Protein 8BRD (pdb70)

InterPro domains:
  IPR000540 Flagellar motor protein MotA, conserved site [PS01307] (182-199)
  IPR002898 MotA/TolQ/ExbB proton channel [PF01618] (99-214)
  IPR047055 Motility protein A-like [PTHR30433] (1-248)

Structure (mmCIF, N/CA/C/O backbone):
data_8BRD
#
_entry.id   8BRD
#
_cell.length_a   1.00
_cell.length_b   1.00
_cell.length_c   1.00
_cell.angle_alpha   90.00
_cell.angle_beta   90.00
_cell.angle_gamma   90.00
#
_symmetry.space_group_name_H-M   'P 1'
#
loop_
_entity.id
_entity.type
_entity.pdbx_description
1 polymer 'Chemotaxis protein PomA'
2 polymer 'Chemotaxis protein PomA'
3 polymer 'Flagellar motor protein,VaPomB'
4 non-polymer 'SODIUM ION'
5 water water
#
loop_
_atom_site.group_PDB
_atom_site.id
_atom_site.type_symbol
_atom_site.label_atom_id
_atom_site.label_alt_id
_atom_site.label_comp_id
_atom_site.label_asym_id
_atom_site.label_entity_id
_atom_site.label_seq_id
_atom_site.pdbx_PDB_ins_code
_atom_site.Cartn_x
_atom_site.Cartn_y
_atom_site.Cartn_z
_atom_site.occupancy
_atom_site.B_iso_or_equiv
_atom_site.auth_seq_id
_atom_site.auth_comp_id
_atom_site.auth_asym_id
_atom_site.auth_atom_id
_atom_site.pdbx_PDB_model_num
ATOM 1 N N . LEU A 1 1 ? 175.097 173.351 131.169 1.00 122.43 3 LEU A N 1
ATOM 2 C CA . LEU A 1 1 ? 173.726 172.943 131.457 1.00 123.29 3 LEU A CA 1
ATOM 3 C C . LEU A 1 1 ? 172.806 174.153 131.598 1.00 124.46 3 LEU A C 1
ATOM 4 O O . LEU A 1 1 ? 173.231 175.223 132.040 1.00 123.63 3 LEU A O 1
ATOM 9 N N . ALA A 1 2 ? 171.540 173.974 131.211 1.00 127.00 4 ALA A N 1
ATOM 10 C CA . ALA A 1 2 ? 170.556 175.037 131.382 1.00 126.58 4 ALA A CA 1
ATOM 11 C C . ALA A 1 2 ? 170.382 175.398 132.851 1.00 127.03 4 ALA A C 1
ATOM 12 O O . ALA A 1 2 ? 170.268 176.582 133.192 1.00 125.96 4 ALA A O 1
ATOM 14 N N . THR A 1 3 ? 170.366 174.394 133.729 1.00 124.56 5 THR A N 1
ATOM 15 C CA . THR A 1 3 ? 170.318 174.670 135.159 1.00 123.73 5 THR A CA 1
ATOM 16 C C . THR A 1 3 ? 171.574 175.400 135.617 1.00 124.32 5 THR A C 1
ATOM 17 O O . THR A 1 3 ? 171.531 176.168 136.579 1.00 123.31 5 THR A O 1
ATOM 21 N N . LEU A 1 4 ? 172.696 175.207 134.920 1.00 126.27 6 LEU A N 1
ATOM 22 C CA . LEU A 1 4 ? 173.915 175.931 135.276 1.00 126.05 6 LEU A CA 1
ATOM 23 C C . LEU A 1 4 ? 173.880 177.388 134.822 1.00 125.78 6 LEU A C 1
ATOM 24 O O . LEU A 1 4 ? 174.358 178.273 135.545 1.00 125.90 6 LEU A O 1
ATOM 29 N N . LEU A 1 5 ? 173.328 177.665 133.638 1.00 125.29 7 LEU A N 1
ATOM 30 C CA . LEU A 1 5 ? 173.110 179.060 133.259 1.00 126.24 7 LEU A CA 1
ATOM 31 C C . LEU A 1 5 ? 172.135 179.733 134.218 1.00 126.45 7 LEU A C 1
ATOM 32 O O . LEU A 1 5 ? 172.334 180.893 134.610 1.00 125.40 7 LEU A O 1
ATOM 37 N N . GLY A 1 6 ? 171.080 179.016 134.613 1.00 126.84 8 GLY A N 1
ATOM 38 C CA . GLY A 1 6 ? 170.197 179.527 135.648 1.00 126.96 8 GLY A CA 1
ATOM 39 C C . GLY A 1 6 ? 170.914 179.735 136.968 1.00 126.75 8 GLY A C 1
ATOM 40 O O . GLY A 1 6 ? 170.610 180.671 137.707 1.00 126.18 8 GLY A O 1
ATOM 41 N N . LEU A 1 7 ? 171.876 178.864 137.279 1.00 122.42 9 LEU A N 1
ATOM 42 C CA . LEU A 1 7 ? 172.703 179.007 138.471 1.00 122.28 9 LEU A CA 1
ATOM 43 C C . LEU A 1 7 ? 173.473 180.320 138.449 1.00 121.39 9 LEU A C 1
ATOM 44 O O . LEU A 1 7 ? 173.504 181.060 139.436 1.00 120.77 9 LEU A O 1
ATOM 49 N N . ILE A 1 8 ? 174.109 180.615 137.315 1.00 127.75 10 ILE A N 1
ATOM 50 C CA . ILE A 1 8 ? 174.889 181.848 137.196 1.00 128.96 10 ILE A CA 1
ATOM 51 C C . ILE A 1 8 ? 173.976 183.064 137.311 1.00 129.27 10 ILE A C 1
ATOM 52 O O . ILE A 1 8 ? 174.274 184.027 138.036 1.00 128.16 10 ILE A O 1
ATOM 57 N N . GLY A 1 9 ? 172.846 183.033 136.599 1.00 130.39 11 GLY A N 1
ATOM 58 C CA . GLY A 1 9 ? 171.908 184.144 136.674 1.00 129.86 11 GLY A CA 1
ATOM 59 C C . GLY A 1 9 ? 171.372 184.359 138.076 1.00 129.95 11 GLY A C 1
ATOM 60 O O . GLY A 1 9 ? 171.264 185.493 138.549 1.00 129.50 11 GLY A O 1
ATOM 61 N N . GLY A 1 10 ? 171.037 183.265 138.763 1.00 124.69 12 GLY A N 1
ATOM 62 C CA . GLY A 1 10 ? 170.540 183.375 140.122 1.00 123.80 12 GLY A CA 1
ATOM 63 C C . GLY A 1 10 ? 171.588 183.900 141.080 1.00 123.91 12 GLY A C 1
ATOM 64 O O . GLY A 1 10 ? 171.293 184.728 141.942 1.00 123.55 12 GLY A O 1
ATOM 65 N N . PHE A 1 11 ? 172.827 183.423 140.947 1.00 121.57 13 PHE A N 1
ATOM 66 C CA . PHE A 1 11 ? 173.918 183.952 141.758 1.00 121.55 13 PHE A CA 1
ATOM 67 C C . PHE A 1 11 ? 174.026 185.461 141.596 1.00 122.18 13 PHE A C 1
ATOM 68 O O . PHE A 1 11 ? 174.028 186.211 142.582 1.00 121.57 13 PHE A O 1
ATOM 76 N N . ALA A 1 12 ? 174.094 185.923 140.344 1.00 125.75 14 ALA A N 1
ATOM 77 C CA . ALA A 1 12 ? 174.227 187.356 140.094 1.00 125.23 14 ALA A CA 1
ATOM 78 C C . ALA A 1 12 ? 173.051 188.129 140.679 1.00 125.26 14 ALA A C 1
ATOM 79 O O . ALA A 1 12 ? 173.237 189.133 141.381 1.00 124.18 14 ALA A O 1
ATOM 81 N N . PHE A 1 13 ? 171.828 187.663 140.413 1.00 119.14 15 PHE A N 1
ATOM 82 C CA . PHE A 1 13 ? 170.640 188.387 140.848 1.00 118.17 15 PHE A CA 1
ATOM 83 C C . PHE A 1 13 ? 170.557 188.451 142.368 1.00 117.63 15 PHE A C 1
ATOM 84 O O . PHE A 1 13 ? 170.235 189.497 142.941 1.00 118.06 15 PHE A O 1
ATOM 92 N N . VAL A 1 14 ? 170.853 187.337 143.044 1.00 118.85 16 VAL A N 1
ATOM 93 C CA . VAL A 1 14 ? 170.733 187.307 144.499 1.00 119.72 16 VAL A CA 1
ATOM 94 C C . VAL A 1 14 ? 171.813 188.162 145.150 1.00 119.45 16 VAL A C 1
ATOM 95 O O . VAL A 1 14 ? 171.552 188.848 146.143 1.00 118.83 16 VAL A O 1
ATOM 99 N N . ILE A 1 15 ? 173.035 188.155 144.607 1.00 121.82 17 ILE A N 1
ATOM 100 C CA . ILE A 1 15 ? 174.073 189.031 145.158 1.00 122.93 17 ILE A CA 1
ATOM 101 C C . ILE A 1 15 ? 173.680 190.498 144.985 1.00 123.02 17 ILE A C 1
ATOM 102 O O . ILE A 1 15 ? 173.808 191.311 145.913 1.00 122.58 17 ILE A O 1
ATOM 107 N N . MET A 1 16 ? 173.196 190.857 143.791 1.00 120.85 18 MET A N 1
ATOM 108 C CA . MET A 1 16 ? 172.807 192.243 143.542 1.00 119.96 18 MET A CA 1
ATOM 109 C C . MET A 1 16 ? 171.650 192.664 144.440 1.00 119.75 18 MET A C 1
ATOM 110 O O . MET A 1 16 ? 171.603 193.801 144.923 1.00 118.73 18 MET A O 1
ATOM 115 N N . ALA A 1 17 ? 170.697 191.758 144.667 1.00 112.22 19 ALA A N 1
ATOM 116 C CA . ALA A 1 17 ? 169.569 192.062 145.541 1.00 110.78 19 ALA A CA 1
ATOM 117 C C . ALA A 1 17 ? 170.015 192.180 146.994 1.00 111.75 19 ALA A C 1
ATOM 118 O O . ALA A 1 17 ? 169.499 193.009 147.749 1.00 110.66 19 ALA A O 1
ATOM 120 N N . MET A 1 18 ? 170.967 191.342 147.409 1.00 113.37 20 MET A N 1
ATOM 121 C CA . MET A 1 18 ? 171.435 191.352 148.789 1.00 112.76 20 MET A CA 1
ATOM 122 C C . MET A 1 18 ? 172.217 192.615 149.125 1.00 113.31 20 MET A C 1
ATOM 123 O O . MET A 1 18 ? 172.077 193.172 150.219 1.00 111.97 20 MET A O 1
ATOM 128 N N . VAL A 1 19 ? 173.053 193.086 148.192 1.00 115.89 21 VAL A N 1
ATOM 129 C CA . VAL A 1 19 ? 173.986 194.165 148.513 1.00 115.35 21 VAL A CA 1
ATOM 130 C C . VAL A 1 19 ? 173.435 195.558 148.221 1.00 114.78 21 VAL A C 1
ATOM 131 O O . VAL A 1 19 ? 174.210 196.524 148.210 1.00 114.22 21 VAL A O 1
ATOM 135 N N . LEU A 1 20 ? 172.125 195.703 148.002 1.00 111.78 22 LEU A N 1
ATOM 136 C CA . LEU A 1 20 ? 171.593 197.016 147.639 1.00 111.46 22 LEU A CA 1
ATOM 137 C C . LEU A 1 20 ? 171.524 197.952 148.841 1.00 112.57 22 LEU A C 1
ATOM 138 O O . LEU A 1 20 ? 171.648 199.174 148.693 1.00 110.29 22 LEU A O 1
ATOM 143 N N . GLY A 1 21 ? 171.318 197.399 150.039 1.00 118.93 23 GLY A N 1
ATOM 144 C CA . GLY A 1 21 ? 171.078 198.241 151.203 1.00 117.71 23 GLY A CA 1
ATOM 145 C C . GLY A 1 21 ? 172.285 199.073 151.591 1.00 117.83 23 GLY A C 1
ATOM 146 O O . GLY A 1 21 ? 172.167 200.263 151.892 1.00 116.66 23 GLY A O 1
ATOM 147 N N . GLY A 1 22 ? 173.456 198.455 151.602 1.00 106.99 24 GLY A N 1
ATOM 148 C CA . GLY A 1 22 ? 174.704 199.123 151.899 1.00 105.09 24 GLY A CA 1
ATOM 149 C C . GLY A 1 22 ? 175.724 198.942 150.797 1.00 105.90 24 GLY A C 1
ATOM 150 O O . GLY A 1 22 ? 175.427 199.107 149.608 1.00 105.57 24 GLY A O 1
ATOM 151 N N . SER A 1 23 ? 176.943 198.591 151.194 1.00 94.55 25 SER A N 1
ATOM 152 C CA . SER A 1 23 ? 178.034 198.323 150.265 1.00 95.52 25 SER A CA 1
ATOM 153 C C . SER A 1 23 ? 178.247 196.817 150.206 1.00 94.58 25 SER A C 1
ATOM 154 O O . SER A 1 23 ? 177.873 196.096 151.139 1.00 92.32 25 SER A O 1
ATOM 157 N N . ILE A 1 24 ? 178.839 196.344 149.111 1.00 88.21 26 ILE A N 1
ATOM 158 C CA . ILE A 1 24 ? 179.156 194.930 148.941 1.00 86.61 26 ILE A CA 1
ATOM 159 C C . ILE A 1 24 ? 180.177 194.504 149.989 1.00 86.93 26 ILE A C 1
ATOM 160 O O . ILE A 1 24 ? 180.313 193.314 150.290 1.00 85.96 26 ILE A O 1
ATOM 165 N N . GLY A 1 25 ? 180.899 195.471 150.550 1.00 80.75 27 GLY A N 1
ATOM 166 C CA . GLY A 1 25 ? 181.930 195.186 151.527 1.00 79.75 27 GLY A CA 1
ATOM 167 C C . GLY A 1 25 ? 181.408 194.639 152.839 1.00 79.31 27 GLY A C 1
ATOM 168 O O . GLY A 1 25 ? 182.156 194.009 153.592 1.00 77.30 27 GLY A O 1
ATOM 169 N N . MET A 1 26 ? 180.129 194.882 153.133 1.00 70.40 28 MET A N 1
ATOM 170 C CA . MET A 1 26 ? 179.556 194.388 154.382 1.00 68.60 28 MET A CA 1
ATOM 171 C C . MET A 1 26 ? 179.411 192.872 154.367 1.00 67.31 28 MET A C 1
ATOM 172 O O . MET A 1 26 ? 179.658 192.210 155.381 1.00 67.88 28 MET A O 1
ATOM 177 N N . PHE A 1 27 ? 179.009 192.302 153.230 1.00 56.77 29 PHE A N 1
ATOM 178 C CA . PHE A 1 27 ? 178.795 190.866 153.104 1.00 51.90 29 PHE A CA 1
ATOM 179 C C . PHE A 1 27 ? 179.987 190.158 152.473 1.00 52.08 29 PHE A C 1
ATOM 180 O O . PHE A 1 27 ? 179.931 188.954 152.217 1.00 54.26 29 PHE A O 1
ATOM 188 N N . VAL A 1 28 ? 181.069 190.884 152.212 1.00 58.09 30 VAL A N 1
ATOM 189 C CA . VAL A 1 28 ? 182.229 190.279 151.570 1.00 59.92 30 VAL A CA 1
ATOM 190 C C . VAL A 1 28 ? 183.428 190.378 152.500 1.00 60.63 30 VAL A C 1
ATOM 191 O O . VAL A 1 28 ? 183.816 191.472 152.924 1.00 62.96 30 VAL A O 1
ATOM 195 N N . ASP A 1 29 ? 184.003 189.231 152.843 1.00 51.65 31 ASP A N 1
ATOM 196 C CA . ASP A 1 29 ? 185.213 189.160 153.641 1.00 55.06 31 ASP A CA 1
ATOM 197 C C . ASP A 1 29 ? 185.942 187.866 153.313 1.00 55.91 31 ASP A C 1
ATOM 198 O O . ASP A 1 29 ? 185.380 186.773 153.417 1.00 51.46 31 ASP A O 1
ATOM 203 N N . VAL A 1 30 ? 187.200 188.000 152.907 1.00 55.22 32 VAL A N 1
ATOM 204 C CA . VAL A 1 30 ? 188.033 186.856 152.571 1.00 55.77 32 VAL A CA 1
ATOM 205 C C . VAL A 1 30 ? 188.452 186.087 153.815 1.00 53.41 32 VAL A C 1
ATOM 206 O O . VAL A 1 30 ? 188.613 184.868 153.768 1.00 55.11 32 VAL A O 1
ATOM 210 N N . THR A 1 31 ? 188.636 186.786 154.934 1.00 49.58 33 THR A N 1
ATOM 211 C CA . THR A 1 31 ? 189.016 186.110 156.168 1.00 52.54 33 THR A CA 1
ATOM 212 C C . THR A 1 31 ? 187.914 185.177 156.653 1.00 54.43 33 THR A C 1
ATOM 213 O O . THR A 1 31 ? 188.192 184.057 157.091 1.00 52.50 33 THR A O 1
ATOM 217 N N . SER A 1 32 ? 186.654 185.610 156.568 1.00 46.86 34 SER A N 1
ATOM 218 C CA . SER A 1 32 ? 185.551 184.782 157.051 1.00 42.52 34 SER A CA 1
ATOM 219 C C . SER A 1 32 ? 185.373 183.538 156.190 1.00 42.31 34 SER A C 1
ATOM 220 O O . SER A 1 32 ? 185.222 182.422 156.708 1.00 46.84 34 SER A O 1
ATOM 223 N N . ILE A 1 33 ? 185.373 183.711 154.869 1.00 41.88 35 ILE A N 1
ATOM 224 C CA . ILE A 1 33 ? 185.221 182.562 153.985 1.00 43.87 35 ILE A CA 1
ATOM 225 C C . ILE A 1 33 ? 186.420 181.639 154.114 1.00 43.73 35 ILE A C 1
ATOM 226 O O . ILE A 1 33 ? 186.276 180.412 154.067 1.00 41.91 35 ILE A O 1
ATOM 231 N N . LEU A 1 34 ? 187.614 182.204 154.312 1.00 44.70 36 LEU A N 1
ATOM 232 C CA . LEU A 1 34 ? 188.796 181.381 154.526 1.00 43.54 36 LEU A CA 1
ATOM 233 C C . LEU A 1 34 ? 188.683 180.584 155.816 1.00 42.28 36 LEU A C 1
ATOM 234 O O . LEU A 1 34 ? 189.033 179.405 155.850 1.00 43.10 36 LEU A O 1
ATOM 239 N N . ILE A 1 35 ? 188.173 181.205 156.881 1.00 37.52 37 ILE A N 1
ATOM 240 C CA . ILE A 1 35 ? 187.985 180.495 158.143 1.00 31.03 37 ILE A CA 1
ATOM 241 C C . ILE A 1 35 ? 187.030 179.325 157.953 1.00 35.34 37 ILE A C 1
ATOM 242 O O . ILE A 1 35 ? 187.326 178.190 158.343 1.00 36.13 37 ILE A O 1
ATOM 247 N N . VAL A 1 36 ? 185.875 179.586 157.335 1.00 30.65 38 VAL A N 1
ATOM 248 C CA . VAL A 1 36 ? 184.870 178.535 157.181 1.00 30.71 38 VAL A CA 1
ATOM 249 C C . VAL A 1 36 ? 185.421 177.394 156.334 1.00 34.17 38 VAL A C 1
ATOM 250 O O . VAL A 1 36 ? 185.364 176.222 156.727 1.00 39.15 38 VAL A O 1
ATOM 254 N N . VAL A 1 37 ? 185.990 177.723 155.172 1.00 31.57 39 VAL A N 1
ATOM 255 C CA . VAL A 1 37 ? 186.461 176.687 154.261 1.00 33.10 39 VAL A CA 1
ATOM 256 C C . VAL A 1 37 ? 187.644 175.929 154.857 1.00 36.25 39 VAL A C 1
ATOM 257 O O . VAL A 1 37 ? 187.717 174.703 154.747 1.00 41.06 39 VAL A O 1
ATOM 261 N N . GLY A 1 38 ? 188.579 176.629 155.503 1.00 25.17 40 GLY A N 1
ATOM 262 C CA . GLY A 1 38 ? 189.728 175.953 156.082 1.00 25.79 40 GLY A CA 1
ATOM 263 C C . GLY A 1 38 ? 189.361 175.036 157.232 1.00 34.68 40 GLY A C 1
ATOM 264 O O . GLY A 1 38 ? 189.860 173.912 157.328 1.00 41.75 40 GLY A O 1
ATOM 265 N N . GLY A 1 39 ? 188.490 175.504 158.130 1.00 33.87 41 GLY A N 1
ATOM 266 C CA . GLY A 1 39 ? 188.042 174.644 159.213 1.00 29.13 41 GLY A CA 1
ATOM 267 C C . GLY A 1 39 ? 187.276 173.437 158.712 1.00 30.13 41 GLY A C 1
ATOM 268 O O . GLY A 1 39 ? 187.465 172.319 159.203 1.00 37.95 41 GLY A O 1
ATOM 269 N N . SER A 1 40 ? 186.407 173.643 157.720 1.00 24.21 42 SER A N 1
ATOM 270 C CA . SER A 1 40 ? 185.680 172.526 157.135 1.00 29.51 42 SER A CA 1
ATOM 271 C C . SER A 1 40 ? 186.630 171.541 156.469 1.00 27.42 42 SER A C 1
ATOM 272 O O . SER A 1 40 ? 186.448 170.325 156.577 1.00 32.03 42 SER A O 1
ATOM 275 N N . ILE A 1 41 ? 187.655 172.049 155.782 1.00 27.96 43 ILE A N 1
ATOM 276 C CA . ILE A 1 41 ? 188.636 171.183 155.142 1.00 35.13 43 ILE A CA 1
ATOM 277 C C . ILE A 1 41 ? 189.385 170.365 156.180 1.00 36.07 43 ILE A C 1
ATOM 278 O O . ILE A 1 41 ? 189.604 169.169 155.998 1.00 44.30 43 ILE A O 1
ATOM 283 N N . PHE A 1 42 ? 189.791 170.994 157.279 1.00 30.99 44 PHE A N 1
ATOM 284 C CA . PHE A 1 42 ? 190.518 170.283 158.328 1.00 34.36 44 PHE A CA 1
ATOM 285 C C . PHE A 1 42 ? 189.661 169.180 158.953 1.00 36.17 44 PHE A C 1
ATOM 286 O O . PHE A 1 42 ? 190.103 168.024 159.090 1.00 41.82 44 PHE A O 1
ATOM 294 N N . VAL A 1 43 ? 188.405 169.498 159.273 1.00 30.25 45 VAL A N 1
ATOM 295 C CA . VAL A 1 43 ? 187.521 168.489 159.852 1.00 30.59 45 VAL A CA 1
ATOM 296 C C . VAL A 1 43 ? 187.274 167.350 158.869 1.00 31.52 45 VAL A C 1
ATOM 297 O O . VAL A 1 43 ? 187.307 166.173 159.245 1.00 42.63 45 VAL A O 1
ATOM 301 N N . VAL A 1 44 ? 187.017 167.673 157.601 1.00 33.14 46 VAL A N 1
ATOM 302 C CA . VAL A 1 44 ? 186.737 166.638 156.612 1.00 36.21 46 VAL A CA 1
ATOM 303 C C . VAL A 1 44 ? 187.986 165.811 156.325 1.00 36.42 46 VAL A C 1
ATOM 304 O O . VAL A 1 44 ? 187.901 164.602 156.087 1.00 39.18 46 VAL A O 1
ATOM 308 N N . LEU A 1 45 ? 189.162 166.441 156.359 1.00 38.42 47 LEU A N 1
ATOM 309 C CA . LEU A 1 45 ? 190.410 165.727 156.128 1.00 40.05 47 LEU A CA 1
ATOM 310 C C . LEU A 1 45 ? 190.730 164.764 157.256 1.00 45.23 47 LEU A C 1
ATOM 311 O O . LEU A 1 45 ? 191.469 163.798 157.046 1.00 48.85 47 LEU A O 1
ATOM 316 N N . MET A 1 46 ? 190.212 165.006 158.462 1.00 48.18 48 MET A N 1
ATOM 317 C CA . MET A 1 46 ? 190.410 163.895 159.396 1.00 48.41 48 MET A CA 1
ATOM 318 C C . MET A 1 46 ? 189.592 162.656 159.041 1.00 51.20 48 MET A C 1
ATOM 319 O O . MET A 1 46 ? 189.867 161.586 159.591 1.00 56.15 48 MET A O 1
ATOM 324 N N . LYS A 1 47 ? 188.608 162.752 158.150 1.00 45.90 49 LYS A N 1
ATOM 325 C CA . LYS A 1 47 ? 187.819 161.579 157.798 1.00 47.29 49 LYS A CA 1
ATOM 326 C C . LYS A 1 47 ? 187.883 161.259 156.309 1.00 46.98 49 LYS A C 1
ATOM 327 O O . LYS A 1 47 ? 187.212 160.321 155.864 1.00 53.16 49 LYS A O 1
ATOM 333 N N . PHE A 1 48 ? 188.667 162.002 155.534 1.00 45.17 50 PHE A N 1
ATOM 334 C CA . PHE A 1 48 ? 188.937 161.691 154.139 1.00 47.93 50 PHE A CA 1
ATOM 335 C C . PHE A 1 48 ? 190.369 162.113 153.856 1.00 51.48 50 PHE A C 1
ATOM 336 O O . PHE A 1 48 ? 190.811 163.157 154.338 1.00 53.09 50 PHE A O 1
ATOM 344 N N . THR A 1 49 ? 191.093 161.312 153.084 1.00 64.53 51 THR A N 1
ATOM 345 C CA . THR A 1 49 ? 192.467 161.683 152.792 1.00 64.29 51 THR A CA 1
ATOM 346 C C . THR A 1 49 ? 192.516 162.694 151.650 1.00 61.68 51 THR A C 1
ATOM 347 O O . THR A 1 49 ? 191.498 163.027 151.038 1.00 68.66 51 THR A O 1
ATOM 351 N N . MET A 1 50 ? 193.723 163.197 151.377 1.00 63.65 52 MET A N 1
ATOM 352 C CA . MET A 1 50 ? 193.896 164.157 150.292 1.00 67.45 52 MET A CA 1
ATOM 353 C C . MET A 1 50 ? 193.485 163.573 148.949 1.00 69.10 52 MET A C 1
ATOM 354 O O . MET A 1 50 ? 192.786 164.235 148.173 1.00 67.77 52 MET A O 1
ATOM 359 N N . GLY A 1 51 ? 193.905 162.341 148.658 1.00 70.22 53 GLY A N 1
ATOM 360 C CA . GLY A 1 51 ? 193.485 161.704 147.421 1.00 68.14 53 GLY A CA 1
ATOM 361 C C . GLY A 1 51 ? 191.986 161.492 147.361 1.00 69.12 53 GLY A C 1
ATOM 362 O O . GLY A 1 51 ? 191.361 161.713 146.325 1.00 68.65 53 GLY A O 1
ATOM 363 N N . GLN A 1 52 ? 191.342 161.011 148.396 1.00 68.79 54 GLN A N 1
ATOM 364 C CA . GLN A 1 52 ? 189.870 160.880 148.384 1.00 67.04 54 GLN A CA 1
ATOM 365 C C . GLN A 1 52 ? 189.104 162.201 148.374 1.00 66.88 54 GLN A C 1
ATOM 366 O O . GLN A 1 52 ? 187.990 162.153 147.945 1.00 72.99 54 GLN A O 1
ATOM 372 N N . PHE A 1 53 ? 189.574 163.299 148.956 1.00 57.54 55 PHE A N 1
ATOM 373 C CA . PHE A 1 53 ? 188.917 164.588 148.787 1.00 57.98 55 PHE A CA 1
ATOM 374 C C . PHE A 1 53 ? 189.112 165.135 147.378 1.00 63.04 55 PHE A C 1
ATOM 375 O O . PHE A 1 53 ? 188.174 165.671 146.779 1.00 65.06 55 PHE A O 1
ATOM 383 N N . PHE A 1 54 ? 190.321 164.996 146.829 1.00 66.64 56 PHE A N 1
ATOM 384 C CA . PHE A 1 54 ? 190.555 165.429 145.457 1.00 67.73 56 PHE A CA 1
ATOM 385 C C . PHE A 1 54 ? 189.772 164.582 144.462 1.00 66.98 56 PHE A C 1
ATOM 386 O O . PHE A 1 54 ? 189.324 165.097 143.433 1.00 69.11 56 PHE A O 1
ATOM 394 N N . GLY A 1 55 ? 189.580 163.296 144.757 1.00 59.50 57 GLY A N 1
ATOM 395 C CA . GLY A 1 55 ? 188.719 162.480 143.923 1.00 58.90 57 GLY A CA 1
ATOM 396 C C . GLY A 1 55 ? 187.282 162.958 143.931 1.00 60.15 57 GLY A C 1
ATOM 397 O O . GLY A 1 55 ? 186.647 163.056 142.880 1.00 63.01 57 GLY A O 1
ATOM 398 N N . ALA A 1 56 ? 186.749 163.267 145.115 1.00 57.70 58 ALA A N 1
ATOM 399 C CA . ALA A 1 56 ? 185.394 163.799 145.191 1.00 56.03 58 ALA A CA 1
ATOM 400 C C . ALA A 1 56 ? 185.280 165.116 144.436 1.00 60.22 58 ALA A C 1
ATOM 401 O O . ALA A 1 56 ? 184.285 165.357 143.745 1.00 61.37 58 ALA A O 1
ATOM 403 N N . THR A 1 57 ? 186.297 165.972 144.546 1.00 59.94 59 THR A N 1
ATOM 404 C CA . THR A 1 57 ? 186.275 167.239 143.824 1.00 59.93 59 THR A CA 1
ATOM 405 C C . THR A 1 57 ? 186.305 167.024 142.314 1.00 59.41 59 THR A C 1
ATOM 406 O O . THR A 1 57 ? 185.593 167.710 141.571 1.00 62.43 59 THR A O 1
ATOM 410 N N . LYS A 1 58 ? 187.108 166.071 141.836 1.00 64.15 60 LYS A N 1
ATOM 411 C CA . LYS A 1 58 ? 187.197 165.854 140.394 1.00 66.49 60 LYS A CA 1
ATOM 412 C C . LYS A 1 58 ? 185.931 165.199 139.847 1.00 64.41 60 LYS A C 1
ATOM 413 O O . LYS A 1 58 ? 185.510 165.500 138.725 1.00 65.19 60 LYS A O 1
ATOM 419 N N . ILE A 1 59 ? 185.294 164.321 140.625 1.00 61.34 61 ILE A N 1
ATOM 420 C CA . ILE A 1 59 ? 184.003 163.777 140.206 1.00 60.13 61 ILE A CA 1
ATOM 421 C C . ILE A 1 59 ? 182.921 164.852 140.231 1.00 62.03 61 ILE A C 1
ATOM 422 O O . ILE A 1 59 ? 182.035 164.870 139.371 1.00 64.82 61 ILE A O 1
ATOM 427 N N . ALA A 1 60 ? 182.979 165.777 141.192 1.00 63.27 62 ALA A N 1
ATOM 428 C CA . ALA A 1 60 ? 182.066 166.916 141.157 1.00 60.47 62 ALA A CA 1
ATOM 429 C C . ALA A 1 60 ? 182.289 167.761 139.908 1.00 63.16 62 ALA A C 1
ATOM 430 O O . ALA A 1 60 ? 181.329 168.221 139.277 1.00 65.63 62 ALA A O 1
ATOM 432 N N . GLY A 1 61 ? 183.547 167.971 139.536 1.00 68.08 63 GLY A N 1
ATOM 433 C CA . GLY A 1 61 ? 183.874 168.676 138.314 1.00 68.15 63 GLY A CA 1
ATOM 434 C C . GLY A 1 61 ? 183.341 167.987 137.073 1.00 68.54 63 GLY A C 1
ATOM 435 O O . GLY A 1 61 ? 182.829 168.646 136.168 1.00 71.63 63 GLY A O 1
ATOM 436 N N . LYS A 1 62 ? 183.467 166.660 137.014 1.00 67.77 64 LYS A N 1
ATOM 437 C CA . LYS A 1 62 ? 182.897 165.918 135.892 1.00 69.40 64 LYS A CA 1
ATOM 438 C C . LYS A 1 62 ? 181.378 166.024 135.875 1.00 68.21 64 LYS A C 1
ATOM 439 O O . LYS A 1 62 ? 180.765 166.139 134.807 1.00 72.40 64 LYS A O 1
ATOM 445 N N . ALA A 1 63 ? 180.751 165.976 137.051 1.00 66.13 65 ALA A N 1
ATOM 446 C CA . ALA A 1 63 ? 179.299 166.041 137.135 1.00 66.45 65 ALA A CA 1
ATOM 447 C C . ALA A 1 63 ? 178.757 167.415 136.779 1.00 70.88 65 ALA A C 1
ATOM 448 O O . ALA A 1 63 ? 177.598 167.522 136.366 1.00 73.32 65 ALA A O 1
ATOM 450 N N . PHE A 1 64 ? 179.558 168.466 136.940 1.00 68.87 66 PHE A N 1
ATOM 451 C CA . PHE A 1 64 ? 179.109 169.819 136.637 1.00 68.18 66 PHE A CA 1
ATOM 452 C C . PHE A 1 64 ? 179.505 170.281 135.240 1.00 70.08 66 PHE A C 1
ATOM 453 O O . PHE A 1 64 ? 178.641 170.659 134.446 1.00 70.98 66 PHE A O 1
ATOM 461 N N . MET A 1 65 ? 180.803 170.266 134.927 1.00 83.31 67 MET A N 1
ATOM 462 C CA . MET A 1 65 ? 181.263 170.754 133.631 1.00 83.36 67 MET A CA 1
ATOM 463 C C . MET A 1 65 ? 180.715 169.907 132.489 1.00 84.58 67 MET A C 1
ATOM 464 O O . MET A 1 65 ? 180.278 170.442 131.464 1.00 86.64 67 MET A O 1
ATOM 469 N N . PHE A 1 66 ? 180.729 168.589 132.645 1.00 86.72 68 PHE A N 1
ATOM 470 C CA . PHE A 1 66 ? 180.260 167.682 131.611 1.00 86.52 68 PHE A CA 1
ATOM 471 C C . PHE A 1 66 ? 178.787 167.355 131.836 1.00 87.21 68 PHE A C 1
ATOM 472 O O . PHE A 1 66 ? 178.187 167.714 132.851 1.00 85.74 68 PHE A O 1
ATOM 480 N N . LYS A 1 67 ? 178.197 166.663 130.865 1.00 97.31 69 LYS A N 1
ATOM 481 C CA . LYS A 1 67 ? 176.800 166.264 130.937 1.00 99.13 69 LYS A CA 1
ATOM 482 C C . LYS A 1 67 ? 176.693 164.794 130.571 1.00 99.90 69 LYS A C 1
ATOM 483 O O . LYS A 1 67 ? 177.311 164.349 129.598 1.00 100.87 69 LYS A O 1
ATOM 489 N N . ALA A 1 68 ? 175.915 164.045 131.349 1.00 98.48 70 ALA A N 1
ATOM 490 C CA . ALA A 1 68 ? 175.749 162.623 131.091 1.00 98.13 70 ALA A CA 1
ATOM 491 C C . ALA A 1 68 ? 175.071 162.401 129.745 1.00 100.56 70 ALA A C 1
ATOM 492 O O . ALA A 1 68 ? 174.193 163.163 129.331 1.00 100.62 70 ALA A O 1
ATOM 494 N N . ASP A 1 69 ? 175.498 161.347 129.053 1.00 109.01 71 ASP A N 1
ATOM 495 C CA . ASP A 1 69 ? 174.892 160.994 127.780 1.00 109.46 71 ASP A CA 1
ATOM 496 C C . ASP A 1 69 ? 173.422 160.642 127.972 1.00 110.44 71 ASP A C 1
ATOM 497 O O . ASP A 1 69 ? 173.042 159.961 128.928 1.00 110.63 71 ASP A O 1
ATOM 502 N N . GLU A 1 70 ? 172.593 161.122 127.051 1.00 114.19 72 GLU A N 1
ATOM 503 C CA . GLU A 1 70 ? 171.161 160.911 127.157 1.00 113.85 72 GLU A CA 1
ATOM 504 C C . GLU A 1 70 ? 170.819 159.439 126.935 1.00 114.38 72 GLU A C 1
ATOM 505 O O . GLU A 1 70 ? 171.418 158.772 126.088 1.00 115.48 72 GLU A O 1
ATOM 511 N N . PRO A 1 71 ? 169.851 158.910 127.683 1.00 111.86 73 PRO A N 1
ATOM 512 C CA . PRO A 1 71 ? 169.453 157.507 127.520 1.00 112.75 73 PRO A CA 1
ATOM 513 C C . PRO A 1 71 ? 168.559 157.235 126.320 1.00 113.60 73 PRO A C 1
ATOM 514 O O . PRO A 1 71 ? 167.936 156.173 126.273 1.00 113.02 73 PRO A O 1
ATOM 518 N N . GLU A 1 72 ? 168.453 158.165 125.371 1.00 118.46 74 GLU A N 1
ATOM 519 C CA . GLU A 1 72 ? 167.814 157.918 124.083 1.00 117.98 74 GLU A CA 1
ATOM 520 C C . GLU A 1 72 ? 168.839 157.752 122.971 1.00 117.66 74 GLU A C 1
ATOM 521 O O . GLU A 1 72 ? 168.705 156.867 122.117 1.00 117.87 74 GLU A O 1
ATOM 527 N N . ASP A 1 73 ? 169.871 158.600 122.970 1.00 119.28 75 ASP A N 1
ATOM 528 C CA . ASP A 1 73 ? 171.008 158.386 122.086 1.00 119.79 75 ASP A CA 1
ATOM 529 C C . ASP A 1 73 ? 171.637 157.030 122.373 1.00 120.42 75 ASP A C 1
ATOM 530 O O . ASP A 1 73 ? 172.116 156.351 121.458 1.00 121.33 75 ASP A O 1
ATOM 535 N N . LEU A 1 74 ? 171.621 156.608 123.640 1.00 116.29 76 LEU A N 1
ATOM 536 C CA . LEU A 1 74 ? 172.133 155.288 123.986 1.00 116.53 76 LEU A CA 1
ATOM 537 C C . LEU A 1 74 ? 171.321 154.186 123.317 1.00 116.74 76 LEU A C 1
ATOM 538 O O . LEU A 1 74 ? 171.892 153.231 122.782 1.00 116.68 76 LEU A O 1
ATOM 543 N N . ILE A 1 75 ? 169.989 154.298 123.336 1.00 119.48 77 ILE A N 1
ATOM 544 C CA . ILE A 1 75 ? 169.158 153.298 122.668 1.00 120.21 77 ILE A CA 1
ATOM 545 C C . ILE A 1 75 ? 169.427 153.299 121.172 1.00 120.30 77 ILE A C 1
ATOM 546 O O . ILE A 1 75 ? 169.531 152.239 120.542 1.00 120.10 77 ILE A O 1
ATOM 551 N N . ALA A 1 76 ? 169.522 154.489 120.578 1.00 122.66 78 ALA A N 1
ATOM 552 C CA . ALA A 1 76 ? 169.784 154.580 119.147 1.00 122.66 78 ALA A CA 1
ATOM 553 C C . ALA A 1 76 ? 171.097 153.893 118.791 1.00 123.37 78 ALA A C 1
ATOM 554 O O . ALA A 1 76 ? 171.152 153.054 117.883 1.00 124.47 78 ALA A O 1
ATOM 556 N N . LYS A 1 77 ? 172.159 154.204 119.531 1.00 123.29 79 LYS A N 1
ATOM 557 C CA . LYS A 1 77 ? 173.448 153.583 119.254 1.00 123.31 79 LYS A CA 1
ATOM 558 C C . LYS A 1 77 ? 173.389 152.077 119.463 1.00 123.74 79 LYS A C 1
ATOM 559 O O . LYS A 1 77 ? 173.874 151.316 118.617 1.00 125.49 79 LYS A O 1
ATOM 565 N N . ILE A 1 78 ? 172.773 151.632 120.563 1.00 121.73 80 ILE A N 1
ATOM 566 C CA . ILE A 1 78 ? 172.733 150.209 120.885 1.00 122.97 80 ILE A CA 1
ATOM 567 C C . ILE A 1 78 ? 172.018 149.434 119.789 1.00 123.53 80 ILE A C 1
ATOM 568 O O . ILE A 1 78 ? 172.490 148.383 119.344 1.00 123.57 80 ILE A O 1
ATOM 573 N N . VAL A 1 79 ? 170.873 149.943 119.329 1.00 126.59 81 VAL A N 1
ATOM 574 C CA . VAL A 1 79 ? 170.179 149.247 118.252 1.00 127.00 81 VAL A CA 1
ATOM 575 C C . VAL A 1 79 ? 170.980 149.338 116.962 1.00 126.89 81 VAL A C 1
ATOM 576 O O . VAL A 1 79 ? 170.878 148.458 116.100 1.00 126.82 81 VAL A O 1
ATOM 580 N N . GLU A 1 80 ? 171.814 150.372 116.812 1.00 126.02 82 GLU A N 1
ATOM 581 C CA . GLU A 1 80 ? 172.668 150.440 115.633 1.00 125.17 82 GLU A CA 1
ATOM 582 C C . GLU A 1 80 ? 173.696 149.311 115.623 1.00 125.61 82 GLU A C 1
ATOM 583 O O . GLU A 1 80 ? 173.839 148.601 114.619 1.00 125.81 82 GLU A O 1
ATOM 589 N N . MET A 1 81 ? 174.422 149.108 116.732 1.00 129.63 83 MET A N 1
ATOM 590 C CA . MET A 1 81 ? 175.339 147.965 116.683 1.00 130.29 83 MET A CA 1
ATOM 591 C C . MET A 1 81 ? 174.587 146.642 116.754 1.00 130.32 83 MET A C 1
ATOM 592 O O . MET A 1 81 ? 175.134 145.610 116.357 1.00 131.30 83 MET A O 1
ATOM 597 N N . ALA A 1 82 ? 173.340 146.641 117.230 1.00 127.85 84 ALA A N 1
ATOM 598 C CA . ALA A 1 82 ? 172.538 145.424 117.149 1.00 128.55 84 ALA A CA 1
ATOM 599 C C . ALA A 1 82 ? 172.259 145.050 115.698 1.00 129.08 84 ALA A C 1
ATOM 600 O O . ALA A 1 82 ? 172.384 143.881 115.313 1.00 127.75 84 ALA A O 1
ATOM 602 N N . ASP A 1 83 ? 171.893 146.038 114.877 1.00 132.82 85 ASP A N 1
ATOM 603 C CA . ASP A 1 83 ? 171.749 145.805 113.444 1.00 132.08 85 ASP A CA 1
ATOM 604 C C . ASP A 1 83 ? 173.074 145.383 112.825 1.00 131.68 85 ASP A C 1
ATOM 605 O O . ASP A 1 83 ? 173.111 144.494 111.964 1.00 132.09 85 ASP A O 1
ATOM 610 N N . ALA A 1 84 ? 174.171 146.016 113.247 1.00 132.09 86 ALA A N 1
ATOM 611 C CA . ALA A 1 84 ? 175.483 145.655 112.714 1.00 131.99 86 ALA A CA 1
ATOM 612 C C . ALA A 1 84 ? 175.824 144.201 113.021 1.00 132.49 86 ALA A C 1
ATOM 613 O O . ALA A 1 84 ? 176.350 143.485 112.162 1.00 132.74 86 ALA A O 1
ATOM 615 N N . ALA A 1 85 ? 175.536 143.751 114.243 1.00 132.13 87 ALA A N 1
ATOM 616 C CA . ALA A 1 85 ? 175.806 142.367 114.616 1.00 132.59 87 ALA A CA 1
ATOM 617 C C . ALA A 1 85 ? 174.878 141.407 113.883 1.00 132.67 87 ALA A C 1
ATOM 618 O O . ALA A 1 85 ? 175.290 140.313 113.483 1.00 132.12 87 ALA A O 1
ATOM 620 N N . ARG A 1 86 ? 173.614 141.795 113.705 1.00 133.17 88 ARG A N 1
ATOM 621 C CA . ARG A 1 86 ? 172.677 140.928 112.999 1.00 133.26 88 ARG A CA 1
ATOM 622 C C . ARG A 1 86 ? 173.061 140.777 111.532 1.00 132.73 88 ARG A C 1
ATOM 623 O O . ARG A 1 86 ? 172.821 139.729 110.923 1.00 131.99 88 ARG A O 1
ATOM 631 N N . LYS A 1 87 ? 173.660 141.815 110.948 1.00 132.17 89 LYS A N 1
ATOM 632 C CA . LYS A 1 87 ? 174.061 141.758 109.548 1.00 132.26 89 LYS A CA 1
ATOM 633 C C . LYS A 1 87 ? 175.424 141.110 109.334 1.00 132.17 89 LYS A C 1
ATOM 634 O O . LYS A 1 87 ? 175.606 140.391 108.344 1.00 131.61 89 LYS A O 1
ATOM 640 N N . GLY A 1 88 ? 176.386 141.341 110.225 1.00 134.47 90 GLY A N 1
ATOM 641 C CA . GLY A 1 88 ? 177.723 140.822 110.013 1.00 134.48 90 GLY A CA 1
ATOM 642 C C . GLY A 1 88 ? 178.425 140.304 111.253 1.00 135.42 90 GLY A C 1
ATOM 643 O O . GLY A 1 88 ? 179.658 140.240 111.285 1.00 135.52 90 GLY A O 1
ATOM 644 N N . GLY A 1 89 ? 177.664 139.933 112.277 1.00 137.28 91 GLY A N 1
ATOM 645 C CA . GLY A 1 89 ? 178.247 139.389 113.489 1.00 136.79 91 GLY A CA 1
ATOM 646 C C . GLY A 1 89 ? 178.970 140.447 114.305 1.00 137.33 91 GLY A C 1
ATOM 647 O O . GLY A 1 89 ? 178.918 141.645 114.030 1.00 137.38 91 GLY A O 1
ATOM 648 N N . PHE A 1 90 ? 179.672 139.973 115.337 1.00 138.74 92 PHE A N 1
ATOM 649 C CA . PHE A 1 90 ? 180.448 140.862 116.193 1.00 139.10 92 PHE A CA 1
ATOM 650 C C . PHE A 1 90 ? 181.626 141.498 115.468 1.00 138.96 92 PHE A C 1
ATOM 651 O O . PHE A 1 90 ? 182.197 142.465 115.983 1.00 138.87 92 PHE A O 1
ATOM 659 N N . LEU A 1 91 ? 181.997 140.988 114.291 1.00 138.77 93 LEU A N 1
ATOM 660 C CA . LEU A 1 91 ? 183.105 141.561 113.536 1.00 138.89 93 LEU A CA 1
ATOM 661 C C . LEU A 1 91 ? 182.781 142.951 113.000 1.00 139.00 93 LEU A C 1
ATOM 662 O O . LEU A 1 91 ? 183.694 143.668 112.580 1.00 139.16 93 LEU A O 1
ATOM 667 N N . ALA A 1 92 ? 181.508 143.347 113.003 1.00 138.49 94 ALA A N 1
ATOM 668 C CA . ALA A 1 92 ? 181.139 144.689 112.569 1.00 138.75 94 ALA A CA 1
ATOM 669 C C . ALA A 1 92 ? 181.098 145.692 113.716 1.00 139.05 94 ALA A C 1
ATOM 670 O O . ALA A 1 92 ? 180.900 146.885 113.463 1.00 138.52 94 ALA A O 1
ATOM 672 N N . LEU A 1 93 ? 181.280 145.243 114.960 1.00 138.40 95 LEU A N 1
ATOM 673 C CA . LEU A 1 93 ? 181.140 146.143 116.101 1.00 138.06 95 LEU A CA 1
ATOM 674 C C . LEU A 1 93 ? 182.357 147.047 116.259 1.00 138.17 95 LEU A C 1
ATOM 675 O O . LEU A 1 93 ? 182.222 148.211 116.656 1.00 138.00 95 LEU A O 1
ATOM 680 N N . GLU A 1 94 ? 183.552 146.533 115.958 1.00 140.82 96 GLU A N 1
ATOM 681 C CA . GLU A 1 94 ? 184.771 147.296 116.216 1.00 141.22 96 GLU A CA 1
ATOM 682 C C . GLU A 1 94 ? 184.884 148.520 115.317 1.00 141.37 96 GLU A C 1
ATOM 683 O O . GLU A 1 94 ? 185.354 149.573 115.763 1.00 141.20 96 GLU A O 1
ATOM 689 N N . GLU A 1 95 ? 184.463 148.408 114.057 1.00 140.99 97 GLU A N 1
ATOM 690 C CA . GLU A 1 95 ? 184.556 149.520 113.120 1.00 141.23 97 GLU A CA 1
ATOM 691 C C . GLU A 1 95 ? 183.577 150.643 113.431 1.00 140.94 97 GLU A C 1
ATOM 692 O O . GLU A 1 95 ? 183.667 151.711 112.816 1.00 140.29 97 GLU A O 1
ATOM 698 N N . MET A 1 96 ? 182.648 150.431 114.362 1.00 137.25 98 MET A N 1
ATOM 699 C CA . MET A 1 96 ? 181.672 151.453 114.699 1.00 136.87 98 MET A CA 1
ATOM 700 C C . MET A 1 96 ? 182.341 152.628 115.406 1.00 136.83 98 MET A C 1
ATOM 701 O O . MET A 1 96 ? 183.466 152.535 115.906 1.00 136.27 98 MET A O 1
ATOM 706 N N . GLU A 1 97 ? 181.629 153.750 115.440 1.00 134.00 99 GLU A N 1
ATOM 707 C CA . GLU A 1 97 ? 182.082 154.950 116.131 1.00 133.93 99 GLU A CA 1
ATOM 708 C C . GLU A 1 97 ? 181.364 155.052 117.470 1.00 132.90 99 GLU A C 1
ATOM 709 O O . GLU A 1 97 ? 180.129 155.045 117.519 1.00 132.42 99 GLU A O 1
ATOM 715 N N . ILE A 1 98 ? 182.137 155.146 118.549 1.00 127.86 100 ILE A N 1
ATOM 716 C CA . ILE A 1 98 ? 181.606 155.125 119.906 1.00 128.07 100 ILE A CA 1
ATOM 717 C C . ILE A 1 98 ? 182.193 156.295 120.683 1.00 127.91 100 ILE A C 1
ATOM 718 O O . ILE A 1 98 ? 183.414 156.484 120.701 1.00 128.04 100 ILE A O 1
ATOM 723 N N . ASN A 1 99 ? 181.324 157.075 121.323 1.00 126.45 101 ASN A N 1
ATOM 724 C CA . ASN A 1 99 ? 181.739 158.177 122.179 1.00 127.00 101 ASN A CA 1
ATOM 725 C C . ASN A 1 99 ? 181.505 157.901 123.657 1.00 126.55 101 ASN A C 1
ATOM 726 O O . ASN A 1 99 ? 181.643 158.819 124.473 1.00 125.99 101 ASN A O 1
ATOM 731 N N . ASN A 1 100 ? 181.151 156.673 124.022 1.00 119.09 102 ASN A N 1
ATOM 732 C CA . ASN A 1 100 ? 180.895 156.299 125.406 1.00 118.83 102 ASN A CA 1
ATOM 733 C C . ASN A 1 100 ? 181.972 155.320 125.855 1.00 118.12 102 ASN A C 1
ATOM 734 O O . ASN A 1 100 ? 182.173 154.281 125.217 1.00 118.27 102 ASN A O 1
ATOM 739 N N . THR A 1 101 ? 182.657 155.654 126.951 1.00 115.48 103 THR A N 1
ATOM 740 C CA . THR A 1 101 ? 183.745 154.806 127.432 1.00 115.79 103 THR A CA 1
ATOM 741 C C . THR A 1 101 ? 183.235 153.450 127.903 1.00 116.00 103 THR A C 1
ATOM 742 O O . THR A 1 101 ? 183.860 152.418 127.637 1.00 115.90 103 THR A O 1
ATOM 746 N N . PHE A 1 102 ? 182.104 153.432 128.613 1.00 110.08 104 PHE A N 1
ATOM 747 C CA . PHE A 1 102 ? 181.582 152.180 129.156 1.00 108.62 104 PHE A CA 1
ATOM 748 C C . PHE A 1 102 ? 181.122 151.247 128.044 1.00 110.09 104 PHE A C 1
ATOM 749 O O . PHE A 1 102 ? 181.425 150.047 128.058 1.00 109.97 104 PHE A O 1
ATOM 757 N N . MET A 1 103 ? 180.389 151.782 127.064 1.00 119.52 105 MET A N 1
ATOM 758 C CA . MET A 1 103 ? 179.966 150.975 125.924 1.00 118.98 105 MET A CA 1
ATOM 759 C C . MET A 1 103 ? 181.164 150.499 125.115 1.00 119.65 105 MET A C 1
ATOM 760 O O . MET A 1 103 ? 181.185 149.358 124.636 1.00 120.10 105 MET A O 1
ATOM 765 N N . GLN A 1 104 ? 182.167 151.365 124.947 1.00 121.84 106 GLN A N 1
ATOM 766 C CA . GLN A 1 104 ? 183.377 150.973 124.233 1.00 121.74 106 GLN A CA 1
ATOM 767 C C . GLN A 1 104 ? 184.072 149.817 124.938 1.00 121.91 106 GLN A C 1
ATOM 768 O O . GLN A 1 104 ? 184.492 148.848 124.297 1.00 122.26 106 GLN A O 1
ATOM 774 N N . LYS A 1 105 ? 184.190 149.896 126.265 1.00 120.03 107 LYS A N 1
ATOM 775 C CA . LYS A 1 105 ? 184.801 148.807 127.018 1.00 120.37 107 LYS A CA 1
ATOM 776 C C . LYS A 1 105 ? 183.983 147.528 126.895 1.00 120.50 107 LYS A C 1
ATOM 777 O O . LYS A 1 105 ? 184.541 146.437 126.737 1.00 120.61 107 LYS A O 1
ATOM 783 N N . GLY A 1 106 ? 182.655 147.646 126.957 1.00 122.56 108 GLY A N 1
ATOM 784 C CA . GLY A 1 106 ? 181.815 146.466 126.840 1.00 122.56 108 GLY A CA 1
ATOM 785 C C . GLY A 1 106 ? 181.976 145.766 125.503 1.00 124.01 108 GLY A C 1
ATOM 786 O O . GLY A 1 106 ? 182.148 144.546 125.442 1.00 123.86 108 GLY A O 1
ATOM 787 N N . ILE A 1 107 ? 181.947 146.533 124.413 1.00 127.21 109 ILE A N 1
ATOM 788 C CA . ILE A 1 107 ? 182.058 145.916 123.094 1.00 126.79 109 ILE A CA 1
ATOM 789 C C . ILE A 1 107 ? 183.478 145.418 122.845 1.00 126.40 109 ILE A C 1
ATOM 790 O O . ILE A 1 107 ? 183.681 144.407 122.161 1.00 127.05 109 ILE A O 1
ATOM 795 N N . ASP A 1 108 ? 184.486 146.111 123.390 1.00 126.21 110 ASP A N 1
ATOM 796 C CA . ASP A 1 108 ? 185.862 145.647 123.259 1.00 126.91 110 ASP A CA 1
ATOM 797 C C . ASP A 1 108 ? 186.113 144.371 124.047 1.00 126.99 110 ASP A C 1
ATOM 798 O O . ASP A 1 108 ? 186.983 143.581 123.664 1.00 126.82 110 ASP A O 1
ATOM 803 N N . LEU A 1 109 ? 185.389 144.160 125.144 1.00 128.24 111 LEU A N 1
ATOM 804 C CA . LEU A 1 109 ? 185.428 142.867 125.811 1.00 128.53 111 LEU A CA 1
ATOM 805 C C . LEU A 1 109 ? 184.629 141.821 125.042 1.00 128.93 111 LEU A C 1
ATOM 806 O O . LEU A 1 109 ? 184.986 140.637 125.057 1.00 129.53 111 LEU A O 1
ATOM 811 N N . LEU A 1 110 ? 183.562 142.241 124.360 1.00 128.89 112 LEU A N 1
ATOM 812 C CA . LEU A 1 110 ? 182.722 141.297 123.628 1.00 129.43 112 LEU A CA 1
ATOM 813 C C . LEU A 1 110 ? 183.440 140.728 122.407 1.00 129.70 112 LEU A C 1
ATOM 814 O O . LEU A 1 110 ? 183.302 139.538 122.099 1.00 129.31 112 LEU A O 1
ATOM 819 N N . VAL A 1 111 ? 184.195 141.564 121.688 1.00 129.92 113 VAL A N 1
ATOM 820 C CA . VAL A 1 111 ? 184.820 141.108 120.443 1.00 129.84 113 VAL A CA 1
ATOM 821 C C . VAL A 1 111 ? 185.815 139.989 120.728 1.00 130.02 113 VAL A C 1
ATOM 822 O O . VAL A 1 111 ? 185.879 138.988 120.004 1.00 129.70 113 VAL A O 1
ATOM 826 N N . ASP A 1 112 ? 186.604 140.147 121.793 1.00 133.00 114 ASP A N 1
ATOM 827 C CA . ASP A 1 112 ? 187.640 139.191 122.173 1.00 133.45 114 ASP A CA 1
ATOM 828 C C . ASP A 1 112 ? 187.069 137.780 122.264 1.00 133.74 114 ASP A C 1
ATOM 829 O O . ASP A 1 112 ? 187.709 136.814 121.836 1.00 133.53 114 ASP A O 1
ATOM 834 N N . GLY A 1 113 ? 185.861 137.656 122.805 1.00 132.33 115 GLY A N 1
ATOM 835 C CA . GLY A 1 113 ? 185.219 136.364 122.929 1.00 132.28 115 GLY A CA 1
ATOM 836 C C . GLY A 1 113 ? 185.079 135.925 124.369 1.00 132.94 115 GLY A C 1
ATOM 837 O O . GLY A 1 113 ? 186.032 135.423 124.972 1.00 132.43 115 GLY A O 1
ATOM 838 N N . HIS A 1 114 ? 183.886 136.108 124.929 1.00 135.25 116 HIS A N 1
ATOM 839 C CA . HIS A 1 114 ? 183.620 135.779 126.320 1.00 135.44 116 HIS A CA 1
ATOM 840 C C . HIS A 1 114 ? 182.139 135.472 126.466 1.00 135.43 116 HIS A C 1
ATOM 841 O O . HIS A 1 114 ? 181.318 136.013 125.722 1.00 135.33 116 HIS A O 1
ATOM 848 N N . ASP A 1 115 ? 181.803 134.608 127.421 1.00 136.90 117 ASP A N 1
ATOM 849 C CA . ASP A 1 115 ? 180.409 134.239 127.604 1.00 137.02 117 ASP A CA 1
ATOM 850 C C . ASP A 1 115 ? 179.667 135.327 128.383 1.00 136.74 117 ASP A C 1
ATOM 851 O O . ASP A 1 115 ? 180.238 136.342 128.791 1.00 136.41 117 ASP A O 1
ATOM 856 N N . ALA A 1 116 ? 178.368 135.097 128.585 1.00 134.15 118 ALA A N 1
ATOM 857 C CA . ALA A 1 116 ? 177.525 136.103 129.224 1.00 133.99 118 ALA A CA 1
ATOM 858 C C . ALA A 1 116 ? 177.959 136.371 130.660 1.00 134.31 118 ALA A C 1
ATOM 859 O O . ALA A 1 116 ? 177.947 137.523 131.113 1.00 134.04 118 ALA A O 1
ATOM 861 N N . ASP A 1 117 ? 178.342 135.324 131.392 1.00 134.23 119 ASP A N 1
ATOM 862 C CA . ASP A 1 117 ? 178.594 135.476 132.822 1.00 134.02 119 ASP A CA 1
ATOM 863 C C . ASP A 1 117 ? 179.778 136.397 133.099 1.00 133.70 119 ASP A C 1
ATOM 864 O O . ASP A 1 117 ? 179.681 137.296 133.940 1.00 133.16 119 ASP A O 1
ATOM 869 N N . VAL A 1 118 ? 180.899 136.203 132.398 1.00 131.80 120 VAL A N 1
ATOM 870 C CA . VAL A 1 118 ? 182.095 136.980 132.713 1.00 132.12 120 VAL A CA 1
ATOM 871 C C . VAL A 1 118 ? 181.926 138.439 132.293 1.00 132.03 120 VAL A C 1
ATOM 872 O O . VAL A 1 118 ? 182.323 139.355 133.025 1.00 131.28 120 VAL A O 1
ATOM 876 N N . VAL A 1 119 ? 181.328 138.686 131.124 1.00 129.01 121 VAL A N 1
ATOM 877 C CA . VAL A 1 119 ? 181.124 140.066 130.691 1.00 128.23 121 VAL A CA 1
ATOM 878 C C . VAL A 1 119 ? 180.116 140.761 131.595 1.00 127.22 121 VAL A C 1
ATOM 879 O O . VAL A 1 119 ? 180.279 141.941 131.934 1.00 127.72 121 VAL A O 1
ATOM 883 N N . ARG A 1 120 ? 179.071 140.043 132.017 1.00 120.72 122 ARG A N 1
ATOM 884 C CA . ARG A 1 120 ? 178.108 140.619 132.946 1.00 121.38 122 ARG A CA 1
ATOM 885 C C . ARG A 1 120 ? 178.767 140.954 134.277 1.00 121.62 122 ARG A C 1
ATOM 886 O O . ARG A 1 120 ? 178.511 142.016 134.852 1.00 121.15 122 ARG A O 1
ATOM 894 N N . ALA A 1 121 ? 179.626 140.062 134.775 1.00 119.43 123 ALA A N 1
ATOM 895 C CA . ALA A 1 121 ? 180.325 140.327 136.028 1.00 119.04 123 ALA A CA 1
ATOM 896 C C . ALA A 1 121 ? 181.241 141.537 135.907 1.00 119.45 123 ALA A C 1
ATOM 897 O O . ALA A 1 121 ? 181.290 142.376 136.811 1.00 119.54 123 ALA A O 1
ATOM 899 N N . ALA A 1 122 ? 181.974 141.647 134.797 1.00 115.77 124 ALA A N 1
ATOM 900 C CA . ALA A 1 122 ? 182.869 142.787 134.612 1.00 115.62 124 ALA A CA 1
ATOM 901 C C . ALA A 1 122 ? 182.088 144.094 134.528 1.00 115.38 124 ALA A C 1
ATOM 902 O O . ALA A 1 122 ? 182.463 145.102 135.145 1.00 114.65 124 ALA A O 1
ATOM 904 N N . LEU A 1 123 ? 180.991 144.097 133.765 1.00 112.22 125 LEU A N 1
ATOM 905 C CA . LEU A 1 123 ? 180.185 145.306 133.644 1.00 111.71 125 LEU A CA 1
ATOM 906 C C . LEU A 1 123 ? 179.557 145.686 134.978 1.00 112.16 125 LEU A C 1
ATOM 907 O O . LEU A 1 123 ? 179.511 146.869 135.330 1.00 113.19 125 LEU A O 1
ATOM 912 N N . LYS A 1 124 ? 179.070 144.699 135.735 1.00 106.86 126 LYS A N 1
ATOM 913 C CA . LYS A 1 124 ? 178.503 144.988 137.047 1.00 106.72 126 LYS A CA 1
ATOM 914 C C . LYS A 1 124 ? 179.563 145.496 138.012 1.00 106.57 126 LYS A C 1
ATOM 915 O O . LYS A 1 124 ? 179.275 146.362 138.843 1.00 105.66 126 LYS A O 1
ATOM 921 N N . LYS A 1 125 ? 180.789 144.979 137.917 1.00 102.16 127 LYS A N 1
ATOM 922 C CA . LYS A 1 125 ? 181.874 145.487 138.746 1.00 101.12 127 LYS A CA 1
ATOM 923 C C . LYS A 1 125 ? 182.172 146.944 138.416 1.00 101.75 127 LYS A C 1
ATOM 924 O O . LYS A 1 125 ? 182.373 147.766 139.316 1.00 101.65 127 LYS A O 1
ATOM 930 N N . ASP A 1 126 ? 182.198 147.287 137.125 1.00 99.58 128 ASP A N 1
ATOM 931 C CA . ASP A 1 126 ? 182.427 148.681 136.744 1.00 99.03 128 ASP A CA 1
ATOM 932 C C . ASP A 1 126 ? 181.284 149.580 137.208 1.00 98.20 128 ASP A C 1
ATOM 933 O O . ASP A 1 126 ? 181.513 150.709 137.670 1.00 98.36 128 ASP A O 1
ATOM 938 N N . ILE A 1 127 ? 180.044 149.099 137.086 1.00 91.79 129 ILE A N 1
ATOM 939 C CA . ILE A 1 127 ? 178.890 149.873 137.536 1.00 92.76 129 ILE A CA 1
ATOM 940 C C . ILE A 1 127 ? 178.973 150.122 139.036 1.00 93.91 129 ILE A C 1
ATOM 941 O O . ILE A 1 127 ? 178.756 151.242 139.511 1.00 93.98 129 ILE A O 1
ATOM 946 N N . ALA A 1 128 ? 179.290 149.076 139.804 1.00 88.03 130 ALA A N 1
ATOM 947 C CA . ALA A 1 128 ? 179.439 149.227 141.246 1.00 85.47 130 ALA A CA 1
ATOM 948 C C . ALA A 1 128 ? 180.588 150.158 141.592 1.00 84.06 130 ALA A C 1
ATOM 949 O O . ALA A 1 128 ? 180.491 150.925 142.552 1.00 84.75 130 ALA A O 1
ATOM 951 N N . LEU A 1 129 ? 181.677 150.113 140.824 1.00 77.56 131 LEU A N 1
ATOM 952 C CA . LEU A 1 129 ? 182.797 151.015 141.069 1.00 78.28 131 LEU A CA 1
ATOM 953 C C . LEU A 1 129 ? 182.372 152.468 140.907 1.00 80.34 131 LEU A C 1
ATOM 954 O O . LEU A 1 129 ? 182.631 153.304 141.781 1.00 80.92 131 LEU A O 1
ATOM 959 N N . THR A 1 130 ? 181.701 152.788 139.798 1.00 78.42 132 THR A N 1
ATOM 960 C CA . THR A 1 130 ? 181.299 154.175 139.576 1.00 76.76 132 THR A CA 1
ATOM 961 C C . THR A 1 130 ? 180.225 154.603 140.574 1.00 75.72 132 THR A C 1
ATOM 962 O O . THR A 1 130 ? 180.216 155.755 141.034 1.00 74.68 132 THR A O 1
ATOM 966 N N . ASP A 1 131 ? 179.347 153.675 140.965 1.00 71.76 133 ASP A N 1
ATOM 967 C CA . ASP A 1 131 ? 178.308 153.989 141.939 1.00 72.35 133 ASP A CA 1
ATOM 968 C C . ASP A 1 131 ? 178.921 154.297 143.299 1.00 73.43 133 ASP A C 1
ATOM 969 O O . ASP A 1 131 ? 178.564 155.289 143.942 1.00 74.10 133 ASP A O 1
ATOM 974 N N . GLU A 1 132 ? 179.853 153.455 143.749 1.00 72.04 134 GLU A N 1
ATOM 975 C CA . GLU A 1 132 ? 180.526 153.698 145.018 1.00 70.18 134 GLU A CA 1
ATOM 976 C C . GLU A 1 132 ? 181.337 154.982 144.974 1.00 71.00 134 GLU A C 1
ATOM 977 O O . GLU A 1 132 ? 181.390 155.720 145.962 1.00 72.80 134 GLU A O 1
ATOM 983 N N . ARG A 1 133 ? 181.984 155.264 143.843 1.00 67.80 135 ARG A N 1
ATOM 984 C CA . ARG A 1 133 ? 182.784 156.479 143.742 1.00 67.06 135 ARG A CA 1
ATOM 985 C C . ARG A 1 133 ? 181.911 157.722 143.874 1.00 67.73 135 ARG A C 1
ATOM 986 O O . ARG A 1 133 ? 182.239 158.648 144.632 1.00 67.73 135 ARG A O 1
ATOM 994 N N . HIS A 1 134 ? 180.775 157.748 143.171 1.00 63.92 136 HIS A N 1
ATOM 995 C CA . HIS A 1 134 ? 179.862 158.879 143.299 1.00 58.91 136 HIS A CA 1
ATOM 996 C C . HIS A 1 134 ? 179.256 158.955 144.695 1.00 57.99 136 HIS A C 1
ATOM 997 O O . HIS A 1 134 ? 179.049 160.052 145.226 1.00 61.75 136 HIS A O 1
ATOM 1004 N N . THR A 1 135 ? 178.960 157.806 145.306 1.00 58.42 137 THR A N 1
ATOM 1005 C CA . THR A 1 135 ? 178.409 157.804 146.658 1.00 61.31 137 THR A CA 1
ATOM 1006 C C . THR A 1 135 ? 179.404 158.368 147.665 1.00 58.70 137 THR A C 1
ATOM 1007 O O . THR A 1 135 ? 179.023 159.116 148.572 1.00 56.17 137 THR A O 1
ATOM 1011 N N . GLN A 1 136 ? 180.685 158.035 147.516 1.00 56.38 138 GLN A N 1
ATOM 1012 C CA . GLN A 1 136 ? 181.689 158.568 148.427 1.00 54.05 138 GLN A CA 1
ATOM 1013 C C . GLN A 1 136 ? 181.944 160.050 148.184 1.00 59.58 138 GLN A C 1
ATOM 1014 O O . GLN A 1 136 ? 182.209 160.790 149.137 1.00 63.62 138 GLN A O 1
ATOM 1020 N N . GLY A 1 137 ? 181.874 160.508 146.932 1.00 49.83 139 GLY A N 1
ATOM 1021 C CA . GLY A 1 137 ? 181.930 161.944 146.687 1.00 35.75 139 GLY A CA 1
ATOM 1022 C C . GLY A 1 137 ? 180.761 162.683 147.314 1.00 38.92 139 GLY A C 1
ATOM 1023 O O . GLY A 1 137 ? 180.926 163.765 147.895 1.00 40.92 139 GLY A O 1
ATOM 1024 N N . THR A 1 138 ? 179.563 162.106 147.208 1.00 36.27 140 THR A N 1
ATOM 1025 C CA . THR A 1 138 ? 178.402 162.670 147.884 1.00 36.23 140 THR A CA 1
ATOM 1026 C C . THR A 1 138 ? 178.612 162.700 149.390 1.00 43.88 140 THR A C 1
ATOM 1027 O O . THR A 1 138 ? 178.221 163.661 150.058 1.00 47.29 140 THR A O 1
ATOM 1031 N N . GLY A 1 139 ? 179.232 161.656 149.942 1.00 38.94 141 GLY A N 1
ATOM 1032 C CA . GLY A 1 139 ? 179.555 161.662 151.359 1.00 32.69 141 GLY A CA 1
ATOM 1033 C C . GLY A 1 139 ? 180.529 162.762 151.737 1.00 29.69 141 GLY A C 1
ATOM 1034 O O . GLY A 1 139 ? 180.378 163.405 152.776 1.00 33.85 141 GLY A O 1
ATOM 1035 N N . VAL A 1 140 ? 181.539 162.993 150.897 1.00 20.34 142 VAL A N 1
ATOM 1036 C CA . VAL A 1 140 ? 182.502 164.062 151.159 1.00 27.73 142 VAL A CA 1
ATOM 1037 C C . VAL A 1 140 ? 181.797 165.411 151.215 1.00 30.58 142 VAL A C 1
ATOM 1038 O O . VAL A 1 140 ? 182.026 166.219 152.127 1.00 27.35 142 VAL A O 1
ATOM 1042 N N . PHE A 1 141 ? 180.925 165.677 150.246 1.00 36.82 143 PHE A N 1
ATOM 1043 C CA . PHE A 1 141 ? 180.279 166.984 150.221 1.00 27.81 143 PHE A CA 1
ATOM 1044 C C . PHE A 1 141 ? 179.184 167.109 151.272 1.00 30.71 143 PHE A C 1
ATOM 1045 O O . PHE A 1 141 ? 178.940 168.212 151.775 1.00 29.39 143 PHE A O 1
ATOM 1053 N N . ARG A 1 142 ? 178.549 166.001 151.654 1.00 26.95 144 ARG A N 1
ATOM 1054 C CA . ARG A 1 142 ? 177.651 166.027 152.801 1.00 31.81 144 ARG A CA 1
ATOM 1055 C C . ARG A 1 142 ? 178.409 166.338 154.083 1.00 33.48 144 ARG A C 1
ATOM 1056 O O . ARG A 1 142 ? 177.904 167.057 154.946 1.00 37.88 144 ARG A O 1
ATOM 1064 N N . ALA A 1 143 ? 179.616 165.790 154.235 1.00 25.86 145 ALA A N 1
ATOM 1065 C CA . ALA A 1 143 ? 180.434 166.110 155.400 1.00 25.48 145 ALA A CA 1
ATOM 1066 C C . ALA A 1 143 ? 180.807 167.586 155.419 1.00 24.75 145 ALA A C 1
ATOM 1067 O O . ALA A 1 143 ? 180.742 168.244 156.468 1.00 35.09 145 ALA A O 1
ATOM 1069 N N . PHE A 1 144 ? 181.196 168.124 154.261 1.00 23.41 146 PHE A N 1
ATOM 1070 C CA . PHE A 1 144 ? 181.493 169.551 154.167 1.00 15.75 146 PHE A CA 1
ATOM 1071 C C . PHE A 1 144 ? 180.284 170.393 154.560 1.00 25.95 146 PHE A C 1
ATOM 1072 O O . PHE A 1 144 ? 180.405 171.362 155.317 1.00 27.45 146 PHE A O 1
ATOM 1080 N N . GLY A 1 145 ? 179.105 170.036 154.046 1.00 31.65 147 GLY A N 1
ATOM 1081 C CA . GLY A 1 145 ? 177.899 170.773 154.377 1.00 15.64 147 GLY A CA 1
ATOM 1082 C C . GLY A 1 145 ? 177.487 170.643 155.827 1.00 22.74 147 GLY A C 1
ATOM 1083 O O . GLY A 1 145 ? 176.966 171.593 156.414 1.00 33.63 147 GLY A O 1
ATOM 1084 N N . ASP A 1 146 ? 177.700 169.470 156.421 1.00 25.10 148 ASP A N 1
ATOM 1085 C CA . ASP A 1 146 ? 177.393 169.274 157.832 1.00 22.64 148 ASP A CA 1
ATOM 1086 C C . ASP A 1 146 ? 178.306 170.095 158.727 1.00 24.73 148 ASP A C 1
ATOM 1087 O O . ASP A 1 146 ? 177.861 170.600 159.763 1.00 28.66 148 ASP A O 1
ATOM 1092 N N . VAL A 1 147 ? 179.578 170.237 158.359 1.00 22.03 149 VAL A N 1
ATOM 1093 C CA . VAL A 1 147 ? 180.510 170.917 159.250 1.00 13.26 149 VAL A CA 1
ATOM 1094 C C . VAL A 1 147 ? 180.648 172.414 158.977 1.00 25.76 149 VAL A C 1
ATOM 1095 O O . VAL A 1 147 ? 181.128 173.145 159.852 1.00 28.38 149 VAL A O 1
ATOM 1099 N N . ALA A 1 148 ? 180.225 172.897 157.805 1.00 27.44 150 ALA A N 1
ATOM 1100 C CA . ALA A 1 148 ? 180.403 174.313 157.485 1.00 13.11 150 ALA A CA 1
ATOM 1101 C C . ALA A 1 148 ? 179.685 175.260 158.443 1.00 17.00 150 ALA A C 1
ATOM 1102 O O . ALA A 1 148 ? 180.306 176.248 158.870 1.00 10.84 150 ALA A O 1
ATOM 1104 N N . PRO A 1 149 ? 178.407 175.061 158.797 1.00 21.93 151 PRO A N 1
ATOM 1105 C CA . PRO A 1 149 ? 177.788 175.987 159.762 1.00 16.40 151 PRO A CA 1
ATOM 1106 C C . PRO A 1 149 ? 178.449 175.966 161.128 1.00 21.70 151 PRO A C 1
ATOM 1107 O O . PRO A 1 149 ? 178.550 177.011 161.780 1.00 24.27 151 PRO A O 1
ATOM 1111 N N . ALA A 1 150 ? 178.913 174.799 161.575 1.00 22.32 152 ALA A N 1
ATOM 1112 C CA . ALA A 1 150 ? 179.615 174.715 162.849 1.00 17.46 152 ALA A CA 1
ATOM 1113 C C . ALA A 1 150 ? 180.924 175.495 162.815 1.00 11.17 152 ALA A C 1
ATOM 1114 O O . ALA A 1 150 ? 181.253 176.208 163.768 1.00 24.46 152 ALA A O 1
ATOM 1116 N N . MET A 1 151 ? 181.681 175.374 161.724 1.00 3.12 153 MET A N 1
ATOM 1117 C CA . MET A 1 151 ? 182.913 176.144 161.581 1.00 20.55 153 MET A CA 1
ATOM 1118 C C . MET A 1 151 ? 182.640 177.637 161.481 1.00 24.82 153 MET A C 1
ATOM 1119 O O . MET A 1 151 ? 183.397 178.443 162.033 1.00 22.88 153 MET A O 1
ATOM 1124 N N . GLY A 1 152 ? 181.574 178.023 160.780 1.00 18.11 154 GLY A N 1
ATOM 1125 C CA . GLY A 1 152 ? 181.208 179.425 160.728 1.00 4.16 154 GLY A CA 1
ATOM 1126 C C . GLY A 1 152 ? 180.844 179.980 162.088 1.00 13.70 154 GLY A C 1
ATOM 1127 O O . GLY A 1 152 ? 181.208 181.105 162.428 1.00 16.18 154 GLY A O 1
ATOM 1128 N N . MET A 1 153 ? 180.128 179.195 162.891 1.00 27.04 155 MET A N 1
ATOM 1129 C CA . MET A 1 153 ? 179.793 179.641 164.238 1.00 16.04 155 MET A CA 1
ATOM 1130 C C . MET A 1 153 ? 181.010 179.675 165.150 1.00 8.60 155 MET A C 1
ATOM 1131 O O . MET A 1 153 ? 181.102 180.547 166.013 1.00 13.39 155 MET A O 1
ATOM 1136 N N . ILE A 1 154 ? 181.958 178.752 164.976 1.00 10.51 156 ILE A N 1
ATOM 1137 C CA . ILE A 1 154 ? 183.209 178.833 165.727 1.00 7.70 156 ILE A CA 1
ATOM 1138 C C . ILE A 1 154 ? 183.958 180.109 165.370 1.00 10.15 156 ILE A C 1
ATOM 1139 O O . ILE A 1 154 ? 184.492 180.802 166.247 1.00 23.13 156 ILE A O 1
ATOM 1144 N N . GLY A 1 155 ? 184.008 180.440 164.079 1.00 3.61 157 GLY A N 1
ATOM 1145 C CA . GLY A 1 155 ? 184.619 181.692 163.668 1.00 1.62 157 GLY A CA 1
ATOM 1146 C C . GLY A 1 155 ? 183.900 182.904 164.225 1.00 6.49 157 GLY A C 1
ATOM 1147 O O . GLY A 1 155 ? 184.533 183.885 164.615 1.00 12.50 157 GLY A O 1
ATOM 1148 N N . THR A 1 156 ? 182.569 182.850 164.277 1.00 18.69 158 THR A N 1
ATOM 1149 C CA . THR A 1 156 ? 181.797 183.937 164.871 1.00 11.28 158 THR A CA 1
ATOM 1150 C C . THR A 1 156 ? 182.115 184.092 166.351 1.00 18.27 158 THR A C 1
ATOM 1151 O O . THR A 1 156 ? 182.262 185.209 166.848 1.00 27.81 158 THR A O 1
ATOM 1155 N N . LEU A 1 157 ? 182.207 182.975 167.074 1.00 24.78 159 LEU A N 1
ATOM 1156 C CA . LEU A 1 157 ? 182.525 183.024 168.497 1.00 9.04 159 LEU A CA 1
ATOM 1157 C C . LEU A 1 157 ? 183.911 183.604 168.736 1.00 8.17 159 LEU A C 1
ATOM 1158 O O . LEU A 1 157 ? 184.105 184.418 169.647 1.00 22.33 159 LEU A O 1
ATOM 1163 N N . VAL A 1 158 ? 184.888 183.197 167.924 1.00 4.58 160 VAL A N 1
ATOM 1164 C CA . VAL A 1 158 ? 186.232 183.756 168.034 1.00 7.72 160 VAL A CA 1
ATOM 1165 C C . VAL A 1 158 ? 186.217 185.250 167.727 1.00 28.83 160 VAL A C 1
ATOM 1166 O O . VAL A 1 158 ? 186.873 186.048 168.410 1.00 33.40 160 VAL A O 1
ATOM 1170 N N . GLY A 1 159 ? 185.466 185.656 166.703 1.00 20.59 161 GLY A N 1
ATOM 1171 C CA . GLY A 1 159 ? 185.348 187.073 166.405 1.00 11.28 161 GLY A CA 1
ATOM 1172 C C . GLY A 1 159 ? 184.678 187.852 167.519 1.00 14.27 161 GLY A C 1
ATOM 1173 O O . GLY A 1 159 ? 185.030 189.000 167.785 1.00 14.41 161 GLY A O 1
ATOM 1174 N N . LEU A 1 160 ? 183.707 187.236 168.191 1.00 26.46 162 LEU A N 1
ATOM 1175 C CA . LEU A 1 160 ? 183.008 187.913 169.276 1.00 15.94 162 LEU A CA 1
ATOM 1176 C C . LEU A 1 160 ? 183.906 188.094 170.488 1.00 24.01 162 LEU A C 1
ATOM 1177 O O . LEU A 1 160 ? 183.879 189.147 171.129 1.00 36.86 162 LEU A O 1
ATOM 1182 N N . VAL A 1 161 ? 184.696 187.077 170.836 1.00 30.30 163 VAL A N 1
ATOM 1183 C CA . VAL A 1 161 ? 185.636 187.269 171.935 1.00 24.45 163 VAL A CA 1
ATOM 1184 C C . VAL A 1 161 ? 186.740 188.249 171.551 1.00 23.15 163 VAL A C 1
ATOM 1185 O O . VAL A 1 161 ? 187.220 188.997 172.410 1.00 39.11 163 VAL A O 1
ATOM 1189 N N . ALA A 1 162 ? 187.131 188.303 170.276 1.00 24.73 164 ALA A N 1
ATOM 1190 C CA . ALA A 1 162 ? 188.062 189.341 169.844 1.00 28.09 164 ALA A CA 1
ATOM 1191 C C . ALA A 1 162 ? 187.447 190.734 169.916 1.00 35.84 164 ALA A C 1
ATOM 1192 O O . ALA A 1 162 ? 188.162 191.711 170.160 1.00 35.90 164 ALA A O 1
ATOM 1194 N N . MET A 1 163 ? 186.136 190.846 169.694 1.00 36.10 165 MET A N 1
ATOM 1195 C CA . MET A 1 163 ? 185.461 192.137 169.791 1.00 24.98 165 MET A CA 1
ATOM 1196 C C . MET A 1 163 ? 185.284 192.562 171.243 1.00 38.21 165 MET A C 1
ATOM 1197 O O . MET A 1 163 ? 185.417 193.742 171.576 1.00 44.16 165 MET A O 1
ATOM 1202 N N . LEU A 1 164 ? 184.966 191.613 172.122 1.00 42.52 166 LEU A N 1
ATOM 1203 C CA . LEU A 1 164 ? 184.794 191.935 173.532 1.00 32.19 166 LEU A CA 1
ATOM 1204 C C . LEU A 1 164 ? 186.123 192.189 174.225 1.00 38.31 166 LEU A C 1
ATOM 1205 O O . LEU A 1 164 ? 186.135 192.707 175.344 1.00 45.14 166 LEU A O 1
ATOM 1210 N N . SER A 1 165 ? 187.233 191.833 173.591 1.00 42.27 167 SER A N 1
ATOM 1211 C CA . SER A 1 165 ? 188.558 192.186 174.073 1.00 39.14 167 SER A CA 1
ATOM 1212 C C . SER A 1 165 ? 189.060 193.502 173.496 1.00 43.76 167 SER A C 1
ATOM 1213 O O . SER A 1 165 ? 190.086 194.012 173.956 1.00 53.35 167 SER A O 1
ATOM 1216 N N . ASN A 1 166 ? 188.367 194.061 172.506 1.00 51.77 168 ASN A N 1
ATOM 1217 C CA . ASN A 1 166 ? 188.773 195.310 171.866 1.00 55.44 168 ASN A CA 1
ATOM 1218 C C . ASN A 1 166 ? 187.526 196.163 171.680 1.00 60.12 168 ASN A C 1
ATOM 1219 O O . ASN A 1 166 ? 186.711 195.894 170.794 1.00 65.14 168 ASN A O 1
ATOM 1224 N N . MET A 1 167 ? 187.140 196.907 172.731 1.00 59.74 169 MET A N 1
ATOM 1225 C CA . MET A 1 167 ? 185.870 197.688 172.735 1.00 58.37 169 MET A CA 1
ATOM 1226 C C . MET A 1 167 ? 186.036 199.198 173.073 1.00 62.84 169 MET A C 1
ATOM 1227 O O . MET A 1 167 ? 185.911 199.800 174.229 1.00 63.06 169 MET A O 1
ATOM 1232 N N . ASP A 1 168 ? 186.221 199.998 172.063 1.00 71.07 170 ASP A N 1
ATOM 1233 C CA . ASP A 1 168 ? 186.385 201.412 172.459 1.00 72.23 170 ASP A CA 1
ATOM 1234 C C . ASP A 1 168 ? 185.139 202.224 172.133 1.00 71.41 170 ASP A C 1
ATOM 1235 O O . ASP A 1 168 ? 184.479 202.658 173.077 1.00 73.53 170 ASP A O 1
ATOM 1240 N N . ASP A 1 169 ? 184.846 202.430 170.863 1.00 66.97 171 ASP A N 1
ATOM 1241 C CA . ASP A 1 169 ? 183.729 203.303 170.466 1.00 63.97 171 ASP A CA 1
ATOM 1242 C C . ASP A 1 169 ? 182.413 202.568 170.572 1.00 64.38 171 ASP A C 1
ATOM 1243 O O . ASP A 1 169 ? 182.301 201.490 170.114 1.00 67.34 171 ASP A O 1
ATOM 1248 N N . PRO A 1 170 ? 181.439 203.111 171.282 1.00 59.80 172 PRO A N 1
ATOM 1249 C CA . PRO A 1 170 ? 180.156 202.503 171.242 1.00 59.28 172 PRO A CA 1
ATOM 1250 C C . PRO A 1 170 ? 179.603 202.255 169.813 1.00 60.90 172 PRO A C 1
ATOM 1251 O O . PRO A 1 170 ? 178.809 201.400 169.751 1.00 60.72 172 PRO A O 1
ATOM 1255 N N . LYS A 1 171 ? 180.038 202.934 168.715 1.00 62.46 173 LYS A N 1
ATOM 1256 C CA . LYS A 1 171 ? 179.512 202.846 167.360 1.00 60.99 173 LYS A CA 1
ATOM 1257 C C . LYS A 1 171 ? 180.212 201.798 166.506 1.00 57.49 173 LYS A C 1
ATOM 1258 O O . LYS A 1 171 ? 179.725 201.492 165.413 1.00 62.21 173 LYS A O 1
ATOM 1264 N N . ALA A 1 172 ? 181.330 201.241 166.968 1.00 45.69 174 ALA A N 1
ATOM 1265 C CA . ALA A 1 172 ? 182.027 200.194 166.234 1.00 51.51 174 ALA A CA 1
ATOM 1266 C C . ALA A 1 172 ? 181.592 198.791 166.640 1.00 48.31 174 ALA A C 1
ATOM 1267 O O . ALA A 1 172 ? 181.936 197.824 165.945 1.00 48.52 174 ALA A O 1
ATOM 1269 N N . ILE A 1 173 ? 180.839 198.661 167.732 1.00 36.35 175 ILE A N 1
ATOM 1270 C CA . ILE A 1 173 ? 180.442 197.340 168.207 1.00 37.92 175 ILE A CA 1
ATOM 1271 C C . ILE A 1 173 ? 179.499 196.673 167.213 1.00 43.02 175 ILE A C 1
ATOM 1272 O O . ILE A 1 173 ? 179.567 195.459 166.994 1.00 39.69 175 ILE A O 1
ATOM 1277 N N . GLY A 1 174 ? 178.633 197.454 166.568 1.00 37.83 176 GLY A N 1
ATOM 1278 C CA . GLY A 1 174 ? 177.718 196.938 165.578 1.00 28.65 176 GLY A CA 1
ATOM 1279 C C . GLY A 1 174 ? 178.405 196.375 164.348 1.00 33.83 176 GLY A C 1
ATOM 1280 O O . GLY A 1 174 ? 178.146 195.239 163.938 1.00 28.41 176 GLY A O 1
ATOM 1281 N N . PRO A 1 175 ? 179.274 197.171 163.713 1.00 34.72 177 PRO A N 1
ATOM 1282 C CA . PRO A 1 175 ? 180.064 196.626 162.598 1.00 32.29 177 PRO A CA 1
ATOM 1283 C C . PRO A 1 175 ? 180.943 195.454 162.993 1.00 34.64 177 PRO A C 1
ATOM 1284 O O . PRO A 1 175 ? 181.103 194.516 162.202 1.00 39.35 177 PRO A O 1
ATOM 1288 N N . ALA A 1 176 ? 181.519 195.475 164.200 1.00 25.88 178 ALA A N 1
ATOM 1289 C CA . ALA A 1 176 ? 182.326 194.341 164.640 1.00 27.27 178 ALA A CA 1
ATOM 1290 C C . ALA A 1 176 ? 181.483 193.078 164.761 1.00 25.22 178 ALA A C 1
ATOM 1291 O O . ALA A 1 176 ? 181.904 191.997 164.333 1.00 14.32 178 ALA A O 1
ATOM 1293 N N . MET A 1 177 ? 180.282 193.197 165.332 1.00 34.93 179 MET A N 1
ATOM 1294 C CA . MET A 1 177 ? 179.391 192.048 165.423 1.00 27.39 179 MET A CA 1
ATOM 1295 C C . MET A 1 177 ? 178.938 191.575 164.052 1.00 34.23 179 MET A C 1
ATOM 1296 O O . MET A 1 177 ? 178.794 190.370 163.832 1.00 33.95 179 MET A O 1
ATOM 1301 N N . ALA A 1 178 ? 178.701 192.504 163.121 1.00 31.44 180 ALA A N 1
ATOM 1302 C CA . ALA A 1 178 ? 178.329 192.110 161.765 1.00 16.54 180 ALA A CA 1
ATOM 1303 C C . ALA A 1 178 ? 179.447 191.324 161.091 1.00 27.42 180 ALA A C 1
ATOM 1304 O O . ALA A 1 178 ? 179.193 190.303 160.441 1.00 26.28 180 ALA A O 1
ATOM 1306 N N . VAL A 1 179 ? 180.693 191.777 161.249 1.00 23.78 181 VAL A N 1
ATOM 1307 C CA . VAL A 1 179 ? 181.820 191.058 160.663 1.00 19.00 181 VAL A CA 1
ATOM 1308 C C . VAL A 1 179 ? 181.994 189.694 161.318 1.00 22.08 181 VAL A C 1
ATOM 1309 O O . VAL A 1 179 ? 182.313 188.710 160.641 1.00 35.81 181 VAL A O 1
ATOM 1313 N N . ALA A 1 180 ? 181.787 189.606 162.633 1.00 21.36 182 ALA A N 1
ATOM 1314 C CA . ALA A 1 180 ? 181.860 188.312 163.305 1.00 10.25 182 ALA A CA 1
ATOM 1315 C C . ALA A 1 180 ? 180.774 187.363 162.808 1.00 14.06 182 ALA A C 1
ATOM 1316 O O . ALA A 1 180 ? 181.037 186.182 162.563 1.00 8.06 182 ALA A O 1
ATOM 1318 N N . LEU A 1 181 ? 179.544 187.866 162.650 1.00 11.74 183 LEU A N 1
ATOM 1319 C CA . LEU A 1 181 ? 178.431 187.048 162.176 1.00 15.31 183 LEU A CA 1
ATOM 1320 C C . LEU A 1 181 ? 178.553 186.674 160.708 1.00 22.05 183 LEU A C 1
ATOM 1321 O O . LEU A 1 181 ? 177.860 185.755 160.252 1.00 33.70 183 LEU A O 1
ATOM 1326 N N . LEU A 1 182 ? 179.377 187.401 159.955 1.00 13.36 184 LEU A N 1
ATOM 1327 C CA . LEU A 1 182 ? 179.581 187.074 158.552 1.00 9.42 184 LEU A CA 1
ATOM 1328 C C . LEU A 1 182 ? 180.063 185.641 158.373 1.00 13.21 184 LEU A C 1
ATOM 1329 O O . LEU A 1 182 ? 179.720 184.993 157.382 1.00 15.67 184 LEU A O 1
ATOM 1334 N N . THR A 1 183 ? 180.841 185.127 159.326 1.00 26.71 185 THR A N 1
ATOM 1335 C CA . THR A 1 183 ? 181.297 183.741 159.263 1.00 14.85 185 THR A CA 1
ATOM 1336 C C . THR A 1 183 ? 180.132 182.762 159.368 1.00 1.53 185 THR A C 1
ATOM 1337 O O . THR A 1 183 ? 180.093 181.757 158.653 1.00 11.60 185 THR A O 1
ATOM 1341 N N . THR A 1 184 ? 179.181 183.030 160.266 1.00 10.10 186 THR A N 1
ATOM 1342 C CA . THR A 1 184 ? 177.991 182.193 160.377 1.00 10.42 186 THR A CA 1
ATOM 1343 C C . THR A 1 184 ? 177.144 182.271 159.115 1.00 24.06 186 THR A C 1
ATOM 1344 O O . THR A 1 184 ? 176.604 181.258 158.649 1.00 28.28 186 THR A O 1
ATOM 1348 N N . LEU A 1 185 ? 177.025 183.471 158.547 1.00 18.05 187 LEU A N 1
ATOM 1349 C CA . LEU A 1 185 ? 176.312 183.621 157.284 1.00 1.52 187 LEU A CA 1
ATOM 1350 C C . LEU A 1 185 ? 176.968 182.800 156.180 1.00 15.74 187 LEU A C 1
ATOM 1351 O O . LEU A 1 185 ? 176.283 182.115 155.414 1.00 15.95 187 LEU A O 1
ATOM 1356 N N . TYR A 1 186 ? 178.299 182.847 156.094 1.00 18.89 188 TYR A N 1
ATOM 1357 C CA . TYR A 1 186 ? 179.017 182.081 155.081 1.00 3.20 188 TYR A CA 1
ATOM 1358 C C . TYR A 1 186 ? 178.876 180.586 155.310 1.00 14.87 188 TYR A C 1
ATOM 1359 O O . TYR A 1 186 ? 178.770 179.821 154.352 1.00 17.19 188 TYR A O 1
ATOM 1368 N N . GLY A 1 187 ? 178.912 180.148 156.567 1.00 23.05 189 GLY A N 1
ATOM 1369 C CA . GLY A 1 187 ? 178.713 178.740 156.849 1.00 0.93 189 GLY A CA 1
ATOM 1370 C C . GLY A 1 187 ? 177.348 178.257 156.406 1.00 11.13 189 GLY A C 1
ATOM 1371 O O . GLY A 1 187 ? 177.223 177.205 155.779 1.00 22.13 189 GLY A O 1
ATOM 1372 N N . ALA A 1 188 ? 176.308 179.041 156.701 1.00 13.83 190 ALA A N 1
ATOM 1373 C CA . ALA A 1 188 ? 174.960 178.680 156.265 1.00 15.04 190 ALA A CA 1
ATOM 1374 C C . ALA A 1 188 ? 174.844 178.676 154.744 1.00 23.62 190 ALA A C 1
ATOM 1375 O O . ALA A 1 188 ? 174.250 177.760 154.163 1.00 28.42 190 ALA A O 1
ATOM 1377 N N . ILE A 1 189 ? 175.410 179.687 154.082 1.00 21.95 191 ILE A N 1
ATOM 1378 C CA . ILE A 1 189 ? 175.322 179.777 152.626 1.00 14.74 191 ILE A CA 1
ATOM 1379 C C . ILE A 1 189 ? 176.077 178.628 151.968 1.00 22.55 191 ILE A C 1
ATOM 1380 O O . ILE A 1 189 ? 175.585 178.005 151.025 1.00 32.69 191 ILE A O 1
ATOM 1385 N N . LEU A 1 190 ? 177.286 178.332 152.448 1.00 11.21 192 LEU A N 1
ATOM 1386 C CA . LEU A 1 190 ? 178.069 177.244 151.876 1.00 8.48 192 LEU A CA 1
ATOM 1387 C C . LEU A 1 190 ? 177.401 175.902 152.116 1.00 14.41 192 LEU A C 1
ATOM 1388 O O . LEU A 1 190 ? 177.419 175.027 151.245 1.00 26.69 192 LEU A O 1
ATOM 1393 N N . SER A 1 191 ? 176.814 175.715 153.296 1.00 23.58 193 SER A N 1
ATOM 1394 C CA . SER A 1 191 ? 176.092 174.484 153.577 1.00 17.70 193 SER A CA 1
ATOM 1395 C C . SER A 1 191 ? 174.911 174.310 152.634 1.00 25.54 193 SER A C 1
ATOM 1396 O O . SER A 1 191 ? 174.778 173.277 151.973 1.00 28.24 193 SER A O 1
ATOM 1399 N N . ASN A 1 192 ? 174.054 175.325 152.538 1.00 27.08 194 ASN A N 1
ATOM 1400 C CA . ASN A 1 192 ? 172.756 175.135 151.906 1.00 28.76 194 ASN A CA 1
ATOM 1401 C C . ASN A 1 192 ? 172.762 175.380 150.404 1.00 24.26 194 ASN A C 1
ATOM 1402 O O . ASN A 1 192 ? 171.934 174.803 149.693 1.00 34.06 194 ASN A O 1
ATOM 1407 N N . MET A 1 193 ? 173.672 176.206 149.898 1.00 27.92 195 MET A N 1
ATOM 1408 C CA . MET A 1 193 ? 173.673 176.586 148.497 1.00 27.20 195 MET A CA 1
ATOM 1409 C C . MET A 1 193 ? 174.916 176.145 147.742 1.00 32.45 195 MET A C 1
ATOM 1410 O O . MET A 1 193 ? 174.992 176.372 146.531 1.00 34.83 195 MET A O 1
ATOM 1415 N N . VAL A 1 194 ? 175.897 175.538 148.408 1.00 27.36 196 VAL A N 1
ATOM 1416 C CA . VAL A 1 194 ? 177.064 175.031 147.694 1.00 23.86 196 VAL A CA 1
ATOM 1417 C C . VAL A 1 194 ? 177.262 173.544 147.962 1.00 21.77 196 VAL A C 1
ATOM 1418 O O . VAL A 1 194 ? 177.123 172.723 147.053 1.00 35.70 196 VAL A O 1
ATOM 1422 N N . PHE A 1 195 ? 177.558 173.178 149.209 1.00 18.37 197 PHE A N 1
ATOM 1423 C CA . PHE A 1 195 ? 178.013 171.818 149.494 1.00 19.29 197 PHE A CA 1
ATOM 1424 C C . PHE A 1 195 ? 176.888 170.797 149.374 1.00 18.54 197 PHE A C 1
ATOM 1425 O O . PHE A 1 195 ? 177.054 169.755 148.733 1.00 26.98 197 PHE A O 1
ATOM 1433 N N . PHE A 1 196 ? 175.751 171.065 149.999 1.00 22.76 198 PHE A N 1
ATOM 1434 C CA . PHE A 1 196 ? 174.600 170.178 149.900 1.00 26.55 198 PHE A CA 1
ATOM 1435 C C . PHE A 1 196 ? 174.068 170.119 148.468 1.00 37.33 198 PHE A C 1
ATOM 1436 O O . PHE A 1 196 ? 173.712 169.031 148.001 1.00 41.19 198 PHE A O 1
ATOM 1444 N N . PRO A 1 197 ? 173.956 171.247 147.750 1.00 35.73 199 PRO A N 1
ATOM 1445 C CA . PRO A 1 197 ? 173.623 171.145 146.319 1.00 31.30 199 PRO A CA 1
ATOM 1446 C C . PRO A 1 197 ? 174.625 170.344 145.506 1.00 31.06 199 PRO A C 1
ATOM 1447 O O . PRO A 1 197 ? 174.219 169.622 144.591 1.00 37.63 199 PRO A O 1
ATOM 1451 N N . ILE A 1 198 ? 175.921 170.450 145.803 1.00 26.78 200 ILE A N 1
ATOM 1452 C CA . ILE A 1 198 ? 176.909 169.648 145.085 1.00 21.33 200 ILE A CA 1
ATOM 1453 C C . ILE A 1 198 ? 176.706 168.169 145.384 1.00 31.40 200 ILE A C 1
ATOM 1454 O O . ILE A 1 198 ? 176.815 167.320 144.492 1.00 36.96 200 ILE A O 1
ATOM 1459 N N . ALA A 1 199 ? 176.406 167.835 146.639 1.00 37.84 201 ALA A N 1
ATOM 1460 C CA . ALA A 1 199 ? 176.121 166.447 146.983 1.00 31.98 201 ALA A CA 1
ATOM 1461 C C . ALA A 1 199 ? 174.875 165.945 146.265 1.00 34.14 201 ALA A C 1
ATOM 1462 O O . ALA A 1 199 ? 174.841 164.806 145.786 1.00 46.34 201 ALA A O 1
ATOM 1464 N N . ASP A 1 200 ? 173.838 166.782 146.183 1.00 41.73 202 ASP A N 1
ATOM 1465 C CA . ASP A 1 200 ? 172.621 166.393 145.474 1.00 43.68 202 ASP A CA 1
ATOM 1466 C C . ASP A 1 200 ? 172.879 166.193 143.985 1.00 43.68 202 ASP A C 1
ATOM 1467 O O . ASP A 1 200 ? 172.360 165.249 143.382 1.00 42.93 202 ASP A O 1
ATOM 1472 N N . LYS A 1 201 ? 173.595 167.047 143.287 1.00 45.83 203 LYS A N 1
ATOM 1473 C CA . LYS A 1 201 ? 173.968 166.852 141.876 1.00 41.93 203 LYS A CA 1
ATOM 1474 C C . LYS A 1 201 ? 174.895 165.673 141.695 1.00 47.20 203 LYS A C 1
ATOM 1475 O O . LYS A 1 201 ? 174.864 165.110 140.629 1.00 54.89 203 LYS A O 1
ATOM 1481 N N . LEU A 1 202 ? 175.759 165.357 142.670 1.00 44.95 204 LEU A N 1
ATOM 1482 C CA . LEU A 1 202 ? 176.536 164.127 142.570 1.00 45.77 204 LEU A CA 1
ATOM 1483 C C . LEU A 1 202 ? 175.647 162.896 142.670 1.00 45.02 204 LEU A C 1
ATOM 1484 O O . LEU A 1 202 ? 175.846 161.923 141.940 1.00 52.87 204 LEU A O 1
ATOM 1489 N N . SER A 1 203 ? 174.663 162.913 143.570 1.00 44.66 205 SER A N 1
ATOM 1490 C CA . SER A 1 203 ? 173.733 161.790 143.658 1.00 49.56 205 SER A CA 1
ATOM 1491 C C . SER A 1 203 ? 172.885 161.673 142.394 1.00 57.97 205 SER A C 1
ATOM 1492 O O . SER A 1 203 ? 172.606 160.565 141.917 1.00 62.97 205 SER A O 1
ATOM 1495 N N . LEU A 1 204 ? 172.465 162.810 141.840 1.00 62.61 206 LEU A N 1
ATOM 1496 C CA . LEU A 1 204 ? 171.710 162.811 140.592 1.00 60.31 206 LEU A CA 1
ATOM 1497 C C . LEU A 1 204 ? 172.534 162.221 139.454 1.00 62.59 206 LEU A C 1
ATOM 1498 O O . LEU A 1 204 ? 172.040 161.401 138.669 1.00 63.61 206 LEU A O 1
ATOM 1503 N N . ARG A 1 205 ? 173.803 162.623 139.355 1.00 63.06 207 ARG A N 1
ATOM 1504 C CA . ARG A 1 205 ? 174.681 162.063 138.336 1.00 61.01 207 ARG A CA 1
ATOM 1505 C C . ARG A 1 205 ? 174.965 160.593 138.592 1.00 65.32 207 ARG A C 1
ATOM 1506 O O . ARG A 1 205 ? 175.153 159.831 137.643 1.00 70.95 207 ARG A O 1
ATOM 1514 N N . ARG A 1 206 ? 174.998 160.172 139.858 1.00 66.42 208 ARG A N 1
ATOM 1515 C CA . ARG A 1 206 ? 175.129 158.752 140.161 1.00 65.52 208 ARG A CA 1
ATOM 1516 C C . ARG A 1 206 ? 173.949 157.969 139.609 1.00 68.50 208 ARG A C 1
ATOM 1517 O O . ARG A 1 206 ? 174.125 156.918 138.985 1.00 68.85 208 ARG A O 1
ATOM 1525 N N . ASP A 1 207 ? 172.734 158.467 139.839 1.00 74.63 209 ASP A N 1
ATOM 1526 C CA . ASP A 1 207 ? 171.554 157.788 139.311 1.00 74.60 209 ASP A CA 1
ATOM 1527 C C . ASP A 1 207 ? 171.563 157.764 137.787 1.00 74.66 209 ASP A C 1
ATOM 1528 O O . ASP A 1 207 ? 171.256 156.736 137.172 1.00 75.14 209 ASP A O 1
ATOM 1533 N N . GLN A 1 208 ? 171.928 158.884 137.159 1.00 76.63 210 GLN A N 1
ATOM 1534 C CA . GLN A 1 208 ? 171.980 158.932 135.701 1.00 75.93 210 GLN A CA 1
ATOM 1535 C C . GLN A 1 208 ? 173.024 157.970 135.146 1.00 78.51 210 GLN A C 1
ATOM 1536 O O . GLN A 1 208 ? 172.769 157.266 134.163 1.00 80.48 210 GLN A O 1
ATOM 1542 N N . GLU A 1 209 ? 174.206 157.919 135.766 1.00 80.79 211 GLU A N 1
ATOM 1543 C CA . GLU A 1 209 ? 175.261 157.030 135.294 1.00 79.82 211 GLU A CA 1
ATOM 1544 C C . GLU A 1 209 ? 174.900 155.570 135.518 1.00 81.22 211 GLU A C 1
ATOM 1545 O O . GLU A 1 209 ? 175.201 154.720 134.678 1.00 83.71 211 GLU A O 1
ATOM 1551 N N . THR A 1 210 ? 174.258 155.256 136.645 1.00 82.98 212 THR A N 1
ATOM 1552 C CA . THR A 1 210 ? 173.807 153.889 136.878 1.00 83.76 212 THR A CA 1
ATOM 1553 C C . THR A 1 210 ? 172.764 153.473 135.851 1.00 87.56 212 THR A C 1
ATOM 1554 O O . THR A 1 210 ? 172.812 152.355 135.326 1.00 90.10 212 THR A O 1
ATOM 1558 N N . LEU A 1 211 ? 171.820 154.364 135.536 1.00 90.98 213 LEU A N 1
ATOM 1559 C CA . LEU A 1 211 ? 170.822 154.047 134.519 1.00 89.40 213 LEU A CA 1
ATOM 1560 C C . LEU A 1 211 ? 171.469 153.848 133.154 1.00 88.92 213 LEU A C 1
ATOM 1561 O O . LEU A 1 211 ? 171.157 152.888 132.441 1.00 90.42 213 LEU A O 1
ATOM 1566 N N . ASN A 1 212 ? 172.388 154.742 132.777 1.00 89.36 214 ASN A N 1
ATOM 1567 C CA . ASN A 1 212 ? 173.063 154.615 131.489 1.00 90.78 214 ASN A CA 1
ATOM 1568 C C . ASN A 1 212 ? 173.879 153.332 131.414 1.00 92.75 214 ASN A C 1
ATOM 1569 O O . ASN A 1 212 ? 173.889 152.651 130.381 1.00 95.16 214 ASN A O 1
ATOM 1574 N N . ARG A 1 213 ? 174.566 152.982 132.499 1.00 92.20 215 ARG A N 1
ATOM 1575 C CA . ARG A 1 213 ? 175.397 151.790 132.505 1.00 93.84 215 ARG A CA 1
ATOM 1576 C C . ARG A 1 213 ? 174.571 150.511 132.507 1.00 94.75 215 ARG A C 1
ATOM 1577 O O . ARG A 1 213 ? 174.955 149.539 131.851 1.00 95.39 215 ARG A O 1
ATOM 1585 N N . ARG A 1 214 ? 173.443 150.485 133.220 1.00 99.21 216 ARG A N 1
ATOM 1586 C CA . ARG A 1 214 ? 172.543 149.341 133.127 1.00 100.66 216 ARG A CA 1
ATOM 1587 C C . ARG A 1 214 ? 171.963 149.216 131.725 1.00 102.30 216 ARG A C 1
ATOM 1588 O O . ARG A 1 214 ? 171.829 148.105 131.196 1.00 102.59 216 ARG A O 1
ATOM 1596 N N . LEU A 1 215 ? 171.618 150.349 131.110 1.00 105.79 217 LEU A N 1
ATOM 1597 C CA . LEU A 1 215 ? 171.158 150.354 129.727 1.00 105.25 217 LEU A CA 1
ATOM 1598 C C . LEU A 1 215 ? 172.198 149.735 128.805 1.00 105.87 217 LEU A C 1
ATOM 1599 O O . LEU A 1 215 ? 171.886 148.863 127.985 1.00 108.00 217 LEU A O 1
ATOM 1604 N N . ILE A 1 216 ? 173.452 150.169 128.940 1.00 107.64 218 ILE A N 1
ATOM 1605 C CA . ILE A 1 216 ? 174.522 149.666 128.086 1.00 108.56 218 ILE A CA 1
ATOM 1606 C C . ILE A 1 216 ? 174.766 148.184 128.341 1.00 110.05 218 ILE A C 1
ATOM 1607 O O . ILE A 1 216 ? 174.984 147.408 127.404 1.00 111.54 218 ILE A O 1
ATOM 1612 N N . MET A 1 217 ? 174.747 147.769 129.609 1.00 113.09 219 MET A N 1
ATOM 1613 C CA . MET A 1 217 ? 174.979 146.367 129.934 1.00 113.16 219 MET A CA 1
ATOM 1614 C C . MET A 1 217 ? 173.891 145.479 129.346 1.00 113.58 219 MET A C 1
ATOM 1615 O O . MET A 1 217 ? 174.182 144.424 128.771 1.00 115.37 219 MET A O 1
ATOM 1620 N N . ASP A 1 218 ? 172.628 145.894 129.471 1.00 117.01 220 ASP A N 1
ATOM 1621 C CA . ASP A 1 218 ? 171.546 145.126 128.866 1.00 117.90 220 ASP A CA 1
ATOM 1622 C C . ASP A 1 218 ? 171.658 145.103 127.350 1.00 117.98 220 ASP A C 1
ATOM 1623 O O . ASP A 1 218 ? 171.410 144.065 126.727 1.00 117.72 220 ASP A O 1
ATOM 1628 N N . GLY A 1 219 ? 172.037 146.228 126.738 1.00 120.51 221 GLY A N 1
ATOM 1629 C CA . GLY A 1 219 ? 172.218 146.243 125.296 1.00 120.36 221 GLY A CA 1
ATOM 1630 C C . GLY A 1 219 ? 173.299 145.283 124.837 1.00 120.99 221 GLY A C 1
ATOM 1631 O O . GLY A 1 219 ? 173.119 144.540 123.870 1.00 121.44 221 GLY A O 1
ATOM 1632 N N . VAL A 1 220 ? 174.436 145.279 125.534 1.00 121.22 222 VAL A N 1
ATOM 1633 C CA . VAL A 1 220 ? 175.531 144.391 125.154 1.00 121.60 222 VAL A CA 1
ATOM 1634 C C . VAL A 1 220 ? 175.163 142.935 125.404 1.00 121.85 222 VAL A C 1
ATOM 1635 O O . VAL A 1 220 ? 175.521 142.055 124.611 1.00 122.80 222 VAL A O 1
ATOM 1639 N N . LEU A 1 221 ? 174.447 142.646 126.493 1.00 120.35 223 LEU A N 1
ATOM 1640 C CA . LEU A 1 221 ? 174.008 141.276 126.731 1.00 120.79 223 LEU A CA 1
ATOM 1641 C C . LEU A 1 221 ? 173.039 140.811 125.651 1.00 121.76 223 LEU A C 1
ATOM 1642 O O . LEU A 1 221 ? 173.111 139.664 125.198 1.00 121.67 223 LEU A O 1
ATOM 1647 N N . ALA A 1 222 ? 172.127 141.688 125.224 1.00 127.04 224 ALA A N 1
ATOM 1648 C CA . ALA A 1 222 ? 171.215 141.335 124.140 1.00 127.16 224 ALA A CA 1
ATOM 1649 C C . ALA A 1 222 ? 171.964 141.123 122.830 1.00 127.06 224 ALA A C 1
ATOM 1650 O O . ALA A 1 222 ? 171.641 140.204 122.067 1.00 127.64 224 ALA A O 1
ATOM 1652 N N . ILE A 1 223 ? 172.961 141.965 122.549 1.00 127.43 225 ILE A N 1
ATOM 1653 C CA . ILE A 1 223 ? 173.745 141.813 121.325 1.00 127.68 225 ILE A CA 1
ATOM 1654 C C . ILE A 1 223 ? 174.495 140.486 121.337 1.00 128.59 225 ILE A C 1
ATOM 1655 O O . ILE A 1 223 ? 174.535 139.765 120.334 1.00 128.83 225 ILE A O 1
ATOM 1660 N N . GLN A 1 224 ? 175.099 140.145 122.478 1.00 131.13 226 GLN A N 1
ATOM 1661 C CA . GLN A 1 224 ? 175.770 138.855 122.600 1.00 131.82 226 GLN A CA 1
ATOM 1662 C C . GLN A 1 224 ? 174.783 137.707 122.427 1.00 132.01 226 GLN A C 1
ATOM 1663 O O . GLN A 1 224 ? 175.094 136.703 121.776 1.00 131.60 226 GLN A O 1
ATOM 1669 N N . ASP A 1 225 ? 173.589 137.841 123.004 1.00 131.64 227 ASP A N 1
ATOM 1670 C CA . ASP A 1 225 ? 172.527 136.868 122.777 1.00 131.69 227 ASP A CA 1
ATOM 1671 C C . ASP A 1 225 ? 172.073 136.851 121.323 1.00 131.60 227 ASP A C 1
ATOM 1672 O O . ASP A 1 225 ? 171.524 135.843 120.868 1.00 131.00 227 ASP A O 1
ATOM 1677 N N . GLY A 1 226 ? 172.308 137.932 120.581 1.00 130.60 228 GLY A N 1
ATOM 1678 C CA . GLY A 1 226 ? 171.904 137.996 119.193 1.00 130.30 228 GLY A CA 1
ATOM 1679 C C . GLY A 1 226 ? 170.458 138.362 118.967 1.00 130.91 228 GLY A C 1
ATOM 1680 O O . GLY A 1 226 ? 169.922 138.083 117.890 1.00 130.58 228 GLY A O 1
ATOM 1681 N N . GLN A 1 227 ? 169.807 138.978 119.949 1.00 134.35 229 GLN A N 1
ATOM 1682 C CA . GLN A 1 227 ? 168.403 139.330 119.813 1.00 134.41 229 GLN A CA 1
ATOM 1683 C C . GLN A 1 227 ? 168.218 140.441 118.783 1.00 134.50 229 GLN A C 1
ATOM 1684 O O . GLN A 1 227 ? 169.109 141.260 118.539 1.00 133.93 229 GLN A O 1
ATOM 1690 N N . ASN A 1 228 ? 167.039 140.452 118.171 1.00 138.44 230 ASN A N 1
ATOM 1691 C CA . ASN A 1 228 ? 166.692 141.462 117.187 1.00 137.98 230 ASN A CA 1
ATOM 1692 C C . ASN A 1 228 ? 166.439 142.807 117.864 1.00 137.98 230 ASN A C 1
ATOM 1693 O O . ASN A 1 228 ? 166.097 142.859 119.049 1.00 137.85 230 ASN A O 1
ATOM 1698 N N . PRO A 1 229 ? 166.603 143.912 117.132 1.00 139.31 231 PRO A N 1
ATOM 1699 C CA . PRO A 1 229 ? 166.337 145.231 117.728 1.00 139.56 231 PRO A CA 1
ATOM 1700 C C . PRO A 1 229 ? 164.891 145.435 118.143 1.00 139.39 231 PRO A C 1
ATOM 1701 O O . PRO A 1 229 ? 164.611 146.380 118.890 1.00 139.48 231 PRO A O 1
ATOM 1705 N N . ARG A 1 230 ? 164.005 144.561 117.720 1.00 140.68 232 ARG A N 1
ATOM 1706 C CA . ARG A 1 230 ? 162.608 144.885 118.084 1.00 140.97 232 ARG A CA 1
ATOM 1707 C C . ARG A 1 230 ? 162.487 144.765 119.596 1.00 140.73 232 ARG A C 1
ATOM 1708 O O . ARG A 1 230 ? 162.376 145.809 120.271 1.00 140.26 232 ARG A O 1
ATOM 1716 N N . VAL A 1 231 ? 162.574 143.547 120.116 1.00 139.01 233 VAL A N 1
ATOM 1717 C CA . VAL A 1 231 ? 162.359 143.405 121.553 1.00 139.09 233 VAL A CA 1
ATOM 1718 C C . VAL A 1 231 ? 163.346 144.262 122.336 1.00 138.86 233 VAL A C 1
ATOM 1719 O O . VAL A 1 231 ? 163.060 144.669 123.471 0.00 138.34 233 VAL A O 1
ATOM 1723 N N . ILE A 1 232 ? 164.519 144.533 121.759 1.00 137.44 234 ILE A N 1
ATOM 1724 C CA . ILE A 1 232 ? 165.496 145.399 122.413 1.00 136.75 234 ILE A CA 1
ATOM 1725 C C . ILE A 1 232 ? 164.920 146.796 122.602 1.00 136.79 234 ILE A C 1
ATOM 1726 O O . ILE A 1 232 ? 165.119 147.429 123.645 1.00 136.72 234 ILE A O 1
ATOM 1731 N N . ASP A 1 233 ? 164.191 147.293 121.600 1.00 137.56 235 ASP A N 1
ATOM 1732 C CA . ASP A 1 233 ? 163.570 148.608 121.708 1.00 137.62 235 ASP A CA 1
ATOM 1733 C C . ASP A 1 233 ? 162.686 148.697 122.944 1.00 137.69 235 ASP A C 1
ATOM 1734 O O . ASP A 1 233 ? 162.809 149.631 123.741 1.00 137.25 235 ASP A O 1
ATOM 1739 N N . SER A 1 234 ? 161.796 147.722 123.130 1.00 136.51 236 SER A N 1
ATOM 1740 C CA . SER A 1 234 ? 160.898 147.753 124.279 1.00 136.60 236 SER A CA 1
ATOM 1741 C C . SER A 1 234 ? 161.663 147.564 125.585 1.00 136.99 236 SER A C 1
ATOM 1742 O O . SER A 1 234 ? 161.464 148.316 126.550 1.00 136.39 236 SER A O 1
ATOM 1745 N N . TYR A 1 235 ? 162.550 146.565 125.632 1.00 134.00 237 TYR A N 1
ATOM 1746 C CA . TYR A 1 235 ? 163.269 146.247 126.860 1.00 133.31 237 TYR A CA 1
ATOM 1747 C C . TYR A 1 235 ? 164.279 147.316 127.244 1.00 133.45 237 TYR A C 1
ATOM 1748 O O . TYR A 1 235 ? 164.828 147.255 128.349 1.00 132.96 237 TYR A O 1
ATOM 1757 N N . LEU A 1 236 ? 164.558 148.269 126.359 1.00 130.77 238 LEU A N 1
ATOM 1758 C CA . LEU A 1 236 ? 165.411 149.401 126.687 1.00 130.53 238 LEU A CA 1
ATOM 1759 C C . LEU A 1 236 ? 164.627 150.682 126.930 1.00 130.33 238 LEU A C 1
ATOM 1760 O O . LEU A 1 236 ? 165.042 151.507 127.749 1.00 130.01 238 LEU A O 1
ATOM 1765 N N . LYS A 1 237 ? 163.498 150.873 126.240 1.00 129.92 239 LYS A N 1
ATOM 1766 C CA . LYS A 1 237 ? 162.674 152.050 126.488 1.00 129.73 239 LYS A CA 1
ATOM 1767 C C . LYS A 1 237 ? 161.912 151.935 127.798 1.00 129.40 239 LYS A C 1
ATOM 1768 O O . LYS A 1 237 ? 161.540 152.958 128.386 1.00 129.38 239 LYS A O 1
ATOM 1774 N N . ASN A 1 238 ? 161.664 150.711 128.272 1.00 127.77 240 ASN A N 1
ATOM 1775 C CA . ASN A 1 238 ? 160.961 150.560 129.542 1.00 127.96 240 ASN A CA 1
ATOM 1776 C C . ASN A 1 238 ? 161.754 151.129 130.712 1.00 127.83 240 ASN A C 1
ATOM 1777 O O . ASN A 1 238 ? 161.161 151.452 131.748 1.00 127.35 240 ASN A O 1
ATOM 1782 N N . TYR A 1 239 ? 163.075 151.256 130.576 1.00 122.46 241 TYR A N 1
ATOM 1783 C CA . TYR A 1 239 ? 163.908 151.861 131.610 1.00 122.66 241 TYR A CA 1
ATOM 1784 C C . TYR A 1 239 ? 163.807 153.380 131.648 1.00 121.63 241 TYR A C 1
ATOM 1785 O O . TYR A 1 239 ? 164.298 153.990 132.603 1.00 120.65 241 TYR A O 1
ATOM 1794 N N . LEU A 1 240 ? 163.194 154.003 130.645 1.00 118.04 242 LEU A N 1
ATOM 1795 C CA . LEU A 1 240 ? 163.097 155.454 130.580 1.00 117.84 242 LEU A CA 1
ATOM 1796 C C . LEU A 1 240 ? 161.932 156.007 131.390 1.00 118.76 242 LEU A C 1
ATOM 1797 O O . LEU A 1 240 ? 161.792 157.231 131.489 1.00 117.37 242 LEU A O 1
ATOM 1802 N N . ASN A 1 241 ? 161.101 155.142 131.970 1.00 117.89 243 ASN A N 1
ATOM 1803 C CA . ASN A 1 241 ? 159.963 155.561 132.777 1.00 116.46 243 ASN A CA 1
ATOM 1804 C C . ASN A 1 241 ? 160.180 155.293 134.262 1.00 116.17 243 ASN A C 1
ATOM 1805 O O . ASN A 1 241 ? 159.229 154.950 134.973 1.00 116.29 243 ASN A O 1
ATOM 1810 N N . GLU A 1 242 ? 161.411 155.434 134.742 1.00 113.56 244 GLU A N 1
ATOM 1811 C CA . GLU A 1 242 ? 161.740 155.268 136.149 1.00 113.51 244 GLU A CA 1
ATOM 1812 C C . GLU A 1 242 ? 162.463 156.507 136.661 1.00 112.70 244 GLU A C 1
ATOM 1813 O O . GLU A 1 242 ? 162.945 157.342 135.892 1.00 110.70 244 GLU A O 1
ATOM 1819 N N . GLY A 1 243 ? 162.527 156.619 137.985 1.00 100.27 245 GLY A N 1
ATOM 1820 C CA . GLY A 1 243 ? 163.197 157.755 138.592 1.00 99.51 245 GLY A CA 1
ATOM 1821 C C . GLY A 1 243 ? 162.408 159.034 138.410 1.00 98.61 245 GLY A C 1
ATOM 1822 O O . GLY A 1 243 ? 161.185 159.074 138.582 1.00 99.37 245 GLY A O 1
ATOM 1823 N N . LYS A 1 244 ? 163.119 160.101 138.051 1.00 86.08 246 LYS A N 1
ATOM 1824 C CA . LYS A 1 244 ? 162.520 161.418 137.891 1.00 85.70 246 LYS A CA 1
ATOM 1825 C C . LYS A 1 244 ? 162.069 161.708 136.465 1.00 87.81 246 LYS A C 1
ATOM 1826 O O . LYS A 1 244 ? 161.096 162.453 136.272 1.00 88.95 246 LYS A O 1
ATOM 1832 N N . ARG A 1 245 ? 162.735 161.140 135.463 1.00 97.81 247 ARG A N 1
ATOM 1833 C CA . ARG A 1 245 ? 162.185 161.218 134.120 1.00 98.27 247 ARG A CA 1
ATOM 1834 C C . ARG A 1 245 ? 160.813 160.570 134.031 1.00 98.26 247 ARG A C 1
ATOM 1835 O O . ARG A 1 245 ? 160.010 160.976 133.186 1.00 97.01 247 ARG A O 1
ATOM 1843 N N . ALA A 1 246 ? 160.529 159.589 134.893 1.00 95.08 248 ALA A N 1
ATOM 1844 C CA . ALA A 1 246 ? 159.172 159.070 135.020 1.00 95.08 248 ALA A CA 1
ATOM 1845 C C . ALA A 1 246 ? 158.204 160.176 135.405 1.00 93.14 248 ALA A C 1
ATOM 1846 O O . ALA A 1 246 ? 157.084 160.241 134.885 1.00 95.79 248 ALA A O 1
ATOM 1848 N N . LEU A 1 247 ? 158.615 161.052 136.315 1.00 79.47 249 LEU A N 1
ATOM 1849 C CA . LEU A 1 247 ? 157.810 162.211 136.662 1.00 79.94 249 LEU A CA 1
ATOM 1850 C C . LEU A 1 247 ? 157.784 163.246 135.550 1.00 79.48 249 LEU A C 1
ATOM 1851 O O . LEU A 1 247 ? 156.894 164.101 135.539 1.00 81.77 249 LEU A O 1
ATOM 1856 N N . GLU A 1 248 ? 158.717 163.185 134.602 1.00 86.18 250 GLU A N 1
ATOM 1857 C CA . GLU A 1 248 ? 158.694 164.105 133.474 1.00 89.38 250 GLU A CA 1
ATOM 1858 C C . GLU A 1 248 ? 157.730 163.713 132.358 1.00 90.44 250 GLU A C 1
ATOM 1859 O O . GLU A 1 248 ? 157.229 164.606 131.665 1.00 88.67 250 GLU A O 1
ATOM 1865 N N . ILE A 1 249 ? 157.424 162.425 132.174 1.00 97.01 251 ILE A N 1
ATOM 1866 C CA . ILE A 1 249 ? 156.546 162.044 131.072 1.00 96.78 251 ILE A CA 1
ATOM 1867 C C . ILE A 1 249 ? 155.106 162.439 131.397 1.00 97.95 251 ILE A C 1
ATOM 1868 O O . ILE A 1 249 ? 154.648 162.339 132.543 1.00 97.31 251 ILE A O 1
ATOM 1873 N N . ASP A 1 250 ? 154.394 162.913 130.379 1.00 102.86 252 ASP A N 1
ATOM 1874 C CA . ASP A 1 250 ? 152.982 163.257 130.520 1.00 103.33 252 ASP A CA 1
ATOM 1875 C C . ASP A 1 250 ? 152.114 162.414 129.591 1.00 101.71 252 ASP A C 1
ATOM 1876 O O . ASP A 1 250 ? 152.573 161.939 128.552 0.00 102.28 252 ASP A O 1
ATOM 1882 N N . MET B 1 18 ? 146.913 189.121 159.205 1.00 109.21 20 MET E N 1
ATOM 1883 C CA . MET B 1 18 ? 147.220 189.652 157.883 1.00 107.55 20 MET E CA 1
ATOM 1884 C C . MET B 1 18 ? 146.277 190.797 157.530 1.00 108.63 20 MET E C 1
ATOM 1885 O O . MET B 1 18 ? 146.571 191.958 157.813 1.00 108.95 20 MET E O 1
ATOM 1890 N N . VAL B 1 19 ? 145.144 190.464 156.910 1.00 113.08 21 VAL E N 1
ATOM 1891 C CA . VAL B 1 19 ? 144.148 191.463 156.538 1.00 112.50 21 VAL E CA 1
ATOM 1892 C C . VAL B 1 19 ? 143.545 192.062 157.803 1.00 112.46 21 VAL E C 1
ATOM 1893 O O . VAL B 1 19 ? 143.203 193.249 157.839 1.00 110.94 21 VAL E O 1
ATOM 1897 N N . LEU B 1 20 ? 143.408 191.245 158.850 1.00 116.14 22 LEU E N 1
ATOM 1898 C CA . LEU B 1 20 ? 142.944 191.745 160.138 1.00 116.55 22 LEU E CA 1
ATOM 1899 C C . LEU B 1 20 ? 144.059 192.481 160.875 1.00 116.58 22 LEU E C 1
ATOM 1900 O O . LEU B 1 20 ? 143.816 193.483 161.554 1.00 115.88 22 LEU E O 1
ATOM 1905 N N . GLY B 1 21 ? 145.293 191.995 160.747 1.00 110.30 23 GLY E N 1
ATOM 1906 C CA . GLY B 1 21 ? 146.438 192.648 161.347 1.00 109.46 23 GLY E CA 1
ATOM 1907 C C . GLY B 1 21 ? 146.725 193.998 160.724 1.00 110.35 23 GLY E C 1
ATOM 1908 O O . GLY B 1 21 ? 147.098 194.948 161.418 1.00 109.11 23 GLY E O 1
ATOM 1909 N N . GLY B 1 22 ? 146.549 194.088 159.408 1.00 111.78 24 GLY E N 1
ATOM 1910 C CA . GLY B 1 22 ? 146.759 195.326 158.686 1.00 110.24 24 GLY E CA 1
ATOM 1911 C C . GLY B 1 22 ? 146.358 194.619 157.408 1.00 111.19 24 GLY E C 1
ATOM 1912 O O . GLY B 1 22 ? 145.245 194.097 157.306 1.00 112.43 24 GLY E O 1
ATOM 1913 N N . SER B 1 23 ? 147.266 194.589 156.431 1.00 96.29 25 SER E N 1
ATOM 1914 C CA . SER B 1 23 ? 146.987 194.262 155.036 1.00 96.32 25 SER E CA 1
ATOM 1915 C C . SER B 1 23 ? 147.947 193.214 154.488 1.00 96.72 25 SER E C 1
ATOM 1916 O O . SER B 1 23 ? 148.934 192.866 155.142 1.00 96.87 25 SER E O 1
ATOM 1919 N N . ILE B 1 24 ? 147.657 192.687 153.296 1.00 90.65 26 ILE E N 1
ATOM 1920 C CA . ILE B 1 24 ? 148.627 191.836 152.610 1.00 89.42 26 ILE E CA 1
ATOM 1921 C C . ILE B 1 24 ? 149.768 192.676 152.054 1.00 89.42 26 ILE E C 1
ATOM 1922 O O . ILE B 1 24 ? 150.868 192.167 151.804 1.00 88.11 26 ILE E O 1
ATOM 1927 N N . GLY B 1 25 ? 149.533 193.975 151.867 1.00 85.37 27 GLY E N 1
ATOM 1928 C CA . GLY B 1 25 ? 150.570 194.842 151.336 1.00 83.79 27 GLY E CA 1
ATOM 1929 C C . GLY B 1 25 ? 151.787 194.953 152.232 1.00 84.51 27 GLY E C 1
ATOM 1930 O O . GLY B 1 25 ? 152.882 195.268 151.761 1.00 80.51 27 GLY E O 1
ATOM 1931 N N . MET B 1 26 ? 151.620 194.693 153.534 1.00 78.78 28 MET E N 1
ATOM 1932 C CA . MET B 1 26 ? 152.781 194.805 154.414 1.00 79.61 28 MET E CA 1
ATOM 1933 C C . MET B 1 26 ? 153.677 193.584 154.371 1.00 76.63 28 MET E C 1
ATOM 1934 O O . MET B 1 26 ? 154.675 193.560 155.098 1.00 74.97 28 MET E O 1
ATOM 1939 N N . PHE B 1 27 ? 153.391 192.558 153.559 1.00 70.29 29 PHE E N 1
ATOM 1940 C CA . PHE B 1 27 ? 154.351 191.482 153.333 1.00 67.43 29 PHE E CA 1
ATOM 1941 C C . PHE B 1 27 ? 154.612 191.444 151.827 1.00 71.64 29 PHE E C 1
ATOM 1942 O O . PHE B 1 27 ? 154.087 190.594 151.104 1.00 73.74 29 PHE E O 1
ATOM 1950 N N . VAL B 1 28 ? 155.464 192.362 151.362 1.00 63.17 30 VAL E N 1
ATOM 1951 C CA . VAL B 1 28 ? 155.951 192.399 149.985 1.00 62.44 30 VAL E CA 1
ATOM 1952 C C . VAL B 1 28 ? 157.360 192.970 150.020 1.00 62.06 30 VAL E C 1
ATOM 1953 O O . VAL B 1 28 ? 157.577 194.074 150.530 1.00 66.08 30 VAL E O 1
ATOM 1957 N N . ASP B 1 29 ? 158.323 192.234 149.479 1.00 47.71 31 ASP E N 1
ATOM 1958 C CA . ASP B 1 29 ? 159.700 192.701 149.416 1.00 44.74 31 ASP E CA 1
ATOM 1959 C C . ASP B 1 29 ? 160.427 191.931 148.329 1.00 46.55 31 ASP E C 1
ATOM 1960 O O . ASP B 1 29 ? 160.432 190.697 148.340 1.00 46.42 31 ASP E O 1
ATOM 1965 N N . VAL B 1 30 ? 161.030 192.660 147.392 1.00 42.89 32 VAL E N 1
ATOM 1966 C CA . VAL B 1 30 ? 161.746 192.005 146.304 1.00 42.38 32 VAL E CA 1
ATOM 1967 C C . VAL B 1 30 ? 162.973 191.275 146.829 1.00 38.78 32 VAL E C 1
ATOM 1968 O O . VAL B 1 30 ? 163.291 190.178 146.363 1.00 45.79 32 VAL E O 1
ATOM 1972 N N . THR B 1 31 ? 163.678 191.852 147.804 1.00 32.24 33 THR E N 1
ATOM 1973 C CA . THR B 1 31 ? 164.857 191.186 148.348 1.00 34.42 33 THR E CA 1
ATOM 1974 C C . THR B 1 31 ? 164.490 189.901 149.079 1.00 32.75 33 THR E C 1
ATOM 1975 O O . THR B 1 31 ? 165.157 188.876 148.917 1.00 25.16 33 THR E O 1
ATOM 1979 N N . SER B 1 32 ? 163.435 189.935 149.898 1.00 34.10 34 SER E N 1
ATOM 1980 C CA . SER B 1 32 ? 163.034 188.743 150.639 1.00 33.13 34 SER E CA 1
ATOM 1981 C C . SER B 1 32 ? 162.526 187.652 149.707 1.00 31.90 34 SER E C 1
ATOM 1982 O O . SER B 1 32 ? 162.851 186.471 149.887 1.00 32.00 34 SER E O 1
ATOM 1985 N N . ILE B 1 33 ? 161.721 188.027 148.712 1.00 36.97 35 ILE E N 1
ATOM 1986 C CA . ILE B 1 33 ? 161.255 187.060 147.726 1.00 35.79 35 ILE E CA 1
ATOM 1987 C C . ILE B 1 33 ? 162.434 186.482 146.961 1.00 34.07 35 ILE E C 1
ATOM 1988 O O . ILE B 1 33 ? 162.524 185.269 146.754 1.00 35.35 35 ILE E O 1
ATOM 1993 N N . LEU B 1 34 ? 163.372 187.338 146.558 1.00 35.27 36 LEU E N 1
ATOM 1994 C CA . LEU B 1 34 ? 164.554 186.860 145.857 1.00 31.95 36 LEU E CA 1
ATOM 1995 C C . LEU B 1 34 ? 165.301 185.839 146.700 1.00 31.31 36 LEU E C 1
ATOM 1996 O O . LEU B 1 34 ? 165.479 184.696 146.283 1.00 36.24 36 LEU E O 1
ATOM 2001 N N . ILE B 1 35 ? 165.653 186.203 147.931 1.00 25.71 37 ILE E N 1
ATOM 2002 C CA . ILE B 1 35 ? 166.384 185.298 148.809 1.00 23.27 37 ILE E CA 1
ATOM 2003 C C . ILE B 1 35 ? 165.631 183.980 148.935 1.00 25.06 37 ILE E C 1
ATOM 2004 O O . ILE B 1 35 ? 166.097 182.952 148.439 1.00 25.20 37 ILE E O 1
ATOM 2009 N N . VAL B 1 36 ? 164.422 184.013 149.500 1.00 33.25 38 VAL E N 1
ATOM 2010 C CA . VAL B 1 36 ? 163.730 182.762 149.805 1.00 28.00 38 VAL E CA 1
ATOM 2011 C C . VAL B 1 36 ? 163.424 181.981 148.532 1.00 19.96 38 VAL E C 1
ATOM 2012 O O . VAL B 1 36 ? 163.917 180.863 148.344 1.00 25.78 38 VAL E O 1
ATOM 2016 N N . VAL B 1 37 ? 162.612 182.549 147.641 1.00 24.95 39 VAL E N 1
ATOM 2017 C CA . VAL B 1 37 ? 162.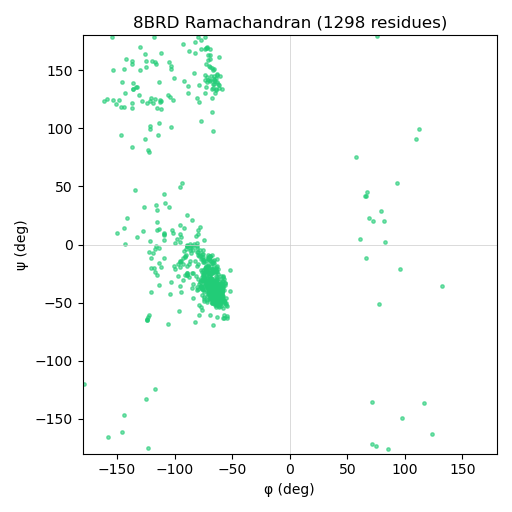166 181.836 146.454 1.00 28.69 39 VAL E CA 1
ATOM 2018 C C . VAL B 1 37 ? 163.299 181.497 145.489 1.00 25.84 39 VAL E C 1
ATOM 2019 O O . VAL B 1 37 ? 163.373 180.349 145.030 1.00 32.00 39 VAL E O 1
ATOM 2023 N N . GLY B 1 38 ? 164.174 182.451 145.156 1.00 22.82 40 GLY E N 1
ATOM 2024 C CA . GLY B 1 38 ? 165.284 182.158 144.275 1.00 22.88 40 GLY E CA 1
ATOM 2025 C C . GLY B 1 38 ? 166.282 181.168 144.830 1.00 27.68 40 GLY E C 1
ATOM 2026 O O . GLY B 1 38 ? 166.752 180.300 144.093 1.00 42.80 40 GLY E O 1
ATOM 2027 N N . GLY B 1 39 ? 166.633 181.268 146.116 1.00 10.72 41 GLY E N 1
ATOM 2028 C CA . GLY B 1 39 ? 167.523 180.291 146.698 1.00 10.67 41 GLY E CA 1
ATOM 2029 C C . GLY B 1 39 ? 166.906 178.914 146.739 1.00 20.41 41 GLY E C 1
ATOM 2030 O O . GLY B 1 39 ? 167.581 177.917 146.471 1.00 32.15 41 GLY E O 1
ATOM 2031 N N . SER B 1 40 ? 165.611 178.846 147.060 1.00 21.55 42 SER E N 1
ATOM 2032 C CA . SER B 1 40 ? 164.917 177.565 147.051 1.00 23.77 42 SER E CA 1
ATOM 2033 C C . SER B 1 40 ? 164.888 176.968 145.650 1.00 24.72 42 SER E C 1
ATOM 2034 O O . SER B 1 40 ? 165.122 175.769 145.467 1.00 27.13 42 SER E O 1
ATOM 2037 N N . ILE B 1 41 ? 164.608 177.800 144.644 1.00 22.43 43 ILE E N 1
ATOM 2038 C CA . ILE B 1 41 ? 164.560 177.328 143.265 1.00 29.30 43 ILE E CA 1
ATOM 2039 C C . ILE B 1 41 ? 165.933 176.853 142.816 1.00 31.41 43 ILE E C 1
ATOM 2040 O O . ILE B 1 41 ? 166.059 175.820 142.156 1.00 39.60 43 ILE E O 1
ATOM 2045 N N . PHE B 1 42 ? 166.980 177.597 143.166 1.00 28.65 44 PHE E N 1
ATOM 2046 C CA . PHE B 1 42 ? 168.336 177.192 142.821 1.00 25.41 44 PHE E CA 1
ATOM 2047 C C . PHE B 1 42 ? 168.685 175.847 143.448 1.00 29.83 44 PHE E C 1
ATOM 2048 O O . PHE B 1 42 ? 169.168 174.934 142.766 1.00 45.33 44 PHE E O 1
ATOM 2056 N N . VAL B 1 43 ? 168.413 175.697 144.745 1.00 20.56 45 VAL E N 1
ATOM 2057 C CA . VAL B 1 43 ? 168.735 174.453 145.437 1.00 26.86 45 VAL E CA 1
ATOM 2058 C C . VAL B 1 43 ? 167.953 173.287 144.845 1.00 30.61 45 VAL E C 1
ATOM 2059 O O . VAL B 1 43 ? 168.494 172.190 144.660 1.00 37.12 45 VAL E O 1
ATOM 2063 N N . VAL B 1 44 ? 166.675 173.498 144.539 1.00 34.27 46 VAL E N 1
ATOM 2064 C CA . VAL B 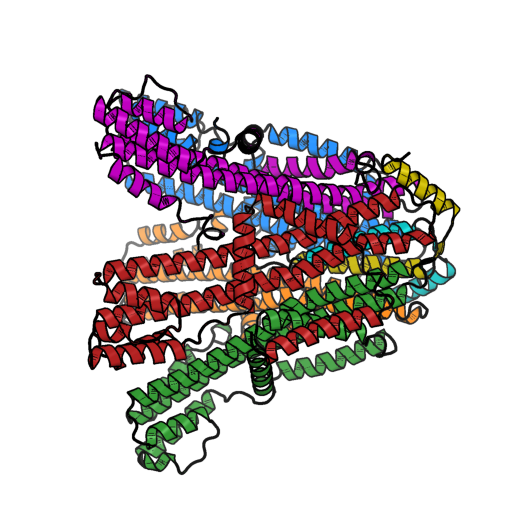1 44 ? 165.844 172.419 144.019 1.00 35.49 46 VAL E CA 1
ATOM 2065 C C . VAL B 1 44 ? 166.248 172.052 142.595 1.00 33.82 46 VAL E C 1
ATOM 2066 O O . VAL B 1 44 ? 166.327 170.869 142.250 1.00 40.52 46 VAL E O 1
ATOM 2070 N N . LEU B 1 45 ? 166.514 173.046 141.748 1.00 38.06 47 LEU E N 1
ATOM 2071 C CA . LEU B 1 45 ? 166.987 172.773 140.398 1.00 38.45 47 LEU E CA 1
ATOM 2072 C C . LEU B 1 45 ? 168.355 172.109 140.392 1.00 41.99 47 LEU E C 1
ATOM 2073 O O . LEU B 1 45 ? 168.705 171.450 139.410 1.00 52.24 47 LEU E O 1
ATOM 2078 N N . MET B 1 46 ? 169.135 172.269 141.457 1.00 42.01 48 MET E N 1
ATOM 2079 C CA . MET B 1 46 ? 170.375 171.506 141.550 1.00 44.60 48 MET E CA 1
ATOM 2080 C C . MET B 1 46 ? 170.140 170.012 141.755 1.00 52.43 48 MET E C 1
ATOM 2081 O O . MET B 1 46 ? 171.102 169.241 141.680 1.00 55.86 48 MET E O 1
ATOM 2086 N N . LYS B 1 47 ? 168.904 169.581 142.022 1.00 47.80 49 LYS E N 1
ATOM 2087 C CA . LYS B 1 47 ? 168.610 168.159 142.151 1.00 44.97 49 LYS E CA 1
ATOM 2088 C C . LYS B 1 47 ? 167.367 167.750 141.366 1.00 45.69 49 LYS E C 1
ATOM 2089 O O . LYS B 1 47 ? 166.931 166.599 141.473 1.00 52.90 49 LYS E O 1
ATOM 2095 N N . PHE B 1 48 ? 166.789 168.656 140.582 1.00 38.65 50 PHE E N 1
ATOM 2096 C CA . PHE B 1 48 ? 165.627 168.350 139.764 1.00 43.15 50 PHE E CA 1
ATOM 2097 C C . PHE B 1 48 ? 165.747 169.115 138.455 1.00 49.04 50 PHE E C 1
ATOM 2098 O O . PHE B 1 48 ? 166.343 170.193 138.405 1.00 52.15 50 PHE E O 1
ATOM 2106 N N . THR B 1 49 ? 165.175 168.552 137.397 1.00 67.79 51 THR E N 1
ATOM 2107 C CA . THR B 1 49 ? 165.212 169.193 136.091 1.00 66.40 51 THR E CA 1
ATOM 2108 C C . THR B 1 49 ? 164.099 170.226 135.978 1.00 64.73 51 THR E C 1
ATOM 2109 O O . THR B 1 49 ? 163.026 170.067 136.566 1.00 69.32 51 THR E O 1
ATOM 2113 N N . MET B 1 50 ? 164.365 171.295 135.222 1.00 62.30 52 MET E N 1
ATOM 2114 C CA . MET B 1 50 ? 163.362 172.342 135.043 1.00 65.05 52 MET E CA 1
ATOM 2115 C C . MET B 1 50 ? 162.104 171.796 134.381 1.00 67.64 52 MET E C 1
ATOM 2116 O O . MET B 1 50 ? 160.984 172.087 134.818 1.00 66.29 52 MET E O 1
ATOM 2121 N N . GLY B 1 51 ? 162.268 170.993 133.330 1.00 75.70 53 GLY E N 1
ATOM 2122 C CA . GLY B 1 51 ? 161.119 170.329 132.743 1.00 74.43 53 GLY E CA 1
ATOM 2123 C C . GLY B 1 51 ? 160.479 169.344 133.699 1.00 73.38 53 GLY E C 1
ATOM 2124 O O . GLY B 1 51 ? 159.253 169.235 133.769 1.00 74.16 53 GLY E O 1
ATOM 2125 N N . GLN B 1 52 ? 161.298 168.622 134.462 1.00 67.95 54 GLN E N 1
ATOM 2126 C CA . GLN B 1 52 ? 160.760 167.708 135.463 1.00 71.16 54 GLN E CA 1
ATOM 2127 C C . GLN B 1 52 ? 160.037 168.461 136.574 1.00 73.64 54 GLN E C 1
ATOM 2128 O O . GLN B 1 52 ? 158.994 168.010 137.061 1.00 75.16 54 GLN E O 1
ATOM 2134 N N . PHE B 1 53 ? 160.577 169.602 137.000 1.00 64.83 55 PHE E N 1
ATOM 2135 C CA . PHE B 1 53 ? 159.868 170.412 137.984 1.00 59.85 55 PHE E CA 1
ATOM 2136 C C . PHE B 1 53 ? 158.540 170.908 137.427 1.00 64.85 55 PHE E C 1
ATOM 2137 O O . PHE B 1 53 ? 157.539 170.967 138.149 1.00 67.44 55 PHE E O 1
ATOM 2145 N N . PHE B 1 54 ? 158.509 171.265 136.141 1.00 67.92 56 PHE E N 1
ATOM 2146 C CA . PHE B 1 54 ? 157.243 171.635 135.519 1.00 66.59 56 PHE E CA 1
ATOM 2147 C C . PHE B 1 54 ? 156.276 170.459 135.479 1.00 66.00 56 PHE E C 1
ATOM 2148 O O . PHE B 1 54 ? 155.067 170.647 135.635 1.00 66.50 56 PHE E O 1
ATOM 2156 N N . GLY B 1 55 ? 156.784 169.246 135.270 1.00 63.06 57 GLY E N 1
ATOM 2157 C CA . GLY B 1 55 ? 155.924 168.073 135.325 1.00 62.37 57 GLY E CA 1
ATOM 2158 C C . GLY B 1 55 ? 155.353 167.831 136.710 1.00 63.12 57 GLY E C 1
ATOM 2159 O O . GLY B 1 55 ? 154.189 167.445 136.857 1.00 67.44 57 GLY E O 1
ATOM 2160 N N . ALA B 1 56 ? 156.168 168.045 137.744 1.00 62.18 58 ALA E N 1
ATOM 2161 C CA . ALA B 1 56 ? 155.671 167.952 139.113 1.00 61.27 58 ALA E CA 1
ATOM 2162 C C . ALA B 1 56 ? 154.603 169.004 139.378 1.00 59.38 58 ALA E C 1
ATOM 2163 O O . ALA B 1 56 ? 153.588 168.725 140.028 1.00 60.92 58 ALA E O 1
ATOM 2165 N N . THR B 1 57 ? 154.815 170.222 138.878 1.00 56.30 59 THR E N 1
ATOM 2166 C CA . THR B 1 57 ? 153.793 171.257 138.984 1.00 56.01 59 THR E CA 1
ATOM 2167 C C . THR B 1 57 ? 152.514 170.839 138.269 1.00 60.23 59 THR E C 1
ATOM 2168 O O . THR B 1 57 ? 151.407 171.089 138.759 1.00 62.90 59 THR E O 1
ATOM 2172 N N . LYS B 1 58 ? 152.649 170.197 137.110 1.00 63.76 60 LYS E N 1
ATOM 2173 C CA . LYS B 1 58 ? 151.485 169.733 136.364 1.00 61.69 60 LYS E CA 1
ATOM 2174 C C . LYS B 1 58 ? 150.701 168.691 137.151 1.00 61.02 60 LYS E C 1
ATOM 2175 O O . LYS B 1 58 ? 149.468 168.743 137.214 1.00 64.12 60 LYS E O 1
ATOM 2181 N N . ILE B 1 59 ? 151.399 167.727 137.757 1.00 58.46 61 ILE E N 1
ATOM 2182 C CA . ILE B 1 59 ? 150.671 166.701 138.504 1.00 58.98 61 ILE E CA 1
ATOM 2183 C C . ILE B 1 59 ? 150.059 167.287 139.771 1.00 61.69 61 ILE E C 1
ATOM 2184 O O . ILE B 1 59 ? 148.970 166.874 140.183 1.00 63.01 61 ILE E O 1
ATOM 2189 N N . ALA B 1 60 ? 150.724 168.258 140.406 1.00 61.36 62 ALA E N 1
ATOM 2190 C CA . ALA B 1 60 ? 150.131 168.914 141.568 1.00 58.19 62 ALA E CA 1
ATOM 2191 C C . ALA B 1 60 ? 148.870 169.676 141.183 1.00 59.99 62 ALA E C 1
ATOM 2192 O O . ALA B 1 60 ? 147.855 169.621 141.889 1.00 63.17 62 ALA E O 1
ATOM 2194 N N . GLY B 1 61 ? 148.914 170.393 140.059 1.00 61.64 63 GLY E N 1
ATOM 2195 C CA . GLY B 1 61 ? 147.725 171.085 139.589 1.00 60.61 63 GLY E CA 1
ATOM 2196 C C . GLY B 1 61 ? 146.599 170.132 139.239 1.00 62.14 63 GLY E C 1
ATOM 2197 O O . GLY B 1 61 ? 145.431 170.408 139.517 1.00 64.73 63 GLY E O 1
ATOM 2198 N N . LYS B 1 62 ? 146.863 168.993 138.633 1.00 65.72 64 LYS E N 1
ATOM 2199 C CA . LYS B 1 62 ? 145.766 168.036 138.361 1.00 65.71 64 LYS E CA 1
ATOM 2200 C C . LYS B 1 62 ? 145.269 167.404 139.643 1.00 66.02 64 LYS E C 1
ATOM 2201 O O . LYS B 1 62 ? 144.112 167.089 139.719 1.00 70.79 64 LYS E O 1
ATOM 2207 N N . ALA B 1 63 ? 146.126 167.201 140.604 1.00 65.17 65 ALA E N 1
ATOM 2208 C CA . ALA B 1 63 ? 145.622 166.685 141.870 1.00 65.55 65 ALA E CA 1
ATOM 2209 C C . ALA B 1 63 ? 144.769 167.700 142.614 1.00 68.37 65 ALA E C 1
ATOM 2210 O O . ALA B 1 63 ? 143.862 167.305 143.352 1.00 70.14 65 ALA E O 1
ATOM 2212 N N . PHE B 1 64 ? 145.043 168.994 142.448 1.00 66.44 66 PHE E N 1
ATOM 2213 C CA . PHE B 1 64 ? 144.280 170.011 143.160 1.00 65.80 66 PHE E CA 1
ATOM 2214 C C . PHE B 1 64 ? 143.020 170.445 142.421 1.00 66.16 66 PHE E C 1
ATOM 2215 O O . PHE B 1 64 ? 142.052 170.863 143.065 1.00 65.35 66 PHE E O 1
ATOM 2223 N N . MET B 1 65 ? 143.005 170.359 141.093 1.00 75.63 67 MET E N 1
ATOM 2224 C CA . MET B 1 65 ? 141.872 170.814 140.299 1.00 75.33 67 MET E CA 1
ATOM 2225 C C . MET B 1 65 ? 140.947 169.684 139.864 1.00 74.90 67 MET E C 1
ATOM 2226 O O . MET B 1 65 ? 139.970 169.945 139.157 1.00 75.79 67 MET E O 1
ATOM 2231 N N . PHE B 1 66 ? 141.227 168.445 140.258 1.00 76.63 68 PHE E N 1
ATOM 2232 C CA . PHE B 1 66 ? 140.387 167.315 139.872 1.00 78.14 68 PHE E CA 1
ATOM 2233 C C . PHE B 1 66 ? 140.336 166.323 1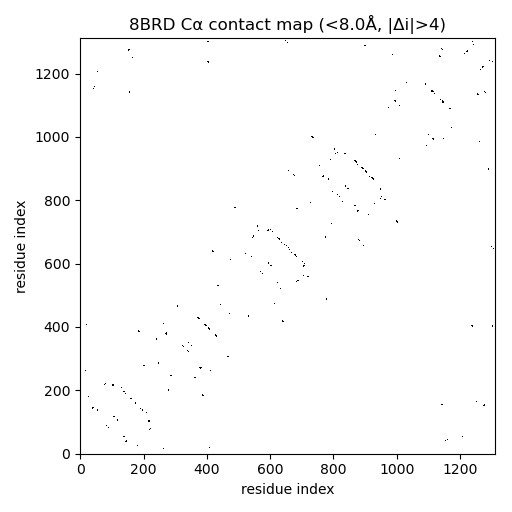41.021 1.00 79.02 68 PHE E C 1
ATOM 2234 O O . PHE B 1 66 ? 141.370 165.774 141.411 1.00 80.44 68 PHE E O 1
ATOM 2242 N N . LYS B 1 67 ? 139.142 166.096 141.558 1.00 88.08 69 LYS E N 1
ATOM 2243 C CA . LYS B 1 67 ? 138.973 165.120 142.623 1.00 89.44 69 LYS E CA 1
ATOM 2244 C C . LYS B 1 67 ? 139.116 163.702 142.083 1.00 89.36 69 LYS E C 1
ATOM 2245 O O . LYS B 1 67 ? 138.713 163.397 140.957 1.00 87.55 69 LYS E O 1
ATOM 2251 N N . ALA B 1 68 ? 139.701 162.832 142.899 1.00 98.66 70 ALA E N 1
ATOM 2252 C CA . ALA B 1 68 ? 139.821 161.432 142.526 1.00 98.87 70 ALA E CA 1
ATOM 2253 C C . ALA B 1 68 ? 138.448 160.769 142.500 1.00 101.89 70 ALA E C 1
ATOM 2254 O O . ALA B 1 68 ? 137.556 161.089 143.292 1.00 101.57 70 ALA E O 1
ATOM 2256 N N . ASP B 1 69 ? 138.284 159.834 141.569 1.00 118.21 71 ASP E N 1
ATOM 2257 C CA . ASP B 1 69 ? 137.011 159.144 141.418 1.00 118.52 71 ASP E CA 1
ATOM 2258 C C . ASP B 1 69 ? 136.683 158.348 142.675 1.00 119.61 71 ASP E C 1
ATOM 2259 O O . ASP B 1 69 ? 137.561 157.736 143.290 1.00 119.65 71 ASP E O 1
ATOM 2264 N N . GLU B 1 70 ? 135.413 158.367 143.056 1.00 125.15 72 GLU E N 1
ATOM 2265 C CA . GLU B 1 70 ? 134.985 157.662 144.258 1.00 125.23 72 GLU E CA 1
ATOM 2266 C C . GLU B 1 70 ? 135.179 156.161 144.071 1.00 125.36 72 GLU E C 1
ATOM 2267 O O . GLU B 1 70 ? 134.760 155.610 143.045 1.00 125.86 72 GLU E O 1
ATOM 2273 N N . PRO B 1 71 ? 135.816 155.472 145.020 1.00 127.00 73 PRO E N 1
ATOM 2274 C CA . PRO B 1 71 ? 135.978 154.016 144.874 1.00 127.73 73 PRO E CA 1
ATOM 2275 C C . PRO B 1 71 ? 134.659 153.274 144.765 1.00 129.41 73 PRO E C 1
ATOM 2276 O O . PRO B 1 71 ? 134.572 152.279 144.034 1.00 129.43 73 PRO E O 1
ATOM 2280 N N . GLU B 1 72 ? 133.624 153.730 145.475 1.00 133.44 74 GLU E N 1
ATOM 2281 C CA . GLU B 1 72 ? 132.315 153.092 145.374 1.00 132.65 74 GLU E CA 1
ATOM 2282 C C . GLU B 1 72 ? 131.732 153.247 143.975 1.00 132.28 74 GLU E C 1
ATOM 2283 O O . GLU B 1 72 ? 131.169 152.297 143.417 1.00 132.55 74 GLU E O 1
ATOM 2289 N N . ASP B 1 73 ? 131.853 154.445 143.397 1.00 132.33 75 ASP E N 1
ATOM 2290 C CA . ASP B 1 73 ? 131.369 154.664 142.038 1.00 133.36 75 ASP E CA 1
ATOM 2291 C C . ASP B 1 73 ? 132.130 153.798 141.043 1.00 133.23 75 ASP E C 1
ATOM 2292 O O . ASP B 1 73 ? 131.535 153.227 140.120 1.00 132.83 75 ASP E O 1
ATOM 2297 N N . LEU B 1 74 ? 133.450 153.686 141.220 1.00 133.84 76 LEU E N 1
ATOM 2298 C CA . LEU B 1 74 ? 134.242 152.819 140.355 1.00 134.10 76 LEU E CA 1
ATOM 2299 C C . LEU B 1 74 ? 133.797 151.369 140.474 1.00 134.57 76 LEU E C 1
ATOM 2300 O O . LEU B 1 74 ? 133.673 150.669 139.464 1.00 134.51 76 LEU E O 1
ATOM 2305 N N . ILE B 1 75 ? 133.546 150.900 141.699 1.00 136.90 77 ILE E N 1
ATOM 2306 C CA . ILE B 1 75 ? 133.099 149.524 141.893 1.00 137.15 77 ILE E CA 1
ATOM 2307 C C . ILE B 1 75 ? 131.761 149.297 141.199 1.00 137.53 77 ILE E C 1
ATOM 2308 O O . ILE B 1 75 ? 131.568 148.300 140.492 1.00 136.99 77 ILE E O 1
ATOM 2313 N N . ALA B 1 76 ? 130.822 150.227 141.384 1.00 139.92 78 ALA E N 1
ATOM 2314 C CA . ALA B 1 76 ? 129.505 150.077 140.774 1.00 139.99 78 ALA E CA 1
ATOM 2315 C C . ALA B 1 76 ? 129.596 150.061 139.253 1.00 140.20 78 ALA E C 1
ATOM 2316 O O . ALA B 1 76 ? 128.942 149.244 138.590 1.00 139.73 78 ALA E O 1
ATOM 2318 N N . LYS B 1 77 ? 130.413 150.945 138.678 1.00 143.83 79 LYS E N 1
ATOM 2319 C CA . LYS B 1 77 ? 130.490 151.003 137.223 1.00 143.81 79 LYS E CA 1
ATOM 2320 C C . LYS B 1 77 ? 131.240 149.800 136.665 1.00 144.04 79 LYS E C 1
ATOM 2321 O O . LYS B 1 77 ? 130.934 149.327 135.566 1.00 144.11 79 LYS E O 1
ATOM 2327 N N . ILE B 1 78 ? 132.210 149.273 137.416 1.00 145.62 80 ILE E N 1
ATOM 2328 C CA . ILE B 1 78 ? 132.864 148.032 137.012 1.00 146.39 80 ILE E CA 1
ATOM 2329 C C . ILE B 1 78 ? 131.868 146.879 137.022 1.00 146.39 80 ILE E C 1
ATOM 2330 O O . ILE B 1 78 ? 131.880 146.023 136.130 1.00 146.37 80 ILE E O 1
ATOM 2335 N N . VAL B 1 79 ? 130.992 146.835 138.029 1.00 144.57 81 VAL E N 1
ATOM 2336 C CA . VAL B 1 79 ? 129.959 145.801 138.061 1.00 144.49 81 VAL E CA 1
ATOM 2337 C C . VAL B 1 79 ? 129.024 145.942 136.865 1.00 144.35 81 VAL E C 1
ATOM 2338 O O . VAL B 1 79 ? 128.627 144.947 136.250 1.00 144.46 81 VAL E O 1
ATOM 2342 N N . GLU B 1 80 ? 128.658 147.179 136.520 1.00 146.23 82 GLU E N 1
ATOM 2343 C CA . GLU B 1 80 ? 127.807 147.400 135.350 1.00 146.70 82 GLU E CA 1
ATOM 2344 C C . GLU B 1 80 ? 128.500 146.935 134.071 1.00 146.84 82 GLU E C 1
ATOM 2345 O O . GLU B 1 80 ? 127.878 146.310 133.200 1.00 146.47 82 GLU E O 1
ATOM 2351 N N . MET B 1 81 ? 129.791 147.242 133.941 1.00 148.55 83 MET E N 1
ATOM 2352 C CA . MET B 1 81 ? 130.562 146.779 132.793 1.00 148.87 83 MET E CA 1
ATOM 2353 C C . MET B 1 81 ? 130.605 145.260 132.734 1.00 148.67 83 MET E C 1
ATOM 2354 O O . MET B 1 81 ? 130.513 144.676 131.649 1.00 148.51 83 MET E O 1
ATOM 2359 N N . ALA B 1 82 ? 130.757 144.609 133.889 1.00 146.39 84 ALA E N 1
ATOM 2360 C CA . ALA B 1 82 ? 130.743 143.152 133.936 1.00 146.39 84 ALA E CA 1
ATOM 2361 C C . ALA B 1 82 ? 129.391 142.597 133.507 1.00 146.36 84 ALA E C 1
ATOM 2362 O O . ALA B 1 82 ? 129.328 141.591 132.792 1.00 145.97 84 ALA E O 1
ATOM 2364 N N . ASP B 1 83 ? 128.299 143.230 133.944 1.00 147.63 85 ASP E N 1
ATOM 2365 C CA . ASP B 1 83 ? 126.973 142.816 133.490 1.00 147.51 85 ASP E CA 1
ATOM 2366 C C . ASP B 1 83 ? 126.867 142.911 131.975 1.00 147.37 85 ASP E C 1
ATOM 2367 O O . ASP B 1 83 ? 126.395 141.979 131.310 1.00 147.61 85 ASP E O 1
ATOM 2372 N N . ALA B 1 84 ? 127.312 144.036 131.410 1.00 147.02 86 ALA E N 1
ATOM 2373 C CA . ALA B 1 84 ? 127.239 144.215 129.963 1.00 147.20 86 ALA E CA 1
ATOM 2374 C C . ALA B 1 84 ? 128.081 143.174 129.236 1.00 147.60 86 ALA E C 1
ATOM 2375 O O . ALA B 1 84 ? 127.660 142.632 128.206 1.00 147.30 86 ALA E O 1
ATOM 2377 N N . ALA B 1 85 ? 129.274 142.881 129.756 1.00 147.83 87 ALA E N 1
ATOM 2378 C CA . ALA B 1 85 ? 130.139 141.885 129.133 1.00 147.66 87 ALA E CA 1
ATOM 2379 C C . ALA B 1 85 ? 129.515 140.495 129.187 1.00 147.50 87 ALA E C 1
ATOM 2380 O O . ALA B 1 85 ? 129.557 139.746 128.205 1.00 147.42 87 ALA E O 1
ATOM 2382 N N . ARG B 1 86 ? 128.933 140.130 130.332 1.00 147.34 88 ARG E N 1
ATOM 2383 C CA . ARG B 1 86 ? 128.332 138.807 130.457 1.00 147.16 88 ARG E CA 1
ATOM 2384 C C . ARG B 1 86 ? 127.098 138.668 129.578 1.00 147.54 88 ARG E C 1
ATOM 2385 O O . ARG B 1 86 ? 126.817 137.575 129.073 1.00 147.09 88 ARG E O 1
ATOM 2393 N N . LYS B 1 87 ? 126.349 139.754 129.380 1.00 147.11 89 LYS E N 1
ATOM 2394 C CA . LYS B 1 87 ? 125.186 139.688 128.503 1.00 146.67 89 LYS E CA 1
ATOM 2395 C C . LYS B 1 87 ? 125.555 139.696 127.023 1.00 146.74 89 LYS E C 1
ATOM 2396 O O . LYS B 1 87 ? 124.895 139.026 126.222 1.00 146.40 89 LYS E O 1
ATOM 2402 N N . GLY B 1 88 ? 126.592 140.437 126.634 1.00 147.88 90 GLY E N 1
ATOM 2403 C CA . GLY B 1 88 ? 126.903 140.579 125.224 1.00 147.72 90 GLY E CA 1
ATOM 2404 C C . GLY B 1 88 ? 128.324 140.233 124.822 1.00 148.26 90 GLY E C 1
ATOM 2405 O O . GLY B 1 88 ? 128.867 140.827 123.886 1.00 147.98 90 GLY E O 1
ATOM 2406 N N . GLY B 1 89 ? 128.937 139.276 125.512 1.00 150.14 91 GLY E N 1
ATOM 2407 C CA . GLY B 1 89 ? 130.275 138.850 125.157 1.00 149.77 91 GLY E CA 1
ATOM 2408 C C . GLY B 1 89 ? 131.347 139.852 125.561 1.00 149.88 91 GLY E C 1
ATOM 2409 O O . GLY B 1 89 ? 131.096 140.866 126.212 1.00 149.71 91 GLY E O 1
ATOM 2410 N N . PHE B 1 90 ? 132.571 139.551 125.131 1.00 149.51 92 PHE E N 1
ATOM 2411 C CA . PHE B 1 90 ? 133.740 140.346 125.489 1.00 149.55 92 PHE E CA 1
ATOM 2412 C C . PHE B 1 90 ? 133.826 141.665 124.731 1.00 149.80 92 PHE E C 1
ATOM 2413 O O . PHE B 1 90 ? 134.726 142.463 125.015 1.00 149.31 92 PHE E O 1
ATOM 2421 N N . LEU B 1 91 ? 132.924 141.919 123.781 1.00 150.22 93 LEU E N 1
ATOM 2422 C CA . LEU B 1 91 ? 132.880 143.192 123.059 1.00 150.18 93 LEU E CA 1
ATOM 2423 C C . LEU B 1 91 ? 131.481 143.772 123.257 1.00 150.08 93 LEU E C 1
ATOM 2424 O O . LEU B 1 91 ? 130.606 143.641 122.397 1.00 149.56 93 LEU E O 1
ATOM 2429 N N . ALA B 1 92 ? 131.275 144.415 124.411 1.00 152.48 94 ALA E N 1
ATOM 2430 C CA . ALA B 1 92 ? 130.024 145.109 124.695 1.00 152.58 94 ALA E CA 1
ATOM 2431 C C . ALA B 1 92 ? 130.245 146.386 125.503 1.00 152.39 94 ALA E C 1
ATOM 2432 O O . ALA B 1 92 ? 129.280 146.934 126.050 1.00 152.17 94 ALA E O 1
ATOM 2434 N N . LEU B 1 93 ? 131.483 146.871 125.598 1.00 151.42 95 LEU E N 1
ATOM 2435 C CA . LEU B 1 93 ? 131.818 147.983 126.480 1.00 151.68 95 LEU E CA 1
ATOM 2436 C C . LEU B 1 93 ? 132.287 149.219 125.722 1.00 151.52 95 LEU E C 1
ATOM 2437 O O . LEU B 1 93 ? 132.930 150.091 126.318 1.00 151.04 95 LEU E O 1
ATOM 2442 N N . GLU B 1 94 ? 131.987 149.318 124.428 1.00 153.01 96 GLU E N 1
ATOM 2443 C CA . GLU B 1 94 ? 132.501 150.387 123.583 1.00 152.91 96 GLU E CA 1
ATOM 2444 C C . GLU B 1 94 ? 131.409 151.331 123.096 1.00 152.94 96 GLU E C 1
ATOM 2445 O O . GLU B 1 94 ? 131.655 152.130 122.187 1.00 152.29 96 GLU E O 1
ATOM 2451 N N . GLU B 1 95 ? 130.212 151.262 123.679 1.00 153.81 97 GLU E N 1
ATOM 2452 C CA . GLU B 1 95 ? 129.078 152.059 123.227 1.00 153.53 97 GLU E CA 1
ATOM 2453 C C . GLU B 1 95 ? 128.597 153.048 124.282 1.00 153.38 97 GLU E C 1
ATOM 2454 O O . GLU B 1 95 ? 127.663 153.814 124.018 1.00 153.04 97 GLU E O 1
ATOM 2460 N N . MET B 1 96 ? 129.210 153.057 125.462 1.00 154.71 98 MET E N 1
ATOM 2461 C CA . MET B 1 96 ? 128.811 153.937 126.548 1.00 154.87 98 MET E CA 1
ATOM 2462 C C . MET B 1 96 ? 130.044 154.536 127.212 1.00 154.75 98 MET E C 1
ATOM 2463 O O . MET B 1 96 ? 131.151 153.999 127.122 1.00 154.38 98 MET E O 1
ATOM 2468 N N . GLU B 1 97 ? 129.828 155.667 127.880 1.00 151.87 99 GLU E N 1
ATOM 2469 C CA . GLU B 1 97 ? 130.922 156.543 128.282 1.00 151.77 99 GLU E CA 1
ATOM 2470 C C . GLU B 1 97 ? 131.835 155.886 129.310 1.00 152.00 99 GLU E C 1
ATOM 2471 O O . GLU B 1 97 ? 131.411 155.034 130.095 1.00 151.79 99 GLU E O 1
ATOM 2477 N N . ILE B 1 98 ? 133.102 156.297 129.291 1.00 148.48 100 ILE E N 1
ATOM 2478 C CA . ILE B 1 98 ? 134.116 155.856 130.244 1.00 148.27 100 ILE E CA 1
ATOM 2479 C C . ILE B 1 98 ? 134.527 157.054 131.086 1.00 148.09 100 ILE E C 1
ATOM 2480 O O . ILE B 1 98 ? 134.654 158.173 130.571 1.00 148.13 100 ILE E O 1
ATOM 2485 N N . ASN B 1 99 ? 134.731 156.830 132.386 1.00 146.12 101 ASN E N 1
ATOM 2486 C CA . ASN B 1 99 ? 135.025 157.941 133.286 1.00 146.22 101 ASN E CA 1
ATOM 2487 C C . ASN B 1 99 ? 136.480 158.383 133.170 1.00 146.32 101 ASN E C 1
ATOM 2488 O O . ASN B 1 99 ? 136.766 159.534 132.822 1.00 146.07 101 ASN E O 1
ATOM 2493 N N . ASN B 1 100 ? 137.415 157.484 133.460 1.00 142.37 102 ASN E N 1
ATOM 2494 C CA . ASN B 1 100 ? 138.824 157.831 133.579 1.00 141.59 102 ASN E CA 1
ATOM 2495 C C . ASN B 1 100 ? 139.627 157.205 132.446 1.00 141.17 102 ASN E C 1
ATOM 2496 O O . ASN B 1 100 ? 139.171 156.292 131.754 1.00 141.31 102 ASN E O 1
ATOM 2501 N N . THR B 1 101 ? 140.849 157.714 132.270 1.00 138.53 103 THR E N 1
ATOM 2502 C CA . THR B 1 101 ? 141.706 157.260 131.181 1.00 138.41 103 THR E CA 1
ATOM 2503 C C . THR B 1 101 ? 142.283 155.873 131.431 1.00 138.21 103 THR E C 1
ATOM 2504 O O . THR B 1 101 ? 142.467 155.109 130.479 1.00 138.41 103 THR E O 1
ATOM 2508 N N . PHE B 1 102 ? 142.592 155.535 132.684 1.00 132.59 104 PHE E N 1
ATOM 2509 C CA . PHE B 1 102 ? 143.110 154.203 132.987 1.00 132.66 104 PHE E CA 1
ATOM 2510 C C . PHE B 1 102 ? 142.081 153.130 132.659 1.00 133.00 104 PHE E C 1
ATOM 2511 O O . PHE B 1 102 ? 142.403 152.103 132.045 1.00 132.92 104 PHE E O 1
ATOM 2519 N N . MET B 1 103 ? 140.826 153.359 133.048 1.00 142.64 105 MET E N 1
ATOM 2520 C CA . MET B 1 103 ? 139.766 152.420 132.713 1.00 143.13 105 MET E CA 1
ATOM 2521 C C . MET B 1 103 ? 139.509 152.394 131.212 1.00 143.15 105 MET E C 1
ATOM 2522 O O . MET B 1 103 ? 139.185 151.344 130.648 1.00 143.04 105 MET E O 1
ATOM 2527 N N . GLN B 1 104 ? 139.654 153.542 130.546 1.00 142.88 106 GLN E N 1
ATOM 2528 C CA . GLN B 1 104 ? 139.508 153.578 129.095 1.00 143.01 106 GLN E CA 1
ATOM 2529 C C . GLN B 1 104 ? 140.567 152.715 128.420 1.00 142.75 106 GLN E C 1
ATOM 2530 O O . GLN B 1 104 ? 140.277 151.982 127.467 1.00 142.71 106 GLN E O 1
ATOM 2536 N N . LYS B 1 105 ? 141.809 152.797 128.903 1.00 140.89 107 LYS E N 1
ATOM 2537 C CA . LYS B 1 105 ? 142.875 151.956 128.367 1.00 140.92 107 LYS E CA 1
ATOM 2538 C C . LYS B 1 105 ? 142.606 150.485 128.650 1.00 141.35 107 LYS E C 1
ATOM 2539 O O . LYS B 1 105 ? 142.864 149.625 127.799 1.00 141.60 107 LYS E O 1
ATOM 2545 N N . GLY B 1 106 ? 142.090 150.175 129.840 1.00 141.36 108 GLY E N 1
ATOM 2546 C CA . GLY B 1 106 ? 141.692 148.803 130.117 1.00 141.09 108 GLY E CA 1
ATOM 2547 C C . GLY B 1 106 ? 140.643 148.301 129.141 1.00 141.72 108 GLY E C 1
ATOM 2548 O O . GLY B 1 106 ? 140.724 147.175 128.644 1.00 141.43 108 GLY E O 1
ATOM 2549 N N . ILE B 1 107 ? 139.652 149.144 128.842 1.00 144.83 109 ILE E N 1
ATOM 2550 C CA . ILE B 1 107 ? 138.583 148.755 127.923 1.00 144.95 109 ILE E CA 1
ATOM 2551 C C . ILE B 1 107 ? 139.130 148.546 126.514 1.00 144.73 109 ILE E C 1
ATOM 2552 O O . ILE B 1 107 ? 138.772 147.579 125.830 1.00 144.16 109 ILE E O 1
ATOM 2557 N N . ASP B 1 108 ? 139.994 149.453 126.052 1.00 145.85 110 ASP E N 1
ATOM 2558 C CA . ASP B 1 108 ? 140.499 149.323 124.689 1.00 145.78 110 ASP E CA 1
ATOM 2559 C C . ASP B 1 108 ? 141.580 148.258 124.565 1.00 145.64 110 ASP E C 1
ATOM 2560 O O . ASP B 1 108 ? 141.933 147.880 123.443 1.00 145.17 110 ASP E O 1
ATOM 2565 N N . LEU B 1 109 ? 142.122 147.772 125.685 1.00 144.22 111 LEU E N 1
ATOM 2566 C CA . LEU B 1 109 ? 142.937 146.565 125.629 1.00 144.44 111 LEU E CA 1
ATOM 2567 C C . LEU B 1 109 ? 142.083 145.305 125.673 1.00 144.46 111 LEU E C 1
ATOM 2568 O O . LEU B 1 109 ? 142.438 144.298 125.051 1.00 144.13 111 LEU E O 1
ATOM 2573 N N . LEU B 1 110 ? 140.960 145.339 126.397 1.00 144.99 112 LEU E N 1
ATOM 2574 C CA . LEU B 1 110 ? 140.064 144.186 126.415 1.00 145.04 112 LEU E CA 1
ATOM 2575 C C . LEU B 1 110 ? 139.379 143.995 125.067 1.00 145.15 112 LEU E C 1
ATOM 2576 O O . LEU B 1 110 ? 139.105 142.860 124.660 1.00 144.87 112 LEU E O 1
ATOM 2581 N N . VAL B 1 111 ? 139.090 145.094 124.366 1.00 145.86 113 VAL E N 1
ATOM 2582 C CA . VAL B 1 111 ? 138.464 145.005 123.050 1.00 146.21 113 VAL E CA 1
ATOM 2583 C C . VAL B 1 111 ? 139.385 144.387 122.010 1.00 146.13 113 VAL E C 1
ATOM 2584 O O . VAL B 1 111 ? 138.913 143.965 120.948 1.00 145.42 113 VAL E O 1
ATOM 2588 N N . ASP B 1 112 ? 140.687 144.312 122.289 1.00 145.79 114 ASP E N 1
ATOM 2589 C CA . ASP B 1 112 ? 141.658 143.729 121.375 1.00 145.51 114 ASP E CA 1
ATOM 2590 C C . ASP B 1 112 ? 141.827 142.228 121.597 1.00 145.32 114 ASP E C 1
ATOM 2591 O O . ASP B 1 112 ? 142.614 141.585 120.895 1.00 145.08 114 ASP E O 1
ATOM 2596 N N . GLY B 1 113 ? 141.103 141.661 122.558 1.00 141.51 115 GLY E N 1
ATOM 2597 C CA . GLY B 1 113 ? 141.158 140.235 122.809 1.00 141.23 115 GLY E CA 1
ATOM 2598 C C . GLY B 1 113 ? 142.480 139.764 123.379 1.00 141.49 115 GLY E C 1
ATOM 2599 O O . GLY B 1 113 ? 142.837 138.589 123.249 1.00 141.25 115 GLY E O 1
ATOM 2600 N N . HIS B 1 114 ? 143.218 140.675 124.007 1.00 143.80 116 HIS E N 1
ATOM 2601 C CA . HIS B 1 114 ? 144.494 140.316 124.607 1.00 143.77 116 HIS E CA 1
ATOM 2602 C C . HIS B 1 114 ? 144.287 139.373 125.786 1.00 143.95 116 HIS E C 1
ATOM 2603 O O . HIS B 1 114 ? 143.263 139.416 126.475 1.00 143.76 116 HIS E O 1
ATOM 2610 N N . ASP B 1 115 ? 145.275 138.512 126.016 1.00 142.54 117 ASP E N 1
ATOM 2611 C CA . ASP B 1 115 ? 145.208 137.568 127.117 1.00 142.45 117 ASP E CA 1
ATOM 2612 C C . ASP B 1 115 ? 145.321 138.300 128.454 1.00 142.31 117 ASP E C 1
ATOM 2613 O O . ASP B 1 115 ? 145.656 139.486 128.522 1.00 141.97 117 ASP E O 1
ATOM 2618 N N . ALA B 1 116 ? 145.029 137.570 129.532 1.00 141.04 118 ALA E N 1
ATOM 2619 C CA . ALA B 1 116 ? 145.019 138.177 130.859 1.00 140.99 118 ALA E CA 1
ATOM 2620 C C . ALA B 1 116 ? 146.406 138.653 131.272 1.00 141.21 118 ALA E C 1
ATOM 2621 O O . ALA B 1 116 ? 146.544 139.710 131.900 1.00 141.11 118 ALA E O 1
ATOM 2623 N N . ASP B 1 117 ? 147.445 137.884 130.937 1.00 140.33 119 ASP E N 1
ATOM 2624 C CA . ASP B 1 117 ? 148.786 138.207 131.415 1.00 140.29 119 ASP E CA 1
ATOM 2625 C C . ASP B 1 117 ? 149.286 139.533 130.853 1.00 140.00 119 ASP E C 1
ATOM 2626 O O . ASP B 1 117 ? 149.859 140.343 131.590 1.00 139.50 119 ASP E O 1
ATOM 2631 N N . VAL B 1 118 ? 149.072 139.781 129.559 1.00 139.48 120 VAL E N 1
ATOM 2632 C CA . VAL B 1 118 ? 149.627 140.986 128.947 1.00 139.56 120 VAL E CA 1
ATOM 2633 C C . VAL B 1 118 ? 148.910 142.234 129.455 1.00 139.18 120 VAL E C 1
ATOM 2634 O O . VAL B 1 118 ? 149.550 143.246 129.770 1.00 139.00 120 VAL E O 1
ATOM 2638 N N . VAL B 1 119 ? 147.579 142.187 129.552 1.00 137.60 121 VAL E N 1
ATOM 2639 C CA . VAL B 1 119 ? 146.846 143.342 130.064 1.00 137.73 121 VAL E CA 1
ATOM 2640 C C . VAL B 1 119 ? 147.163 143.561 131.537 1.00 137.47 121 VAL E C 1
ATOM 2641 O O . VAL B 1 119 ? 147.263 144.703 131.999 1.00 136.83 121 VAL E O 1
ATOM 2645 N N . ARG B 1 120 ? 147.338 142.476 132.298 1.00 136.28 122 ARG E N 1
ATOM 2646 C CA . ARG B 1 120 ? 147.732 142.615 133.696 1.00 135.99 122 ARG E CA 1
ATOM 2647 C C . ARG B 1 120 ? 149.097 143.278 133.817 1.00 135.82 122 ARG E C 1
ATOM 2648 O O . ARG B 1 120 ? 149.294 144.160 134.662 1.00 135.94 122 ARG E O 1
ATOM 2656 N N . ALA B 1 121 ? 150.052 142.871 132.978 1.00 132.72 123 ALA E N 1
ATOM 2657 C CA . ALA B 1 121 ? 151.379 143.475 133.010 1.00 132.55 123 ALA E CA 1
ATOM 2658 C C . ALA B 1 121 ? 151.317 144.949 132.634 1.00 132.54 123 ALA E C 1
ATOM 2659 O O . ALA B 1 121 ? 151.976 145.788 133.259 1.00 132.45 123 ALA E O 1
ATOM 2661 N N . ALA B 1 122 ? 150.526 145.284 131.612 1.00 130.13 124 ALA E N 1
ATOM 2662 C CA . ALA B 1 122 ? 150.395 146.681 131.207 1.00 130.03 124 ALA E CA 1
ATOM 2663 C C . ALA B 1 122 ? 149.778 147.525 132.317 1.00 130.42 124 ALA E C 1
ATOM 2664 O O . ALA B 1 122 ? 150.240 148.639 132.596 1.00 129.40 124 ALA E O 1
ATOM 2666 N N . LEU B 1 123 ? 148.735 147.005 132.968 1.00 129.28 125 LEU E N 1
ATOM 2667 C CA . LEU B 1 123 ? 148.091 147.752 134.042 1.00 128.55 125 LEU E CA 1
ATOM 2668 C C . LEU B 1 123 ? 149.017 147.903 135.243 1.00 128.09 125 LEU E C 1
ATOM 2669 O O . LEU B 1 123 ? 149.047 148.963 135.876 1.00 128.09 125 LEU E O 1
ATOM 2674 N N . LYS B 1 124 ? 149.785 146.845 135.542 1.00 124.20 126 LYS E N 1
ATOM 2675 C CA . LYS B 1 124 ? 150.748 146.905 136.682 1.00 123.82 126 LYS E CA 1
ATOM 2676 C C . LYS B 1 124 ? 151.888 147.874 136.348 1.00 123.86 126 LYS E C 1
ATOM 2677 O O . LYS B 1 124 ? 152.404 148.467 137.288 1.00 123.70 126 LYS E O 1
ATOM 2683 N N . LYS B 1 125 ? 152.276 148.013 135.074 1.00 119.68 127 LYS E N 1
ATOM 2684 C CA . LYS B 1 125 ? 153.252 149.010 134.649 1.00 119.71 127 LYS E CA 1
ATOM 2685 C C . LYS B 1 125 ? 152.695 150.419 134.808 1.00 119.26 127 LYS E C 1
ATOM 2686 O O . LYS B 1 125 ? 153.387 151.322 135.289 1.00 118.46 127 LYS E O 1
ATOM 2692 N N . ASP B 1 126 ? 151.436 150.621 134.411 1.00 118.72 128 ASP E N 1
ATOM 2693 C CA . ASP B 1 126 ? 150.821 151.935 134.581 1.00 119.30 128 ASP E CA 1
ATOM 2694 C C . ASP B 1 126 ? 150.689 152.299 136.056 1.00 118.51 128 ASP E C 1
ATOM 2695 O O . ASP B 1 126 ? 150.892 153.458 136.438 1.00 118.10 128 ASP E O 1
ATOM 2700 N N . ILE B 1 127 ? 150.339 151.324 136.898 1.00 113.06 129 ILE E N 1
ATOM 2701 C CA . ILE B 1 127 ? 150.222 151.580 138.331 1.00 112.89 129 ILE E CA 1
ATOM 2702 C C . ILE B 1 127 ? 151.561 152.029 138.897 1.00 112.58 129 ILE E C 1
ATOM 2703 O O . ILE B 1 127 ? 151.647 153.021 139.634 1.00 113.26 129 ILE E O 1
ATOM 2708 N N . ALA B 1 128 ? 152.627 151.301 138.559 1.00 103.48 130 ALA E N 1
ATOM 2709 C CA . ALA B 1 128 ? 153.954 151.661 139.046 1.00 103.07 130 ALA E CA 1
ATOM 2710 C C . ALA B 1 128 ? 154.373 153.030 138.529 1.00 102.46 130 ALA E C 1
ATOM 2711 O O . ALA B 1 128 ? 154.973 153.820 139.264 1.00 101.78 130 ALA E O 1
ATOM 2713 N N . LEU B 1 129 ? 154.055 153.331 137.268 1.00 99.80 131 LEU E N 1
ATOM 2714 C CA . LEU B 1 129 ? 154.420 154.625 136.703 1.00 99.46 131 LEU E CA 1
ATOM 2715 C C . LEU B 1 129 ? 153.718 155.765 137.431 1.00 99.22 131 LEU E C 1
ATOM 2716 O O . LEU B 1 129 ? 154.346 156.768 137.785 1.00 98.56 131 LEU E O 1
ATOM 2721 N N . THR B 1 130 ? 152.408 155.631 137.662 1.00 96.55 132 THR E N 1
ATOM 2722 C CA . THR B 1 130 ? 151.673 156.687 138.355 1.00 96.87 132 THR E CA 1
ATOM 2723 C C . THR B 1 130 ? 152.146 156.840 139.796 1.00 94.53 132 THR E C 1
ATOM 2724 O O . THR B 1 130 ? 152.268 157.965 140.301 1.00 94.86 132 THR E O 1
ATOM 2728 N N . ASP B 1 131 ? 152.415 155.720 140.472 1.00 84.89 133 ASP E N 1
ATOM 2729 C CA . ASP B 1 131 ? 152.949 155.792 141.827 1.00 84.25 133 ASP E CA 1
ATOM 2730 C C . ASP B 1 131 ? 154.286 156.520 141.846 1.00 86.36 133 ASP E C 1
ATOM 2731 O O . ASP B 1 131 ? 154.532 157.357 142.721 1.00 89.12 133 ASP E O 1
ATOM 2736 N N . GLU B 1 132 ? 155.156 156.220 140.878 1.00 85.33 134 GLU E N 1
ATOM 2737 C CA . GLU B 1 132 ? 156.446 156.893 140.806 1.00 84.54 134 GLU E CA 1
ATOM 2738 C C . GLU B 1 132 ? 156.282 158.382 140.533 1.00 85.53 134 GLU E C 1
ATOM 2739 O O . GLU B 1 132 ? 156.985 159.204 141.128 1.00 86.00 134 GLU E O 1
ATOM 2745 N N . ARG B 1 133 ? 155.371 158.749 139.630 1.00 81.86 135 ARG E N 1
ATOM 2746 C CA . ARG B 1 133 ? 155.167 160.163 139.335 1.00 81.28 135 ARG E CA 1
ATOM 2747 C C . ARG B 1 133 ? 154.694 160.918 140.569 1.00 81.41 135 ARG E C 1
ATOM 2748 O O . ARG B 1 133 ? 155.200 162.006 140.875 1.00 82.17 135 ARG E O 1
ATOM 2756 N N . HIS B 1 134 ? 153.726 160.355 141.296 1.00 71.71 136 HIS E N 1
ATOM 2757 C CA . HIS B 1 134 ? 153.245 161.026 142.498 1.00 67.96 136 HIS E CA 1
ATOM 2758 C C . HIS B 1 134 ? 154.328 161.099 143.569 1.00 67.30 136 HIS E C 1
ATOM 2759 O O . HIS B 1 134 ? 154.476 162.129 144.236 1.00 72.31 136 HIS E O 1
ATOM 2766 N N . THR B 1 135 ? 155.101 160.025 143.740 1.00 64.22 137 THR E N 1
ATOM 2767 C CA . THR B 1 135 ? 156.177 160.047 144.724 1.00 66.70 137 THR E CA 1
ATOM 2768 C C . THR B 1 135 ? 157.231 161.087 144.369 1.00 67.65 137 THR E C 1
ATOM 2769 O O . THR B 1 135 ? 157.756 161.776 145.250 1.00 70.22 137 THR E O 1
ATOM 2773 N N . GLN B 1 136 ? 157.544 161.232 143.082 1.00 66.15 138 GLN E N 1
ATOM 2774 C CA . GLN B 1 136 ? 158.561 162.197 142.682 1.00 65.84 138 GLN E CA 1
ATOM 2775 C C . GLN B 1 136 ? 158.056 163.629 142.813 1.00 64.98 138 GLN E C 1
ATOM 2776 O O . GLN B 1 136 ? 158.823 164.527 143.177 1.00 64.97 138 GLN E O 1
ATOM 2782 N N . GLY B 1 137 ? 156.777 163.871 142.515 1.00 56.57 139 GLY E N 1
ATOM 2783 C CA . GLY B 1 137 ? 156.215 165.189 142.778 1.00 53.44 139 GLY E CA 1
ATOM 2784 C C . GLY B 1 137 ? 156.219 165.530 144.257 1.00 51.21 139 GLY E C 1
ATOM 2785 O O . GLY B 1 137 ? 156.540 166.658 144.650 1.00 51.27 139 GLY E O 1
ATOM 2786 N N . THR B 1 138 ? 155.873 164.552 145.097 1.00 48.49 140 THR E N 1
ATOM 2787 C CA . THR B 1 138 ? 155.970 164.734 146.539 1.00 44.32 140 THR E CA 1
ATOM 2788 C C . THR B 1 138 ? 157.400 165.052 146.950 1.00 45.80 140 THR E C 1
ATOM 2789 O O . THR B 1 138 ? 157.632 165.915 147.800 1.00 54.32 140 THR E O 1
ATOM 2793 N N . GLY B 1 139 ? 158.374 164.369 146.347 1.00 41.51 141 GLY E N 1
ATOM 2794 C CA . GLY B 1 139 ? 159.767 164.660 146.645 1.00 40.00 141 GLY E CA 1
ATOM 2795 C C . GLY B 1 139 ? 160.180 166.062 146.238 1.00 36.28 141 GLY E C 1
ATOM 2796 O O . GLY B 1 139 ? 160.911 166.735 146.962 1.00 40.59 141 GLY E O 1
ATOM 2797 N N . VAL B 1 140 ? 159.716 166.519 145.074 1.00 27.92 142 VAL E N 1
ATOM 2798 C CA . VAL B 1 140 ? 160.044 167.869 144.615 1.00 33.13 142 VAL E CA 1
ATOM 2799 C C . VAL B 1 140 ? 159.503 168.910 145.590 1.00 35.36 142 VAL E C 1
ATOM 2800 O O . VAL B 1 140 ? 160.213 169.836 146.012 1.00 35.71 142 VAL E O 1
ATOM 2804 N N . PHE B 1 141 ? 158.236 168.760 145.981 1.00 38.39 143 PHE E N 1
ATOM 2805 C CA . PHE B 1 141 ? 157.636 169.767 146.851 1.00 31.47 143 PHE E CA 1
ATOM 2806 C C . PHE B 1 141 ? 158.151 169.658 148.282 1.00 26.75 143 PHE E C 1
ATOM 2807 O O . PHE B 1 141 ? 158.246 170.672 148.982 1.00 35.39 143 PHE E O 1
ATOM 2815 N N . ARG B 1 142 ? 158.526 168.524 148.731 1.00 27.02 144 ARG E N 1
ATOM 2816 C CA . ARG B 1 142 ? 159.167 168.362 150.031 1.00 30.03 144 ARG E CA 1
ATOM 2817 C C . ARG B 1 142 ? 160.594 168.889 149.981 1.00 32.22 144 ARG E C 1
ATOM 2818 O O . ARG B 1 142 ? 161.040 169.311 150.979 1.00 39.16 144 ARG E O 1
ATOM 2826 N N . ALA B 1 143 ? 161.297 168.847 148.877 1.00 29.85 145 ALA E N 1
ATOM 2827 C CA . ALA B 1 143 ? 162.573 169.545 148.760 1.00 30.93 145 ALA E CA 1
ATOM 2828 C C . ALA B 1 143 ? 162.387 171.052 148.857 1.00 34.70 145 ALA E C 1
ATOM 2829 O O . ALA B 1 143 ? 163.164 171.742 149.530 1.00 38.49 145 ALA E O 1
ATOM 2831 N N . PHE B 1 144 ? 161.359 171.577 148.188 1.00 31.17 146 PHE E N 1
ATOM 2832 C CA . PHE B 1 144 ? 161.060 173.004 148.295 1.00 26.41 146 PHE E CA 1
ATOM 2833 C C . PHE B 1 144 ? 160.749 173.395 149.737 1.00 38.45 146 PHE E C 1
ATOM 2834 O O . PHE B 1 144 ? 161.244 174.413 150.244 1.00 35.31 146 PHE E O 1
ATOM 2842 N N . GLY B 1 145 ? 159.920 172.596 150.410 1.00 37.41 147 GLY E N 1
ATOM 2843 C CA . GLY B 1 145 ? 159.563 172.894 151.784 1.00 24.45 147 GLY E CA 1
ATOM 2844 C C . GLY B 1 145 ? 160.714 172.727 152.750 1.00 26.35 147 GLY E C 1
ATOM 2845 O O . GLY B 1 145 ? 160.719 173.333 153.823 1.00 40.36 147 GLY E O 1
ATOM 2846 N N . ASP B 1 146 ? 161.691 171.893 152.401 1.00 28.00 148 ASP E N 1
ATOM 2847 C CA . ASP B 1 146 ? 162.88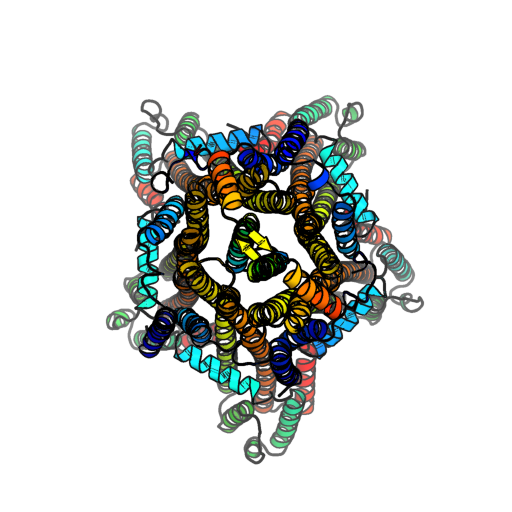6 171.752 153.221 1.00 28.97 148 ASP E CA 1
ATOM 2848 C C . ASP B 1 146 ? 163.839 172.921 153.042 1.00 26.62 148 ASP E C 1
ATOM 2849 O O . ASP B 1 146 ? 164.471 173.352 154.012 1.00 36.48 148 ASP E O 1
ATOM 2854 N N . VAL B 1 147 ? 163.955 173.448 151.827 1.00 24.18 149 VAL E N 1
ATOM 2855 C CA . VAL B 1 147 ? 164.917 174.518 151.586 1.00 28.85 149 VAL E CA 1
ATOM 2856 C C . VAL B 1 147 ? 164.376 175.905 151.932 1.00 26.97 149 VAL E C 1
ATOM 2857 O O . VAL B 1 147 ? 165.168 176.807 152.234 1.00 24.92 149 VAL E O 1
ATOM 2861 N N . ALA B 1 148 ? 163.055 176.101 151.920 1.00 30.07 150 ALA E N 1
ATOM 2862 C CA . ALA B 1 148 ? 162.518 177.430 152.213 1.00 22.16 150 ALA E CA 1
ATOM 2863 C C . ALA B 1 148 ? 162.885 177.950 153.603 1.00 28.10 150 ALA E C 1
ATOM 2864 O O . ALA B 1 148 ? 163.290 179.121 153.708 1.00 26.45 150 ALA E O 1
ATOM 2866 N N . PRO B 1 149 ? 162.760 177.183 154.694 1.00 23.75 151 PRO E N 1
ATOM 2867 C CA . PRO B 1 149 ? 163.177 177.726 155.998 1.00 17.68 151 PRO E CA 1
ATOM 2868 C C . PRO B 1 149 ? 164.679 177.922 156.133 1.00 23.36 151 PRO E C 1
ATOM 2869 O O . PRO B 1 149 ? 165.106 178.822 156.867 1.00 32.77 151 PRO E O 1
ATOM 2873 N N . ALA B 1 150 ? 165.497 177.119 155.453 1.00 22.55 152 ALA E N 1
ATOM 2874 C CA . ALA B 1 150 ? 166.933 177.382 155.436 1.00 14.12 152 ALA E CA 1
ATOM 2875 C C . ALA B 1 150 ? 167.231 178.723 154.780 1.00 18.20 152 ALA E C 1
ATOM 2876 O O . ALA B 1 150 ? 168.071 179.491 155.265 1.00 25.05 152 ALA E O 1
ATOM 2878 N N . MET B 1 151 ? 166.537 179.030 153.682 1.00 9.50 153 MET E N 1
ATOM 2879 C CA . MET B 1 151 ? 166.700 180.330 153.042 1.00 15.19 153 MET E CA 1
ATOM 2880 C C . MET B 1 151 ? 166.161 181.451 153.916 1.00 20.49 153 MET E C 1
ATOM 2881 O O . MET B 1 151 ? 166.704 182.557 153.902 1.00 21.41 153 MET E O 1
ATOM 2886 N N . GLY B 1 152 ? 165.107 181.185 154.692 1.00 22.49 154 GLY E N 1
ATOM 2887 C CA . GLY B 1 152 ? 164.627 182.179 155.638 1.00 8.35 154 GLY E CA 1
ATOM 2888 C C . GLY B 1 152 ? 165.634 182.486 156.730 1.00 23.34 154 GLY E C 1
ATOM 2889 O O . GLY B 1 152 ? 165.807 183.640 157.124 1.00 29.56 154 GLY E O 1
ATOM 2890 N N . MET B 1 153 ? 166.309 181.454 157.239 1.00 27.68 155 MET E N 1
ATOM 2891 C CA . MET B 1 153 ? 167.368 181.672 158.222 1.00 15.13 155 MET E CA 1
ATOM 2892 C C . MET B 1 153 ? 168.551 182.418 157.612 1.00 20.36 155 MET E C 1
ATOM 2893 O O . MET B 1 153 ? 169.144 183.291 158.257 1.00 26.74 155 MET E O 1
ATOM 2898 N N . ILE B 1 154 ? 168.916 182.076 156.374 1.00 20.86 156 ILE E N 1
ATOM 2899 C CA . ILE B 1 154 ? 169.957 182.826 155.675 1.00 13.48 156 ILE E CA 1
ATOM 2900 C C . ILE B 1 154 ? 169.556 184.290 155.542 1.00 25.26 156 ILE E C 1
ATOM 2901 O O . ILE B 1 154 ? 170.385 185.193 155.699 1.00 30.36 156 ILE E O 1
ATOM 2906 N N . GLY B 1 155 ? 168.280 184.548 155.250 1.00 17.99 157 GLY E N 1
ATOM 2907 C CA . GLY B 1 155 ? 167.812 185.920 155.155 1.00 5.32 157 GLY E CA 1
ATOM 2908 C C . GLY B 1 155 ? 167.844 186.643 156.485 1.00 10.06 157 GLY E C 1
ATOM 2909 O O . GLY B 1 155 ? 168.100 187.845 156.537 1.00 16.34 157 GLY E O 1
ATOM 2910 N N . THR B 1 156 ? 167.565 185.927 157.573 1.00 15.55 158 THR E N 1
ATOM 2911 C CA . THR B 1 156 ? 167.711 186.517 158.900 1.00 22.49 158 THR E CA 1
ATOM 2912 C C . THR B 1 156 ? 169.156 186.907 159.169 1.00 18.82 158 THR E C 1
ATOM 2913 O O . THR B 1 156 ? 169.429 187.986 159.703 1.00 27.77 158 THR E O 1
ATOM 2917 N N . LEU B 1 157 ? 170.097 186.036 158.805 1.00 19.14 159 LEU E N 1
ATOM 2918 C CA . LEU B 1 157 ? 171.512 186.366 158.962 1.00 16.45 159 LEU E CA 1
ATOM 2919 C C . LEU B 1 157 ? 171.901 187.573 158.113 1.00 13.55 159 LEU E C 1
ATOM 2920 O O . LEU B 1 157 ? 172.634 188.457 158.573 1.00 18.94 159 LEU E O 1
ATOM 2925 N N . VAL B 1 158 ? 171.408 187.627 156.873 1.00 7.19 160 VAL E N 1
ATOM 2926 C CA . VAL B 1 158 ? 171.697 188.747 155.978 1.00 7.92 160 VAL E CA 1
ATOM 2927 C C . VAL B 1 158 ? 171.149 190.047 156.551 1.00 19.58 160 VAL E C 1
ATOM 2928 O O . VAL B 1 158 ? 171.835 191.079 156.570 1.00 20.72 160 VAL E O 1
ATOM 2932 N N . GLY B 1 159 ? 169.908 190.017 157.040 1.00 17.97 161 GLY E N 1
ATOM 2933 C CA . GLY B 1 159 ? 169.317 191.208 157.615 1.00 13.45 161 GLY E CA 1
ATOM 2934 C C . GLY B 1 159 ? 170.007 191.652 158.888 1.00 13.72 161 GLY E C 1
ATOM 2935 O O . GLY B 1 159 ? 170.145 192.847 159.141 1.00 15.31 161 GLY E O 1
ATOM 2936 N N . LEU B 1 160 ? 170.445 190.698 159.710 1.00 21.65 162 LEU E N 1
ATOM 2937 C CA . LEU B 1 160 ? 171.176 191.043 160.922 1.00 17.27 162 LEU E CA 1
ATOM 2938 C C . LEU B 1 160 ? 172.513 191.694 160.595 1.00 17.39 162 LEU E C 1
ATOM 2939 O O . LEU B 1 160 ? 172.903 192.685 161.220 1.00 31.62 162 LEU E O 1
ATOM 2944 N N . VAL B 1 161 ? 173.235 191.144 159.617 1.00 13.83 163 VAL E N 1
ATOM 2945 C CA . VAL B 1 161 ? 174.494 191.754 159.201 1.00 22.42 163 VAL E CA 1
ATOM 2946 C C . VAL B 1 161 ? 174.251 193.166 158.684 1.00 28.58 163 VAL E C 1
ATOM 2947 O O . VAL B 1 161 ? 174.993 194.101 159.013 1.00 30.89 163 VAL E O 1
ATOM 2951 N N . ALA B 1 162 ? 173.197 193.346 157.882 1.00 26.10 164 ALA E N 1
ATOM 2952 C CA . ALA B 1 162 ? 172.908 194.659 157.320 1.00 14.52 164 ALA E CA 1
ATOM 2953 C C . ALA B 1 162 ? 172.466 195.658 158.384 1.00 20.95 164 ALA E C 1
ATOM 2954 O O . ALA B 1 162 ? 172.776 196.848 158.277 1.00 26.63 164 ALA E O 1
ATOM 2956 N N . MET B 1 163 ? 171.724 195.207 159.397 1.00 27.20 165 MET E N 1
ATOM 2957 C CA . MET B 1 163 ? 171.329 196.088 160.491 1.00 22.80 165 MET E CA 1
ATOM 2958 C C . MET B 1 163 ? 172.534 196.506 161.318 1.00 29.26 165 MET E C 1
ATOM 2959 O O . MET B 1 163 ? 172.741 197.695 161.580 1.00 40.99 165 MET E O 1
ATOM 2964 N N . LEU B 1 164 ? 173.340 195.533 161.743 1.00 30.12 166 LEU E N 1
ATOM 2965 C CA . LEU B 1 164 ? 174.491 195.840 162.579 1.00 20.00 166 LEU E CA 1
ATOM 2966 C C . LEU B 1 164 ? 175.501 196.704 161.845 1.00 19.12 166 LEU E C 1
ATOM 2967 O O . LEU B 1 164 ? 176.192 197.515 162.468 1.00 31.64 166 LEU E O 1
ATOM 2972 N N . SER B 1 165 ? 175.601 196.555 160.526 1.00 25.56 167 SER E N 1
ATOM 2973 C CA . SER B 1 165 ? 176.513 197.389 159.760 1.00 25.74 167 SER E CA 1
ATOM 2974 C C . SER B 1 165 ? 176.022 198.822 159.611 1.00 30.95 167 SER E C 1
ATOM 2975 O O . SER B 1 165 ? 176.833 199.709 159.327 1.00 37.30 167 SER E O 1
ATOM 2978 N N . ASN B 1 166 ? 174.729 199.073 159.799 1.00 39.81 168 ASN E N 1
ATOM 2979 C CA . ASN B 1 166 ? 174.120 200.360 159.475 1.00 40.26 168 ASN E CA 1
ATOM 2980 C C . ASN B 1 166 ? 173.204 200.831 160.596 1.00 40.43 168 ASN E C 1
ATOM 2981 O O . ASN B 1 166 ? 172.077 201.268 160.360 1.00 43.92 168 ASN E O 1
ATOM 2986 N N . MET B 1 167 ? 173.673 200.757 161.841 1.00 44.66 169 MET E N 1
ATOM 2987 C CA . MET B 1 167 ? 172.839 201.204 162.950 1.00 47.98 169 MET E CA 1
ATOM 2988 C C . MET B 1 167 ? 172.705 202.719 163.021 1.00 50.64 169 MET E C 1
ATOM 2989 O O . MET B 1 167 ? 171.820 203.208 163.730 1.00 53.11 169 MET E O 1
ATOM 2994 N N . ASP B 1 168 ? 173.544 203.468 162.310 1.00 62.56 170 ASP E N 1
ATOM 2995 C CA . ASP B 1 168 ? 173.423 204.920 162.277 1.00 63.08 170 ASP E CA 1
ATOM 2996 C C . ASP B 1 168 ? 172.451 205.413 161.215 1.00 67.82 170 ASP E C 1
ATOM 2997 O O . ASP B 1 168 ? 172.056 206.584 161.246 1.00 69.13 170 ASP E O 1
ATOM 3002 N N . ASP B 1 169 ? 172.057 204.557 160.278 1.00 58.54 171 ASP E N 1
ATOM 3003 C CA . ASP B 1 169 ? 171.201 204.966 159.172 1.00 54.94 171 ASP E CA 1
ATOM 3004 C C . ASP B 1 169 ? 169.844 204.287 159.274 1.00 54.52 171 ASP E C 1
ATOM 3005 O O . ASP B 1 169 ? 169.739 203.086 158.982 1.00 56.37 171 ASP E O 1
ATOM 3010 N N . PRO B 1 170 ? 168.789 204.994 159.690 1.00 49.42 172 PRO E N 1
ATOM 3011 C CA . PRO B 1 170 ? 167.452 204.375 159.696 1.00 47.15 172 PRO E CA 1
ATOM 3012 C C . PRO B 1 170 ? 166.982 203.927 158.323 1.00 46.18 172 PRO E C 1
ATOM 3013 O O . PRO B 1 170 ? 166.283 202.911 158.208 1.00 50.94 172 PRO E O 1
ATOM 3017 N N . LYS B 1 171 ? 167.349 204.668 157.272 1.00 42.97 173 LYS E N 1
ATOM 3018 C CA . LYS B 1 171 ? 166.946 204.313 155.917 1.00 46.98 173 LYS E CA 1
ATOM 3019 C C . LYS B 1 171 ? 167.499 202.964 155.489 1.00 42.95 173 LYS E C 1
ATOM 3020 O O . LYS B 1 171 ? 166.973 202.360 154.549 1.00 45.29 173 LYS E O 1
ATOM 3026 N N . ALA B 1 172 ? 168.560 202.493 156.137 1.00 39.84 174 ALA E N 1
ATOM 3027 C CA . ALA B 1 172 ? 169.057 201.139 155.946 1.00 41.05 174 ALA E CA 1
ATOM 3028 C C . ALA B 1 172 ? 168.557 200.178 157.011 1.00 41.42 174 ALA E C 1
ATOM 3029 O O . ALA B 1 172 ? 168.442 198.980 156.741 1.00 42.32 174 ALA E O 1
ATOM 3031 N N . ILE B 1 173 ? 168.257 200.684 158.208 1.00 37.42 175 ILE E N 1
ATOM 3032 C CA . ILE B 1 173 ? 167.747 199.839 159.282 1.00 32.28 175 ILE E CA 1
ATOM 3033 C C . ILE B 1 173 ? 166.402 199.243 158.900 1.00 35.47 175 ILE E C 1
ATOM 3034 O O . ILE B 1 173 ? 166.151 198.050 159.114 1.00 40.56 175 ILE E O 1
ATOM 3039 N N . GLY B 1 174 ? 165.519 200.057 158.330 1.00 32.16 176 GLY E N 1
ATOM 3040 C CA . GLY B 1 174 ? 164.199 199.610 157.948 1.00 24.89 176 GLY E CA 1
ATOM 3041 C C . GLY B 1 174 ? 164.192 198.430 156.996 1.00 31.61 176 GLY E C 1
ATOM 3042 O O . GLY B 1 174 ? 163.675 197.358 157.313 1.00 37.91 176 GLY E O 1
ATOM 3043 N N . PRO B 1 175 ? 164.746 198.616 155.795 1.00 29.17 177 PRO E N 1
ATOM 3044 C CA . PRO B 1 175 ? 164.793 197.506 154.831 1.00 23.75 177 PRO E CA 1
ATOM 3045 C C . PRO B 1 175 ? 165.547 196.285 155.324 1.00 22.73 177 PRO E C 1
ATOM 3046 O O . PRO B 1 175 ? 165.165 195.164 154.979 1.00 14.07 177 PRO E O 1
ATOM 3050 N N . ALA B 1 176 ? 166.611 196.462 156.111 1.00 28.54 178 ALA E N 1
ATOM 3051 C CA . ALA B 1 176 ? 167.369 195.315 156.600 1.00 23.63 178 ALA E CA 1
ATOM 3052 C C . ALA B 1 176 ? 166.528 194.455 157.536 1.00 25.84 178 ALA E C 1
ATOM 3053 O O . ALA B 1 176 ? 166.496 193.224 157.409 1.00 29.87 178 ALA E O 1
ATOM 3055 N N . MET B 1 177 ? 165.820 195.087 158.472 1.00 29.69 179 MET E N 1
ATOM 3056 C CA . MET B 1 177 ? 164.939 194.327 159.349 1.00 28.52 179 MET E CA 1
ATOM 3057 C C . MET B 1 177 ? 163.753 193.760 158.582 1.00 23.76 179 MET E C 1
ATOM 3058 O O . MET B 1 177 ? 163.280 192.661 158.885 1.00 27.12 179 MET E O 1
ATOM 3063 N N . ALA B 1 178 ? 163.257 194.493 157.585 1.00 22.47 180 ALA E N 1
ATOM 3064 C CA . ALA B 1 178 ? 162.184 193.958 156.758 1.00 15.81 180 ALA E CA 1
ATOM 3065 C C . ALA B 1 178 ? 162.629 192.687 156.049 1.00 25.73 180 ALA E C 1
ATOM 3066 O O . ALA B 1 178 ? 161.884 191.708 155.997 1.00 28.99 180 ALA E O 1
ATOM 3068 N N . VAL B 1 179 ? 163.849 192.679 155.514 1.00 29.79 181 VAL E N 1
ATOM 3069 C CA . VAL B 1 179 ? 164.383 191.480 154.875 1.00 27.68 181 VAL E CA 1
ATOM 3070 C C . VAL B 1 179 ? 164.517 190.353 155.891 1.00 23.78 181 VAL E C 1
ATOM 3071 O O . VAL B 1 179 ? 164.085 189.222 155.647 1.00 21.41 181 VAL E O 1
ATOM 3075 N N . ALA B 1 180 ? 165.088 190.656 157.062 1.00 22.81 182 ALA E N 1
ATOM 3076 C CA . ALA B 1 180 ? 165.301 189.623 158.070 1.00 15.10 182 ALA E CA 1
ATOM 3077 C C . ALA B 1 180 ? 163.986 188.992 158.517 1.00 16.84 182 ALA E C 1
ATOM 3078 O O . ALA B 1 180 ? 163.897 187.769 158.666 1.00 24.91 182 ALA E O 1
ATOM 3080 N N . LEU B 1 181 ? 162.955 189.807 158.738 1.00 23.36 183 LEU E N 1
ATOM 3081 C CA . LEU B 1 181 ? 161.675 189.275 159.194 1.00 16.55 183 LEU E CA 1
ATOM 3082 C C . LEU B 1 181 ? 160.927 188.573 158.071 1.00 14.86 183 LEU E C 1
ATOM 3083 O O . LEU B 1 181 ? 160.406 187.468 158.258 1.00 27.18 183 LEU E O 1
ATOM 3088 N N . LEU B 1 182 ? 160.855 189.202 156.898 1.00 14.97 184 LEU E N 1
ATOM 3089 C CA . LEU B 1 182 ? 160.006 188.686 155.838 1.00 16.36 184 LEU E CA 1
ATOM 3090 C C . LEU B 1 182 ? 160.608 187.461 155.174 1.00 19.28 184 LEU E C 1
ATOM 3091 O O . LEU B 1 182 ? 159.866 186.638 154.645 1.00 24.83 184 LEU E O 1
ATOM 3096 N N . THR B 1 183 ? 161.933 187.298 155.205 1.00 19.52 185 THR E N 1
ATOM 3097 C CA . THR B 1 183 ? 162.511 186.048 154.731 1.00 16.35 185 THR E CA 1
ATOM 3098 C C . THR B 1 183 ? 162.046 184.878 155.587 1.00 20.89 185 THR E C 1
ATOM 3099 O O . THR B 1 183 ? 161.656 183.832 155.060 1.00 25.29 185 THR E O 1
ATOM 3103 N N . THR B 1 184 ? 162.059 185.048 156.910 1.00 22.90 186 THR E N 1
ATOM 3104 C CA . THR B 1 184 ? 161.563 184.005 157.799 1.00 20.50 186 THR E CA 1
ATOM 3105 C C . THR B 1 184 ? 160.067 183.786 157.618 1.00 25.74 186 THR E C 1
ATOM 3106 O O . THR B 1 184 ? 159.604 182.642 157.582 1.00 34.37 186 THR E O 1
ATOM 3110 N N . LEU B 1 185 ? 159.299 184.867 157.498 1.00 15.15 187 LEU E N 1
ATOM 3111 C CA . LEU B 1 185 ? 157.858 184.731 157.320 1.00 19.79 187 LEU E CA 1
ATOM 3112 C C . LEU B 1 185 ? 157.527 184.005 156.017 1.00 20.49 187 LEU E C 1
ATOM 3113 O O . LEU B 1 185 ? 156.686 183.103 155.996 1.00 28.71 187 LEU E O 1
ATOM 3118 N N . TYR B 1 186 ? 158.192 184.381 154.921 1.00 21.12 188 TYR E N 1
ATOM 3119 C CA . TYR B 1 186 ? 157.976 183.724 153.636 1.00 19.61 188 TYR E CA 1
ATOM 3120 C C . TYR B 1 186 ? 158.417 182.273 153.665 1.00 13.88 188 TYR E C 1
ATOM 3121 O O . TYR B 1 186 ? 157.712 181.407 153.146 1.00 22.23 188 TYR E O 1
ATOM 3130 N N . GLY B 1 187 ? 159.575 181.985 154.252 1.00 15.80 189 GLY E N 1
ATOM 3131 C CA . GLY B 1 187 ? 160.031 180.620 154.364 1.00 11.99 189 GLY E CA 1
ATOM 3132 C C . GLY B 1 187 ? 159.059 179.764 155.139 1.00 20.09 189 GLY E C 1
ATOM 3133 O O . GLY B 1 187 ? 158.719 178.665 154.703 1.00 29.10 189 GLY E O 1
ATOM 3134 N N . ALA B 1 188 ? 158.578 180.278 156.275 1.00 24.79 190 ALA E N 1
ATOM 3135 C CA . ALA B 1 188 ? 157.632 179.530 157.096 1.00 17.10 190 ALA E CA 1
ATOM 3136 C C . ALA B 1 188 ? 156.312 179.314 156.372 1.00 25.80 190 ALA E C 1
ATOM 3137 O O . ALA B 1 188 ? 155.772 178.204 156.377 1.00 37.35 190 ALA E O 1
ATOM 3139 N N . ILE B 1 189 ? 155.780 180.357 155.734 1.00 14.28 191 ILE E N 1
ATOM 3140 C CA . ILE B 1 189 ? 154.493 180.235 155.059 1.00 14.22 191 ILE E CA 1
ATOM 3141 C C . ILE B 1 189 ? 154.596 179.281 153.878 1.00 27.25 191 ILE E C 1
ATOM 3142 O O . ILE B 1 189 ? 153.762 178.386 153.714 1.00 41.29 191 ILE E O 1
ATOM 3147 N N . LEU B 1 190 ? 155.624 179.446 153.044 1.00 25.91 192 LEU E N 1
ATOM 3148 C CA . LEU B 1 190 ? 155.796 178.568 151.895 1.00 23.74 192 LEU E CA 1
ATOM 3149 C C . LEU B 1 190 ? 156.026 177.129 152.330 1.00 17.48 192 LEU E C 1
ATOM 3150 O O . LEU B 1 190 ? 155.471 176.199 151.736 1.00 28.89 192 LEU E O 1
ATOM 3155 N N . SER B 1 191 ? 156.831 176.925 153.372 1.00 19.01 193 SER E N 1
ATOM 3156 C CA . SER B 1 191 ? 157.132 175.576 153.823 1.00 22.09 193 SER E CA 1
ATOM 3157 C C . SER B 1 191 ? 155.897 174.893 154.392 1.00 25.98 193 SER E C 1
ATOM 3158 O O . SER B 1 191 ? 155.554 173.777 153.990 1.00 30.94 193 SER E O 1
ATOM 3161 N N . ASN B 1 192 ? 155.195 175.556 155.311 1.00 30.55 194 ASN E N 1
ATOM 3162 C CA . ASN B 1 192 ? 154.191 174.878 156.113 1.00 22.00 194 ASN E CA 1
ATOM 3163 C C . ASN B 1 192 ? 152.771 175.032 155.591 1.00 24.35 194 ASN E C 1
ATOM 3164 O O . ASN B 1 192 ? 151.899 174.259 155.998 1.00 37.02 194 ASN E O 1
ATOM 3169 N N . MET B 1 193 ? 152.508 175.990 154.708 1.00 22.94 195 MET E N 1
ATOM 3170 C CA . MET B 1 193 ? 151.169 176.197 154.190 1.00 28.26 195 MET E CA 1
ATOM 3171 C C . MET B 1 193 ? 151.071 176.022 152.684 1.00 32.59 195 MET E C 1
ATOM 3172 O O . MET B 1 193 ? 149.958 176.031 152.148 1.00 37.11 195 MET E O 1
ATOM 3177 N N . VAL B 1 194 ? 152.193 175.860 151.983 1.00 26.31 196 VAL E N 1
ATOM 3178 C CA . VAL B 1 194 ? 152.164 175.697 150.535 1.00 30.66 196 VAL E CA 1
ATOM 3179 C C . VAL B 1 194 ? 152.847 174.397 150.130 1.00 28.76 196 VAL E C 1
ATOM 3180 O O . VAL B 1 194 ? 152.209 173.503 149.570 1.00 30.92 196 VAL E O 1
ATOM 3184 N N . PHE B 1 195 ? 154.141 174.272 150.428 1.00 28.59 197 PHE E N 1
ATOM 3185 C CA . PHE B 1 195 ? 154.937 173.190 149.855 1.00 25.36 197 PHE E CA 1
ATOM 3186 C C . PHE B 1 195 ? 154.667 171.857 150.540 1.00 32.87 197 PHE E C 1
ATOM 3187 O O . PHE B 1 195 ? 154.379 170.858 149.872 1.00 28.77 197 PHE E O 1
ATOM 3195 N N . PHE B 1 196 ? 154.788 171.814 151.863 1.00 30.32 198 PHE E N 1
ATOM 3196 C CA . PHE B 1 196 ? 154.434 170.599 152.587 1.00 25.01 198 PHE E CA 1
ATOM 3197 C C . PHE B 1 196 ? 152.966 170.224 152.419 1.00 32.34 198 PHE E C 1
ATOM 3198 O O . PHE B 1 196 ? 152.683 169.024 152.266 1.00 41.67 198 PHE E O 1
ATOM 3206 N N . PRO B 1 197 ? 152.002 171.149 152.469 1.00 35.61 199 PRO E N 1
ATOM 3207 C CA . PRO B 1 197 ? 150.627 170.769 152.110 1.00 34.32 199 PRO E CA 1
ATOM 3208 C C . PRO B 1 197 ? 150.477 170.222 150.702 1.00 31.95 199 PRO E C 1
ATOM 3209 O O . PRO B 1 197 ? 149.681 169.303 150.498 1.00 42.73 199 PRO E O 1
ATOM 3213 N N . ILE B 1 198 ? 151.207 170.755 149.720 1.00 32.68 200 ILE E N 1
ATOM 3214 C CA . ILE B 1 198 ? 151.110 170.214 148.367 1.00 31.94 200 ILE E CA 1
ATOM 3215 C C . ILE B 1 198 ? 151.680 168.802 148.318 1.00 33.43 200 ILE E C 1
ATOM 3216 O O . ILE B 1 198 ? 151.126 167.918 147.658 1.00 36.78 200 ILE E O 1
ATOM 3221 N N . ALA B 1 199 ? 152.790 168.564 149.017 1.00 33.50 201 ALA E N 1
ATOM 3222 C CA . ALA B 1 199 ? 153.348 167.218 149.075 1.00 30.50 201 ALA E CA 1
ATOM 3223 C C . ALA B 1 199 ? 152.395 166.251 149.765 1.00 36.68 201 ALA E C 1
ATOM 3224 O O . ALA B 1 199 ? 152.249 165.100 149.342 1.00 41.73 201 ALA E O 1
ATOM 3226 N N . ASP B 1 200 ? 151.735 166.700 150.835 1.00 46.23 202 ASP E N 1
ATOM 3227 C CA . ASP B 1 200 ? 150.771 165.852 151.529 1.00 41.01 202 ASP E CA 1
ATOM 3228 C C . ASP B 1 200 ? 149.555 165.562 150.658 1.00 43.92 202 ASP E C 1
ATOM 3229 O O . ASP B 1 200 ? 149.043 164.437 150.648 1.00 53.09 202 ASP E O 1
ATOM 3234 N N . LYS B 1 201 ? 149.070 166.566 149.926 1.00 40.33 203 LYS E N 1
ATOM 3235 C CA . LYS B 1 201 ? 147.972 166.343 148.996 1.00 42.23 203 LYS E CA 1
ATOM 3236 C C . LYS B 1 201 ? 148.380 165.400 147.875 1.00 48.58 203 LYS E C 1
ATOM 3237 O O . LYS B 1 201 ? 147.566 164.595 147.420 1.00 53.55 203 LYS E O 1
ATOM 3243 N N . LEU B 1 202 ? 149.633 165.479 147.427 1.00 49.72 204 LEU E N 1
ATOM 3244 C CA . LEU B 1 202 ? 150.122 164.549 146.415 1.00 48.49 204 LEU E CA 1
ATOM 3245 C C . LEU B 1 202 ? 150.206 163.130 146.962 1.00 50.36 204 LEU E C 1
ATOM 3246 O O . LEU B 1 202 ? 149.909 162.170 146.248 1.00 51.20 204 LEU E O 1
ATOM 3251 N N . SER B 1 203 ? 150.613 162.974 148.222 1.00 50.73 205 SER E N 1
ATOM 3252 C CA . SER B 1 203 ? 150.617 161.649 148.836 1.00 52.35 205 SER E CA 1
ATOM 3253 C C . SER B 1 203 ? 149.202 161.097 148.974 1.00 57.69 205 SER E C 1
ATOM 3254 O O . SER B 1 203 ? 148.959 159.909 148.723 1.00 63.16 205 SER E O 1
ATOM 3257 N N . LEU B 1 204 ? 148.255 161.946 149.374 1.00 60.06 206 LEU E N 1
ATOM 3258 C CA . LEU B 1 204 ? 146.860 161.523 149.455 1.00 59.71 206 LEU E CA 1
ATOM 3259 C C . LEU B 1 204 ? 146.331 161.120 148.085 1.00 61.45 206 LEU E C 1
ATOM 3260 O O . LEU B 1 204 ? 145.632 160.108 147.943 1.00 67.33 206 LEU E O 1
ATOM 3265 N N . ARG B 1 205 ? 146.655 161.910 147.060 1.00 67.32 207 ARG E N 1
ATOM 3266 C CA . ARG B 1 205 ? 146.198 161.615 145.711 1.00 69.38 207 ARG E CA 1
ATOM 3267 C C . ARG B 1 205 ? 146.854 160.347 145.190 1.00 70.68 207 ARG E C 1
ATOM 3268 O O . ARG B 1 205 ? 146.236 159.592 144.437 1.00 73.18 207 ARG E O 1
ATOM 3276 N N . ARG B 1 206 ? 148.097 160.087 145.601 1.00 72.04 208 ARG E N 1
ATOM 3277 C CA . ARG B 1 206 ? 148.767 158.838 145.257 1.00 72.30 208 ARG E CA 1
ATOM 3278 C C . ARG B 1 206 ? 148.078 157.644 145.896 1.00 71.81 208 ARG E C 1
ATOM 3279 O O . ARG B 1 206 ? 147.930 156.596 145.263 1.00 75.04 208 ARG E O 1
ATOM 3287 N N . ASP B 1 207 ? 147.682 157.770 147.162 1.00 75.64 209 ASP E N 1
ATOM 3288 C CA . ASP B 1 207 ? 146.971 156.675 147.816 1.00 75.86 209 ASP E CA 1
ATOM 3289 C C . ASP B 1 207 ? 145.621 156.421 147.154 1.00 76.10 209 ASP E C 1
ATOM 3290 O O . ASP B 1 207 ? 145.232 155.264 146.935 1.00 80.60 209 ASP E O 1
ATOM 3295 N N . GLN B 1 208 ? 144.900 157.491 146.816 1.00 78.05 210 GLN E N 1
ATOM 3296 C CA . GLN B 1 208 ? 143.644 157.336 146.090 1.00 78.56 210 GLN E CA 1
ATOM 3297 C C . GLN B 1 208 ? 143.873 156.692 144.729 1.00 82.22 210 GLN E C 1
ATOM 3298 O O . GLN B 1 208 ? 143.087 155.842 144.294 1.00 83.38 210 GLN E O 1
ATOM 3304 N N . GLU B 1 209 ? 144.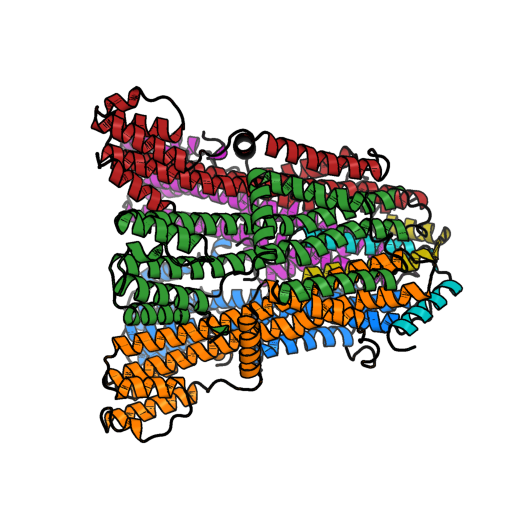946 157.090 144.041 1.00 92.54 211 GLU E N 1
ATOM 3305 C CA . GLU B 1 209 ? 145.300 156.469 142.771 1.00 91.46 211 GLU E CA 1
ATOM 3306 C C . GLU B 1 209 ? 145.583 154.987 142.942 1.00 93.03 211 GLU E C 1
ATOM 3307 O O . GLU B 1 209 ? 145.129 154.174 142.137 1.00 94.38 211 GLU E O 1
ATOM 3313 N N . THR B 1 210 ? 146.347 154.618 143.967 1.00 92.64 212 THR E N 1
ATOM 3314 C CA . THR B 1 210 ? 146.658 153.212 144.185 1.00 92.32 212 THR E CA 1
ATOM 3315 C C . THR B 1 210 ? 145.384 152.412 144.406 1.00 94.12 212 THR E C 1
ATOM 3316 O O . THR B 1 210 ? 145.190 151.349 143.807 1.00 97.11 212 THR E O 1
ATOM 3320 N N . LEU B 1 211 ? 144.480 152.938 145.237 1.00 101.18 213 LEU E N 1
ATOM 3321 C CA . LEU B 1 211 ? 143.222 152.243 145.489 1.00 102.33 213 LEU E CA 1
ATOM 3322 C C . LEU B 1 211 ? 142.410 152.090 144.205 1.00 102.88 213 LEU E C 1
ATOM 3323 O O . LEU B 1 211 ? 141.927 150.995 143.886 1.00 104.99 213 LEU E O 1
ATOM 3328 N N . ASN B 1 212 ? 142.264 153.179 143.446 1.00 106.72 214 ASN E N 1
ATOM 3329 C CA . ASN B 1 212 ? 141.459 153.132 142.231 1.00 108.57 214 ASN E CA 1
ATOM 3330 C C . ASN B 1 212 ? 142.066 152.197 141.193 1.00 109.69 214 ASN E C 1
ATOM 3331 O O . ASN B 1 212 ? 141.345 151.436 140.538 1.00 111.21 214 ASN E O 1
ATOM 3336 N N . ARG B 1 213 ? 143.387 152.246 141.020 1.00 113.61 215 ARG E N 1
ATOM 3337 C CA . ARG B 1 213 ? 144.043 151.381 140.048 1.00 114.52 215 ARG E CA 1
ATOM 3338 C C . ARG B 1 213 ? 143.930 149.917 140.443 1.00 114.42 215 ARG E C 1
ATOM 3339 O O . ARG B 1 213 ? 143.708 149.059 139.583 1.00 115.95 215 ARG E O 1
ATOM 3347 N N . ARG B 1 214 ? 144.089 149.604 141.733 1.00 115.88 216 ARG E N 1
ATOM 3348 C CA . ARG B 1 214 ? 143.911 148.226 142.178 1.00 116.49 216 ARG E CA 1
ATOM 3349 C C . ARG B 1 214 ? 142.493 147.750 141.892 1.00 117.80 216 ARG E C 1
ATOM 3350 O O . ARG B 1 214 ? 142.284 146.641 141.382 1.00 119.53 216 ARG E O 1
ATOM 3358 N N . LEU B 1 215 ? 141.503 148.592 142.200 1.00 121.87 217 LEU E N 1
ATOM 3359 C CA . LEU B 1 215 ? 140.111 148.229 141.949 1.00 122.15 217 LEU E CA 1
ATOM 3360 C C . LEU B 1 215 ? 139.861 147.992 140.465 1.00 123.08 217 LEU E C 1
ATOM 3361 O O . LEU B 1 215 ? 139.224 147.004 140.082 1.00 123.99 217 LEU E O 1
ATOM 3366 N N . ILE B 1 216 ? 140.369 148.883 139.613 1.00 126.44 218 ILE E N 1
ATOM 3367 C CA . ILE B 1 216 ? 140.123 148.772 138.177 1.00 126.91 218 ILE E CA 1
ATOM 3368 C C . ILE B 1 216 ? 140.823 147.544 137.608 1.00 127.11 218 ILE E C 1
ATOM 3369 O O . ILE B 1 216 ? 140.268 146.832 136.762 1.00 127.18 218 ILE E O 1
ATOM 3374 N N . MET B 1 217 ? 142.053 147.279 138.054 1.00 130.51 219 MET E N 1
ATOM 3375 C CA . MET B 1 217 ? 142.777 146.106 137.581 1.00 131.22 219 MET E CA 1
ATOM 3376 C C . MET B 1 217 ? 142.065 144.825 137.987 1.00 131.38 219 MET E C 1
ATOM 3377 O O . MET B 1 217 ? 141.934 143.894 137.184 1.00 131.89 219 MET E O 1
ATOM 3382 N N . ASP B 1 218 ? 141.591 144.758 139.234 1.00 135.26 220 ASP E N 1
ATOM 3383 C CA . ASP B 1 218 ? 140.846 143.579 139.661 1.00 135.83 220 ASP E CA 1
ATOM 3384 C C . ASP B 1 218 ? 139.542 143.433 138.889 1.00 136.08 220 ASP E C 1
ATOM 3385 O O . ASP B 1 218 ? 139.137 142.312 138.565 1.00 136.27 220 ASP E O 1
ATOM 3390 N N . GLY B 1 219 ? 138.879 144.547 138.576 1.00 137.00 221 GLY E N 1
ATOM 3391 C CA . GLY B 1 219 ? 137.665 144.470 137.780 1.00 137.31 221 GLY E CA 1
ATOM 3392 C C . GLY B 1 219 ? 137.921 143.945 136.379 1.00 137.46 221 GLY E C 1
ATOM 3393 O O . GLY B 1 219 ? 137.176 143.104 135.872 1.00 137.06 221 GLY E O 1
ATOM 3394 N N . VAL B 1 220 ? 138.981 144.439 135.734 1.00 139.57 222 VAL E N 1
ATOM 3395 C CA . VAL B 1 220 ? 139.338 143.952 134.402 1.00 139.66 222 VAL E CA 1
ATOM 3396 C C . VAL B 1 220 ? 139.711 142.476 134.459 1.00 139.57 222 VAL E C 1
ATOM 3397 O O . VAL B 1 220 ? 139.340 141.689 133.578 1.00 139.57 222 VAL E O 1
ATOM 3401 N N . LEU B 1 221 ? 140.448 142.079 135.499 1.00 139.98 223 LEU E N 1
ATOM 3402 C CA . LEU B 1 221 ? 140.816 140.678 135.671 1.00 140.10 223 LEU E CA 1
ATOM 3403 C C . LEU B 1 221 ? 139.577 139.803 135.813 1.00 140.93 223 LEU E C 1
ATOM 3404 O O . LEU B 1 221 ? 139.492 138.723 135.219 1.00 141.04 223 LEU E O 1
ATOM 3409 N N . ALA B 1 222 ? 138.600 140.260 136.600 1.00 143.22 224 ALA E N 1
ATOM 3410 C CA . ALA B 1 222 ? 137.366 139.500 136.770 1.00 143.27 224 ALA E CA 1
ATOM 3411 C C . ALA B 1 222 ? 136.556 139.443 135.482 1.00 143.13 224 ALA E C 1
ATOM 3412 O O . ALA B 1 222 ? 135.933 138.416 135.187 1.00 143.15 224 ALA E O 1
ATOM 3414 N N . ILE B 1 223 ? 136.540 140.533 134.710 1.00 143.49 225 ILE E N 1
ATOM 3415 C CA . ILE B 1 223 ? 135.817 140.540 133.439 1.00 144.05 225 ILE E CA 1
ATOM 3416 C C . ILE B 1 223 ? 136.438 139.540 132.472 1.00 144.10 225 ILE E C 1
ATOM 3417 O O . ILE B 1 223 ? 135.735 138.782 131.793 1.00 143.96 225 ILE E O 1
ATOM 3422 N N . GLN B 1 224 ? 137.772 139.522 132.400 1.00 146.02 226 GLN E N 1
ATOM 3423 C CA . GLN B 1 224 ? 138.452 138.585 131.510 1.00 146.22 226 GLN E CA 1
ATOM 3424 C C . GLN B 1 224 ? 138.178 137.138 131.892 1.00 146.21 226 GLN E C 1
ATOM 3425 O O . GLN B 1 224 ? 138.073 136.271 131.016 1.00 145.78 226 GLN E O 1
ATOM 3431 N N . ASP B 1 225 ? 138.053 136.856 133.188 1.00 146.86 227 ASP E N 1
ATOM 3432 C CA . ASP B 1 225 ? 137.806 135.501 133.660 1.00 146.84 227 ASP E CA 1
ATOM 3433 C C . ASP B 1 225 ? 136.366 135.052 133.449 1.00 146.80 227 ASP E C 1
ATOM 3434 O O . ASP B 1 225 ? 136.065 133.873 133.667 1.00 146.57 227 ASP E O 1
ATOM 3439 N N . GLY B 1 226 ? 135.476 135.949 133.032 1.00 144.87 228 GLY E N 1
ATOM 3440 C CA . GLY B 1 226 ? 134.081 135.589 132.874 1.00 144.63 228 GLY E CA 1
ATOM 3441 C C . GLY B 1 226 ? 133.345 135.386 134.176 1.00 145.24 228 GLY E C 1
ATOM 3442 O O . GLY B 1 226 ? 132.307 134.720 134.197 1.00 144.88 228 GLY E O 1
ATOM 3443 N N . GLN B 1 227 ? 133.861 135.938 135.271 1.00 147.86 229 GLN E N 1
ATOM 3444 C CA . GLN B 1 227 ? 133.227 135.772 136.569 1.00 147.61 229 GLN E CA 1
ATOM 3445 C C . GLN B 1 227 ? 131.928 136.567 136.636 1.00 147.54 229 GLN E C 1
ATOM 3446 O O . GLN B 1 227 ? 131.834 137.680 136.112 1.00 147.28 229 GLN E O 1
ATOM 3452 N N . ASN B 1 228 ? 130.919 135.983 137.277 1.00 146.63 230 ASN E N 1
ATOM 3453 C CA . ASN B 1 228 ? 129.663 136.690 137.470 1.00 146.91 230 ASN E CA 1
ATOM 3454 C C . ASN B 1 228 ? 129.878 137.892 138.388 1.00 146.93 230 ASN E C 1
ATOM 3455 O O . ASN B 1 228 ? 130.651 137.811 139.348 1.00 146.13 230 ASN E O 1
ATOM 3460 N N . PRO B 1 229 ? 129.213 139.018 138.118 1.00 147.71 231 PRO E N 1
ATOM 3461 C CA . PRO B 1 229 ? 129.476 140.239 138.898 1.00 147.37 231 PRO E CA 1
ATOM 3462 C C . PRO B 1 229 ? 129.124 140.128 140.371 1.00 146.83 231 PRO E C 1
ATOM 3463 O O . PRO B 1 229 ? 129.610 140.942 141.167 1.00 146.49 231 PRO E O 1
ATOM 3467 N N . ARG B 1 230 ? 128.291 139.160 140.762 1.00 147.57 232 ARG E N 1
ATOM 3468 C CA . ARG B 1 230 ? 127.936 139.012 142.171 1.00 147.79 232 ARG E CA 1
ATOM 3469 C C . ARG B 1 230 ? 129.167 138.717 143.019 1.00 147.67 232 ARG E C 1
ATOM 3470 O O . ARG B 1 230 ? 129.342 139.288 144.102 1.00 147.70 232 ARG E O 1
ATOM 3478 N N . VAL B 1 231 ? 130.031 137.820 142.544 1.00 146.24 233 VAL E N 1
ATOM 3479 C CA . VAL B 1 231 ? 131.297 137.582 143.230 1.00 146.61 233 VAL E CA 1
ATOM 3480 C C . VAL B 1 231 ? 132.236 138.767 143.048 1.00 146.18 233 VAL E C 1
ATOM 3481 O O . VAL B 1 231 ? 133.044 139.072 143.937 0.00 145.88 233 VAL E O 1
ATOM 3485 N N . ILE B 1 232 ? 132.155 139.445 141.900 1.00 146.08 234 ILE E N 1
ATOM 3486 C CA . ILE B 1 232 ? 133.082 140.535 141.597 1.00 146.11 234 ILE E CA 1
ATOM 3487 C C . ILE B 1 232 ? 132.922 141.669 142.601 1.00 145.97 234 ILE E C 1
ATOM 3488 O O . ILE B 1 232 ? 133.907 142.201 143.121 1.00 145.65 234 ILE E O 1
ATOM 3493 N N . ASP B 1 233 ? 131.676 142.064 142.877 1.00 146.37 235 ASP E N 1
ATOM 3494 C CA . ASP B 1 233 ? 131.454 143.176 143.798 1.00 146.45 235 ASP E CA 1
ATOM 3495 C C . ASP B 1 233 ? 131.930 142.829 145.202 1.00 146.31 235 ASP E C 1
ATOM 3496 O O . ASP B 1 233 ? 132.538 143.662 145.885 1.00 146.16 235 ASP E O 1
ATOM 3501 N N . SER B 1 234 ? 131.668 141.599 145.648 1.00 144.20 236 SER E N 1
ATOM 3502 C CA . SER B 1 234 ? 132.127 141.172 146.965 1.00 144.44 236 SER E CA 1
ATOM 3503 C C . SER B 1 234 ? 133.647 141.187 147.044 1.00 144.62 236 SER E C 1
ATOM 3504 O O . SER B 1 234 ? 134.226 141.596 148.059 1.00 144.14 236 SER E O 1
ATOM 3507 N N . TYR B 1 235 ? 134.315 140.737 145.979 1.00 146.46 237 TYR E N 1
ATOM 3508 C CA . TYR B 1 235 ? 135.774 140.739 145.973 1.00 146.45 237 TYR E CA 1
ATOM 3509 C C . TYR B 1 235 ? 136.325 142.161 145.972 1.00 146.58 237 TYR E C 1
ATOM 3510 O O . TYR B 1 235 ? 137.315 142.452 146.654 1.00 146.54 237 TYR E O 1
ATOM 3519 N N . LEU B 1 236 ? 135.698 143.063 145.212 1.00 143.78 238 LEU E N 1
ATOM 3520 C CA . LEU B 1 236 ? 136.176 144.441 145.147 1.00 143.41 238 LEU E CA 1
ATOM 3521 C C . LEU B 1 236 ? 135.940 145.178 146.459 1.00 143.67 238 LEU E C 1
ATOM 3522 O O . LEU B 1 236 ? 136.709 146.077 146.818 1.00 143.45 238 LEU E O 1
ATOM 3527 N N . LYS B 1 237 ? 134.882 144.815 147.189 1.00 142.01 239 LYS E N 1
ATOM 3528 C CA . LYS B 1 237 ? 134.603 145.467 148.464 1.00 142.08 239 LYS E CA 1
ATOM 3529 C C . LYS B 1 237 ? 135.671 145.180 149.512 1.00 141.77 239 LYS E C 1
ATOM 3530 O O . LYS B 1 237 ? 135.698 145.849 150.551 1.00 141.22 239 LYS E O 1
ATOM 3536 N N . ASN B 1 238 ? 136.549 144.204 149.266 1.00 142.15 240 ASN E N 1
ATOM 3537 C CA . ASN B 1 238 ? 137.555 143.834 150.254 1.00 142.02 240 ASN E CA 1
ATOM 3538 C C . ASN B 1 238 ? 138.646 144.886 150.410 1.00 142.25 240 ASN E C 1
ATOM 3539 O O . ASN B 1 238 ? 139.447 144.792 151.346 1.00 141.72 240 ASN E O 1
ATOM 3544 N N . TYR B 1 239 ? 138.708 145.876 149.517 1.00 142.26 241 TYR E N 1
ATOM 3545 C CA . TYR B 1 239 ? 139.777 146.867 149.587 1.00 141.81 241 TYR E CA 1
ATOM 3546 C C . TYR B 1 239 ? 139.351 148.105 150.369 1.00 141.63 241 TYR E C 1
ATOM 3547 O O . TYR B 1 239 ? 140.135 148.657 151.149 1.00 141.11 241 TYR E O 1
ATOM 3556 N N . LEU B 1 240 ? 138.110 148.558 150.171 1.00 134.82 242 LEU E N 1
ATOM 3557 C CA . LEU B 1 240 ? 137.671 149.823 150.750 1.00 134.36 242 LEU E CA 1
ATOM 3558 C C . LEU B 1 240 ? 137.581 149.777 152.269 1.00 133.71 242 LEU E C 1
ATOM 3559 O O . LEU B 1 240 ? 137.616 150.833 152.911 1.00 133.10 242 LEU E O 1
ATOM 3564 N N . ASN B 1 241 ? 137.474 148.586 152.860 1.00 135.64 243 ASN E N 1
ATOM 3565 C CA . ASN B 1 241 ? 137.288 148.445 154.299 1.00 135.85 243 ASN E CA 1
ATOM 3566 C C . ASN B 1 241 ? 138.606 148.371 155.063 1.00 135.99 243 ASN E C 1
ATOM 3567 O O . ASN B 1 241 ? 138.649 147.797 156.161 1.00 135.49 243 ASN E O 1
ATOM 3572 N N . GLU B 1 242 ? 139.679 148.934 154.519 1.00 134.44 244 GLU E N 1
ATOM 3573 C CA . GLU B 1 242 ? 140.983 148.910 155.172 1.00 133.83 244 GLU E CA 1
ATOM 3574 C C . GLU B 1 242 ? 141.789 150.108 154.680 1.00 133.58 244 GLU E C 1
ATOM 3575 O O . GLU B 1 242 ? 141.324 150.888 153.843 1.00 133.36 244 GLU E O 1
ATOM 3581 N N . GLY B 1 243 ? 143.004 150.254 155.204 1.00 116.19 245 GLY E N 1
ATOM 3582 C CA . GLY B 1 243 ? 143.910 151.280 154.729 1.00 114.70 245 GLY E CA 1
ATOM 3583 C C . GLY B 1 243 ? 143.905 152.538 155.582 1.00 113.53 245 GLY E C 1
ATOM 3584 O O . GLY B 1 243 ? 143.687 152.517 156.797 1.00 114.00 245 GLY E O 1
ATOM 3585 N N . LYS B 1 244 ? 144.164 153.662 154.909 1.00 96.92 246 LYS E N 1
ATOM 3586 C CA . LYS B 1 244 ? 144.222 154.959 155.577 1.00 96.84 246 LYS E CA 1
ATOM 3587 C C . LYS B 1 244 ? 142.883 155.361 156.181 1.00 96.11 246 LYS E C 1
ATOM 3588 O O . LYS B 1 244 ? 142.853 156.170 157.115 1.00 95.14 246 LYS E O 1
ATOM 3594 N N . ARG B 1 245 ? 141.781 154.811 155.678 1.00 107.57 247 ARG E N 1
ATOM 3595 C CA . ARG B 1 245 ? 140.447 155.139 156.163 1.00 108.00 247 ARG E CA 1
ATOM 3596 C C . ARG B 1 245 ? 140.066 154.375 157.423 1.00 107.98 247 ARG E C 1
ATOM 3597 O O . ARG B 1 245 ? 138.907 154.458 157.846 1.00 107.23 247 ARG E O 1
ATOM 3605 N N . ALA B 1 246 ? 141.000 153.635 158.028 1.00 101.13 248 ALA E N 1
ATOM 3606 C CA . ALA B 1 246 ? 140.655 152.784 159.162 1.00 100.65 248 ALA E CA 1
ATOM 3607 C C . ALA B 1 246 ? 140.199 153.592 160.370 1.00 99.83 248 ALA E C 1
ATOM 3608 O O . ALA B 1 246 ? 139.477 153.067 161.224 1.00 99.86 248 ALA E O 1
ATOM 3610 N N . LEU B 1 247 ? 140.606 154.860 160.466 1.00 88.67 249 LEU E N 1
ATOM 3611 C CA . LEU B 1 247 ? 140.157 155.694 161.574 1.00 88.93 249 LEU E CA 1
ATOM 3612 C C . LEU B 1 247 ? 138.658 155.962 161.526 1.00 89.51 249 LEU E C 1
ATOM 3613 O O . LEU B 1 247 ? 138.072 156.322 162.551 1.00 89.77 249 LEU E O 1
ATOM 3618 N N . GLU B 1 248 ? 138.028 155.799 160.364 1.00 101.11 250 GLU E N 1
ATOM 3619 C CA . GLU B 1 248 ? 136.579 155.919 160.263 1.00 102.32 250 GLU E CA 1
ATOM 3620 C C . GLU B 1 248 ? 135.871 154.592 160.502 1.00 103.62 250 GLU E C 1
ATOM 3621 O O . GLU B 1 248 ? 134.704 154.584 160.914 1.00 102.20 250 GLU E O 1
ATOM 3627 N N . ILE B 1 249 ? 136.553 153.475 160.268 1.00 108.78 251 ILE E N 1
ATOM 3628 C CA . ILE B 1 249 ? 135.974 152.148 160.446 1.00 108.94 251 ILE E CA 1
ATOM 3629 C C . ILE B 1 249 ? 136.188 151.705 161.886 1.00 108.43 251 ILE E C 1
ATOM 3630 O O . ILE B 1 249 ? 137.304 151.784 162.413 1.00 107.11 251 ILE E O 1
ATOM 3635 N N . ASP B 1 250 ? 135.119 151.238 162.523 1.00 111.85 252 ASP E N 1
ATOM 3636 C CA . ASP B 1 250 ? 135.180 150.810 163.917 1.00 112.28 252 ASP E CA 1
ATOM 3637 C C . ASP B 1 250 ? 136.035 149.558 164.087 1.00 110.21 252 ASP E C 1
ATOM 3638 O O . ASP B 1 250 ? 136.450 149.226 165.198 0.00 110.49 252 ASP E O 1
ATOM 3644 N N . MET C 2 1 ? 141.810 156.484 183.619 1.00 71.20 1 MET D N 1
ATOM 3645 C CA . MET C 2 1 ? 143.098 156.193 184.236 1.00 69.73 1 MET D CA 1
ATOM 3646 C C . MET C 2 1 ? 142.958 156.073 185.747 1.00 70.62 1 MET D C 1
ATOM 3647 O O . MET C 2 1 ? 141.866 156.231 186.293 1.00 71.27 1 MET D O 1
ATOM 3652 N N . ASP C 2 2 ? 144.071 155.792 186.419 1.00 64.84 2 ASP D N 1
ATOM 3653 C CA . ASP C 2 2 ? 144.052 155.617 187.863 1.00 61.06 2 ASP D CA 1
ATOM 3654 C C . ASP C 2 2 ? 143.794 156.945 188.561 1.00 60.35 2 ASP D C 1
ATOM 3655 O O . ASP C 2 2 ? 144.083 158.019 188.031 1.00 61.57 2 ASP D O 1
ATOM 3660 N N . LEU C 2 3 ? 143.229 156.860 189.768 1.00 59.18 3 LEU D N 1
ATOM 3661 C CA . LEU C 2 3 ? 142.975 158.068 190.547 1.00 59.27 3 LEU D CA 1
ATOM 3662 C C . LEU C 2 3 ? 144.274 158.775 190.905 1.00 59.03 3 LEU D C 1
ATOM 3663 O O . LEU C 2 3 ? 144.350 160.005 190.851 1.00 59.30 3 LEU D O 1
ATOM 3668 N N . ALA C 2 4 ? 145.307 158.014 191.280 1.00 59.24 4 ALA D N 1
ATOM 3669 C CA . ALA C 2 4 ? 146.589 158.626 191.616 1.00 55.83 4 ALA D CA 1
ATOM 3670 C C . ALA C 2 4 ? 147.200 159.333 190.413 1.00 55.57 4 ALA D C 1
ATOM 3671 O O . ALA C 2 4 ? 147.709 160.452 190.537 1.00 58.17 4 ALA D O 1
ATOM 3673 N N . THR C 2 5 ? 147.151 158.696 189.240 1.00 48.56 5 THR D N 1
ATOM 3674 C CA . THR C 2 5 ? 147.678 159.324 188.034 1.00 48.69 5 THR D CA 1
ATOM 3675 C C . THR C 2 5 ? 146.903 160.588 187.687 1.00 51.09 5 THR D C 1
ATOM 3676 O O . THR C 2 5 ? 147.493 161.598 187.292 1.00 51.76 5 THR D O 1
ATOM 3680 N N . LEU C 2 6 ? 145.576 160.547 187.825 1.00 54.91 6 LEU D N 1
ATOM 3681 C CA . LEU C 2 6 ? 144.764 161.725 187.536 1.00 56.73 6 LEU D CA 1
ATOM 3682 C C . LEU C 2 6 ? 145.068 162.861 188.505 1.00 56.65 6 LEU D C 1
ATOM 3683 O O . LEU C 2 6 ? 145.151 164.025 188.098 1.00 53.53 6 LEU D O 1
ATOM 3688 N N . LEU C 2 7 ? 145.226 162.546 189.793 1.00 58.62 7 LEU D N 1
ATOM 3689 C CA . LEU C 2 7 ? 145.582 163.577 190.759 1.00 55.84 7 LEU D CA 1
ATOM 3690 C C . LEU C 2 7 ? 146.954 164.160 190.461 1.00 57.26 7 LEU D C 1
ATOM 3691 O O . LEU C 2 7 ? 147.163 165.366 190.607 1.00 59.59 7 LEU D O 1
ATOM 3696 N N . GLY C 2 8 ? 147.904 163.324 190.041 1.00 53.22 8 GLY D N 1
ATOM 3697 C CA . GLY C 2 8 ? 149.199 163.846 189.634 1.00 50.18 8 GLY D CA 1
ATOM 3698 C C . GLY C 2 8 ? 149.108 164.753 188.420 1.00 53.18 8 GLY D C 1
ATOM 3699 O O . GLY C 2 8 ? 149.793 165.777 188.345 1.00 53.25 8 GLY D O 1
ATOM 3700 N N . LEU C 2 9 ? 148.264 164.387 187.452 1.00 53.14 9 LEU D N 1
ATOM 3701 C CA . LEU C 2 9 ? 148.061 165.228 186.276 1.00 50.15 9 LEU D CA 1
ATOM 3702 C C . LEU C 2 9 ? 147.482 166.581 186.664 1.00 50.79 9 LEU D C 1
ATOM 3703 O O . LEU C 2 9 ? 147.952 167.631 186.208 1.00 55.74 9 LEU D O 1
ATOM 3708 N N . ILE C 2 10 ? 146.456 166.571 187.515 1.00 59.45 10 ILE D N 1
ATOM 3709 C CA . ILE C 2 10 ? 145.847 167.819 187.960 1.00 59.74 10 ILE D CA 1
ATOM 3710 C C . ILE C 2 10 ? 146.832 168.628 188.788 1.00 57.58 10 ILE D C 1
ATOM 3711 O O . ILE C 2 10 ? 146.849 169.858 188.714 1.00 56.36 10 ILE D O 1
ATOM 3716 N N . GLY C 2 11 ? 147.676 167.960 189.576 1.00 63.91 11 GLY D N 1
ATOM 3717 C CA . GLY C 2 11 ? 148.668 168.676 190.360 1.00 63.00 11 GLY D CA 1
ATOM 3718 C C . GLY C 2 11 ? 149.710 169.359 189.495 1.00 62.64 11 GLY D C 1
ATOM 3719 O O . GLY C 2 11 ? 150.082 170.505 189.746 1.00 66.21 11 GLY D O 1
ATOM 3720 N N . GLY C 2 12 ? 150.193 168.664 188.464 1.00 57.47 12 GLY D N 1
ATOM 3721 C CA . GLY C 2 12 ? 151.123 169.294 187.540 1.00 56.70 12 GLY D CA 1
ATOM 3722 C C . GLY C 2 12 ? 150.500 170.457 186.791 1.00 56.24 12 GLY D C 1
ATOM 3723 O O . GLY C 2 12 ? 151.112 171.524 186.652 1.00 59.30 12 GLY D O 1
ATOM 3724 N N . PHE C 2 13 ? 149.266 170.274 186.311 1.00 59.14 13 PHE D N 1
ATOM 3725 C CA . PHE C 2 13 ? 148.572 171.353 185.616 1.00 60.21 13 PHE D CA 1
ATOM 3726 C C . PHE C 2 13 ? 148.365 172.551 186.536 1.00 63.13 13 PHE D C 1
ATOM 3727 O O . PHE C 2 13 ? 148.565 173.704 186.132 1.00 62.56 13 PHE D O 1
ATOM 3735 N N . ALA C 2 14 ? 147.967 172.295 187.784 1.00 67.64 14 ALA D N 1
ATOM 3736 C CA . ALA C 2 14 ? 147.759 173.367 188.745 1.00 67.53 14 ALA D CA 1
ATOM 3737 C C . ALA C 2 14 ? 149.063 174.054 189.112 1.00 69.12 14 ALA D C 1
ATOM 3738 O O . ALA C 2 14 ? 149.070 175.260 189.351 1.00 71.16 14 ALA D O 1
ATOM 3740 N N . PHE C 2 15 ? 150.169 173.311 189.176 1.00 64.85 15 PHE D N 1
ATOM 3741 C CA . PHE C 2 15 ? 151.464 173.938 189.414 1.00 62.72 15 PHE D CA 1
ATOM 3742 C C . PHE C 2 15 ? 151.825 174.885 188.280 1.00 64.84 15 PHE D C 1
ATOM 3743 O O . PHE C 2 15 ? 152.296 176.002 188.517 1.00 66.23 15 PHE D O 1
ATOM 3751 N N . VAL C 2 16 ? 151.591 174.462 187.035 1.00 64.27 16 VAL D N 1
ATOM 3752 C CA . VAL C 2 16 ? 151.855 175.347 185.901 1.00 65.08 16 VAL D CA 1
ATOM 3753 C C . VAL C 2 16 ? 150.970 176.590 185.969 1.00 67.85 16 VAL D C 1
ATOM 3754 O O . VAL C 2 16 ? 151.442 177.722 185.778 1.00 65.89 16 VAL D O 1
ATOM 3758 N N . ILE C 2 17 ? 149.679 176.403 186.253 1.00 72.97 17 ILE D N 1
ATOM 3759 C CA . ILE C 2 17 ? 148.748 177.529 186.283 1.00 74.50 17 ILE D CA 1
ATOM 3760 C C . ILE C 2 17 ? 149.092 178.485 187.420 1.00 76.09 17 ILE D C 1
ATOM 3761 O O . ILE C 2 17 ? 149.050 179.710 187.256 1.00 74.72 17 ILE D O 1
ATOM 3766 N N . MET C 2 18 ? 149.427 177.946 188.592 1.00 76.81 18 MET D N 1
ATOM 3767 C CA . MET C 2 18 ? 149.794 178.783 189.726 1.00 75.93 18 MET D CA 1
ATOM 3768 C C . MET C 2 18 ? 151.101 179.518 189.474 1.00 77.14 18 MET D C 1
ATOM 3769 O O . MET C 2 18 ? 151.262 180.660 189.917 1.00 79.81 18 MET D O 1
ATOM 3774 N N . ALA C 2 19 ? 152.041 178.890 188.767 1.00 70.08 19 ALA D N 1
ATOM 3775 C CA . ALA C 2 19 ? 153.257 179.594 188.378 1.00 70.41 19 ALA D CA 1
ATOM 3776 C C . ALA C 2 19 ? 152.939 180.759 187.451 1.00 71.27 19 ALA D C 1
ATOM 3777 O O . ALA C 2 19 ? 153.477 181.860 187.610 1.00 69.36 19 ALA D O 1
ATOM 3779 N N . MET C 2 20 ? 152.052 180.537 186.478 1.00 77.42 20 MET D N 1
ATOM 3780 C CA . MET C 2 20 ? 151.653 181.630 185.593 1.00 76.36 20 MET D CA 1
ATOM 3781 C C . MET C 2 20 ? 150.956 182.745 186.365 1.00 76.68 20 MET D C 1
ATOM 3782 O O . MET C 2 20 ? 151.168 183.930 186.088 1.00 78.37 20 MET D O 1
ATOM 3787 N N . VAL C 2 21 ? 150.115 182.379 187.334 1.00 74.86 21 VAL D N 1
ATOM 3788 C CA . VAL C 2 21 ? 149.399 183.372 188.133 1.00 78.90 21 VAL D CA 1
ATOM 3789 C C . VAL C 2 21 ? 150.376 184.187 188.973 1.00 77.55 21 VAL D C 1
ATOM 3790 O O . VAL C 2 21 ? 150.252 185.411 189.094 1.00 75.47 21 VAL D O 1
ATOM 3794 N N . LEU C 2 22 ? 151.368 183.518 189.566 1.00 74.13 22 LEU D N 1
ATOM 3795 C CA . LEU C 2 22 ? 152.315 184.196 190.443 1.00 74.27 22 LEU D CA 1
ATOM 3796 C C . LEU C 2 22 ? 153.263 185.116 189.686 1.00 75.90 22 LEU D C 1
ATOM 3797 O O . LEU C 2 22 ? 153.956 185.924 190.312 1.00 74.87 22 LEU D O 1
ATOM 3802 N N . GLY C 2 23 ? 153.316 185.012 188.362 1.00 81.69 23 GLY D N 1
ATOM 3803 C CA . GLY C 2 23 ? 154.220 185.833 187.583 1.00 83.03 23 GLY D CA 1
ATOM 3804 C C . GLY C 2 23 ? 153.572 187.084 187.026 1.00 82.93 23 GLY D C 1
ATOM 3805 O O . GLY C 2 23 ? 154.106 187.710 186.106 1.00 82.06 23 GLY D O 1
ATOM 3806 N N . GLY C 2 24 ? 152.425 187.455 187.575 1.00 83.72 24 GLY D N 1
ATOM 3807 C CA . GLY C 2 24 ? 151.694 188.626 187.135 1.00 84.51 24 GLY D CA 1
ATOM 3808 C C . GLY C 2 24 ? 150.278 188.278 186.712 1.00 84.55 24 GLY D C 1
ATOM 3809 O O . GLY C 2 24 ? 149.740 187.212 187.026 1.00 84.26 24 GLY D O 1
ATOM 3810 N N . SER C 2 25 ? 149.672 189.211 185.980 1.00 73.84 25 SER D N 1
ATOM 3811 C CA . SER C 2 25 ? 148.302 189.037 185.520 1.00 75.25 25 SER D CA 1
ATOM 3812 C C . SER C 2 25 ? 148.198 187.847 184.576 1.00 74.99 25 SER D C 1
ATOM 3813 O O . SER C 2 25 ? 149.122 187.555 183.813 1.00 74.27 25 SER D O 1
ATOM 3816 N N . ILE C 2 26 ? 147.061 187.154 184.642 1.00 69.20 26 ILE D N 1
ATOM 3817 C CA . ILE C 2 26 ? 146.808 186.030 183.747 1.00 67.20 26 ILE D CA 1
ATOM 3818 C C . ILE C 2 26 ? 146.173 186.465 182.431 1.00 66.23 26 ILE D C 1
ATOM 3819 O O . ILE C 2 26 ? 146.192 185.694 181.461 1.00 65.63 26 ILE D O 1
ATOM 3824 N N . GLY C 2 27 ? 145.615 187.675 182.364 1.00 61.96 27 GLY D N 1
ATOM 3825 C CA . GLY C 2 27 ? 145.113 188.192 181.104 1.00 58.94 27 GLY D CA 1
ATOM 3826 C C . GLY C 2 27 ? 146.212 188.644 180.169 1.00 56.69 27 GLY D C 1
ATOM 3827 O O . GLY C 2 27 ? 145.944 188.940 179.001 1.00 59.85 27 GLY D O 1
ATOM 3828 N N . MET C 2 28 ? 147.445 188.721 180.669 1.00 50.60 28 MET D N 1
ATOM 3829 C CA . MET C 2 28 ? 148.592 188.983 179.812 1.00 51.45 28 MET D CA 1
ATOM 3830 C C . MET C 2 28 ? 148.890 187.797 178.902 1.00 51.08 28 MET D C 1
ATOM 3831 O O . MET C 2 28 ? 149.405 187.980 177.793 1.00 52.95 28 MET D O 1
ATOM 3836 N N . PHE C 2 29 ? 148.558 186.583 179.340 1.00 45.15 29 PHE D N 1
ATOM 3837 C CA . PHE C 2 29 ? 148.845 185.366 178.595 1.00 36.20 29 PHE D CA 1
ATOM 3838 C C . PHE C 2 29 ? 147.620 184.817 177.879 1.00 34.14 29 PHE D C 1
ATOM 3839 O O . PHE C 2 29 ? 147.648 183.685 177.392 1.00 43.00 29 PHE D O 1
ATOM 3847 N N . VAL C 2 30 ? 146.545 185.594 177.799 1.00 41.09 30 VAL D N 1
ATOM 3848 C CA . VAL C 2 30 ? 145.302 185.160 177.174 1.00 45.14 30 VAL D CA 1
ATOM 3849 C C . VAL C 2 30 ? 145.033 186.054 175.974 1.00 46.74 30 VAL D C 1
ATOM 3850 O O . VAL C 2 30 ? 145.001 187.284 176.103 1.00 46.83 30 VAL D O 1
ATOM 3854 N N . ASP C 2 31 ? 144.848 185.439 174.809 1.00 39.05 31 ASP D N 1
ATOM 3855 C CA . ASP C 2 31 ? 144.491 186.161 173.596 1.00 36.25 31 ASP D CA 1
ATOM 3856 C C . ASP C 2 31 ? 143.692 185.228 172.703 1.00 43.48 31 ASP D C 1
ATOM 3857 O O . ASP C 2 31 ? 144.181 184.159 172.328 1.00 41.64 31 ASP D O 1
ATOM 3862 N N . VAL C 2 32 ? 142.463 185.630 172.376 1.00 45.35 32 VAL D N 1
ATOM 3863 C CA . VAL C 2 32 ? 141.593 184.793 171.557 1.00 39.90 32 VAL D CA 1
ATOM 3864 C C . VAL C 2 32 ? 142.101 184.721 170.125 1.00 37.61 32 VAL D C 1
ATOM 3865 O O . VAL C 2 32 ? 142.050 183.662 169.488 1.00 43.30 32 VAL D O 1
ATOM 3869 N N . THR C 2 33 ? 142.598 185.837 169.593 1.00 37.88 33 THR D N 1
ATOM 3870 C CA . THR C 2 33 ? 143.103 185.834 168.226 1.00 39.26 33 THR D CA 1
ATOM 3871 C C . THR C 2 33 ? 144.306 184.909 168.082 1.00 38.32 33 THR D C 1
ATOM 3872 O O . THR C 2 33 ? 144.427 184.198 167.084 1.00 42.25 33 THR D O 1
ATOM 3876 N N . SER C 2 34 ? 145.199 184.893 169.074 1.00 33.24 34 SER D N 1
ATOM 3877 C CA . SER C 2 34 ? 146.400 184.066 168.980 1.00 35.35 34 SER D CA 1
ATOM 3878 C C . SER C 2 34 ? 146.064 182.579 169.013 1.00 35.20 34 SER D C 1
ATOM 3879 O O . SER C 2 34 ? 146.604 181.789 168.227 1.00 33.66 34 SER D O 1
ATOM 3882 N N . ILE C 2 35 ? 145.186 182.171 169.933 1.00 30.13 35 ILE D N 1
ATOM 3883 C CA . ILE C 2 35 ? 144.803 180.766 169.995 1.00 33.39 35 ILE D CA 1
ATOM 3884 C C . ILE C 2 35 ? 144.022 180.379 168.751 1.00 34.41 35 ILE D C 1
ATOM 3885 O O . ILE C 2 35 ? 144.171 179.264 168.239 1.00 35.35 35 ILE D O 1
ATOM 3890 N N . LEU C 2 36 ? 143.200 181.292 168.226 1.00 33.11 36 LEU D N 1
ATOM 3891 C CA . LEU C 2 36 ? 142.522 181.020 166.966 1.00 32.17 36 LEU D CA 1
ATOM 3892 C C . LEU C 2 36 ? 143.520 180.847 165.832 1.00 31.77 36 LEU D C 1
ATOM 3893 O O . LEU C 2 36 ? 143.371 179.944 165.010 1.00 31.74 36 LEU D O 1
ATOM 3898 N N . ILE C 2 37 ? 144.562 181.677 165.788 1.00 26.96 37 ILE D N 1
ATOM 3899 C CA . ILE C 2 37 ? 145.578 181.541 164.748 1.00 20.04 37 ILE D CA 1
ATOM 3900 C C . ILE C 2 37 ? 146.244 180.176 164.835 1.00 24.02 37 ILE D C 1
ATOM 3901 O O . ILE C 2 37 ? 146.299 179.434 163.850 1.00 35.73 37 ILE D O 1
ATOM 3906 N N . VAL C 2 38 ? 146.722 179.806 166.026 1.00 19.45 38 VAL D N 1
ATOM 3907 C CA . VAL C 2 38 ? 147.450 178.545 166.165 1.00 26.64 38 VAL D CA 1
ATOM 3908 C C . VAL C 2 38 ? 146.542 177.365 165.841 1.00 30.80 38 VAL D C 1
ATOM 3909 O O . VAL C 2 38 ? 146.888 176.501 165.026 1.00 29.62 38 VAL D O 1
ATOM 3913 N N . VAL C 2 39 ? 145.357 177.325 166.451 1.00 30.64 39 VAL D N 1
ATOM 3914 C CA . VAL C 2 39 ? 144.471 176.177 166.288 1.00 30.49 39 VAL D CA 1
ATOM 3915 C C . VAL C 2 39 ? 143.951 176.094 164.858 1.00 34.27 39 VAL D C 1
ATOM 3916 O O . VAL C 2 39 ? 143.939 175.016 164.255 1.00 43.02 39 VAL D O 1
ATOM 3920 N N . GLY C 2 40 ? 143.509 177.220 164.293 1.00 23.59 40 GLY D N 1
ATOM 3921 C CA . GLY C 2 40 ? 142.989 177.204 162.941 1.00 24.21 40 GLY D CA 1
ATOM 3922 C C . GLY C 2 40 ? 144.038 176.857 161.907 1.00 36.15 40 GLY D C 1
ATOM 3923 O O . GLY C 2 40 ? 143.770 176.097 160.978 1.00 42.54 40 GLY D O 1
ATOM 3924 N N . GLY C 2 41 ? 145.247 177.405 162.046 1.00 30.36 41 GLY D N 1
ATOM 3925 C CA . GLY C 2 41 ? 146.309 177.044 161.126 1.00 22.11 41 GLY D CA 1
ATOM 3926 C C . GLY C 2 41 ? 146.702 175.587 161.239 1.00 28.05 41 GLY D C 1
ATOM 3927 O O . GLY C 2 41 ? 146.932 174.916 160.229 1.00 38.18 41 GLY D O 1
ATOM 3928 N N . SER C 2 42 ? 146.787 175.073 162.468 1.00 33.59 42 SER D N 1
ATOM 3929 C CA . SER C 2 42 ? 147.108 173.665 162.648 1.00 33.62 42 SER D CA 1
ATOM 3930 C C . SER C 2 42 ? 146.032 172.780 162.043 1.00 30.63 42 SER D C 1
ATOM 3931 O O . SER C 2 42 ? 146.339 171.781 161.387 1.00 36.92 42 SER D O 1
ATOM 3934 N N . ILE C 2 43 ? 144.764 173.138 162.245 1.00 30.57 43 ILE D N 1
ATOM 3935 C CA . ILE C 2 43 ? 143.663 172.378 161.668 1.00 37.11 43 ILE D CA 1
ATOM 3936 C C . ILE C 2 43 ? 143.714 172.431 160.149 1.00 40.11 43 ILE D C 1
ATOM 3937 O O . ILE C 2 43 ? 143.526 171.416 159.473 1.00 44.13 43 ILE D O 1
ATOM 3942 N N . PHE C 2 44 ? 143.982 173.611 159.588 1.00 42.44 44 PHE D N 1
ATOM 3943 C CA . PHE C 2 44 ? 144.059 173.762 158.140 1.00 40.95 44 PHE D CA 1
ATOM 3944 C C . PHE C 2 44 ? 145.166 172.894 157.555 1.00 40.07 44 PHE D C 1
ATOM 3945 O O . PHE C 2 44 ? 144.961 172.201 156.554 1.00 44.86 44 PHE D O 1
ATOM 3953 N N . VAL C 2 45 ? 146.342 172.903 158.182 1.00 30.30 45 VAL D N 1
ATOM 3954 C CA . VAL C 2 45 ? 147.457 172.116 157.664 1.00 32.12 45 VAL D CA 1
ATOM 3955 C C . VAL C 2 45 ? 147.197 170.622 157.838 1.00 42.82 45 VAL D C 1
ATOM 3956 O O . VAL C 2 45 ? 147.482 169.822 156.940 1.00 47.39 45 VAL D O 1
ATOM 3960 N N . VAL C 2 46 ? 146.653 170.221 158.987 1.00 44.75 46 VAL D N 1
ATOM 3961 C CA . VAL C 2 46 ? 146.437 168.804 159.256 1.00 39.12 46 VAL D CA 1
ATOM 3962 C C . VAL C 2 46 ? 145.319 168.237 158.386 1.00 42.60 46 VAL D C 1
ATOM 3963 O O . VAL C 2 46 ? 145.396 167.083 157.952 1.00 44.61 46 VAL D O 1
ATOM 3967 N N . LEU C 2 47 ? 144.283 169.025 158.091 1.00 43.70 47 LEU D N 1
ATOM 3968 C CA . LEU C 2 47 ? 143.194 168.563 157.239 1.00 47.73 47 LEU D CA 1
ATOM 3969 C C . LEU C 2 47 ? 143.610 168.369 155.790 1.00 51.61 47 LEU D C 1
ATOM 3970 O O . LEU C 2 47 ? 142.820 167.827 155.012 1.00 52.21 47 LEU D O 1
ATOM 3975 N N . MET C 2 48 ? 144.801 168.808 155.398 1.00 49.31 48 MET D N 1
ATOM 3976 C CA . MET C 2 48 ? 145.329 168.503 154.078 1.00 52.26 48 MET D CA 1
ATOM 3977 C C . MET C 2 48 ? 146.115 167.201 154.051 1.00 51.75 48 MET D C 1
ATOM 3978 O O . MET C 2 48 ? 146.594 166.803 152.984 1.00 54.52 48 MET D O 1
ATOM 3983 N N . LYS C 2 49 ? 146.256 166.531 155.194 1.00 47.76 49 LYS D N 1
ATOM 3984 C CA . LYS C 2 49 ? 146.797 165.185 155.254 1.00 47.11 49 LYS D CA 1
ATOM 3985 C C . LYS C 2 49 ? 145.807 164.169 155.796 1.00 51.92 49 LYS D C 1
ATOM 3986 O O . LYS C 2 49 ? 145.985 162.970 155.557 1.00 52.84 49 LYS D O 1
ATOM 3992 N N . PHE C 2 50 ? 144.779 164.609 156.517 1.00 50.81 50 PHE D N 1
ATOM 3993 C CA . PHE C 2 50 ? 143.805 163.721 157.130 1.00 46.69 50 PHE D CA 1
ATOM 3994 C C . PHE C 2 50 ? 142.415 164.291 156.906 1.00 47.35 50 PHE D C 1
ATOM 3995 O O . PHE C 2 50 ? 142.213 165.502 157.008 1.00 51.05 50 PHE D O 1
ATOM 4003 N N . THR C 2 51 ? 141.463 163.420 156.596 1.00 62.60 51 THR D N 1
ATOM 4004 C CA . THR C 2 51 ? 140.091 163.870 156.450 1.00 64.43 51 THR D CA 1
ATOM 4005 C C . THR C 2 51 ? 139.461 164.088 157.823 1.00 63.17 51 THR D C 1
ATOM 4006 O O . THR C 2 51 ? 140.010 163.698 158.855 1.00 68.56 51 THR D O 1
ATOM 4010 N N . MET C 2 52 ? 138.294 164.736 157.824 1.00 67.62 52 MET D N 1
ATOM 4011 C CA . MET C 2 52 ? 137.603 164.999 159.083 1.00 71.10 52 MET D CA 1
ATOM 4012 C C . MET C 2 52 ? 137.250 163.701 159.795 1.00 72.34 52 MET D C 1
ATOM 4013 O O . MET C 2 52 ? 137.325 163.615 161.027 1.00 71.71 52 MET D O 1
ATOM 4018 N N . GLY C 2 53 ? 136.864 162.677 159.034 1.00 75.18 53 GLY D N 1
ATOM 4019 C CA . GLY C 2 53 ? 136.623 161.376 159.633 1.00 74.08 53 GLY D CA 1
ATOM 4020 C C . GLY C 2 53 ? 137.865 160.799 160.283 1.00 74.17 53 GLY D C 1
ATOM 4021 O O . GLY C 2 53 ? 137.802 160.253 161.386 1.00 77.10 53 GLY D O 1
ATOM 4022 N N . GLN C 2 54 ? 139.012 160.918 159.613 1.00 71.91 54 GLN D N 1
ATOM 4023 C CA . GLN C 2 54 ? 140.259 160.424 160.189 1.00 74.00 54 GLN D CA 1
ATOM 4024 C C . GLN C 2 54 ? 140.650 161.210 161.435 1.00 73.03 54 GLN D C 1
ATOM 4025 O O . GLN C 2 54 ? 141.098 160.627 162.428 1.00 76.16 54 GLN D O 1
ATOM 4031 N N . PHE C 2 55 ? 140.491 162.533 161.402 1.00 65.42 55 PHE D N 1
ATOM 4032 C CA . PHE C 2 55 ? 140.816 163.341 162.572 1.00 64.18 55 PHE D CA 1
ATOM 4033 C C . PHE C 2 55 ? 139.932 162.969 163.754 1.00 67.37 55 PHE D C 1
ATOM 4034 O O . PHE C 2 55 ? 140.410 162.832 164.885 1.00 69.22 55 PHE D O 1
ATOM 4042 N N . PHE C 2 56 ? 138.633 162.784 163.507 1.00 68.82 56 PHE D N 1
ATOM 4043 C CA . PHE C 2 56 ? 137.726 162.426 164.591 1.00 67.11 56 PHE D CA 1
ATOM 4044 C C . PHE C 2 56 ? 137.989 161.013 165.099 1.00 67.25 56 PHE D C 1
ATOM 4045 O O . PHE C 2 56 ? 137.863 160.748 166.299 1.00 70.04 56 PHE D O 1
ATOM 4053 N N . GLY C 2 57 ? 138.361 160.093 164.209 1.00 67.60 57 GLY D N 1
ATOM 4054 C CA . GLY C 2 57 ? 138.735 158.761 164.656 1.00 67.30 57 GLY D CA 1
ATOM 4055 C C . GLY C 2 57 ? 139.974 158.771 165.528 1.00 69.87 57 GLY D C 1
ATOM 4056 O O . GLY C 2 57 ? 140.038 158.074 166.545 1.00 74.01 57 GLY D O 1
ATOM 4057 N N . ALA C 2 58 ? 140.978 159.563 165.143 1.00 63.59 58 ALA D N 1
ATOM 4058 C CA . ALA C 2 58 ? 142.163 159.713 165.978 1.00 62.53 58 ALA D CA 1
ATOM 4059 C C . ALA C 2 58 ? 141.810 160.337 167.320 1.00 64.92 58 ALA D C 1
ATOM 4060 O O . ALA C 2 58 ? 142.337 159.928 168.361 1.00 67.45 58 ALA D O 1
ATOM 4062 N N . THR C 2 59 ? 140.922 161.331 167.315 1.00 63.68 59 THR D N 1
ATOM 4063 C CA . THR C 2 59 ? 140.493 161.947 168.566 1.00 63.66 59 THR D CA 1
ATOM 4064 C C . THR C 2 59 ? 139.813 160.929 169.472 1.00 63.67 59 THR D C 1
ATOM 4065 O O . THR C 2 59 ? 140.085 160.880 170.676 1.00 64.02 59 THR D O 1
ATOM 4069 N N . LYS C 2 60 ? 138.940 160.094 168.908 1.00 65.06 60 LYS D N 1
ATOM 4070 C CA . LYS C 2 60 ? 138.250 159.084 169.705 1.00 62.08 60 LYS D CA 1
ATOM 4071 C C . LYS C 2 60 ? 139.220 158.044 170.254 1.00 62.43 60 LYS D C 1
ATOM 4072 O O . LYS C 2 60 ? 139.114 157.644 171.421 1.00 66.69 60 LYS D O 1
ATOM 4078 N N . ILE C 2 61 ? 140.166 157.584 169.431 1.00 58.19 61 ILE D N 1
ATOM 4079 C CA . ILE C 2 61 ? 141.099 156.565 169.902 1.00 58.06 61 ILE D CA 1
ATOM 4080 C C . ILE C 2 61 ? 142.066 157.124 170.941 1.00 60.65 61 ILE D C 1
ATOM 4081 O O . ILE C 2 61 ? 142.495 156.388 171.835 1.00 59.27 61 ILE D O 1
ATOM 4086 N N . ALA C 2 62 ? 142.428 158.404 170.854 1.00 59.30 62 ALA D N 1
ATOM 4087 C CA . ALA C 2 62 ? 143.211 159.026 171.912 1.00 51.96 62 ALA D CA 1
ATOM 4088 C C . ALA C 2 62 ? 142.398 159.262 173.171 1.00 54.52 62 ALA D C 1
ATOM 4089 O O . ALA C 2 62 ? 142.935 159.148 174.277 1.00 58.98 62 ALA D O 1
ATOM 4091 N N . GLY C 2 63 ? 141.114 159.594 173.027 1.00 55.87 63 GLY D N 1
ATOM 4092 C CA . GLY C 2 63 ? 140.276 159.798 174.194 1.00 55.55 63 GLY D CA 1
ATOM 4093 C C . GLY C 2 63 ? 140.031 158.521 174.969 1.00 56.26 63 GLY D C 1
ATOM 4094 O O . GLY C 2 63 ? 140.011 158.529 176.201 1.00 61.95 63 GLY D O 1
ATOM 4095 N N . LYS C 2 64 ? 139.844 157.407 174.266 1.00 58.50 64 LYS D N 1
ATOM 4096 C CA . LYS C 2 64 ? 139.602 156.144 174.951 1.00 61.16 64 LYS D CA 1
ATOM 4097 C C . LYS C 2 64 ? 140.880 155.500 175.460 1.00 60.47 64 LYS D C 1
ATOM 4098 O O . LYS C 2 64 ? 140.811 154.445 176.098 1.00 66.58 64 LYS D O 1
ATOM 4104 N N . ALA C 2 65 ? 142.038 156.097 175.190 1.00 56.94 65 ALA D N 1
ATOM 4105 C CA . ALA C 2 65 ? 143.281 155.686 175.824 1.00 59.51 65 ALA D CA 1
ATOM 4106 C C . ALA C 2 65 ? 143.553 156.438 177.118 1.00 62.88 65 ALA D C 1
ATOM 4107 O O . ALA C 2 65 ? 144.481 156.074 177.846 1.00 62.24 65 ALA D O 1
ATOM 4109 N N . PHE C 2 66 ? 142.766 157.469 177.423 1.00 62.30 66 PHE D N 1
ATOM 4110 C CA . PHE C 2 66 ? 142.881 158.218 178.663 1.00 59.30 66 PHE D CA 1
ATOM 4111 C C . PHE C 2 66 ? 141.843 157.809 179.696 1.00 61.25 66 PHE D C 1
ATOM 4112 O O . PHE C 2 66 ? 142.026 158.094 180.883 1.00 66.36 66 PHE D O 1
ATOM 4120 N N . MET C 2 67 ? 140.760 157.155 179.278 1.00 66.48 67 MET D N 1
ATOM 4121 C CA . MET C 2 67 ? 139.714 156.728 180.196 1.00 69.73 67 MET D CA 1
ATOM 4122 C C . MET C 2 67 ? 139.629 155.211 180.306 1.00 73.44 67 MET D C 1
ATOM 4123 O O . MET C 2 67 ? 138.823 154.702 181.092 1.00 75.44 67 MET D O 1
ATOM 4128 N N . PHE C 2 68 ? 140.429 154.480 179.537 1.00 73.32 68 PHE D N 1
ATOM 4129 C CA . PHE C 2 68 ? 140.504 153.033 179.643 1.00 73.68 68 PHE D CA 1
ATOM 4130 C C . PHE C 2 68 ? 141.966 152.623 179.660 1.00 75.41 68 PHE D C 1
ATOM 4131 O O . PHE C 2 68 ? 142.776 153.121 178.872 1.00 74.98 68 PHE D O 1
ATOM 4139 N N . LYS C 2 69 ? 142.300 151.710 180.564 1.00 79.88 69 LYS D N 1
ATOM 4140 C CA . LYS C 2 69 ? 143.658 151.214 180.704 1.00 79.45 69 LYS D CA 1
ATOM 4141 C C . LYS C 2 69 ? 143.781 149.864 180.011 1.00 79.64 69 LYS D C 1
ATOM 4142 O O . LYS C 2 69 ? 142.851 149.052 180.029 1.00 79.09 69 LYS D O 1
ATOM 4148 N N . ALA C 2 70 ? 144.933 149.640 179.386 1.00 90.23 70 ALA D N 1
ATOM 4149 C CA . ALA C 2 70 ? 145.189 148.368 178.726 1.00 92.13 70 ALA D CA 1
ATOM 4150 C C . ALA C 2 70 ? 145.161 147.240 179.746 1.00 92.89 70 ALA D C 1
ATOM 4151 O O . ALA C 2 70 ? 145.738 147.359 180.832 1.00 91.46 70 ALA D O 1
ATOM 4153 N N . ASP C 2 71 ? 144.476 146.154 179.401 1.00 107.59 71 ASP D N 1
ATOM 4154 C CA . ASP C 2 71 ? 144.372 145.018 180.306 1.00 108.27 71 ASP D CA 1
ATOM 4155 C C . ASP C 2 71 ? 145.751 144.441 180.597 1.00 108.69 71 ASP D C 1
ATOM 4156 O O . ASP C 2 71 ? 146.592 144.313 179.703 1.00 107.99 71 ASP D O 1
ATOM 4161 N N . GLU C 2 72 ? 145.982 144.109 181.862 1.00 117.84 72 GLU D N 1
ATOM 4162 C CA . GLU C 2 72 ? 147.280 143.595 182.269 1.00 118.19 72 GLU D CA 1
ATOM 4163 C C . GLU C 2 72 ? 147.523 142.227 181.634 1.00 117.99 72 GLU D C 1
ATOM 4164 O O . GLU C 2 72 ? 146.604 141.406 181.559 1.00 117.54 72 GLU D O 1
ATOM 4170 N N . PRO C 2 73 ? 148.738 141.963 181.148 1.00 120.73 73 PRO D N 1
ATOM 4171 C CA . PRO C 2 73 ? 149.001 140.654 180.528 1.00 121.30 73 PRO D CA 1
ATOM 4172 C C . PRO C 2 73 ? 148.758 139.482 181.463 1.00 121.45 73 PRO D C 1
ATOM 4173 O O . PRO C 2 73 ? 148.202 138.463 181.034 1.00 121.55 73 PRO D O 1
ATOM 4177 N N . GLU C 2 74 ? 149.138 139.610 182.737 1.00 124.96 74 GLU D N 1
ATOM 4178 C CA . GLU C 2 74 ? 148.989 138.501 183.675 1.00 124.94 74 GLU D CA 1
ATOM 4179 C C . GLU C 2 74 ? 147.527 138.126 183.857 1.00 124.75 74 GLU D C 1
ATOM 4180 O O . GLU C 2 74 ? 147.187 136.937 183.916 1.00 125.89 74 GLU D O 1
ATOM 4186 N N . ASP C 2 75 ? 146.649 139.125 183.948 1.00 124.52 75 ASP D N 1
ATOM 4187 C CA . ASP C 2 75 ? 145.220 138.848 184.008 1.00 125.39 75 ASP D CA 1
ATOM 4188 C C . ASP C 2 75 ? 144.760 138.111 182.759 1.00 126.04 75 ASP D C 1
ATOM 4189 O O . ASP C 2 75 ? 143.922 137.207 182.836 1.00 126.41 75 ASP D O 1
ATOM 4194 N N . LEU C 2 76 ? 145.314 138.472 181.598 1.00 123.45 76 LEU D N 1
ATOM 4195 C CA . LEU C 2 76 ? 144.927 137.812 180.357 1.00 123.65 76 LEU D CA 1
ATOM 4196 C C . LEU C 2 76 ? 145.341 136.345 180.347 1.00 123.79 76 LEU D C 1
ATOM 4197 O O . LEU C 2 76 ? 144.550 135.480 179.954 1.00 123.68 76 LEU D O 1
ATOM 4202 N N . ILE C 2 77 ? 146.573 136.041 180.766 1.00 125.63 77 ILE D N 1
ATOM 4203 C CA . ILE C 2 77 ? 146.996 134.640 180.824 1.00 125.86 77 ILE D CA 1
ATOM 4204 C C . ILE C 2 77 ? 146.168 133.864 181.839 1.00 125.31 77 ILE D C 1
ATOM 4205 O O . ILE C 2 77 ? 145.749 132.727 181.580 1.00 125.72 77 ILE D O 1
ATOM 4210 N N . ALA C 2 78 ? 145.923 134.456 183.009 1.00 128.11 78 ALA D N 1
ATOM 4211 C CA . ALA C 2 78 ? 145.120 133.773 184.015 1.00 128.82 78 ALA D CA 1
ATOM 4212 C C . ALA C 2 78 ? 143.728 133.471 183.479 1.00 129.80 78 ALA D C 1
ATOM 4213 O O . ALA C 2 78 ? 143.213 132.357 183.636 1.00 130.57 78 ALA D O 1
ATOM 4215 N N . LYS C 2 79 ? 143.120 134.436 182.791 1.00 131.48 79 LYS D N 1
ATOM 4216 C CA . LYS C 2 79 ? 141.767 134.227 182.296 1.00 131.27 79 LYS D CA 1
ATOM 4217 C C . LYS C 2 79 ? 141.744 133.214 181.160 1.00 131.70 79 LYS D C 1
ATOM 4218 O O . LYS C 2 79 ? 140.838 132.375 181.089 1.00 132.48 79 LYS D O 1
ATOM 4224 N N . ILE C 2 80 ? 142.733 133.267 180.265 1.00 129.09 80 ILE D N 1
ATOM 4225 C CA . ILE C 2 80 ? 142.733 132.344 179.136 1.00 129.26 80 ILE D CA 1
ATOM 4226 C C . ILE C 2 80 ? 142.944 130.914 179.613 1.00 129.96 80 ILE D C 1
ATOM 4227 O O . ILE C 2 80 ? 142.291 129.988 179.118 1.00 129.88 80 ILE D O 1
ATOM 4232 N N . VAL C 2 81 ? 143.805 130.700 180.613 1.00 130.68 81 VAL D N 1
ATOM 4233 C CA . VAL C 2 81 ? 143.903 129.349 181.156 1.00 129.68 81 VAL D CA 1
ATOM 4234 C C . VAL C 2 81 ? 142.648 129.007 181.954 1.00 129.59 81 VAL D C 1
ATOM 4235 O O . VAL C 2 81 ? 142.305 127.829 182.102 1.00 130.53 81 VAL D O 1
ATOM 4239 N N . GLU C 2 82 ? 141.926 130.017 182.451 1.00 133.21 82 GLU D N 1
ATOM 4240 C CA . GLU C 2 82 ? 140.654 129.748 183.116 1.00 133.50 82 GLU D CA 1
ATOM 4241 C C . GLU C 2 82 ? 139.636 129.151 182.150 1.00 133.86 82 GLU D C 1
ATOM 4242 O O . GLU C 2 82 ? 139.049 128.097 182.429 1.00 134.28 82 GLU D O 1
ATOM 4248 N N . MET C 2 83 ? 139.409 129.794 180.999 1.00 135.78 83 MET D N 1
ATOM 4249 C CA . MET C 2 83 ? 138.479 129.158 180.062 1.00 136.60 83 MET D CA 1
ATOM 4250 C C . MET C 2 83 ? 139.098 127.933 179.399 1.00 137.17 83 MET D C 1
ATOM 4251 O O . MET C 2 83 ? 138.367 127.088 178.876 1.00 137.51 83 MET D O 1
ATOM 4256 N N . ALA C 2 84 ? 140.426 127.794 179.423 1.00 133.91 84 ALA D N 1
ATOM 4257 C CA . ALA C 2 84 ? 141.030 126.533 179.002 1.00 133.75 84 ALA D CA 1
ATOM 4258 C C . ALA C 2 84 ? 140.590 125.393 179.914 1.00 133.82 84 ALA D C 1
ATOM 4259 O O . ALA C 2 84 ? 140.171 124.328 179.444 1.00 133.43 84 ALA D O 1
ATOM 4261 N N . ASP C 2 85 ? 140.674 125.610 181.228 1.00 135.57 85 ASP D N 1
ATOM 4262 C CA . ASP C 2 85 ? 140.173 124.625 182.179 1.00 135.69 85 ASP D CA 1
ATOM 4263 C C . ASP C 2 85 ? 138.681 124.398 181.989 1.00 135.65 85 ASP D C 1
ATOM 4264 O O . ASP C 2 85 ? 138.202 123.261 182.074 1.00 135.75 85 ASP D O 1
ATOM 4269 N N . ALA C 2 86 ? 137.930 125.473 181.736 1.00 137.94 86 ALA D N 1
ATOM 4270 C CA . ALA C 2 86 ? 136.493 125.340 181.515 1.00 137.91 86 ALA D CA 1
ATOM 4271 C C . ALA C 2 86 ? 136.198 124.459 180.307 1.00 138.27 86 ALA D C 1
ATOM 4272 O O . ALA C 2 86 ? 135.298 123.614 180.350 1.00 138.28 86 ALA D O 1
ATOM 4274 N N . ALA C 2 87 ? 136.943 124.649 179.217 1.00 138.45 87 ALA D N 1
ATOM 4275 C CA . ALA C 2 87 ? 136.761 123.823 178.029 1.00 138.43 87 ALA D CA 1
ATOM 4276 C C . ALA C 2 87 ? 137.167 122.377 178.280 1.00 138.86 87 ALA D C 1
ATOM 4277 O O . ALA C 2 87 ? 136.513 121.458 177.777 1.00 139.19 87 ALA D O 1
ATOM 4279 N N . ARG C 2 88 ? 138.245 122.152 179.034 1.00 139.17 88 ARG D N 1
ATOM 4280 C CA . ARG C 2 88 ? 138.676 120.783 179.306 1.00 138.84 88 ARG D CA 1
ATOM 4281 C C . ARG C 2 88 ? 137.653 120.041 180.160 1.00 138.51 88 ARG D C 1
ATOM 4282 O O . ARG C 2 88 ? 137.268 118.910 179.846 1.00 138.01 88 ARG D O 1
ATOM 4290 N N . LYS C 2 89 ? 137.198 120.665 181.251 1.00 139.57 89 LYS D N 1
ATOM 4291 C CA . LYS C 2 89 ? 136.190 120.011 182.081 1.00 139.80 89 LYS D CA 1
ATOM 4292 C C . LYS C 2 89 ? 134.815 120.065 181.429 1.00 139.60 89 LYS D C 1
ATOM 4293 O O . LYS C 2 89 ? 133.938 119.258 181.760 1.00 139.30 89 LYS D O 1
ATOM 4299 N N . GLY C 2 90 ? 134.604 121.005 180.512 1.00 140.25 90 GLY D N 1
ATOM 4300 C CA . GLY C 2 90 ? 133.366 121.072 179.763 1.00 140.31 90 GLY D CA 1
ATOM 4301 C C . GLY C 2 90 ? 133.586 120.871 178.279 1.00 141.16 90 GLY D C 1
ATOM 4302 O O . GLY C 2 90 ? 134.153 119.858 177.858 1.00 140.75 90 GLY D O 1
ATOM 4303 N N . GLY C 2 91 ? 133.139 121.831 177.475 1.00 144.12 91 GLY D N 1
ATOM 4304 C CA . GLY C 2 91 ? 133.362 121.789 176.044 1.00 143.65 91 GLY D CA 1
ATOM 4305 C C . GLY C 2 91 ? 133.570 123.171 175.463 1.00 143.95 91 GLY D C 1
ATOM 4306 O O . GLY C 2 91 ? 133.884 124.114 176.194 1.00 143.72 91 GLY D O 1
ATOM 4307 N N . PHE C 2 92 ? 133.404 123.305 174.146 1.00 147.79 92 PHE D N 1
ATOM 4308 C CA . PHE C 2 92 ? 133.463 124.630 173.538 1.00 148.06 92 PHE D CA 1
ATOM 4309 C C . PHE C 2 92 ? 132.224 125.448 173.873 1.00 147.97 92 PHE D C 1
ATOM 4310 O O . PHE C 2 92 ? 132.295 126.681 173.939 1.00 147.38 92 PHE D O 1
ATOM 4318 N N . LEU C 2 93 ? 131.084 124.784 174.090 1.00 145.66 93 LEU D N 1
ATOM 4319 C CA . LEU C 2 93 ? 129.876 125.499 174.488 1.00 145.62 93 LEU D CA 1
ATOM 4320 C C . LEU C 2 93 ? 129.998 126.065 175.896 1.00 146.00 93 LEU D C 1
ATOM 4321 O O . LEU C 2 93 ? 129.277 127.005 176.251 1.00 145.07 93 LEU D O 1
ATOM 4326 N N . ALA C 2 94 ? 130.898 125.508 176.712 1.00 144.96 94 ALA D N 1
ATOM 4327 C CA . ALA C 2 94 ? 131.109 126.040 178.054 1.00 144.33 94 ALA D C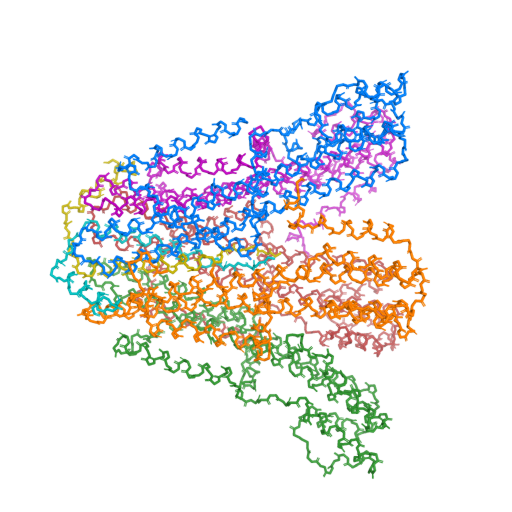A 1
ATOM 4328 C C . ALA C 2 94 ? 131.690 127.446 178.015 1.00 144.40 94 ALA D C 1
ATOM 4329 O O . ALA C 2 94 ? 131.568 128.197 178.991 1.00 143.68 94 ALA D O 1
ATOM 4331 N N . LEU C 2 95 ? 132.326 127.820 176.902 1.00 144.66 95 LEU D N 1
ATOM 4332 C CA . LEU C 2 95 ? 132.893 129.156 176.769 1.00 144.45 95 LEU D CA 1
ATOM 4333 C C . LEU C 2 95 ? 131.821 130.236 176.735 1.00 144.29 95 LEU D C 1
ATOM 4334 O O . LEU C 2 95 ? 132.109 131.391 177.069 1.00 144.19 95 LEU D O 1
ATOM 4339 N N . GLU C 2 96 ? 130.592 129.886 176.346 1.00 145.18 96 GLU D N 1
ATOM 4340 C CA . GLU C 2 96 ? 129.534 130.884 176.224 1.00 145.45 96 GLU D CA 1
ATOM 4341 C C . GLU C 2 96 ? 129.147 131.455 177.584 1.00 145.43 96 GLU D C 1
ATOM 4342 O O . GLU C 2 96 ? 128.720 132.612 177.681 1.00 144.85 96 GLU D O 1
ATOM 4348 N N . GLU C 2 97 ? 129.288 130.663 178.645 1.00 144.41 97 GLU D N 1
ATOM 4349 C CA . GLU C 2 97 ? 128.894 131.071 179.989 1.00 144.14 97 GLU D CA 1
ATOM 4350 C C . GLU C 2 97 ? 129.924 131.965 180.666 1.00 143.66 97 GLU D C 1
ATOM 4351 O O . GLU C 2 97 ? 129.792 132.243 181.863 1.00 143.06 97 GLU D O 1
ATOM 4357 N N . MET C 2 98 ? 130.937 132.418 179.936 1.00 145.31 98 MET D N 1
ATOM 4358 C CA . MET C 2 98 ? 132.008 133.220 180.503 1.00 145.13 98 MET D CA 1
ATOM 4359 C C . MET C 2 98 ? 131.787 134.675 180.102 1.00 145.46 98 MET D C 1
ATOM 4360 O O . MET C 2 98 ? 131.623 134.985 178.919 1.00 145.06 98 MET D O 1
ATOM 4365 N N . GLU C 2 99 ? 131.766 135.562 181.096 1.00 143.29 99 GLU D N 1
ATOM 4366 C CA . GLU C 2 99 ? 131.340 136.942 180.886 1.00 142.66 99 GLU D CA 1
ATOM 4367 C C . GLU C 2 99 ? 132.496 137.845 180.450 1.00 143.16 99 GLU D C 1
ATOM 4368 O O . GLU C 2 99 ? 133.672 137.475 180.508 1.00 142.55 99 GLU D O 1
ATOM 4374 N N . ILE C 2 100 ? 132.143 139.033 179.968 1.00 143.45 100 ILE D N 1
ATOM 4375 C CA . ILE C 2 100 ? 132.873 139.883 179.031 1.00 143.58 100 ILE D CA 1
ATOM 4376 C C . ILE C 2 100 ? 133.976 140.630 179.768 1.00 142.94 100 ILE D C 1
ATOM 4377 O O . ILE C 2 100 ? 133.708 141.383 180.711 1.00 142.43 100 ILE D O 1
ATOM 4382 N N . ASN C 2 101 ? 135.213 140.448 179.315 1.00 139.54 101 ASN D N 1
ATOM 4383 C CA . ASN C 2 101 ? 136.347 141.215 179.808 1.00 139.36 101 ASN D CA 1
ATOM 4384 C C . ASN C 2 101 ? 137.055 142.015 178.727 1.00 138.70 101 ASN D C 1
ATOM 4385 O O . ASN C 2 101 ? 137.430 143.163 178.979 1.00 138.07 101 ASN D O 1
ATOM 4390 N N . ASN C 2 102 ? 137.243 141.451 177.536 1.00 132.67 102 ASN D N 1
ATOM 4391 C CA . ASN C 2 102 ? 137.878 142.160 176.432 1.00 132.66 102 ASN D CA 1
ATOM 4392 C C . ASN C 2 102 ? 137.084 141.889 175.164 1.00 132.55 102 ASN D C 1
ATOM 4393 O O . ASN C 2 102 ? 136.728 140.739 174.889 1.00 132.57 102 ASN D O 1
ATOM 4398 N N . THR C 2 103 ? 136.807 142.948 174.400 1.00 130.28 103 THR D N 1
ATOM 4399 C CA . THR C 2 103 ? 136.008 142.800 173.188 1.00 129.93 103 THR D CA 1
ATOM 4400 C C . THR C 2 103 ? 136.707 141.918 172.162 1.00 129.45 103 THR D C 1
ATOM 4401 O O . THR C 2 103 ? 136.064 141.092 171.503 1.00 129.23 103 THR D O 1
ATOM 4405 N N . PHE C 2 104 ? 138.020 142.087 172.002 1.00 123.96 104 PHE D N 1
ATOM 4406 C CA . PHE C 2 104 ? 138.772 141.252 171.072 1.00 123.79 104 PHE D CA 1
ATOM 4407 C C . PHE C 2 104 ? 138.701 139.787 171.488 1.00 123.89 104 PHE D C 1
ATOM 4408 O O . PHE C 2 104 ? 138.432 138.903 170.667 1.00 123.50 104 PHE D O 1
ATOM 4416 N N . MET C 2 105 ? 138.911 139.522 172.779 1.00 130.25 105 MET D N 1
ATOM 4417 C CA . MET C 2 105 ? 138.807 138.160 173.292 1.00 130.00 105 MET D CA 1
ATOM 4418 C C . MET C 2 105 ? 137.390 137.619 173.148 1.00 130.06 105 MET D C 1
ATOM 4419 O O . MET C 2 105 ? 137.196 136.447 172.800 1.00 130.12 105 MET D O 1
ATOM 4424 N N . GLN C 2 106 ? 136.386 138.457 173.418 1.00 133.52 106 GLN D N 1
ATOM 4425 C CA . GLN C 2 106 ? 134.997 138.020 173.318 1.00 134.17 106 GLN D CA 1
ATOM 4426 C C . GLN C 2 106 ? 134.650 137.617 171.891 1.00 134.22 106 GLN D C 1
ATOM 4427 O O . GLN C 2 106 ? 134.071 136.550 171.651 1.00 134.53 106 GLN D O 1
ATOM 4433 N N . LYS C 2 107 ? 135.004 138.461 170.920 1.00 133.51 107 LYS D N 1
ATOM 4434 C CA . LYS C 2 107 ? 134.699 138.134 169.534 1.00 133.80 107 LYS D CA 1
ATOM 4435 C C . LYS C 2 107 ? 135.525 136.949 169.049 1.00 134.08 107 LYS D C 1
ATOM 4436 O O . LYS C 2 107 ? 135.039 136.147 168.243 1.00 134.11 107 LYS D O 1
ATOM 4442 N N . GLY C 2 108 ? 136.753 136.797 169.551 1.00 134.08 108 GLY D N 1
ATOM 4443 C CA . GLY C 2 108 ? 137.541 135.629 169.192 1.00 133.76 108 GLY D CA 1
ATOM 4444 C C . GLY C 2 108 ? 136.916 134.336 169.678 1.00 134.00 108 GLY D C 1
ATOM 4445 O O . GLY C 2 108 ? 136.804 133.364 168.928 1.00 134.32 108 GLY D O 1
ATOM 4446 N N . ILE C 2 109 ? 136.480 134.312 170.940 1.00 136.41 109 ILE D N 1
ATOM 4447 C CA . ILE C 2 109 ? 135.865 133.093 171.457 1.00 136.48 109 ILE D CA 1
ATOM 4448 C C . ILE C 2 109 ? 134.510 132.846 170.800 1.00 136.37 109 ILE D C 1
ATOM 4449 O O . ILE C 2 109 ? 134.116 131.692 170.605 1.00 136.23 109 ILE D O 1
ATOM 4454 N N . ASP C 2 110 ? 133.781 133.904 170.434 1.00 137.86 110 ASP D N 1
ATOM 4455 C CA . ASP C 2 110 ? 132.527 133.709 169.710 1.00 138.34 110 ASP D CA 1
ATOM 4456 C C . ASP C 2 110 ? 132.772 133.103 168.332 1.00 138.27 110 ASP D C 1
ATOM 4457 O O . ASP C 2 110 ? 132.066 132.177 167.913 1.00 137.72 110 ASP D O 1
ATOM 4462 N N . LEU C 2 111 ? 133.773 133.615 167.610 1.00 138.03 111 LEU D N 1
ATOM 4463 C CA . LEU C 2 111 ? 134.103 133.059 166.302 1.00 137.87 111 LEU D CA 1
ATOM 4464 C C . LEU C 2 111 ? 134.669 131.651 166.424 1.00 138.24 111 LEU D C 1
ATOM 4465 O O . LEU C 2 111 ? 134.606 130.869 165.469 1.00 138.33 111 LEU D O 1
ATOM 4470 N N . LEU C 2 112 ? 135.247 131.318 167.577 1.00 137.77 112 LEU D N 1
ATOM 4471 C CA . LEU C 2 112 ? 135.725 129.957 167.790 1.00 137.65 112 LEU D CA 1
ATOM 4472 C C . LEU C 2 112 ? 134.575 129.005 168.100 1.00 137.73 112 LEU D C 1
ATOM 4473 O O . LEU C 2 112 ? 134.586 127.846 167.671 1.00 137.50 112 LEU D O 1
ATOM 4478 N N . VAL C 2 113 ? 133.573 129.478 168.847 1.00 138.27 113 VAL D N 1
ATOM 4479 C CA . VAL C 2 113 ? 132.487 128.605 169.279 1.00 138.22 113 VAL D CA 1
ATOM 4480 C C . VAL C 2 113 ? 131.397 128.462 168.223 1.00 138.20 113 VAL D C 1
ATOM 4481 O O . VAL C 2 113 ? 130.685 127.449 168.216 1.00 137.64 113 VAL D O 1
ATOM 4485 N N . ASP C 2 114 ? 131.250 129.428 167.316 1.00 139.77 114 ASP D N 1
ATOM 4486 C CA . ASP C 2 114 ? 130.201 129.340 166.307 1.00 140.20 114 ASP D CA 1
ATOM 4487 C C . ASP C 2 114 ? 130.512 128.323 165.212 1.00 140.16 114 ASP D C 1
ATOM 4488 O O . ASP C 2 114 ? 129.733 128.201 164.261 1.00 139.74 114 ASP D O 1
ATOM 4493 N N . GLY C 2 115 ? 131.620 127.596 165.324 1.00 136.64 115 GLY D N 1
ATOM 4494 C CA . GLY C 2 115 ? 131.911 126.521 164.394 1.00 136.23 115 GLY D CA 1
ATOM 4495 C C . GLY C 2 115 ? 132.768 126.900 163.207 1.00 137.10 115 GLY D C 1
ATOM 4496 O O . GLY C 2 115 ? 132.380 126.642 162.061 1.00 136.86 115 GLY D O 1
ATOM 4497 N N . HIS C 2 116 ? 133.927 127.506 163.445 1.00 138.08 116 HIS D N 1
ATOM 4498 C CA . HIS C 2 116 ? 134.846 127.875 162.379 1.00 137.87 116 HIS D CA 1
ATOM 4499 C C . HIS C 2 116 ? 136.194 127.185 162.560 1.00 137.68 116 HIS D C 1
ATOM 4500 O O . HIS C 2 116 ? 136.573 126.776 163.660 1.00 137.10 116 HIS D O 1
ATOM 4507 N N . ASP C 2 117 ? 136.921 127.069 161.450 1.00 136.30 117 ASP D N 1
ATOM 4508 C CA . ASP C 2 117 ? 138.215 126.404 161.449 1.00 136.66 117 ASP D CA 1
ATOM 4509 C C . ASP C 2 117 ? 139.244 127.233 162.215 1.00 136.26 117 ASP D C 1
ATOM 4510 O O . ASP C 2 117 ? 139.081 128.437 162.428 1.00 135.73 117 ASP D O 1
ATOM 4515 N N . ALA C 2 118 ? 140.316 126.563 162.646 1.00 134.32 118 ALA D N 1
ATOM 4516 C CA . ALA C 2 118 ? 141.376 127.254 163.372 1.00 134.30 118 ALA D CA 1
ATOM 4517 C C . ALA C 2 118 ? 142.040 128.318 162.507 1.00 134.40 118 ALA D C 1
ATOM 4518 O O . ALA C 2 118 ? 142.302 129.434 162.975 1.00 134.22 118 ALA D O 1
ATOM 4520 N N . ASP C 2 119 ? 142.314 127.995 161.242 1.00 134.95 119 ASP D N 1
ATOM 4521 C CA . ASP C 2 119 ? 143.025 128.928 160.376 1.00 134.93 119 ASP D CA 1
ATOM 4522 C C . ASP C 2 119 ? 142.198 130.163 160.037 1.00 135.06 119 ASP D C 1
ATOM 4523 O O . ASP C 2 119 ? 142.745 131.269 159.998 1.00 135.38 119 ASP D O 1
ATOM 4528 N N . VAL C 2 120 ? 140.895 130.008 159.789 1.00 130.82 120 VAL D N 1
ATOM 4529 C CA . VAL C 2 120 ? 140.077 131.170 159.448 1.00 130.97 120 VAL D CA 1
ATOM 4530 C C . VAL C 2 120 ? 139.921 132.089 160.657 1.00 131.43 120 VAL D C 1
ATOM 4531 O O . VAL C 2 120 ? 139.950 133.320 160.526 1.00 130.20 120 VAL D O 1
ATOM 4535 N N . VAL C 2 121 ? 139.773 131.512 161.852 1.00 130.69 121 VAL D N 1
ATOM 4536 C CA . VAL C 2 121 ? 139.716 132.323 163.063 1.00 129.61 121 VAL D CA 1
ATOM 4537 C C . VAL C 2 121 ? 141.044 133.037 163.286 1.00 128.99 121 VAL D C 1
ATOM 4538 O O . VAL C 2 121 ? 141.074 134.218 163.659 1.00 129.83 121 VAL D O 1
ATOM 4542 N N . ARG C 2 122 ? 142.160 132.338 163.056 1.00 124.64 122 ARG D N 1
ATOM 4543 C CA . ARG C 2 122 ? 143.467 132.976 163.175 1.00 125.62 122 ARG D CA 1
ATOM 4544 C C . ARG C 2 122 ? 143.599 134.136 162.199 1.00 125.95 122 ARG D C 1
ATOM 4545 O O . ARG C 2 122 ? 144.111 135.201 162.558 1.00 125.75 122 ARG D O 1
ATOM 4553 N N . ALA C 2 123 ? 143.142 133.948 160.960 1.00 124.66 123 ALA D N 1
ATOM 4554 C CA . ALA C 2 123 ? 143.233 135.008 159.962 1.00 124.39 123 ALA D CA 1
ATOM 4555 C C . ALA C 2 123 ? 142.384 136.210 160.358 1.00 124.64 123 ALA D C 1
ATOM 4556 O O . ALA C 2 123 ? 142.820 137.358 160.225 1.00 124.30 123 ALA D O 1
ATOM 4558 N N . ALA C 2 124 ? 141.164 135.964 160.844 1.00 123.01 124 ALA D N 1
ATOM 4559 C CA . ALA C 2 124 ? 140.305 137.069 161.261 1.00 122.61 124 ALA D CA 1
ATOM 4560 C C . ALA C 2 124 ? 140.911 137.830 162.435 1.00 122.19 124 ALA D C 1
ATOM 4561 O O . ALA C 2 124 ? 140.904 139.069 162.456 1.00 121.28 124 ALA D O 1
ATOM 4563 N N . LEU C 2 125 ? 141.453 137.107 163.417 1.00 120.39 125 LEU D N 1
ATOM 4564 C CA . LEU C 2 125 ? 142.069 137.769 164.562 1.00 120.24 125 LEU D CA 1
ATOM 4565 C C . LEU C 2 125 ? 143.321 138.534 164.152 1.00 120.30 125 LEU D C 1
ATOM 4566 O O . LEU C 2 125 ? 143.585 139.622 164.674 1.00 121.72 125 LEU D O 1
ATOM 4571 N N . LYS C 2 126 ? 144.107 137.982 163.225 1.00 114.76 126 LYS D N 1
ATOM 4572 C CA . LYS C 2 126 ? 145.276 138.695 162.720 1.00 115.66 126 LYS D CA 1
ATOM 4573 C C . LYS C 2 126 ? 144.867 139.971 161.998 1.00 114.87 126 LYS D C 1
ATOM 4574 O O . LYS C 2 126 ? 145.515 141.015 162.147 1.00 114.29 126 LYS D O 1
ATOM 4580 N N . LYS C 2 127 ? 143.795 139.901 161.209 1.00 112.26 127 LYS D N 1
ATOM 4581 C CA . LYS C 2 127 ? 143.286 141.087 160.530 1.00 112.65 127 LYS D CA 1
ATOM 4582 C C . LYS C 2 127 ? 142.853 142.144 161.536 1.00 113.08 127 LYS D C 1
ATOM 4583 O O . LYS C 2 127 ? 143.139 143.334 161.367 1.00 113.38 127 LYS D O 1
ATOM 4589 N N . ASP C 2 128 ? 142.161 141.724 162.599 1.00 109.60 128 ASP D N 1
ATOM 4590 C CA . ASP C 2 128 ? 141.731 142.675 163.621 1.00 108.50 128 ASP D CA 1
ATOM 4591 C C . ASP C 2 128 ? 142.925 143.294 164.340 1.00 107.52 128 ASP D C 1
ATOM 4592 O O . ASP C 2 128 ? 142.934 144.500 164.626 1.00 107.56 128 ASP D O 1
ATOM 4597 N N . ILE C 2 129 ? 143.941 142.483 164.643 1.00 104.66 129 ILE D N 1
ATOM 4598 C CA . ILE C 2 129 ? 145.143 142.994 165.297 1.00 105.05 129 ILE D CA 1
ATOM 4599 C C . ILE C 2 129 ? 145.822 144.032 164.416 1.00 105.33 129 ILE D C 1
ATOM 4600 O O . ILE C 2 129 ? 146.222 145.105 164.883 1.00 106.05 129 ILE D O 1
ATOM 4605 N N . ALA C 2 130 ? 145.967 143.722 163.125 1.00 101.29 130 ALA D N 1
ATOM 4606 C CA . ALA C 2 130 ? 146.586 144.667 162.203 1.00 100.44 130 ALA D CA 1
ATOM 4607 C C . ALA C 2 130 ? 145.767 145.944 162.081 1.00 99.99 130 ALA D C 1
ATOM 4608 O O . ALA C 2 130 ? 146.334 147.040 162.019 1.00 99.43 130 ALA D O 1
ATOM 4610 N N . LEU C 2 131 ? 144.438 145.823 162.047 1.00 96.37 131 LEU D N 1
ATOM 4611 C CA . LEU C 2 131 ? 143.587 147.003 161.961 1.00 95.41 131 LEU D CA 1
ATOM 4612 C C . LEU C 2 131 ? 143.773 147.899 163.179 1.00 97.21 131 LEU D C 1
ATOM 4613 O O . LEU C 2 131 ? 143.908 149.119 163.048 1.00 97.62 131 LEU D O 1
ATOM 4618 N N . THR C 2 132 ? 143.786 147.309 164.377 1.00 94.55 132 THR D N 1
ATOM 4619 C CA . THR C 2 132 ? 143.963 148.114 165.584 1.00 91.73 132 THR D CA 1
ATOM 4620 C C . THR C 2 132 ? 145.351 148.739 165.638 1.00 91.09 132 THR D C 1
ATOM 4621 O O . THR C 2 132 ? 145.500 149.902 166.039 1.00 93.90 132 THR D O 1
ATOM 4625 N N . ASP C 2 133 ? 146.380 147.986 165.245 1.00 84.97 133 ASP D N 1
ATOM 4626 C CA . ASP C 2 133 ? 147.733 148.529 165.225 1.00 86.95 133 ASP D CA 1
ATOM 4627 C C . ASP C 2 133 ? 147.834 149.714 164.273 1.00 89.16 133 ASP D C 1
ATOM 4628 O O . ASP C 2 133 ? 148.419 150.752 164.607 1.00 90.64 133 ASP D O 1
ATOM 4633 N N . GLU C 2 134 ? 147.251 149.581 163.080 1.00 84.77 134 GLU D N 1
ATOM 4634 C CA . GLU C 2 134 ? 147.318 150.670 162.118 1.00 84.41 134 GLU D CA 1
ATOM 4635 C C . GLU C 2 134 ? 146.463 151.849 162.562 1.00 82.73 134 GLU D C 1
ATOM 4636 O O . GLU C 2 134 ? 146.810 152.999 162.288 1.00 82.92 134 GLU D O 1
ATOM 4642 N N . ARG C 2 135 ? 145.352 151.589 163.257 1.00 78.57 135 ARG D N 1
ATOM 4643 C CA . ARG C 2 135 ? 144.546 152.671 163.813 1.00 79.23 135 ARG D CA 1
ATOM 4644 C C . ARG C 2 135 ? 145.338 153.471 164.838 1.00 76.60 135 ARG D C 1
ATOM 4645 O O . ARG C 2 135 ? 145.302 154.708 164.848 1.00 79.56 135 ARG D O 1
ATOM 4653 N N . HIS C 2 136 ? 146.059 152.776 165.717 1.00 69.28 136 HIS D N 1
ATOM 4654 C CA . HIS C 2 136 ? 146.892 153.475 166.689 1.00 69.20 136 HIS D CA 1
ATOM 4655 C C . HIS C 2 136 ? 148.018 154.241 166.012 1.00 68.67 136 HIS D C 1
ATOM 4656 O O . HIS C 2 136 ? 148.339 155.362 166.425 1.00 70.64 136 HIS D O 1
ATOM 4663 N N . THR C 2 137 ? 148.620 153.663 164.969 1.00 67.39 137 THR D N 1
ATOM 4664 C CA . THR C 2 137 ? 149.661 154.371 164.230 1.00 67.25 137 THR D CA 1
ATOM 4665 C C . THR C 2 137 ? 149.107 155.613 163.535 1.00 65.18 137 THR D C 1
ATOM 4666 O O . THR C 2 137 ? 149.770 156.652 163.492 1.00 60.50 137 THR D O 1
ATOM 4670 N N . GLN C 2 138 ? 147.890 155.529 162.995 1.00 61.33 138 GLN D N 1
ATOM 4671 C CA . GLN C 2 138 ? 147.283 156.683 162.340 1.00 61.86 138 GLN D CA 1
ATOM 4672 C C . GLN C 2 138 ? 146.932 157.777 163.341 1.00 63.72 138 GLN D C 1
ATOM 4673 O O . GLN C 2 138 ? 147.096 158.966 163.049 1.00 63.93 138 GLN D O 1
ATOM 4679 N N . GLY C 2 139 ? 146.424 157.399 164.517 1.00 58.51 139 GLY D N 1
ATOM 4680 C CA . GLY C 2 139 ? 146.173 158.396 165.550 1.00 48.26 139 GLY D CA 1
ATOM 4681 C C . GLY C 2 139 ? 147.449 159.072 166.011 1.00 44.16 139 GLY D C 1
ATOM 4682 O O . GLY C 2 139 ? 147.496 160.296 166.194 1.00 48.92 139 GLY D O 1
ATOM 4683 N N . THR C 2 140 ? 148.507 158.280 166.203 1.00 43.47 140 THR D N 1
ATOM 4684 C CA . THR C 2 140 ? 149.806 158.851 166.530 1.00 46.47 140 THR D CA 1
ATOM 4685 C C . THR C 2 140 ? 150.278 159.790 165.431 1.00 50.48 140 THR D C 1
ATOM 4686 O O . THR C 2 140 ? 150.864 160.837 165.715 1.00 55.32 140 THR D O 1
ATOM 4690 N N . GLY C 2 141 ? 150.029 159.436 164.170 1.00 47.13 141 GLY D N 1
ATOM 4691 C CA . GLY C 2 141 ? 150.403 160.316 163.076 1.00 39.63 141 GLY D CA 1
ATOM 4692 C C . GLY C 2 141 ? 149.634 161.622 163.081 1.00 37.02 141 GLY D C 1
ATOM 4693 O O . GLY C 2 141 ? 150.204 162.686 162.840 1.00 40.31 141 GLY D O 1
ATOM 4694 N N . VAL C 2 142 ? 148.332 161.560 163.360 1.00 30.54 142 VAL D N 1
ATOM 4695 C CA . VAL C 2 142 ? 147.518 162.774 163.423 1.00 33.15 142 VAL D CA 1
ATOM 4696 C C . VAL C 2 142 ? 148.041 163.708 164.507 1.00 35.98 142 VAL D C 1
ATOM 4697 O O . VAL C 2 142 ? 148.241 164.910 164.282 1.00 37.50 142 VAL D O 1
ATOM 4701 N N . PHE C 2 143 ? 148.286 163.164 165.700 1.00 37.26 143 PHE D N 1
ATOM 4702 C CA . PHE C 2 143 ? 148.708 164.025 166.799 1.00 30.19 143 PHE D CA 1
ATOM 4703 C C . PHE C 2 143 ? 150.155 164.474 166.645 1.00 29.96 143 PHE D C 1
ATOM 4704 O O . PHE C 2 143 ? 150.503 165.586 167.055 1.00 35.41 143 PHE D O 1
ATOM 4712 N N . ARG C 2 144 ? 151.001 163.651 166.026 1.00 28.37 144 ARG D N 1
ATOM 4713 C CA . ARG C 2 144 ? 152.350 164.082 165.692 1.00 34.66 144 ARG D CA 1
ATOM 4714 C C . ARG C 2 144 ? 152.325 165.216 164.676 1.00 36.37 144 ARG D C 1
ATOM 4715 O O . ARG C 2 144 ? 153.110 166.161 164.776 1.00 34.99 144 ARG D O 1
ATOM 4723 N N . ALA C 2 145 ? 151.427 165.140 163.692 1.00 30.69 145 ALA D N 1
ATOM 4724 C CA . ALA C 2 145 ? 151.286 166.221 162.725 1.00 26.56 145 ALA D CA 1
ATOM 4725 C C . ALA C 2 145 ? 150.824 167.504 163.398 1.00 29.66 145 ALA D C 1
ATOM 4726 O O . ALA C 2 145 ? 151.322 168.592 163.085 1.00 32.90 145 ALA D O 1
ATOM 4728 N N . PHE C 2 146 ? 149.866 167.397 164.320 1.00 36.21 146 PHE D N 1
ATOM 4729 C CA . PHE C 2 146 ? 149.430 168.574 165.064 1.00 17.65 146 PHE D CA 1
ATOM 4730 C C . PHE C 2 146 ? 150.577 169.175 165.864 1.00 17.33 146 PHE D C 1
ATOM 4731 O O . PHE C 2 146 ? 150.762 170.397 165.876 1.00 32.63 146 PHE D O 1
ATOM 4739 N N . GLY C 2 147 ? 151.368 168.332 166.528 1.00 24.15 147 GLY D N 1
ATOM 4740 C CA . GLY C 2 147 ? 152.499 168.834 167.285 1.00 23.88 147 GLY D CA 1
ATOM 4741 C C . GLY C 2 147 ? 153.614 169.382 166.417 1.00 25.42 147 GLY D C 1
ATOM 4742 O O . GLY C 2 147 ? 154.415 170.196 166.878 1.00 31.24 147 GLY D O 1
ATOM 4743 N N . ASP C 2 148 ? 153.705 168.924 165.171 1.00 27.47 148 ASP D N 1
ATOM 4744 C CA . ASP C 2 148 ? 154.702 169.461 164.251 1.00 26.17 148 ASP D CA 1
ATOM 4745 C C . ASP C 2 148 ? 154.271 170.799 163.666 1.00 33.37 148 ASP D C 1
ATOM 4746 O O . ASP C 2 148 ? 155.113 171.667 163.412 1.00 34.01 148 ASP D O 1
ATOM 4751 N N . VAL C 2 149 ? 152.971 170.985 163.439 1.00 26.97 149 VAL D N 1
ATOM 4752 C CA . VAL C 2 149 ? 152.530 172.214 162.794 1.00 19.36 149 VAL D CA 1
ATOM 4753 C C . VAL C 2 149 ? 152.244 173.317 163.812 1.00 25.74 149 VAL D C 1
ATOM 4754 O O . VAL C 2 149 ? 152.346 174.504 163.481 1.00 27.42 149 VAL D O 1
ATOM 4758 N N . ALA C 2 150 ? 151.905 172.969 165.055 1.00 29.03 150 ALA D N 1
ATOM 4759 C CA . ALA C 2 150 ? 151.571 174.001 166.036 1.00 18.39 150 ALA D CA 1
ATOM 4760 C C . ALA C 2 150 ? 152.702 174.997 166.270 1.00 21.16 150 ALA D C 1
ATOM 4761 O O . ALA C 2 150 ? 152.428 176.210 166.278 1.00 16.28 150 ALA D O 1
ATOM 4763 N N . PRO C 2 151 ? 153.961 174.589 166.478 1.00 24.13 151 PRO D N 1
ATOM 4764 C CA . PRO C 2 151 ? 155.032 175.593 166.559 1.00 13.37 151 PRO D CA 1
ATOM 4765 C C . PRO C 2 151 ? 155.223 176.380 165.276 1.00 27.02 151 PRO D C 1
ATOM 4766 O O . PRO C 2 151 ? 155.544 177.572 165.339 1.00 30.28 151 PRO D O 1
ATOM 4770 N N . ALA C 2 152 ? 155.038 175.753 164.114 1.00 34.26 152 ALA D N 1
ATOM 4771 C CA . ALA C 2 152 ? 155.167 176.473 162.852 1.00 21.58 152 ALA D CA 1
ATOM 4772 C C . ALA C 2 152 ? 154.118 177.572 162.739 1.00 15.65 152 ALA D C 1
ATOM 4773 O O . ALA C 2 152 ? 154.435 178.716 162.398 1.00 23.58 152 ALA D O 1
ATOM 4775 N N . MET C 2 153 ? 152.861 177.244 163.042 1.00 12.11 153 MET D N 1
ATOM 4776 C CA . MET C 2 153 ? 151.808 178.249 163.004 1.00 17.87 153 MET D CA 1
ATOM 4777 C C . MET C 2 153 ? 151.999 179.303 164.082 1.00 23.63 153 MET D C 1
ATOM 4778 O O . MET C 2 153 ? 151.679 180.475 163.862 1.00 30.23 153 MET D O 1
ATOM 4783 N N . GLY C 2 154 ? 152.518 178.912 165.246 1.00 23.81 154 GLY D N 1
ATOM 4784 C CA . GLY C 2 154 ? 152.798 179.892 166.278 1.00 14.99 154 GLY D CA 1
ATOM 4785 C C . GLY C 2 154 ? 153.856 180.890 165.857 1.00 20.44 154 GLY D C 1
ATOM 4786 O O . GLY C 2 154 ? 153.719 182.093 166.084 1.00 26.83 154 GLY D O 1
ATOM 4787 N N . MET C 2 155 ? 154.928 180.404 165.230 1.00 25.87 155 MET D N 1
ATOM 4788 C CA . MET C 2 155 ? 155.956 181.305 164.723 1.00 19.46 155 MET D CA 1
ATOM 4789 C C . MET C 2 155 ? 155.437 182.164 163.578 1.00 17.64 155 MET D C 1
ATOM 4790 O O . MET C 2 155 ? 155.801 183.338 163.481 1.00 19.38 155 MET D O 1
ATOM 4795 N N . ILE C 2 156 ? 154.591 181.605 162.712 1.00 12.38 156 ILE D N 1
ATOM 4796 C CA . ILE C 2 156 ? 153.981 182.401 161.650 1.00 11.73 156 ILE D CA 1
ATOM 4797 C C . ILE C 2 156 ? 153.153 183.532 162.246 1.00 15.69 156 ILE D C 1
ATOM 4798 O O . ILE C 2 156 ? 153.229 184.683 161.802 1.00 33.80 156 ILE D O 1
ATOM 4803 N N . GLY C 2 157 ? 152.359 183.222 163.272 1.00 5.65 157 GLY D N 1
ATOM 4804 C CA . GLY C 2 157 ? 151.568 184.251 163.924 1.00 10.98 157 GLY D CA 1
ATOM 4805 C C . GLY C 2 157 ? 152.418 185.294 164.624 1.00 16.80 157 GLY D C 1
ATOM 4806 O O . GLY C 2 157 ? 152.096 186.483 164.606 1.00 15.81 157 GLY D O 1
ATOM 4807 N N . THR C 2 158 ? 153.508 184.863 165.259 1.00 20.64 158 THR D N 1
ATOM 4808 C CA . THR C 2 158 ? 154.415 185.810 165.902 1.00 13.39 158 THR D CA 1
ATOM 4809 C C . THR C 2 158 ? 155.043 186.744 164.878 1.00 22.24 158 THR D C 1
ATOM 4810 O O . THR C 2 158 ? 155.117 187.959 165.093 1.00 24.10 158 THR D O 1
ATOM 4814 N N . LEU C 2 159 ? 155.494 186.188 163.751 1.00 28.63 159 LEU D N 1
ATOM 4815 C CA . LEU C 2 159 ? 156.091 186.999 162.698 1.00 19.83 159 LEU D CA 1
ATOM 4816 C C . LEU C 2 159 ? 155.082 187.980 162.116 1.00 16.87 159 LEU D C 1
ATOM 4817 O O . LEU C 2 159 ? 155.414 189.142 161.866 1.00 19.47 159 LEU D O 1
ATOM 4822 N N . VAL C 2 160 ? 153.842 187.530 161.902 1.00 11.27 160 VAL D N 1
ATOM 4823 C CA . VAL C 2 160 ? 152.813 188.417 161.372 1.00 18.29 160 VAL D CA 1
ATOM 4824 C C . VAL C 2 160 ? 152.502 189.535 162.359 1.00 30.95 160 VAL D C 1
ATOM 4825 O O . VAL C 2 160 ? 152.371 190.701 161.972 1.00 40.18 160 VAL D O 1
ATOM 4829 N N . GLY C 2 161 ? 152.386 189.204 163.646 1.00 22.90 161 GLY D N 1
ATOM 4830 C CA . GLY C 2 161 ? 152.124 190.231 164.640 1.00 17.97 161 GLY D CA 1
ATOM 4831 C C . GLY C 2 161 ? 153.247 191.240 164.748 1.00 20.59 161 GLY D C 1
ATOM 4832 O O . GLY C 2 161 ? 153.006 192.439 164.895 1.00 28.84 161 GLY D O 1
ATOM 4833 N N . LEU C 2 162 ? 154.491 190.774 164.661 1.00 20.80 162 LEU D N 1
ATOM 4834 C CA . LEU C 2 162 ? 155.623 191.688 164.745 1.00 20.26 162 LEU D CA 1
ATOM 4835 C C . LEU C 2 162 ? 155.742 192.559 163.502 1.00 29.08 162 LEU D C 1
ATOM 4836 O O . LEU C 2 162 ? 156.097 193.739 163.596 1.00 32.46 162 LEU D O 1
ATOM 4841 N N . VAL C 2 163 ? 155.457 191.998 162.326 1.00 37.26 163 VAL D N 1
ATOM 4842 C CA . VAL C 2 163 ? 155.432 192.808 161.111 1.00 31.48 163 VAL D CA 1
ATOM 4843 C C . VAL C 2 163 ? 154.341 193.863 161.203 1.00 30.49 163 VAL D C 1
ATOM 4844 O O . VAL C 2 163 ? 154.542 195.018 160.812 1.00 41.34 163 VAL D O 1
ATOM 4848 N N . ALA C 2 164 ? 153.172 193.488 161.728 1.00 27.24 164 ALA D N 1
ATOM 4849 C CA . ALA C 2 164 ? 152.100 194.457 161.920 1.00 30.32 164 ALA D CA 1
ATOM 4850 C C . ALA C 2 164 ? 152.486 195.536 162.922 1.00 37.03 164 ALA D C 1
ATOM 4851 O O . ALA C 2 164 ? 152.099 196.698 162.757 1.00 38.55 164 ALA D O 1
ATOM 4853 N N . MET C 2 165 ? 153.222 195.173 163.971 1.00 34.17 165 MET D N 1
ATOM 4854 C CA . MET C 2 165 ? 153.646 196.166 164.951 1.00 31.76 165 MET D CA 1
ATOM 4855 C C . MET C 2 165 ? 154.667 197.125 164.354 1.00 36.62 165 MET D C 1
ATOM 4856 O O . MET C 2 165 ? 154.621 198.333 164.616 1.00 45.92 165 MET D O 1
ATOM 4861 N N . LEU C 2 166 ? 155.597 196.607 163.551 1.00 36.49 166 LEU D N 1
ATOM 4862 C CA . LEU C 2 166 ? 156.592 197.457 162.911 1.00 35.05 166 LEU D CA 1
ATOM 4863 C C . LEU C 2 166 ? 156.009 198.293 161.782 1.00 40.28 166 LEU D C 1
ATOM 4864 O O . LEU C 2 166 ? 156.586 199.326 161.433 1.00 36.32 166 LEU D O 1
ATOM 4869 N N . SER C 2 167 ? 154.886 197.863 161.203 1.00 48.16 167 SER D N 1
ATOM 4870 C CA . SER C 2 167 ? 154.268 198.620 160.122 1.00 40.55 167 SER D CA 1
ATOM 4871 C C . SER C 2 167 ? 153.758 199.972 160.601 1.00 45.89 167 SER D C 1
ATOM 4872 O O . SER C 2 167 ? 153.743 200.937 159.830 1.00 55.53 167 SER D O 1
ATOM 4875 N N . ASN C 2 168 ? 153.336 200.065 161.860 1.00 44.29 168 ASN D N 1
ATOM 4876 C CA . ASN C 2 168 ? 152.873 201.334 162.418 1.00 52.14 168 ASN D CA 1
ATOM 4877 C C . ASN C 2 168 ? 153.259 201.358 163.894 1.00 48.30 168 ASN D C 1
ATOM 4878 O O . ASN C 2 168 ? 152.518 200.851 164.740 1.00 53.15 168 ASN D O 1
ATOM 4883 N N . MET C 2 169 ? 154.412 201.950 164.195 1.00 48.13 169 MET D N 1
ATOM 4884 C CA . MET C 2 169 ? 154.907 201.979 165.575 1.00 57.01 169 MET D CA 1
ATOM 4885 C C . MET C 2 169 ? 154.242 203.110 166.353 1.00 61.34 169 MET D C 1
ATOM 4886 O O . MET C 2 169 ? 153.488 202.865 167.299 1.00 63.10 169 MET D O 1
ATOM 4891 N N . ASP C 2 170 ? 154.534 204.356 165.973 1.00 64.14 170 ASP D N 1
ATOM 4892 C CA . ASP C 2 170 ? 153.806 205.542 166.425 1.00 64.66 170 ASP D CA 1
ATOM 4893 C C . ASP C 2 170 ? 154.011 205.780 167.922 1.00 64.38 170 ASP D C 1
ATOM 4894 O O . ASP C 2 170 ? 153.773 206.885 168.416 1.00 66.26 170 ASP D O 1
ATOM 4899 N N . ASP C 2 171 ? 154.578 204.808 168.627 1.00 62.25 171 ASP D N 1
ATOM 4900 C CA . ASP C 2 171 ? 154.740 204.909 170.071 1.00 63.28 171 ASP D CA 1
ATOM 4901 C C . ASP C 2 171 ? 155.799 203.917 170.535 1.00 65.75 171 ASP D C 1
ATOM 4902 O O . ASP C 2 171 ? 155.676 202.712 170.278 1.00 67.47 171 ASP D O 1
ATOM 4907 N N . PRO C 2 172 ? 156.851 204.379 171.214 1.00 61.95 172 PRO D N 1
ATOM 4908 C CA . PRO C 2 172 ? 157.884 203.431 171.664 1.00 60.54 172 PRO D CA 1
ATOM 4909 C C . PRO C 2 172 ? 157.486 202.647 172.900 1.00 61.34 172 PRO D C 1
ATOM 4910 O O . PRO C 2 172 ? 157.904 201.493 173.053 1.00 59.97 172 PRO D O 1
ATOM 4914 N N . LYS C 2 173 ? 156.696 203.235 173.797 1.00 64.68 173 LYS D N 1
ATOM 4915 C CA . LYS C 2 173 ? 156.277 202.526 174.998 1.00 62.26 173 LYS D CA 1
ATOM 4916 C C . LYS C 2 173 ? 155.280 201.415 174.711 1.00 60.40 173 LYS D C 1
ATOM 4917 O O . LYS C 2 173 ? 155.004 200.608 175.602 1.00 60.19 173 LYS D O 1
ATOM 4923 N N . ALA C 2 174 ? 154.733 201.361 173.503 1.00 53.95 174 ALA D N 1
ATOM 4924 C CA . ALA C 2 174 ? 153.835 200.293 173.093 1.00 52.47 174 ALA D CA 1
ATOM 4925 C C . ALA C 2 174 ? 154.550 199.176 172.347 1.00 50.61 174 ALA D C 1
ATOM 4926 O O . ALA C 2 174 ? 153.892 198.232 171.901 1.00 46.95 174 ALA D O 1
ATOM 4928 N N . ILE C 2 175 ? 155.872 199.265 172.190 1.00 46.58 175 ILE D N 1
ATOM 4929 C CA . ILE C 2 175 ? 156.606 198.239 171.455 1.00 42.70 175 ILE D CA 1
ATOM 4930 C C . ILE C 2 175 ? 156.586 196.918 172.212 1.00 44.08 175 ILE D C 1
ATOM 4931 O O . ILE C 2 175 ? 156.249 195.870 171.650 1.00 41.26 175 ILE D O 1
ATOM 4936 N N . GLY C 2 176 ? 156.920 196.952 173.500 1.00 40.95 176 GLY D N 1
ATOM 4937 C CA . GLY C 2 176 ? 157.022 195.758 174.306 1.00 31.17 176 GLY D CA 1
ATOM 4938 C C . GLY C 2 176 ? 155.748 194.942 174.406 1.00 38.46 176 GLY D C 1
ATOM 4939 O O . GLY C 2 176 ? 155.748 193.734 174.156 1.00 38.44 176 GLY D O 1
ATOM 4940 N N . PRO C 2 177 ? 154.636 195.578 174.794 1.00 37.20 177 PRO D N 1
ATOM 4941 C CA . PRO C 2 177 ? 153.362 194.840 174.841 1.00 32.82 177 PRO D CA 1
ATOM 4942 C C . PRO C 2 177 ? 152.956 194.234 173.508 1.00 40.94 177 PRO D C 1
ATOM 4943 O O . PRO C 2 177 ? 152.381 193.135 173.472 1.00 48.53 177 PRO D O 1
ATOM 4947 N N . ALA C 2 178 ? 153.245 194.920 172.402 1.00 31.02 178 ALA D N 1
ATOM 4948 C CA . ALA C 2 178 ? 152.929 194.370 171.089 1.00 26.68 178 ALA D CA 1
ATOM 4949 C C . ALA C 2 178 ? 153.711 193.090 170.827 1.00 31.37 178 ALA D C 1
ATOM 4950 O O . ALA C 2 178 ? 153.157 192.105 170.325 1.00 29.61 178 ALA D O 1
ATOM 4952 N N . MET C 2 179 ? 155.004 193.072 171.170 1.00 33.88 179 MET D N 1
ATOM 4953 C CA . MET C 2 179 ? 155.782 191.850 170.994 1.00 36.63 179 MET D CA 1
ATOM 4954 C C . MET C 2 179 ? 155.338 190.760 171.957 1.00 33.23 179 MET D C 1
ATOM 4955 O O . MET C 2 179 ? 155.408 189.575 171.631 1.00 32.56 179 MET D O 1
ATOM 4960 N N . ALA C 2 180 ? 154.880 191.137 173.151 1.00 28.42 180 ALA D N 1
ATOM 4961 C CA . ALA C 2 180 ? 154.337 190.140 174.071 1.00 24.78 180 ALA D CA 1
ATOM 4962 C C . ALA C 2 180 ? 153.117 189.451 173.472 1.00 32.39 180 ALA D C 1
ATOM 4963 O O . ALA C 2 180 ? 153.010 188.215 173.478 1.00 34.95 180 ALA D O 1
ATOM 4965 N N . VAL C 2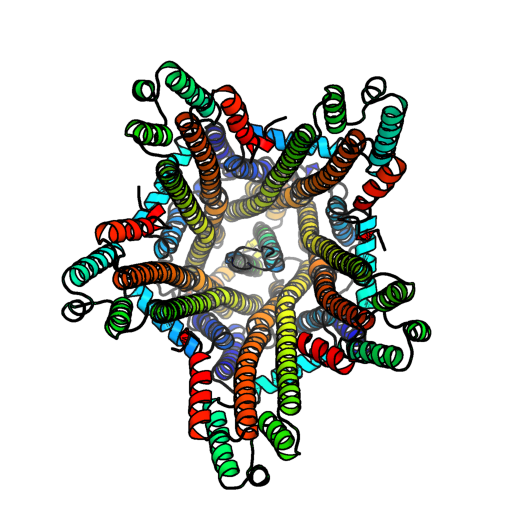 181 ? 152.193 190.243 172.924 1.00 20.34 181 VAL D N 1
ATOM 4966 C CA . VAL C 2 181 ? 151.010 189.671 172.286 1.00 21.73 181 VAL D CA 1
ATOM 4967 C C . VAL C 2 181 ? 151.407 188.825 171.081 1.00 28.20 181 VAL D C 1
ATOM 4968 O O . VAL C 2 181 ? 150.847 187.747 170.852 1.00 29.39 181 VAL D O 1
ATOM 4972 N N . ALA C 2 182 ? 152.372 189.300 170.291 1.00 28.64 182 ALA D N 1
ATOM 4973 C CA . ALA C 2 182 ? 152.828 188.530 169.138 1.00 18.41 182 ALA D CA 1
ATOM 4974 C C . ALA C 2 182 ? 153.463 187.210 169.558 1.00 28.30 182 ALA D C 1
ATOM 4975 O O . ALA C 2 182 ? 153.295 186.195 168.875 1.00 20.74 182 ALA D O 1
ATOM 4977 N N . LEU C 2 183 ? 154.195 187.209 170.674 1.00 23.15 183 LEU D N 1
ATOM 4978 C CA . LEU C 2 183 ? 154.823 186.005 171.197 1.00 11.59 183 LEU D CA 1
ATOM 4979 C C . LEU C 2 183 ? 153.824 185.040 171.809 1.00 14.95 183 LEU D C 1
ATOM 4980 O O . LEU C 2 183 ? 154.159 183.866 171.998 1.00 24.68 183 LEU D O 1
ATOM 4985 N N . LEU C 2 184 ? 152.633 185.520 172.172 1.00 19.46 184 LEU D N 1
ATOM 4986 C CA . LEU C 2 184 ? 151.612 184.615 172.701 1.00 10.61 184 LEU D CA 1
ATOM 4987 C C . LEU C 2 184 ? 151.308 183.477 171.732 1.00 11.45 184 LEU D C 1
ATOM 4988 O O . LEU C 2 184 ? 151.022 182.354 172.154 1.00 15.38 184 LEU D O 1
ATOM 4993 N N . THR C 2 185 ? 151.356 183.750 170.429 1.00 28.11 185 THR D N 1
ATOM 4994 C CA . THR C 2 185 ? 151.115 182.707 169.435 1.00 19.26 185 THR D CA 1
ATOM 4995 C C . THR C 2 185 ? 152.177 181.613 169.520 1.00 13.33 185 THR D C 1
ATOM 4996 O O . THR C 2 185 ? 151.861 180.418 169.474 1.00 2.13 185 THR D O 1
ATOM 5000 N N . THR C 2 186 ? 153.442 182.011 169.666 1.00 19.58 186 THR D N 1
ATOM 5001 C CA . THR C 2 186 ? 154.527 181.050 169.837 1.00 7.05 186 THR D CA 1
ATOM 5002 C C . THR C 2 186 ? 154.375 180.276 171.141 1.00 18.84 186 THR D C 1
ATOM 5003 O O . THR C 2 186 ? 154.625 179.067 171.192 1.00 21.03 186 THR D O 1
ATOM 5007 N N . LEU C 2 187 ? 153.952 180.960 172.203 1.00 20.61 187 LEU D N 1
ATOM 5008 C CA . LEU C 2 187 ? 153.715 180.294 173.479 1.00 8.28 187 LEU D CA 1
ATOM 5009 C C . LEU C 2 187 ? 152.637 179.221 173.353 1.00 11.06 187 LEU D C 1
ATOM 5010 O O . LEU C 2 187 ? 152.812 178.093 173.822 1.00 19.35 187 LEU D O 1
ATOM 5015 N N . TYR C 2 188 ? 151.515 179.557 172.711 1.00 4.16 188 TYR D N 1
ATOM 5016 C CA . TYR C 2 188 ? 150.439 178.583 172.534 1.00 8.66 188 TYR D CA 1
ATOM 5017 C C . TYR C 2 188 ? 150.877 177.421 171.658 1.00 18.90 188 TYR D C 1
ATOM 5018 O O . TYR C 2 188 ? 150.547 176.265 171.939 1.00 18.93 188 TYR D O 1
ATOM 5027 N N . GLY C 2 189 ? 151.603 177.711 170.578 1.00 19.95 189 GLY D N 1
ATOM 5028 C CA . GLY C 2 189 ? 152.100 176.642 169.732 1.00 2.84 189 GLY D CA 1
ATOM 5029 C C . GLY C 2 189 ? 153.020 175.696 170.474 1.00 15.52 189 GLY D C 1
ATOM 5030 O O . GLY C 2 189 ? 152.915 174.477 170.332 1.00 14.65 189 GLY D O 1
ATOM 5031 N N . ALA C 2 190 ? 153.917 176.244 171.296 1.00 25.38 190 ALA D N 1
ATOM 5032 C CA . ALA C 2 190 ? 154.829 175.417 172.080 1.00 12.55 190 ALA D CA 1
ATOM 5033 C C . ALA C 2 190 ? 154.083 174.593 173.121 1.00 18.19 190 ALA D C 1
ATOM 5034 O O . ALA C 2 190 ? 154.381 173.410 173.316 1.00 24.65 190 ALA D O 1
ATOM 5036 N N . ILE C 2 191 ? 153.116 175.204 173.808 1.00 17.18 191 ILE D N 1
ATOM 5037 C CA . ILE C 2 191 ? 152.362 174.478 174.825 1.00 8.05 191 ILE D CA 1
ATOM 5038 C C . ILE C 2 191 ? 151.581 173.337 174.190 1.00 15.66 191 ILE D C 1
ATOM 5039 O O . ILE C 2 191 ? 151.609 172.201 174.671 1.00 27.14 191 ILE D O 1
ATOM 5044 N N . LEU C 2 192 ? 150.886 173.618 173.087 1.00 14.00 192 LEU D N 1
ATOM 5045 C CA . LEU C 2 192 ? 150.107 172.580 172.424 1.00 14.30 192 LEU D CA 1
ATOM 5046 C C . LEU C 2 192 ? 151.004 171.485 171.866 1.00 16.71 192 LEU D C 1
ATOM 5047 O O . LEU C 2 192 ? 150.662 170.300 171.932 1.00 23.96 192 LEU D O 1
ATOM 5052 N N . SER C 2 193 ? 152.159 171.860 171.318 1.00 24.32 193 SER D N 1
ATOM 5053 C CA . SER C 2 193 ? 153.079 170.872 170.773 1.00 17.01 193 SER D CA 1
ATOM 5054 C C . SER C 2 193 ? 153.628 169.956 171.860 1.00 26.10 193 SER D C 1
ATOM 5055 O O . SER C 2 193 ? 153.553 168.729 171.743 1.00 29.49 193 SER D O 1
ATOM 5058 N N . ASN C 2 194 ? 154.167 170.532 172.936 1.00 25.22 194 ASN D N 1
ATOM 5059 C CA . ASN C 2 194 ? 154.968 169.764 173.877 1.00 19.88 194 ASN D CA 1
ATOM 5060 C C . ASN C 2 194 ? 154.191 169.254 175.080 1.00 24.32 194 ASN D C 1
ATOM 5061 O O . ASN C 2 194 ? 154.686 168.369 175.784 1.00 37.06 194 ASN D O 1
ATOM 5066 N N . MET C 2 195 ? 152.995 169.773 175.335 1.00 17.34 195 MET D N 1
ATOM 5067 C CA . MET C 2 195 ? 152.208 169.361 176.484 1.00 23.05 195 MET D CA 1
ATOM 5068 C C . MET C 2 195 ? 150.931 168.629 176.115 1.00 28.66 195 MET D C 1
ATOM 5069 O O . MET C 2 195 ? 150.336 167.987 176.985 1.00 38.60 195 MET D O 1
ATOM 5074 N N . VAL C 2 196 ? 150.489 168.705 174.862 1.00 22.40 196 VAL D N 1
ATOM 5075 C CA . VAL C 2 196 ? 149.223 168.096 174.475 1.00 24.61 196 VAL D CA 1
ATOM 5076 C C . VAL C 2 196 ? 149.431 167.092 173.349 1.00 26.60 196 VAL D C 1
ATOM 5077 O O . VAL C 2 196 ? 149.144 165.903 173.508 1.00 39.48 196 VAL D O 1
ATOM 5081 N N . PHE C 2 197 ? 149.943 167.555 172.210 1.00 27.12 197 PHE D N 1
ATOM 5082 C CA . PHE C 2 197 ? 149.926 166.734 171.003 1.00 22.66 197 PHE D CA 1
ATOM 5083 C C . PHE C 2 197 ? 151.029 165.681 171.009 1.00 24.61 197 PHE D C 1
ATOM 5084 O O . PHE C 2 197 ? 150.762 164.499 170.777 1.00 21.66 197 PHE D O 1
ATOM 5092 N N . PHE C 2 198 ? 152.272 166.091 171.251 1.00 29.70 198 PHE D N 1
ATOM 5093 C CA . PHE C 2 198 ? 153.359 165.119 171.340 1.00 26.24 198 PHE D CA 1
ATOM 5094 C C . PHE C 2 198 ? 153.184 164.130 172.487 1.00 35.30 198 PHE D C 1
ATOM 5095 O O . PHE C 2 198 ? 153.446 162.933 172.275 1.00 33.46 198 PHE D O 1
ATOM 5103 N N . PRO C 2 199 ? 152.796 164.539 173.704 1.00 38.55 199 PRO D N 1
ATOM 5104 C CA . PRO C 2 199 ? 152.476 163.533 174.729 1.00 35.99 199 PRO D CA 1
ATOM 5105 C C . PRO C 2 199 ? 151.385 162.556 174.322 1.00 36.79 199 PRO D C 1
ATOM 5106 O O . PRO C 2 199 ? 151.494 161.367 174.633 1.00 40.41 199 PRO D O 1
ATOM 5110 N N . ILE C 2 200 ? 150.338 163.016 173.633 1.00 26.93 200 ILE D N 1
ATOM 5111 C CA . ILE C 2 200 ? 149.277 162.102 173.217 1.00 29.02 200 ILE D CA 1
ATOM 5112 C C . ILE C 2 200 ? 149.783 161.148 172.144 1.00 38.61 200 ILE D C 1
ATOM 5113 O O . ILE C 2 200 ? 149.428 159.965 172.130 1.00 39.41 200 ILE D O 1
ATOM 5118 N N . ALA C 2 201 ? 150.626 161.635 171.233 1.00 39.27 201 ALA D N 1
ATOM 5119 C CA . ALA C 2 201 ? 151.214 160.753 170.231 1.00 34.83 201 ALA D CA 1
ATOM 5120 C C . ALA C 2 201 ? 152.075 159.680 170.888 1.00 40.42 201 ALA D C 1
ATOM 5121 O O . ALA C 2 201 ? 152.000 158.497 170.531 1.00 47.11 201 ALA D O 1
ATOM 5123 N N . ASP C 2 202 ? 152.895 160.074 171.865 1.00 43.01 202 ASP D N 1
ATOM 5124 C CA . ASP C 2 202 ? 153.734 159.103 172.563 1.00 41.62 202 ASP D CA 1
ATOM 5125 C C . ASP C 2 202 ? 152.892 158.107 173.355 1.00 46.15 202 ASP D C 1
ATOM 5126 O O . ASP C 2 202 ? 153.197 156.907 173.381 1.00 44.86 202 ASP D O 1
ATOM 5131 N N . LYS C 2 203 ? 151.831 158.586 174.007 1.00 48.71 203 LYS D N 1
ATOM 5132 C CA . LYS C 2 203 ? 150.941 157.699 174.744 1.00 43.56 203 LYS D CA 1
ATOM 5133 C C . LYS C 2 203 ? 150.253 156.713 173.812 1.00 47.65 203 LYS D C 1
ATOM 5134 O O . LYS C 2 203 ? 150.092 155.535 174.151 1.00 51.15 203 LYS D O 1
ATOM 5140 N N . LEU C 2 204 ? 149.835 157.177 172.635 1.00 51.26 204 LEU D N 1
ATOM 5141 C CA . LEU C 2 204 ? 149.205 156.287 171.671 1.00 50.54 204 LEU D CA 1
ATOM 5142 C C . LEU C 2 204 ? 150.188 155.256 171.138 1.00 49.67 204 LEU D C 1
ATOM 5143 O O . LEU C 2 204 ? 149.801 154.113 170.894 1.00 51.11 204 LEU D O 1
ATOM 5148 N N . SER C 2 205 ? 151.456 155.627 170.961 1.00 52.72 205 SER D N 1
ATOM 5149 C CA . SER C 2 205 ? 152.457 154.638 170.562 1.00 57.57 205 SER D CA 1
ATOM 5150 C C . SER C 2 205 ? 152.666 153.589 171.655 1.00 63.17 205 SER D C 1
ATOM 5151 O O . SER C 2 205 ? 152.763 152.383 171.373 1.00 67.76 205 SER D O 1
ATOM 5154 N N . LEU C 2 206 ? 152.739 154.031 172.913 1.00 65.71 206 LEU D N 1
ATOM 5155 C CA . LEU C 2 206 ? 152.877 153.093 174.024 1.00 63.46 206 LEU D CA 1
ATOM 5156 C C . LEU C 2 206 ? 151.683 152.146 174.089 1.00 64.22 206 LEU D C 1
ATOM 5157 O O . LEU C 2 206 ? 151.841 150.932 174.280 1.00 67.54 206 LEU D O 1
ATOM 5162 N N . ARG C 2 207 ? 150.474 152.686 173.928 1.00 63.61 207 ARG D N 1
ATOM 5163 C CA . ARG C 2 207 ? 149.294 151.836 173.938 1.00 65.22 207 ARG D CA 1
ATOM 5164 C C . ARG C 2 207 ? 149.240 150.942 172.711 1.00 72.94 207 ARG D C 1
ATOM 5165 O O . ARG C 2 207 ? 148.668 149.854 172.774 1.00 76.95 207 ARG D O 1
ATOM 5173 N N . ARG C 2 208 ? 149.818 151.374 171.592 1.00 75.66 208 ARG D N 1
ATOM 5174 C CA . ARG C 2 208 ? 149.918 150.498 170.431 1.00 75.21 208 ARG D CA 1
ATOM 5175 C C . ARG C 2 208 ? 150.761 149.277 170.758 1.00 75.45 208 ARG D C 1
ATOM 5176 O O . ARG C 2 208 ? 150.373 148.141 170.463 1.00 77.54 208 ARG D O 1
ATOM 5184 N N . ASP C 2 209 ? 151.915 149.492 171.388 1.00 76.90 209 ASP D N 1
ATOM 5185 C CA . ASP C 2 209 ? 152.749 148.360 171.787 1.00 79.03 209 ASP D CA 1
ATOM 5186 C C . ASP C 2 209 ? 152.007 147.447 172.760 1.00 77.88 209 ASP D C 1
ATOM 5187 O O . ASP C 2 209 ? 151.994 146.218 172.598 1.00 78.43 209 ASP D O 1
ATOM 5192 N N . GLN C 2 210 ? 151.366 148.039 173.772 1.00 81.56 210 GLN D N 1
ATOM 5193 C CA . GLN C 2 210 ? 150.650 147.235 174.758 1.00 82.68 210 GLN D CA 1
ATOM 5194 C C . GLN C 2 210 ? 149.499 146.459 174.130 1.00 83.54 210 GLN D C 1
ATOM 5195 O O . GLN C 2 210 ? 149.284 145.288 174.466 1.00 86.05 210 GLN D O 1
ATOM 5201 N N . GLU C 2 211 ? 148.752 147.085 173.220 1.00 83.78 211 GLU D N 1
ATOM 5202 C CA . GLU C 2 211 ? 147.623 146.419 172.586 1.00 86.07 211 GLU D CA 1
ATOM 5203 C C . GLU C 2 211 ? 148.085 145.303 171.664 1.00 89.07 211 GLU D C 1
ATOM 5204 O O . GLU C 2 211 ? 147.453 144.245 171.607 1.00 88.10 211 GLU D O 1
ATOM 5210 N N . THR C 2 212 ? 149.179 145.514 170.927 1.00 92.98 212 THR D N 1
ATOM 5211 C CA . THR C 2 212 ? 149.708 144.431 170.107 1.00 91.80 212 THR D CA 1
ATOM 5212 C C . THR C 2 212 ? 150.125 143.249 170.970 1.00 92.53 212 THR D C 1
ATOM 5213 O O . THR C 2 212 ? 149.819 142.098 170.641 1.00 93.73 212 THR D O 1
ATOM 5217 N N . LEU C 2 213 ? 150.802 143.513 172.092 1.00 96.16 213 LEU D N 1
ATOM 5218 C CA . LEU C 2 213 ? 151.192 142.418 172.979 1.00 96.90 213 LEU D CA 1
ATOM 5219 C C . LEU C 2 213 ? 149.970 141.677 173.513 1.00 96.46 213 LEU D C 1
ATOM 5220 O O . LEU C 2 213 ? 149.903 140.440 173.461 1.00 97.49 213 LEU D O 1
ATOM 5225 N N . ASN C 2 214 ? 148.983 142.422 174.018 1.00 98.66 214 ASN D N 1
ATOM 5226 C CA . ASN C 2 214 ? 147.803 141.792 174.604 1.00 99.57 214 ASN D CA 1
ATOM 5227 C C . ASN C 2 214 ? 147.025 140.992 173.569 1.00 100.24 214 ASN D C 1
ATOM 5228 O O . ASN C 2 214 ? 146.575 139.874 173.847 1.00 101.85 214 ASN D O 1
ATOM 5233 N N . ARG C 2 215 ? 146.855 141.541 172.366 1.00 105.63 215 ARG D N 1
ATOM 5234 C CA . ARG C 2 215 ? 146.086 140.843 171.345 1.00 107.15 215 ARG D CA 1
ATOM 5235 C C . ARG C 2 215 ? 146.837 139.645 170.779 1.00 107.60 215 ARG D C 1
ATOM 5236 O O . ARG C 2 215 ? 146.207 138.641 170.439 1.00 107.34 215 ARG D O 1
ATOM 5244 N N . ARG C 2 216 ? 148.167 139.711 170.687 1.00 114.17 216 ARG D N 1
ATOM 5245 C CA . ARG C 2 216 ? 148.933 138.528 170.311 1.00 114.48 216 ARG D CA 1
ATOM 5246 C C . ARG C 2 216 ? 148.773 137.429 171.355 1.00 115.04 216 ARG D C 1
ATOM 5247 O O . ARG C 2 216 ? 148.603 136.250 171.015 1.00 116.76 216 ARG D O 1
ATOM 5255 N N . LEU C 2 217 ? 148.822 137.799 172.638 1.00 114.81 217 LEU D N 1
ATOM 5256 C CA . LEU C 2 217 ? 148.612 136.816 173.697 1.00 114.58 217 LEU D CA 1
ATOM 5257 C C . LEU C 2 217 ? 147.222 136.198 173.604 1.00 114.56 217 LEU D C 1
ATOM 5258 O O . LEU C 2 217 ? 147.063 134.978 173.727 1.00 116.61 217 LEU D O 1
ATOM 5263 N N . ILE C 2 218 ? 146.203 137.031 173.383 1.00 116.93 218 ILE D N 1
ATOM 5264 C CA . ILE C 2 218 ? 144.834 136.529 173.290 1.00 117.62 218 ILE D CA 1
ATOM 5265 C C . ILE C 2 218 ? 144.683 135.602 172.090 1.00 119.33 218 ILE D C 1
ATOM 5266 O O . ILE C 2 218 ? 144.027 134.557 172.172 1.00 120.68 218 ILE D O 1
ATOM 5271 N N . MET C 2 219 ? 145.280 135.976 170.955 1.00 123.53 219 MET D N 1
ATOM 5272 C CA . MET C 2 219 ? 145.204 135.144 169.760 1.00 123.94 219 MET D CA 1
ATOM 5273 C C . MET C 2 219 ? 145.868 133.793 169.984 1.00 124.35 219 MET D C 1
ATOM 5274 O O . MET C 2 219 ? 145.314 132.750 169.617 1.00 124.05 219 MET D O 1
ATOM 5279 N N . ASP C 2 220 ? 147.058 133.789 170.590 1.00 125.71 220 ASP D N 1
ATOM 5280 C CA . ASP C 2 220 ? 147.724 132.520 170.874 1.00 125.57 220 ASP D CA 1
ATOM 5281 C C . ASP C 2 220 ? 146.899 131.675 171.837 1.00 125.59 220 ASP D C 1
ATOM 5282 O O . ASP C 2 220 ? 146.773 130.457 171.658 1.00 126.08 220 ASP D O 1
ATOM 5287 N N . GLY C 2 221 ? 146.310 132.310 172.852 1.00 126.28 221 GLY D N 1
ATOM 5288 C CA . GLY C 2 221 ? 145.496 131.569 173.799 1.00 126.24 221 GLY D CA 1
ATOM 5289 C C . GLY C 2 221 ? 144.289 130.921 173.151 1.00 126.91 221 GLY D C 1
ATOM 5290 O O . GLY C 2 221 ? 144.008 129.742 173.374 1.00 127.42 221 GLY D O 1
ATOM 5291 N N . VAL C 2 222 ? 143.566 131.677 172.321 1.00 128.31 222 VAL D N 1
ATOM 5292 C CA . VAL C 2 222 ? 142.376 131.105 171.696 1.00 128.46 222 VAL D CA 1
ATOM 5293 C C . VAL C 2 222 ? 142.756 130.054 170.658 1.00 128.85 222 VAL D C 1
ATOM 5294 O O . VAL C 2 222 ? 142.034 129.064 170.479 1.00 128.49 222 VAL D O 1
ATOM 5298 N N . LEU C 2 223 ? 143.883 130.236 169.961 1.00 129.75 223 LEU D N 1
ATOM 5299 C CA . LEU C 2 223 ? 144.339 129.207 169.031 1.00 130.12 223 LEU D CA 1
ATOM 5300 C C . LEU C 2 223 ? 144.658 127.914 169.769 1.00 130.81 223 LEU D C 1
ATOM 5301 O O . LEU C 2 223 ? 144.339 126.818 169.293 1.00 130.59 223 LEU D O 1
ATOM 5306 N N . ALA C 2 224 ? 145.290 128.023 170.938 1.00 132.38 224 ALA D N 1
ATOM 5307 C CA . ALA C 2 224 ? 145.512 126.838 171.757 1.00 132.10 224 ALA D CA 1
ATOM 5308 C C . ALA C 2 224 ? 144.198 126.245 172.249 1.00 132.26 224 ALA D C 1
ATOM 5309 O O . ALA C 2 224 ? 144.079 125.021 172.377 1.00 132.20 224 ALA D O 1
ATOM 5311 N N . ILE C 2 225 ? 143.207 127.093 172.537 1.00 134.52 225 ILE D N 1
ATOM 5312 C CA . ILE C 2 225 ? 141.903 126.597 172.974 1.00 135.09 225 ILE D CA 1
ATOM 5313 C C . ILE C 2 225 ? 141.264 125.748 171.883 1.00 135.61 225 ILE D C 1
ATOM 5314 O O . ILE C 2 225 ? 140.752 124.653 172.145 1.00 135.44 225 ILE D O 1
ATOM 5319 N N . GLN C 2 226 ? 141.283 126.239 170.643 1.00 137.01 226 GLN D N 1
ATOM 5320 C CA . GLN C 2 226 ? 140.766 125.439 169.538 1.00 137.28 226 GLN D CA 1
ATOM 5321 C C . GLN C 2 226 ? 141.612 124.194 169.317 1.00 137.16 226 GLN D C 1
ATOM 5322 O O . GLN C 2 226 ? 141.095 123.159 168.883 1.00 136.78 226 GLN D O 1
ATOM 5328 N N . ASP C 2 227 ? 142.912 124.275 169.612 1.00 135.40 227 ASP D N 1
ATOM 5329 C CA . ASP C 2 227 ? 143.770 123.100 169.536 1.00 135.28 227 ASP D CA 1
ATOM 5330 C C . ASP C 2 227 ? 143.407 122.075 170.603 1.00 135.61 227 ASP D C 1
ATOM 5331 O O . ASP C 2 227 ? 143.572 120.869 170.384 1.00 134.99 227 ASP D O 1
ATOM 5336 N N . GLY C 2 228 ? 142.903 122.526 171.749 1.00 135.82 228 GLY D N 1
ATOM 5337 C CA . GLY C 2 228 ? 142.622 121.621 172.844 1.00 135.28 228 GLY D CA 1
ATOM 5338 C C . GLY C 2 228 ? 143.842 121.220 173.640 1.00 135.89 228 GLY D C 1
ATOM 5339 O O . GLY C 2 228 ? 143.874 120.122 174.202 1.00 135.99 228 GLY D O 1
ATOM 5340 N N . GLN C 2 229 ? 144.851 122.084 173.701 1.00 136.06 229 GLN D N 1
ATOM 5341 C CA . GLN C 2 229 ? 146.094 121.751 174.380 1.00 136.21 229 GLN D CA 1
ATOM 5342 C C . GLN C 2 229 ? 145.894 121.717 175.894 1.00 136.37 229 GLN D C 1
ATOM 5343 O O . GLN C 2 229 ? 144.861 122.131 176.427 1.00 135.66 229 GLN D O 1
ATOM 5349 N N . ASN C 2 230 ? 146.904 121.204 176.583 1.00 135.97 230 ASN D N 1
ATOM 5350 C CA . ASN C 2 230 ? 146.909 121.196 178.041 1.00 135.82 230 ASN D CA 1
ATOM 5351 C C . ASN C 2 230 ? 147.021 122.628 178.548 1.00 136.19 230 ASN D C 1
ATOM 5352 O O . ASN C 2 230 ? 147.948 123.344 178.144 1.00 135.48 230 ASN D O 1
ATOM 5357 N N . PRO C 2 231 ? 146.109 123.092 179.412 1.00 136.02 231 PRO D N 1
ATOM 5358 C CA . PRO C 2 231 ? 146.164 124.488 179.874 1.00 135.42 231 PRO D CA 1
ATOM 5359 C C . PRO C 2 231 ? 147.478 124.858 180.543 1.00 135.22 231 PRO D C 1
ATOM 5360 O O . PRO C 2 231 ? 147.907 126.013 180.468 1.00 135.88 231 PRO D O 1
ATOM 5364 N N . ARG C 2 232 ? 148.122 123.896 181.205 1.00 135.73 232 ARG D N 1
ATOM 5365 C CA . ARG C 2 232 ? 149.439 124.158 181.779 1.00 136.33 232 ARG D CA 1
ATOM 5366 C C . ARG C 2 232 ? 150.463 124.456 180.690 1.00 136.46 232 ARG D C 1
ATOM 5367 O O . ARG C 2 232 ? 151.311 125.343 180.853 1.00 136.24 232 ARG D O 1
ATOM 5375 N N . VAL C 2 233 ? 150.399 123.726 179.575 1.00 136.13 233 VAL D N 1
ATOM 5376 C CA . VAL C 2 233 ? 151.293 123.998 178.452 1.00 136.35 233 VAL D CA 1
ATOM 5377 C C . VAL C 2 233 ? 151.031 125.392 177.893 1.00 136.00 233 VAL D C 1
ATOM 5378 O O . VAL C 2 233 ? 151.966 126.131 177.564 1.00 135.51 233 VAL D O 1
ATOM 5382 N N . ILE C 2 234 ? 149.753 125.771 177.785 1.00 134.86 234 ILE D N 1
ATOM 5383 C CA . ILE C 2 234 ? 149.395 127.104 177.302 1.00 134.50 234 ILE D CA 1
ATOM 5384 C C . ILE C 2 234 ? 149.982 128.168 178.220 1.00 134.47 234 ILE D C 1
ATOM 5385 O O . ILE C 2 234 ? 150.572 129.156 177.768 1.00 134.85 234 ILE D O 1
ATOM 5390 N N . ASP C 2 235 ? 149.813 127.975 179.530 1.00 131.83 235 ASP D N 1
ATOM 5391 C CA . ASP C 2 235 ? 150.309 128.941 180.502 1.00 131.60 235 ASP D CA 1
ATOM 5392 C C . ASP C 2 235 ? 151.823 129.074 180.421 1.00 131.36 235 ASP D C 1
ATOM 5393 O O . ASP C 2 235 ? 152.361 130.186 180.432 1.00 131.77 235 ASP D O 1
ATOM 5398 N N . SER C 2 236 ? 152.528 127.944 180.333 1.00 132.03 236 SER D N 1
ATOM 5399 C CA . SER C 2 236 ? 153.984 127.988 180.250 1.00 132.42 236 SER D CA 1
ATOM 5400 C C . SER C 2 236 ? 154.437 128.694 178.978 1.00 132.42 236 SER D C 1
ATOM 5401 O O . SER C 2 236 ? 155.360 129.516 179.007 1.00 132.36 236 SER D O 1
ATOM 5404 N N . TYR C 2 237 ? 153.788 128.394 177.849 1.00 131.23 237 TYR D N 1
ATOM 5405 C CA . TYR C 2 237 ? 154.160 129.030 176.589 1.00 131.90 237 TYR D CA 1
ATOM 5406 C C . TYR C 2 237 ? 153.927 130.536 176.639 1.00 132.00 237 TYR D C 1
ATOM 5407 O O . TYR C 2 237 ? 154.775 131.317 176.190 1.00 130.98 237 TYR D O 1
ATOM 5416 N N . LEU C 2 238 ? 152.791 130.964 177.191 1.00 128.75 238 LEU D N 1
ATOM 5417 C CA . LEU C 2 238 ? 152.494 132.392 177.257 1.00 127.25 238 LEU D CA 1
ATOM 5418 C C . LEU C 2 238 ? 153.451 133.113 178.203 1.00 127.46 238 LEU D C 1
ATOM 5419 O O . LEU C 2 238 ? 153.930 134.214 177.900 1.00 127.75 238 LEU D O 1
ATOM 5424 N N . LYS C 2 239 ? 153.751 132.502 179.353 1.00 127.34 239 LYS D N 1
ATOM 5425 C CA . LYS C 2 239 ? 154.699 133.109 180.281 1.00 127.41 239 LYS D CA 1
ATOM 5426 C C . LYS C 2 239 ? 156.085 133.212 179.660 1.00 127.66 239 LYS D C 1
ATOM 5427 O O . LYS C 2 239 ? 156.795 134.202 179.871 1.00 127.20 239 LYS D O 1
ATOM 5433 N N . ASN C 2 240 ? 156.492 132.195 178.897 1.00 129.34 240 ASN D N 1
ATOM 5434 C CA . ASN C 2 240 ? 157.757 132.279 178.176 1.00 128.75 240 ASN D CA 1
ATOM 5435 C C . ASN C 2 240 ? 157.728 133.406 177.151 1.00 128.80 240 ASN D C 1
ATOM 5436 O O . ASN C 2 240 ? 158.713 134.135 176.991 1.00 128.55 240 ASN D O 1
ATOM 5441 N N . TYR C 2 241 ? 156.604 133.562 176.446 1.00 124.25 241 TYR D N 1
ATOM 5442 C CA . TYR C 2 241 ? 156.503 134.632 175.459 1.00 123.83 241 TYR D CA 1
ATOM 5443 C C . TYR C 2 241 ? 156.515 136.009 176.113 1.00 124.81 241 TYR D C 1
ATOM 5444 O O . TYR C 2 241 ? 156.866 136.996 175.458 1.00 123.70 241 TYR D O 1
ATOM 5453 N N . LEU C 2 242 ? 156.125 136.100 177.388 1.00 124.23 242 LEU D N 1
ATOM 5454 C CA . LEU C 2 242 ? 156.236 137.376 178.091 1.00 122.85 242 LEU D CA 1
ATOM 5455 C C . LEU C 2 242 ? 157.681 137.858 178.136 1.00 122.79 242 LEU D C 1
ATOM 5456 O O . LEU C 2 242 ? 157.965 139.021 177.830 1.00 122.87 242 LEU D O 1
ATOM 5461 N N . ASN C 2 243 ? 158.603 136.978 178.510 1.00 118.82 243 ASN D N 1
ATOM 5462 C CA . ASN C 2 243 ? 160.000 137.358 178.680 1.00 118.75 243 ASN D CA 1
ATOM 5463 C C . ASN C 2 243 ? 160.750 137.286 177.355 1.00 117.60 243 ASN D C 1
ATOM 5464 O O . ASN C 2 243 ? 160.298 136.644 176.407 0.00 118.39 243 ASN D O 1
ATOM 5469 N N . MET D 2 1 ? 178.132 154.065 195.645 1.00 77.00 1 MET C N 1
ATOM 5470 C CA . MET D 2 1 ? 178.643 155.376 195.260 1.00 76.31 1 MET C CA 1
ATOM 5471 C C . MET D 2 1 ? 179.900 155.252 194.407 1.00 75.51 1 MET C C 1
ATOM 5472 O O . MET D 2 1 ? 181.015 155.240 194.929 1.00 74.77 1 MET C O 1
ATOM 5477 N N . ASP D 2 2 ? 179.717 155.164 193.091 1.00 63.30 2 ASP C N 1
ATOM 5478 C CA . ASP D 2 2 ? 180.842 155.075 192.175 1.00 61.89 2 ASP C CA 1
ATOM 5479 C C . ASP D 2 2 ? 181.481 156.451 191.999 1.00 60.37 2 ASP C C 1
ATOM 5480 O O . ASP D 2 2 ? 181.015 157.457 192.540 1.00 60.08 2 ASP C O 1
ATOM 5485 N N . LEU D 2 3 ? 182.576 156.494 191.239 1.00 61.13 3 LEU C N 1
ATOM 5486 C CA . LEU D 2 3 ? 183.276 157.758 191.033 1.00 61.18 3 LEU C CA 1
ATOM 5487 C C . LEU D 2 3 ? 182.435 158.719 190.204 1.00 60.04 3 LEU C C 1
ATOM 5488 O O . LEU D 2 3 ? 182.458 159.934 190.431 1.00 61.56 3 LEU C O 1
ATOM 5493 N N . ALA D 2 4 ? 181.678 158.191 189.241 1.00 52.01 4 ALA C N 1
ATOM 5494 C CA . ALA D 2 4 ? 180.848 159.038 188.390 1.00 53.21 4 ALA C CA 1
ATOM 5495 C C . ALA D 2 4 ? 179.836 159.822 189.216 1.00 54.87 4 ALA C C 1
ATOM 5496 O O . ALA D 2 4 ? 179.656 161.027 189.022 1.00 52.91 4 ALA C O 1
ATOM 5498 N N . THR D 2 5 ? 179.167 159.146 190.152 1.00 51.57 5 THR C N 1
ATOM 5499 C CA . THR D 2 5 ? 178.257 159.837 191.060 1.00 52.93 5 THR C CA 1
ATOM 5500 C C . THR D 2 5 ? 179.007 160.817 191.953 1.00 52.78 5 THR C C 1
ATOM 5501 O O . THR D 2 5 ? 178.548 161.943 192.182 1.00 50.31 5 THR C O 1
ATOM 5505 N N . LEU D 2 6 ? 180.160 160.398 192.472 1.00 55.26 6 LEU C N 1
ATOM 5506 C CA . LEU D 2 6 ? 180.974 161.265 193.317 1.00 55.94 6 LEU C CA 1
ATOM 5507 C C . LEU D 2 6 ? 181.455 162.484 192.539 1.00 55.76 6 LEU C C 1
ATOM 5508 O O . LEU D 2 6 ? 181.375 163.622 193.024 1.00 57.85 6 LEU C O 1
ATOM 5513 N N . LEU D 2 7 ? 181.940 162.263 191.319 1.00 49.41 7 LEU C N 1
ATOM 5514 C CA . LEU D 2 7 ? 182.377 163.347 190.452 1.00 49.80 7 LEU C CA 1
ATOM 5515 C C . LEU D 2 7 ? 181.215 164.285 190.169 1.00 48.71 7 LEU C C 1
ATOM 5516 O O . LEU D 2 7 ? 181.393 165.501 190.154 1.00 43.78 7 LEU C O 1
ATOM 5521 N N . GLY D 2 8 ? 180.022 163.728 189.960 1.00 50.74 8 GLY C N 1
ATOM 5522 C CA . GLY D 2 8 ? 178.859 164.562 189.707 1.00 40.86 8 GLY C CA 1
ATOM 5523 C C . GLY D 2 8 ? 178.476 165.419 190.896 1.00 46.65 8 GLY C C 1
ATOM 5524 O O . GLY D 2 8 ? 178.112 166.584 190.742 1.00 46.50 8 GLY C O 1
ATOM 5525 N N . LEU D 2 9 ? 178.544 164.851 192.101 1.00 54.32 9 LEU C N 1
ATOM 5526 C CA . LEU D 2 9 ? 178.206 165.623 193.294 1.00 52.31 9 LEU C CA 1
ATOM 5527 C C . LEU D 2 9 ? 179.206 166.751 193.531 1.00 52.15 9 LEU C C 1
ATOM 5528 O O . LEU D 2 9 ? 178.812 167.892 193.804 1.00 54.08 9 LEU C O 1
ATOM 5533 N N . ILE D 2 10 ? 180.505 166.459 193.426 1.00 49.74 10 ILE C N 1
ATOM 5534 C CA . ILE D 2 10 ? 181.505 167.520 193.578 1.00 47.38 10 ILE C CA 1
ATOM 5535 C C . ILE D 2 10 ? 181.394 168.541 192.451 1.00 53.19 10 ILE C C 1
ATOM 5536 O O . ILE D 2 10 ? 181.551 169.747 192.670 1.00 54.50 10 ILE C O 1
ATOM 5541 N N . GLY D 2 11 ? 181.103 168.083 191.234 1.00 53.13 11 GLY C N 1
ATOM 5542 C CA . GLY D 2 11 ? 180.920 169.013 190.134 1.00 47.32 11 GLY C CA 1
ATOM 5543 C C . GLY D 2 11 ? 179.729 169.925 190.334 1.00 51.62 11 GLY C C 1
ATOM 5544 O O . GLY D 2 11 ? 179.798 171.115 190.038 1.00 54.26 11 GLY C O 1
ATOM 5545 N N . GLY D 2 12 ? 178.623 169.383 190.844 1.00 46.22 12 GLY C N 1
ATOM 5546 C CA . GLY D 2 12 ? 177.466 170.212 191.132 1.00 45.63 12 GLY C CA 1
ATOM 5547 C C . GLY D 2 12 ? 177.716 171.194 192.260 1.00 48.64 12 GLY C C 1
ATOM 5548 O O . GLY D 2 12 ? 177.253 172.335 192.217 1.00 52.43 12 GLY C O 1
ATOM 5549 N N . PHE D 2 13 ? 178.446 170.763 193.290 1.00 48.44 13 PHE C N 1
ATOM 5550 C CA . PHE D 2 13 ? 178.801 171.673 194.375 1.00 50.37 13 PHE C CA 1
ATOM 5551 C C . PHE D 2 13 ? 179.686 172.810 193.873 1.00 52.26 13 PHE C C 1
ATOM 5552 O O . PHE D 2 13 ? 179.436 173.987 194.175 1.00 52.48 13 PHE C O 1
ATOM 5560 N N . ALA D 2 14 ? 180.718 172.477 193.096 1.00 50.24 14 ALA C N 1
ATOM 5561 C CA . ALA D 2 14 ? 181.576 173.500 192.517 1.00 48.95 14 ALA C CA 1
ATOM 5562 C C . ALA D 2 14 ? 180.811 174.375 191.537 1.00 46.63 14 ALA C C 1
ATOM 5563 O O . ALA D 2 14 ? 181.104 175.565 191.421 1.00 46.73 14 ALA C O 1
ATOM 5565 N N . PHE D 2 15 ? 179.827 173.810 190.841 1.00 44.95 15 PHE C N 1
ATOM 5566 C CA . PHE D 2 15 ? 179.002 174.588 189.928 1.00 44.49 15 PHE C CA 1
ATOM 5567 C C . PHE D 2 15 ? 178.143 175.594 190.679 1.00 48.65 15 PHE C C 1
ATOM 5568 O O . PHE D 2 15 ? 177.981 176.735 190.240 1.00 52.50 15 PHE C O 1
ATOM 5576 N N . VAL D 2 16 ? 177.564 175.180 191.807 1.00 46.12 16 VAL C N 1
ATOM 5577 C CA . VAL D 2 16 ? 176.789 176.110 192.622 1.00 47.11 16 VAL C CA 1
ATOM 5578 C C . VAL D 2 16 ? 177.678 177.218 193.174 1.00 47.13 16 VAL C C 1
ATOM 5579 O O . VAL D 2 16 ? 177.300 178.397 193.148 1.00 45.46 16 VAL C O 1
ATOM 5583 N N . ILE D 2 17 ? 178.863 176.867 193.678 1.00 46.46 17 ILE C N 1
ATOM 5584 C CA . ILE D 2 17 ? 179.780 177.882 194.197 1.00 50.28 17 ILE C CA 1
ATOM 5585 C C . ILE D 2 17 ? 180.214 178.825 193.079 1.00 53.91 17 ILE C C 1
ATOM 5586 O O . ILE D 2 17 ? 180.306 180.042 193.264 1.00 56.51 17 ILE C O 1
ATOM 5591 N N . MET D 2 18 ? 180.475 178.270 191.898 1.00 51.92 18 MET C N 1
ATOM 5592 C CA . MET D 2 18 ? 180.832 179.049 190.719 1.00 46.47 18 MET C CA 1
ATOM 5593 C C . MET D 2 18 ? 179.726 180.011 190.302 1.00 49.29 18 MET C C 1
ATOM 5594 O O . MET D 2 18 ? 179.984 181.183 190.000 1.00 46.52 18 MET C O 1
ATOM 5599 N N . ALA D 2 19 ? 178.481 179.531 190.275 1.00 46.62 19 ALA C N 1
ATOM 5600 C CA . ALA D 2 19 ? 177.351 180.385 189.939 1.00 43.16 19 ALA C CA 1
ATOM 5601 C C . ALA D 2 19 ? 177.175 181.501 190.956 1.00 47.45 19 ALA C C 1
ATOM 5602 O O . ALA D 2 19 ? 176.933 182.654 190.581 1.00 50.11 19 ALA C O 1
ATOM 5604 N N . MET D 2 20 ? 177.305 181.180 192.241 1.00 52.71 20 MET C N 1
ATOM 5605 C CA . MET D 2 20 ? 177.237 182.180 193.295 1.00 53.05 20 MET C CA 1
ATOM 5606 C C . MET D 2 20 ? 178.351 183.213 193.206 1.00 52.48 20 MET C C 1
ATOM 5607 O O . MET D 2 20 ? 178.090 184.402 193.415 1.00 53.26 20 MET C O 1
ATOM 5612 N N . VAL D 2 21 ? 179.579 182.791 192.896 1.00 45.80 21 VAL C N 1
ATOM 5613 C CA . VAL D 2 21 ? 180.686 183.735 192.771 1.00 48.63 21 VAL C CA 1
ATOM 5614 C C . VAL D 2 21 ? 180.491 184.638 191.560 1.00 50.37 21 VAL C C 1
ATOM 5615 O O . VAL D 2 21 ? 180.695 185.855 191.643 1.00 49.34 21 VAL C O 1
ATOM 5619 N N . LEU D 2 22 ? 180.103 184.067 190.415 1.00 49.00 22 LEU C N 1
ATOM 5620 C CA . LEU D 2 22 ? 179.873 184.885 189.228 1.00 46.59 22 LEU C CA 1
ATOM 5621 C C . LEU D 2 22 ? 178.753 185.889 189.465 1.00 45.69 22 LEU C C 1
ATOM 5622 O O . LEU D 2 22 ? 178.872 187.068 189.116 1.00 52.11 22 LEU C O 1
ATOM 5627 N N . GLY D 2 23 ? 177.656 185.440 190.065 1.00 44.24 23 GLY C N 1
ATOM 5628 C CA . GLY D 2 23 ? 176.517 186.312 190.239 1.00 45.09 23 GLY C CA 1
ATOM 5629 C C . GLY D 2 23 ? 176.415 187.021 191.572 1.00 52.13 23 GLY C C 1
ATOM 5630 O O . GLY D 2 23 ? 175.395 187.650 191.862 1.00 51.84 23 GLY C O 1
ATOM 5631 N N . GLY D 2 24 ? 177.456 186.929 192.393 1.00 57.04 24 GLY C N 1
ATOM 5632 C CA . GLY D 2 24 ? 177.437 187.574 193.691 1.00 55.77 24 GLY C CA 1
ATOM 5633 C C . GLY D 2 24 ? 176.621 186.823 194.722 1.00 60.00 24 GLY C C 1
ATOM 5634 O O . GLY D 2 24 ? 177.104 186.550 195.825 1.00 62.02 24 GLY C O 1
ATOM 5635 N N . SER D 2 25 ? 175.381 186.480 194.375 1.00 56.56 25 SER C N 1
ATOM 5636 C CA . SER D 2 25 ? 174.506 185.746 195.279 1.00 55.72 25 SER C CA 1
ATOM 5637 C C . SER D 2 25 ? 174.026 184.448 194.641 1.00 55.49 25 SER C C 1
ATOM 5638 O O . SER D 2 25 ? 174.455 184.093 193.539 1.00 60.71 25 SER C O 1
ATOM 5641 N N . ILE D 2 26 ? 173.142 183.730 195.331 1.00 54.64 26 ILE C N 1
ATOM 5642 C CA . ILE D 2 26 ? 172.605 182.469 194.838 1.00 54.54 26 ILE C CA 1
ATOM 5643 C C . ILE D 2 26 ? 171.094 182.611 194.730 1.00 58.59 26 ILE C C 1
ATOM 5644 O O . ILE D 2 26 ? 170.433 181.877 193.987 1.00 60.05 26 ILE C O 1
ATOM 5649 N N . GLY D 2 27 ? 170.541 183.587 195.447 1.00 54.18 27 GLY C N 1
ATOM 5650 C CA . GLY D 2 27 ? 169.105 183.783 195.464 1.00 51.92 27 GLY C CA 1
ATOM 5651 C C . GLY D 2 27 ? 168.518 184.237 194.148 1.00 54.47 27 GLY C C 1
ATOM 5652 O O . GLY D 2 27 ? 167.291 184.266 194.017 1.00 55.88 27 GLY C O 1
ATOM 5653 N N . MET D 2 28 ? 169.358 184.594 193.178 1.00 47.54 28 MET C N 1
ATOM 5654 C CA . MET D 2 28 ? 168.883 185.004 191.867 1.00 49.24 28 MET C CA 1
ATOM 5655 C C . MET D 2 28 ? 168.854 183.857 190.865 1.00 45.93 28 MET C C 1
ATOM 5656 O O . MET D 2 28 ? 168.245 184.002 189.799 1.00 51.36 28 MET C O 1
ATOM 5661 N N . PHE D 2 29 ? 169.506 182.738 191.167 1.00 31.10 29 PHE C N 1
ATOM 5662 C CA . PHE D 2 29 ? 169.337 181.508 190.409 1.00 28.00 29 PHE C CA 1
ATOM 5663 C C . PHE D 2 29 ? 168.162 180.689 190.909 1.00 35.39 29 PHE C C 1
ATOM 5664 O O . PHE D 2 29 ? 167.913 179.601 190.385 1.00 38.17 29 PHE C O 1
ATOM 5672 N N . VAL D 2 30 ? 167.454 181.177 191.923 1.00 42.70 30 VAL C N 1
ATOM 5673 C CA . VAL D 2 30 ? 166.313 180.487 192.506 1.00 39.10 30 VAL C CA 1
ATOM 5674 C C . VAL D 2 30 ? 165.080 181.332 192.239 1.00 42.27 30 VAL C C 1
ATOM 5675 O O . VAL D 2 30 ? 164.995 182.475 192.700 1.00 49.91 30 VAL C O 1
ATOM 5679 N N . ASP D 2 31 ? 164.131 180.775 191.493 1.00 39.04 31 ASP C N 1
ATOM 5680 C CA . ASP D 2 31 ? 162.879 181.456 191.197 1.00 41.43 31 ASP C CA 1
ATOM 5681 C C . ASP D 2 31 ? 161.761 180.441 191.343 1.00 43.53 31 ASP C C 1
ATOM 5682 O O . ASP D 2 31 ? 161.773 179.409 190.667 1.00 45.74 31 ASP C O 1
ATOM 5687 N N . VAL D 2 32 ? 160.805 180.728 192.228 1.00 43.86 32 VAL C N 1
ATOM 5688 C CA . VAL D 2 32 ? 159.757 179.759 192.529 1.00 42.54 32 VAL C CA 1
ATOM 5689 C C . VAL D 2 32 ? 158.894 179.490 191.305 1.00 41.79 32 VAL C C 1
ATOM 5690 O O . VAL D 2 32 ? 158.528 178.341 191.038 1.00 42.24 32 VAL C O 1
ATOM 5694 N N . THR D 2 33 ? 158.563 180.527 190.536 1.00 39.56 33 THR C N 1
ATOM 5695 C CA . THR D 2 33 ? 157.750 180.339 189.340 1.00 39.57 33 THR C CA 1
ATOM 5696 C C . THR D 2 33 ? 158.456 179.463 188.311 1.00 41.58 33 THR C C 1
ATOM 5697 O O . THR D 2 33 ? 157.822 178.608 187.683 1.00 44.32 33 THR C O 1
ATOM 5701 N N . SER D 2 34 ? 159.761 179.666 188.115 1.00 32.19 34 SER C N 1
ATOM 5702 C CA . SER D 2 34 ? 160.500 178.868 187.140 1.00 27.91 34 SER C CA 1
ATOM 5703 C C . SER D 2 34 ? 160.549 177.400 187.549 1.00 33.30 34 SER C C 1
ATOM 5704 O O . SER D 2 34 ? 160.322 176.503 186.724 1.00 34.63 34 SER C O 1
ATOM 5707 N N . ILE D 2 35 ? 160.852 177.140 188.822 1.00 35.05 35 ILE C N 1
ATOM 5708 C CA . ILE D 2 35 ? 160.851 175.772 189.333 1.00 32.42 35 ILE C CA 1
ATOM 5709 C C . ILE D 2 35 ? 159.475 175.153 189.158 1.00 31.23 35 ILE C C 1
ATOM 5710 O O . ILE D 2 35 ? 159.340 174.002 188.731 1.00 33.89 35 ILE C O 1
ATOM 5715 N N . LEU D 2 36 ? 158.430 175.910 189.497 1.00 31.61 36 LEU C N 1
ATOM 5716 C CA . LEU D 2 36 ? 157.072 175.397 189.383 1.00 34.21 36 LEU C CA 1
ATOM 5717 C C . LEU D 2 36 ? 156.748 175.037 187.944 1.00 34.47 36 LEU C C 1
ATOM 5718 O O . LEU D 2 36 ? 156.227 173.954 187.672 1.00 37.57 36 LEU C O 1
ATOM 5723 N N . ILE D 2 37 ? 157.094 175.911 187.000 1.00 28.18 37 ILE C N 1
ATOM 5724 C CA . ILE D 2 37 ? 156.807 175.637 185.595 1.00 22.57 37 ILE C CA 1
ATOM 5725 C C . ILE D 2 37 ? 157.525 174.373 185.146 1.00 29.13 37 ILE C C 1
ATOM 5726 O O . ILE D 2 37 ? 156.899 173.427 184.655 1.00 29.77 37 ILE C O 1
ATOM 5731 N N . VAL D 2 38 ? 158.842 174.310 185.360 1.00 27.01 38 VAL C N 1
ATOM 5732 C CA . VAL D 2 38 ? 159.602 173.176 184.838 1.00 26.48 38 VAL C CA 1
ATOM 5733 C C . VAL D 2 38 ? 159.130 171.878 185.479 1.00 29.40 38 VAL C C 1
ATOM 5734 O O . VAL D 2 38 ? 158.770 170.920 184.786 1.00 28.77 38 VAL C O 1
ATOM 5738 N N . VAL D 2 39 ? 159.069 171.846 186.811 1.00 28.37 39 VAL C N 1
ATOM 5739 C CA . VAL D 2 39 ? 158.756 170.609 187.511 1.00 27.25 39 VAL C CA 1
ATOM 5740 C C . VAL D 2 39 ? 157.312 170.196 187.258 1.00 28.66 39 VAL C C 1
ATOM 5741 O O . VAL D 2 39 ? 157.036 169.035 186.941 1.00 40.23 39 VAL C O 1
ATOM 5745 N N . GLY D 2 40 ? 156.370 171.133 187.387 1.00 17.84 40 GLY C N 1
ATOM 5746 C CA . GLY D 2 40 ? 154.974 170.793 187.205 1.00 22.67 40 GLY C CA 1
ATOM 5747 C C . GLY D 2 40 ? 154.643 170.379 185.788 1.00 30.45 40 GLY C C 1
ATOM 5748 O O . GLY D 2 40 ? 153.918 169.409 185.577 1.00 44.76 40 GLY C O 1
ATOM 5749 N N . GLY D 2 41 ? 155.166 171.101 184.793 1.00 25.77 41 GLY C N 1
ATOM 5750 C CA . GLY D 2 41 ? 154.925 170.711 183.416 1.00 20.66 41 GLY C CA 1
ATOM 5751 C C . GLY D 2 41 ? 155.569 169.386 183.066 1.00 22.43 41 GLY C C 1
ATOM 5752 O O . GLY D 2 41 ? 154.979 168.572 182.351 1.00 32.76 41 GLY C O 1
ATOM 5753 N N . SER D 2 42 ? 156.786 169.149 183.559 1.00 21.39 42 SER C N 1
ATOM 5754 C CA . SER D 2 42 ? 157.438 167.871 183.311 1.00 20.38 42 SER C CA 1
ATOM 5755 C C . SER D 2 42 ? 156.658 166.727 183.938 1.00 15.60 42 SER C C 1
ATOM 5756 O O . SER D 2 42 ? 156.469 165.681 183.311 1.00 26.02 42 SER C O 1
ATOM 5759 N N . ILE D 2 43 ? 156.188 166.913 185.171 1.00 15.92 43 ILE C N 1
ATOM 5760 C CA . ILE D 2 43 ? 155.381 165.894 185.829 1.00 20.50 43 ILE C CA 1
ATOM 5761 C C . ILE D 2 43 ? 154.079 165.676 185.070 1.00 24.04 43 ILE C C 1
ATOM 5762 O O . ILE D 2 43 ? 153.655 164.536 184.860 1.00 36.80 43 ILE C O 1
ATOM 5767 N N . PHE D 2 44 ? 153.437 166.758 184.632 1.00 23.41 44 PHE C N 1
ATOM 5768 C CA . PHE D 2 44 ? 152.213 166.649 183.848 1.00 21.89 44 PHE C CA 1
ATOM 5769 C C . PHE D 2 44 ? 152.431 165.806 182.596 1.00 25.47 44 PHE C C 1
ATOM 5770 O O . PHE D 2 44 ? 151.681 164.862 182.330 1.00 34.50 44 PHE C O 1
ATOM 5778 N N . VAL D 2 45 ? 153.472 166.122 181.827 1.00 19.29 45 VAL C N 1
ATOM 5779 C CA . VAL D 2 45 ? 153.704 165.421 180.566 1.00 17.42 45 VAL C CA 1
ATOM 5780 C C . VAL D 2 45 ? 154.091 163.970 180.815 1.00 20.25 45 VAL C C 1
ATOM 5781 O O . VAL D 2 45 ? 153.622 163.062 180.120 1.00 26.97 45 VAL C O 1
ATOM 5785 N N . VAL D 2 46 ? 154.958 163.725 181.799 1.00 25.34 46 VAL C N 1
ATOM 5786 C CA . VAL D 2 46 ? 155.412 162.368 182.067 1.00 22.90 46 VAL C CA 1
ATOM 5787 C C . VAL D 2 46 ? 154.262 161.512 182.578 1.00 19.28 46 VAL C C 1
ATOM 5788 O O . VAL D 2 46 ? 154.144 160.335 182.226 1.00 26.95 46 VAL C O 1
ATOM 5792 N N . LEU D 2 47 ? 153.379 162.090 183.391 1.00 24.05 47 LEU C N 1
ATOM 5793 C CA . LEU D 2 47 ? 152.186 161.393 183.848 1.00 24.83 47 LEU C CA 1
ATOM 5794 C C . LEU D 2 47 ? 151.116 161.276 182.773 1.00 31.82 47 LEU C C 1
ATOM 5795 O O . LEU D 2 47 ? 150.183 160.487 182.940 1.00 39.44 47 LEU C O 1
ATOM 5800 N N . MET D 2 48 ? 151.211 162.046 181.688 1.00 32.10 48 MET C N 1
ATOM 5801 C CA . MET D 2 48 ? 150.402 161.747 180.513 1.00 30.59 48 MET C CA 1
ATOM 5802 C C . MET D 2 48 ? 150.840 160.454 179.837 1.00 36.49 48 MET C C 1
ATOM 5803 O O . MET D 2 48 ? 150.068 159.879 179.067 1.00 37.15 48 MET C O 1
ATOM 5808 N N . LYS D 2 49 ? 152.056 159.988 180.112 1.00 31.75 49 LYS C N 1
ATOM 5809 C CA . LYS D 2 49 ? 152.622 158.814 179.468 1.00 25.46 49 LYS C CA 1
ATOM 5810 C C . LYS D 2 49 ? 152.878 157.660 180.422 1.00 32.06 49 LYS C C 1
ATOM 5811 O O . LYS D 2 49 ? 152.888 156.507 179.987 1.00 35.08 49 LYS C O 1
ATOM 5817 N N . PHE D 2 50 ? 153.086 157.941 181.702 1.00 30.77 50 PHE C N 1
ATOM 5818 C CA . PHE D 2 50 ? 153.284 156.924 182.719 1.00 20.55 50 PHE C CA 1
ATOM 5819 C C . PHE D 2 50 ? 152.278 157.129 183.840 1.00 28.75 50 PHE C C 1
ATOM 5820 O O . PHE D 2 50 ? 151.734 158.218 184.024 1.00 36.99 50 PHE C O 1
ATOM 5828 N N . THR D 2 51 ? 152.026 156.062 184.585 1.00 42.73 51 THR C N 1
ATOM 5829 C CA . THR D 2 51 ? 151.151 156.149 185.741 1.00 38.82 51 THR C CA 1
ATOM 5830 C C . THR D 2 51 ? 151.919 156.672 186.951 1.00 36.93 51 THR C C 1
ATOM 5831 O O . THR D 2 51 ? 153.150 156.732 186.962 1.00 47.05 51 THR C O 1
ATOM 5835 N N . MET D 2 52 ? 151.265 157.104 188.005 1.00 38.55 52 MET C N 1
ATOM 5836 C CA . MET D 2 52 ? 151.941 157.482 189.262 1.00 37.58 52 MET C CA 1
ATOM 5837 C C . MET D 2 52 ? 152.627 156.250 189.834 1.00 42.24 52 MET C C 1
ATOM 5838 O O . MET D 2 52 ? 153.658 156.402 190.424 1.00 40.99 52 MET C O 1
ATOM 5843 N N . GLY D 2 53 ? 152.047 155.073 189.730 1.00 44.54 53 GLY C N 1
ATOM 5844 C CA . GLY D 2 53 ? 152.775 153.915 190.221 1.00 39.07 53 GLY C CA 1
ATOM 5845 C C . GLY D 2 53 ? 154.083 153.704 189.489 1.00 42.89 53 GLY C C 1
ATOM 5846 O O . GLY D 2 53 ? 155.104 153.384 190.097 1.00 46.25 53 GLY C O 1
ATOM 5847 N N . GLN D 2 54 ? 154.069 153.885 188.166 1.00 43.47 54 GLN C N 1
ATOM 5848 C CA . GLN D 2 54 ? 155.298 153.769 187.388 1.00 37.10 54 GLN C CA 1
ATOM 5849 C C . GLN D 2 54 ? 156.309 154.843 187.765 1.00 36.69 54 GLN C C 1
ATOM 5850 O O . GLN D 2 54 ? 157.507 154.558 187.855 1.00 33.83 54 GLN C O 1
ATOM 5856 N N . PHE D 2 55 ? 155.851 156.076 187.991 1.00 32.40 55 PHE C N 1
ATOM 5857 C CA . PHE D 2 55 ? 156.755 157.136 188.420 1.00 29.37 55 PHE C CA 1
ATOM 5858 C C . PHE D 2 55 ? 157.364 156.829 189.785 1.00 37.89 55 PHE C C 1
ATOM 5859 O O . PHE D 2 55 ? 158.572 157.006 189.990 1.00 41.63 55 PHE C O 1
ATOM 5867 N N . PHE D 2 56 ? 156.547 156.356 190.727 1.00 43.11 56 PHE C N 1
ATOM 5868 C CA . PHE D 2 56 ? 157.069 155.996 192.042 1.00 40.79 56 PHE C CA 1
ATOM 5869 C C . PHE D 2 56 ? 158.053 154.837 191.950 1.00 41.31 56 PHE C C 1
ATOM 5870 O O . PHE D 2 56 ? 159.080 154.834 192.636 1.00 43.15 56 PHE C O 1
ATOM 5878 N N . GLY D 2 57 ? 157.754 153.842 191.115 1.00 36.54 57 GLY C N 1
ATOM 5879 C CA . GLY D 2 57 ? 158.674 152.730 190.948 1.00 35.91 57 GLY C CA 1
ATOM 5880 C C . GLY D 2 57 ? 159.995 153.159 190.343 1.00 34.60 57 GLY C C 1
ATOM 5881 O O . GLY D 2 57 ? 161.057 152.689 190.756 1.00 40.09 57 GLY C O 1
ATOM 5882 N N . ALA D 2 58 ? 159.946 154.052 189.354 1.00 41.54 58 ALA C N 1
ATOM 5883 C CA . ALA D 2 58 ? 161.170 154.591 188.775 1.00 29.74 58 ALA C CA 1
ATOM 5884 C C . ALA D 2 58 ? 161.982 155.346 189.816 1.00 29.70 58 ALA C C 1
ATOM 5885 O O . ALA D 2 58 ? 163.207 155.204 189.881 1.00 38.73 58 ALA C O 1
ATOM 5887 N N . THR D 2 59 ? 161.315 156.155 190.638 1.00 29.46 59 THR C N 1
ATOM 5888 C CA . THR D 2 59 ? 162.013 156.885 191.691 1.00 30.19 59 THR C CA 1
ATOM 5889 C C . THR D 2 59 ? 162.675 155.928 192.675 1.00 33.80 59 THR C C 1
ATOM 5890 O O . THR D 2 59 ? 163.837 156.114 193.061 1.00 34.65 59 THR C O 1
ATOM 5894 N N . LYS D 2 60 ? 161.951 154.884 193.083 1.00 42.85 60 LYS C N 1
ATOM 5895 C CA . LYS D 2 60 ? 162.511 153.916 194.020 1.00 40.37 60 LYS C CA 1
ATOM 5896 C C . LYS D 2 60 ? 163.703 153.185 193.420 1.00 36.83 60 LYS C C 1
ATOM 5897 O O . LYS D 2 60 ? 164.717 152.988 194.096 1.00 43.94 60 LYS C O 1
ATOM 5903 N N . ILE D 2 61 ? 163.604 152.774 192.153 1.00 35.58 61 ILE C N 1
ATOM 5904 C CA . ILE D 2 61 ? 164.710 152.046 191.538 1.00 34.03 61 ILE C CA 1
ATOM 5905 C C . ILE D 2 61 ? 165.920 152.957 191.346 1.00 41.50 61 ILE C C 1
ATOM 5906 O O . ILE D 2 61 ? 167.063 152.515 191.500 1.00 41.26 61 ILE C O 1
ATOM 5911 N N . ALA D 2 62 ? 165.704 154.239 191.035 1.00 40.34 62 ALA C N 1
ATOM 5912 C CA . ALA D 2 62 ? 166.824 155.170 190.945 1.00 30.03 62 ALA C CA 1
ATOM 5913 C C . ALA D 2 62 ? 167.490 155.362 192.301 1.00 37.55 62 ALA C C 1
ATOM 5914 O O . ALA D 2 62 ? 168.725 155.396 192.397 1.00 43.75 62 ALA C O 1
ATOM 5916 N N . GLY D 2 63 ? 166.690 155.494 193.360 1.00 44.09 63 GLY C N 1
ATOM 5917 C CA . GLY D 2 63 ? 167.261 155.611 194.691 1.00 42.46 63 GLY C CA 1
ATOM 5918 C C . GLY D 2 63 ? 168.060 154.386 195.088 1.00 46.51 63 GLY C C 1
ATOM 5919 O O . GLY D 2 63 ? 169.132 154.494 195.684 1.00 43.55 63 GLY C O 1
ATOM 5920 N N . LYS D 2 64 ? 167.546 153.197 194.758 1.00 48.24 64 LYS C N 1
ATOM 5921 C CA . LYS D 2 64 ? 168.280 151.973 195.058 1.00 47.73 64 LYS C CA 1
ATOM 5922 C C . LYS D 2 64 ? 169.564 151.876 194.246 1.00 51.02 64 LYS C C 1
ATOM 5923 O O . LYS D 2 64 ? 170.574 151.370 194.743 1.00 57.51 64 LYS C O 1
ATOM 5929 N N . ALA D 2 65 ? 169.543 152.344 192.997 1.00 46.78 65 ALA C N 1
ATOM 5930 C CA . ALA D 2 65 ? 170.747 152.315 192.177 1.00 46.36 65 ALA C CA 1
ATOM 5931 C C . ALA D 2 65 ? 171.805 153.285 192.679 1.00 48.13 65 ALA C C 1
ATOM 5932 O O . ALA D 2 65 ? 173.000 152.983 192.597 1.00 48.53 65 ALA C O 1
ATOM 5934 N N . PHE D 2 66 ? 171.401 154.443 193.195 1.00 49.63 66 PHE C N 1
ATOM 5935 C CA . PHE D 2 66 ? 172.354 155.450 193.638 1.00 48.90 66 PHE C CA 1
ATOM 5936 C C . PHE D 2 66 ? 172.749 155.304 195.103 1.00 53.34 66 PHE C C 1
ATOM 5937 O O . PHE D 2 66 ? 173.606 156.056 195.573 1.00 54.92 66 PHE C O 1
ATOM 5945 N N . MET D 2 67 ? 172.156 154.361 195.829 1.00 62.67 67 MET C N 1
ATOM 5946 C CA . MET D 2 67 ? 172.485 154.139 197.229 1.00 59.35 67 MET C CA 1
ATOM 5947 C C . MET D 2 67 ? 173.148 152.800 197.499 1.00 61.82 67 MET C C 1
ATOM 5948 O O . MET D 2 67 ? 174.003 152.721 198.381 1.00 66.49 67 MET C O 1
ATOM 5953 N N . PHE D 2 68 ? 172.782 151.750 196.772 1.00 63.89 68 PHE C N 1
ATOM 5954 C CA . PHE D 2 68 ? 173.359 150.427 196.950 1.00 64.47 68 PHE C CA 1
ATOM 5955 C C . PHE D 2 68 ? 174.169 150.069 195.714 1.00 65.50 68 PHE C C 1
ATOM 5956 O O . PHE D 2 68 ? 173.637 150.066 194.600 1.00 65.42 68 PHE C O 1
ATOM 5964 N N . LYS D 2 69 ? 175.448 149.771 195.914 1.00 65.52 69 LYS C N 1
ATOM 5965 C CA . LYS D 2 69 ? 176.334 149.383 194.828 1.00 65.57 69 LYS C CA 1
ATOM 5966 C C . LYS D 2 69 ? 176.080 147.926 194.465 1.00 64.89 69 LYS C C 1
ATOM 5967 O O . LYS D 2 69 ? 175.910 147.082 195.350 1.00 67.46 69 LYS C O 1
ATOM 5973 N N . ALA D 2 70 ? 176.043 147.638 193.167 1.00 62.53 70 ALA C N 1
ATOM 5974 C CA . ALA D 2 70 ? 175.806 146.274 192.719 1.00 64.59 70 ALA C CA 1
ATOM 5975 C C . ALA D 2 70 ? 176.964 145.369 193.118 1.00 69.34 70 ALA C C 1
ATOM 5976 O O . ALA D 2 70 ? 178.126 145.782 193.140 1.00 70.88 70 ALA C O 1
ATOM 5978 N N . ASP D 2 71 ? 176.634 144.123 193.441 1.00 81.68 71 ASP C N 1
ATOM 5979 C CA . ASP D 2 71 ? 177.653 143.157 193.818 1.00 80.99 71 ASP C CA 1
ATOM 5980 C C . ASP D 2 71 ? 178.581 142.872 192.644 1.00 82.87 71 ASP C C 1
ATOM 5981 O O . ASP D 2 71 ? 178.153 142.786 191.489 1.00 84.22 71 ASP C O 1
ATOM 5986 N N . GLU D 2 72 ? 179.864 142.741 192.948 1.00 88.40 72 GLU C N 1
ATOM 5987 C CA . GLU D 2 72 ? 180.835 142.429 191.911 1.00 89.02 72 GLU C CA 1
ATOM 5988 C C . GLU D 2 72 ? 180.676 140.977 191.467 1.00 90.29 72 GLU C C 1
ATOM 5989 O O . GLU D 2 72 ? 180.511 140.087 192.304 1.00 92.02 72 GLU C O 1
ATOM 5995 N N . PRO D 2 73 ? 180.707 140.715 190.160 1.00 86.97 73 PRO C N 1
ATOM 5996 C CA . PRO D 2 73 ? 180.508 139.336 189.686 1.00 87.18 73 PRO C CA 1
ATOM 5997 C C . PRO D 2 73 ? 181.538 138.355 190.214 1.00 89.06 73 PRO C C 1
ATOM 5998 O O . PRO D 2 73 ? 181.205 137.184 190.435 1.00 89.23 73 PRO C O 1
ATOM 6002 N N . GLU D 2 74 ? 182.783 138.792 190.418 1.00 93.65 74 GLU C N 1
ATOM 6003 C CA . GLU D 2 74 ? 183.809 137.894 190.940 1.00 92.82 74 GLU C CA 1
ATOM 6004 C C . GLU D 2 74 ? 183.481 137.439 192.356 1.00 93.38 74 GLU C C 1
ATOM 6005 O O . GLU D 2 74 ? 183.650 136.261 192.694 1.00 93.76 74 GLU C O 1
ATOM 6011 N N . ASP D 2 75 ? 183.018 138.363 193.203 1.00 96.19 75 ASP C N 1
ATOM 6012 C CA . ASP D 2 75 ? 182.629 137.994 194.560 1.00 96.03 75 ASP C CA 1
ATOM 6013 C C . ASP D 2 75 ? 181.465 137.014 194.545 1.00 95.98 75 ASP C C 1
ATOM 6014 O O . ASP D 2 75 ? 181.433 136.057 195.329 1.00 95.99 75 ASP C O 1
ATOM 6019 N N . LEU D 2 76 ? 180.498 137.236 193.655 1.00 94.57 76 LEU C N 1
ATOM 6020 C CA . LEU D 2 76 ? 179.382 136.307 193.534 1.00 95.43 76 LEU C CA 1
ATOM 6021 C C . LEU D 2 76 ? 179.858 134.929 193.097 1.00 96.67 76 LEU C C 1
ATOM 6022 O O . LEU D 2 76 ? 179.404 133.915 193.634 1.00 97.63 76 LEU C O 1
ATOM 6027 N N . ILE D 2 77 ? 180.776 134.871 192.130 1.00 98.20 77 ILE C N 1
ATOM 6028 C CA . ILE D 2 77 ? 181.294 133.584 191.672 1.00 98.52 77 ILE C CA 1
ATOM 6029 C C . ILE D 2 77 ? 182.029 132.870 192.800 1.00 99.56 77 ILE C C 1
ATOM 6030 O O . ILE D 2 77 ? 181.898 131.650 192.974 1.00 100.07 77 ILE C O 1
ATOM 6035 N N . ALA D 2 78 ? 182.815 133.613 193.579 1.00 100.05 78 ALA C N 1
ATOM 6036 C CA . ALA D 2 78 ? 183.492 133.022 194.727 1.00 99.55 78 ALA C CA 1
ATOM 6037 C C . ALA D 2 78 ? 182.485 132.467 195.726 1.00 100.51 78 ALA C C 1
ATOM 6038 O O . ALA D 2 78 ? 182.668 131.373 196.274 1.00 100.84 78 ALA C O 1
ATOM 6040 N N . LYS D 2 79 ? 181.406 133.212 195.973 1.00 105.64 79 LYS C N 1
ATOM 6041 C CA . LYS D 2 79 ? 180.380 132.731 196.891 1.00 105.44 79 LYS C CA 1
ATOM 6042 C C . LYS D 2 79 ? 179.708 131.470 196.361 1.00 105.67 79 LYS C C 1
ATOM 6043 O O . LYS D 2 79 ? 179.458 130.529 197.122 1.00 107.50 79 LYS C O 1
ATOM 6049 N N . ILE D 2 80 ? 179.407 131.429 195.060 1.00 103.55 80 ILE C N 1
ATOM 6050 C CA . ILE D 2 80 ? 178.783 130.235 194.494 1.00 105.26 80 ILE C CA 1
ATOM 6051 C C . ILE D 2 80 ? 179.712 129.031 194.584 1.00 106.76 80 ILE C C 1
ATOM 6052 O O . ILE D 2 80 ? 179.261 127.925 194.890 1.00 106.43 80 ILE C O 1
ATOM 6057 N N . VAL D 2 81 ? 181.011 129.202 194.329 1.00 109.91 81 VAL C N 1
ATOM 6058 C CA . VAL D 2 81 ? 181.892 128.036 194.406 1.00 109.32 81 VAL C CA 1
ATOM 6059 C C . VAL D 2 81 ? 182.100 127.599 195.856 1.00 110.46 81 VAL C C 1
ATOM 6060 O O . VAL D 2 81 ? 182.237 126.399 196.137 1.00 111.11 81 VAL C O 1
ATOM 6064 N N . GLU D 2 82 ? 182.122 128.544 196.800 1.00 113.89 82 GLU C N 1
ATOM 6065 C CA . GLU D 2 82 ? 182.181 128.167 198.209 1.00 114.37 82 GLU C CA 1
ATOM 6066 C C . GLU D 2 82 ? 180.935 127.385 198.611 1.00 115.05 82 GLU C C 1
ATOM 6067 O O . GLU D 2 82 ? 181.018 126.371 199.316 1.00 115.07 82 GLU C O 1
ATOM 6073 N N . MET D 2 83 ? 179.766 127.838 198.153 1.00 118.18 83 MET C N 1
ATOM 6074 C CA . MET D 2 83 ? 178.537 127.094 198.397 1.00 118.61 83 MET C CA 1
ATOM 6075 C C . MET D 2 83 ? 178.561 125.742 197.700 1.00 118.71 83 MET C C 1
ATOM 6076 O O . MET D 2 83 ? 177.964 124.781 198.191 1.00 120.31 83 MET C O 1
ATOM 6081 N N . ALA D 2 84 ? 179.240 125.653 196.557 1.00 119.30 84 ALA C N 1
ATOM 6082 C CA . ALA D 2 84 ? 179.383 124.377 195.867 1.00 119.86 84 ALA C CA 1
ATOM 6083 C C . ALA D 2 84 ? 180.179 123.393 196.708 1.00 120.92 84 ALA C C 1
ATOM 6084 O O . ALA D 2 84 ? 179.804 122.225 196.836 1.00 120.75 84 ALA C O 1
ATOM 6086 N N . ASP D 2 85 ? 181.287 123.855 197.289 1.00 126.08 85 ASP C N 1
ATOM 6087 C CA . ASP D 2 85 ? 182.043 123.004 198.204 1.00 126.41 85 ASP C CA 1
ATOM 6088 C C . ASP D 2 85 ? 181.197 122.604 199.408 1.00 126.37 85 ASP C C 1
ATOM 6089 O O . ASP D 2 85 ? 181.193 121.434 199.818 1.00 126.28 85 ASP C O 1
ATOM 6094 N N . ALA D 2 86 ? 180.461 123.563 199.976 1.00 124.36 86 ALA C N 1
ATOM 6095 C CA . ALA D 2 86 ? 179.645 123.282 201.153 1.00 123.89 86 ALA C CA 1
ATOM 6096 C C . ALA D 2 86 ? 178.578 122.234 200.852 1.00 124.64 86 ALA C C 1
ATOM 6097 O O . ALA D 2 86 ? 178.360 121.313 201.646 1.00 125.11 86 ALA C O 1
ATOM 6099 N N . ALA D 2 87 ? 177.902 122.359 199.710 1.00 125.69 87 ALA C N 1
ATOM 6100 C CA . ALA D 2 87 ? 176.891 121.382 199.326 1.00 125.92 87 ALA C CA 1
ATOM 6101 C C . ALA D 2 87 ? 177.502 120.049 198.922 1.00 126.74 87 ALA C C 1
ATOM 6102 O O . ALA D 2 87 ? 176.876 119.005 199.138 1.00 126.38 87 ALA C O 1
ATOM 6104 N N . ARG D 2 88 ? 178.701 120.058 198.337 1.00 128.66 88 ARG C N 1
ATOM 6105 C CA . ARG D 2 88 ? 179.356 118.814 197.958 1.00 128.84 88 ARG C CA 1
ATOM 6106 C C . ARG D 2 88 ? 179.744 118.004 199.186 1.00 128.60 88 ARG C C 1
ATOM 6107 O O . ARG D 2 88 ? 179.638 116.772 199.183 1.00 127.65 88 ARG C O 1
ATOM 6115 N N . LYS D 2 89 ? 180.193 118.676 200.247 1.00 127.86 89 LYS C N 1
ATOM 6116 C CA . LYS D 2 89 ? 180.639 117.990 201.454 1.00 127.40 89 LYS C CA 1
ATOM 6117 C C . LYS D 2 89 ? 179.674 118.170 202.621 1.00 127.60 89 LYS C C 1
ATOM 6118 O O . LYS D 2 89 ? 179.993 117.776 203.747 1.00 128.08 89 LYS C O 1
ATOM 6124 N N . GLY D 2 90 ? 178.502 118.754 202.384 1.00 128.28 90 GLY C N 1
ATOM 6125 C CA . GLY D 2 90 ? 177.523 118.899 203.446 1.00 128.43 90 GLY C CA 1
ATOM 6126 C C . GLY D 2 90 ? 176.083 118.722 203.012 1.00 128.98 90 GLY C C 1
ATOM 6127 O O . GLY D 2 90 ? 175.169 118.831 203.834 1.00 129.09 90 GLY C O 1
ATOM 6128 N N . GLY D 2 91 ? 175.864 118.447 201.730 1.00 128.22 91 GLY C N 1
ATOM 6129 C CA . GLY D 2 91 ? 174.517 118.269 201.217 1.00 128.70 91 GLY C CA 1
ATOM 6130 C C . GLY D 2 91 ? 173.782 119.590 201.047 1.00 128.80 91 GLY C C 1
ATOM 6131 O O . GLY D 2 91 ? 174.289 120.672 201.339 1.00 128.26 91 GLY C O 1
ATOM 6132 N N . PHE D 2 92 ? 172.542 119.478 200.560 1.00 126.70 92 PHE C N 1
ATOM 6133 C CA . PHE D 2 92 ? 171.717 120.665 200.350 1.00 126.53 92 PHE C CA 1
ATOM 6134 C C . PHE D 2 92 ? 171.379 121.346 201.669 1.00 126.21 92 PHE C C 1
ATOM 6135 O O . PHE D 2 92 ? 171.257 122.576 201.728 1.00 125.91 92 PHE C O 1
ATOM 6143 N N . LEU D 2 93 ? 171.217 120.564 202.739 1.00 130.17 93 LEU C N 1
ATOM 6144 C CA . LEU D 2 93 ? 170.862 121.130 204.035 1.00 130.40 93 LEU C CA 1
ATOM 6145 C C . LEU D 2 93 ? 171.960 122.020 204.601 1.00 130.74 93 LEU C C 1
ATOM 6146 O O . LEU D 2 93 ? 171.697 122.795 205.526 1.00 130.35 93 LEU C O 1
ATOM 6151 N N . ALA D 2 94 ? 173.180 121.927 204.070 1.00 127.09 94 ALA C N 1
ATOM 6152 C CA . ALA D 2 94 ? 174.277 122.766 204.533 1.00 127.00 94 ALA C CA 1
ATOM 6153 C C . ALA D 2 94 ? 174.176 124.202 204.037 1.00 127.62 94 ALA C C 1
ATOM 6154 O O . ALA D 2 94 ? 174.961 125.047 204.481 1.00 127.29 94 ALA C O 1
ATOM 6156 N N . LEU D 2 95 ? 173.238 124.501 203.138 1.00 124.04 95 LEU C N 1
ATOM 6157 C CA . LEU D 2 95 ? 173.159 125.830 202.547 1.00 123.21 95 LEU C CA 1
ATOM 6158 C C . LEU D 2 95 ? 172.471 126.852 203.443 1.00 123.54 95 LEU C C 1
ATOM 6159 O O . LEU D 2 95 ? 172.458 128.038 203.097 1.00 123.55 95 LEU C O 1
ATOM 6164 N N . GLU D 2 96 ? 171.906 126.435 204.573 1.00 128.48 96 GLU C N 1
ATOM 6165 C CA . GLU D 2 96 ? 171.229 127.348 205.483 1.00 128.67 96 GLU C CA 1
ATOM 6166 C C . GLU D 2 96 ? 172.081 127.724 206.690 1.00 129.25 96 GLU C C 1
ATOM 6167 O O . GLU D 2 96 ? 171.565 128.334 207.631 1.00 128.81 96 GLU C O 1
ATOM 6173 N N . GLU D 2 97 ? 173.367 127.372 206.691 1.00 129.96 97 GLU C N 1
ATOM 6174 C CA . GLU D 2 97 ? 174.233 127.607 207.840 1.00 130.14 97 GLU C CA 1
ATOM 6175 C C . GLU D 2 97 ? 175.275 128.694 207.602 1.00 130.01 97 GLU C C 1
ATOM 6176 O O . GLU D 2 97 ? 176.109 128.934 208.482 1.00 129.92 97 GLU C O 1
ATOM 6182 N N . MET D 2 98 ? 175.256 129.357 206.450 1.00 124.81 98 MET C N 1
ATOM 6183 C CA . MET D 2 98 ? 176.140 130.487 206.207 1.00 124.41 98 MET C CA 1
ATOM 6184 C C . MET D 2 98 ? 175.335 131.669 205.687 1.00 123.42 98 MET C C 1
ATOM 6185 O O . MET D 2 98 ? 174.293 131.501 205.047 1.00 123.41 98 MET C O 1
ATOM 6190 N N . GLU D 2 99 ? 175.823 132.868 205.990 1.00 114.89 99 GLU C N 1
ATOM 6191 C CA . GLU D 2 99 ? 175.151 134.083 205.560 1.00 115.11 99 GLU C CA 1
ATOM 6192 C C . GLU D 2 99 ? 175.344 134.312 204.065 1.00 115.13 99 GLU C C 1
ATOM 6193 O O . GLU D 2 99 ? 176.381 133.977 203.487 1.00 114.26 99 GLU C O 1
ATOM 6199 N N . ILE D 2 100 ? 174.318 134.881 203.435 1.00 107.76 100 ILE C N 1
ATOM 6200 C CA . ILE D 2 100 ? 174.366 135.280 202.035 1.00 107.79 100 ILE C CA 1
ATOM 6201 C C . ILE D 2 100 ? 173.909 136.729 201.955 1.00 107.57 100 ILE C C 1
ATOM 6202 O O . ILE D 2 100 ? 172.803 137.058 202.400 1.00 106.89 100 ILE C O 1
ATOM 6207 N N . ASN D 2 101 ? 174.753 137.589 201.390 1.00 103.94 101 ASN C N 1
ATOM 6208 C CA . ASN D 2 101 ? 174.478 139.017 201.310 1.00 104.14 101 ASN C CA 1
ATOM 6209 C C . ASN D 2 101 ? 173.639 139.396 200.098 1.00 104.39 101 ASN C C 1
ATOM 6210 O O . ASN D 2 101 ? 173.315 140.577 199.930 1.00 104.12 101 ASN C O 1
ATOM 6215 N N . ASN D 2 102 ? 173.281 138.433 199.252 1.00 93.44 102 ASN C N 1
ATOM 6216 C CA . ASN D 2 102 ? 172.555 138.698 198.015 1.00 91.49 102 ASN C CA 1
ATOM 6217 C C . ASN D 2 102 ? 171.154 138.114 198.141 1.00 91.99 102 ASN C C 1
ATOM 6218 O O . ASN D 2 102 ? 170.997 136.915 198.394 1.00 93.57 102 ASN C O 1
ATOM 6223 N N . THR D 2 103 ? 170.138 138.963 197.962 1.00 86.06 103 THR C N 1
ATOM 6224 C CA . THR D 2 103 ? 168.759 138.514 198.117 1.00 84.44 103 THR C CA 1
ATOM 6225 C C . THR D 2 103 ? 168.348 137.541 197.019 1.00 85.79 103 THR C C 1
ATOM 6226 O O . THR D 2 103 ? 167.608 136.587 197.285 1.00 88.68 103 THR C O 1
ATOM 6230 N N . PHE D 2 104 ? 168.800 137.766 195.784 1.00 80.39 104 PHE C N 1
ATOM 6231 C CA . PHE D 2 104 ? 168.490 136.839 194.701 1.00 80.23 104 PHE C CA 1
ATOM 6232 C C . PHE D 2 104 ? 169.121 135.474 194.954 1.00 80.68 104 PHE C C 1
ATOM 6233 O O . PHE D 2 104 ? 168.491 134.434 194.720 1.00 79.43 104 PHE C O 1
ATOM 6241 N N . MET D 2 105 ? 170.362 135.465 195.447 1.00 90.06 105 MET C N 1
ATOM 6242 C CA . MET D 2 105 ? 171.009 134.209 195.809 1.00 91.53 105 MET C CA 1
ATOM 6243 C C . MET D 2 105 ? 170.272 133.516 196.945 1.00 93.15 105 MET C C 1
ATOM 6244 O O . MET D 2 105 ? 170.129 132.290 196.941 1.00 93.96 105 MET C O 1
ATOM 6249 N N . GLN D 2 106 ? 169.810 134.280 197.936 1.00 96.65 106 GLN C N 1
ATOM 6250 C CA . GLN D 2 106 ? 169.060 133.686 199.037 1.00 96.11 106 GLN C CA 1
ATOM 6251 C C . GLN D 2 106 ? 167.755 133.075 198.545 1.00 97.11 106 GLN C C 1
ATOM 6252 O O . GLN D 2 106 ? 167.359 131.989 198.983 1.00 100.76 106 GLN C O 1
ATOM 6258 N N . LYS D 2 107 ? 167.067 133.766 197.634 1.00 94.92 107 LYS C N 1
ATOM 6259 C CA . LYS D 2 107 ? 165.832 133.226 197.075 1.00 95.01 107 LYS C CA 1
ATOM 6260 C C . LYS D 2 107 ? 166.097 131.940 196.303 1.00 97.58 107 LYS C C 1
ATOM 6261 O O . LYS D 2 107 ? 165.361 130.953 196.445 1.00 99.44 107 LYS C O 1
ATOM 6267 N N . GLY D 2 108 ? 167.158 131.925 195.493 1.00 100.32 108 GLY C N 1
ATOM 6268 C CA . GLY D 2 108 ? 167.511 130.707 194.782 1.00 99.48 108 GLY C CA 1
ATOM 6269 C C . GLY D 2 108 ? 167.882 129.573 195.717 1.00 100.38 108 GLY C C 1
ATOM 6270 O O . GLY D 2 108 ? 167.525 128.417 195.480 1.00 101.58 108 GLY C O 1
ATOM 6271 N N . ILE D 2 109 ? 168.589 129.889 196.804 1.00 105.03 109 ILE C N 1
ATOM 6272 C CA . ILE D 2 109 ? 168.990 128.867 197.766 1.00 105.56 109 ILE C CA 1
ATOM 6273 C C . ILE D 2 109 ? 167.769 128.282 198.460 1.00 105.45 109 ILE C C 1
ATOM 6274 O O . ILE D 2 109 ? 167.677 127.066 198.664 1.00 106.53 109 ILE C O 1
ATOM 6279 N N . ASP D 2 110 ? 166.820 129.136 198.850 1.00 106.97 110 ASP C N 1
ATOM 6280 C CA . ASP D 2 110 ? 165.600 128.644 199.482 1.00 107.30 110 ASP C CA 1
ATOM 6281 C C . ASP D 2 110 ? 164.805 127.769 198.524 1.00 107.95 110 ASP C C 1
ATOM 6282 O O . ASP D 2 110 ? 164.314 126.699 198.905 1.00 110.31 110 ASP C O 1
ATOM 6287 N N . LEU D 2 111 ? 164.683 128.198 197.264 1.00 110.16 111 LEU C N 1
ATOM 6288 C CA . LEU D 2 111 ? 163.979 127.374 196.287 1.00 111.28 111 LEU C CA 1
ATOM 6289 C C . LEU D 2 111 ? 164.690 126.047 196.052 1.00 111.72 111 LEU C C 1
ATOM 6290 O O . LEU D 2 111 ? 164.037 125.031 195.795 1.00 111.65 111 LEU C O 1
ATOM 6295 N N . LEU D 2 112 ? 166.019 126.038 196.135 1.00 113.28 112 LEU C N 1
ATOM 6296 C CA . LEU D 2 112 ? 166.778 124.807 195.945 1.00 113.12 112 LEU C CA 1
ATOM 6297 C C . LEU D 2 112 ? 166.602 123.855 197.123 1.00 114.23 112 LEU C C 1
ATOM 6298 O O . LEU D 2 112 ? 166.411 122.649 196.932 1.00 114.50 112 LEU C O 1
ATOM 6303 N N . VAL D 2 113 ? 166.663 124.380 198.350 1.00 116.23 113 VAL C N 1
ATOM 6304 C CA . VAL D 2 113 ? 166.615 123.520 199.526 1.00 116.38 113 VAL C CA 1
ATOM 6305 C C . VAL D 2 113 ? 165.193 123.106 199.880 1.00 117.40 113 VAL C C 1
ATOM 6306 O O . VAL D 2 113 ? 165.005 122.131 200.618 1.00 117.61 113 VAL C O 1
ATOM 6310 N N . ASP D 2 114 ? 164.181 123.814 199.382 1.00 118.59 114 ASP C N 1
ATOM 6311 C CA . ASP D 2 114 ? 162.799 123.448 199.670 1.00 118.65 114 ASP C CA 1
ATOM 6312 C C . ASP D 2 114 ? 162.294 122.296 198.810 1.00 119.41 114 ASP C C 1
ATOM 6313 O O . ASP D 2 114 ? 161.084 122.046 198.784 1.00 119.04 114 ASP C O 1
ATOM 6318 N N . GLY D 2 115 ? 163.180 121.594 198.108 1.00 120.58 115 GLY C N 1
ATOM 6319 C CA . GLY D 2 115 ? 162.806 120.420 197.350 1.00 119.89 115 GLY C CA 1
ATOM 6320 C C . GLY D 2 115 ? 162.236 120.681 195.975 1.00 120.86 115 GLY C C 1
ATOM 6321 O O . GLY D 2 115 ? 161.847 119.724 195.295 1.00 120.26 115 GLY C O 1
ATOM 6322 N N . HIS D 2 116 ? 162.164 121.938 195.544 1.00 121.32 116 HIS C N 1
ATOM 6323 C CA . HIS D 2 116 ? 161.662 122.238 194.212 1.00 121.07 116 HIS C CA 1
ATOM 6324 C C . HIS D 2 116 ? 162.599 121.682 193.147 1.00 120.80 116 HIS C C 1
ATOM 6325 O O . HIS D 2 116 ? 163.824 121.704 193.299 1.00 119.95 116 HIS C O 1
ATOM 6332 N N . ASP D 2 117 ? 162.014 121.180 192.064 1.00 119.73 117 ASP C N 1
ATOM 6333 C CA . ASP D 2 117 ? 162.803 120.643 190.967 1.00 119.53 117 ASP C CA 1
ATOM 6334 C C . ASP D 2 117 ? 163.499 121.770 190.207 1.00 120.15 117 ASP C C 1
ATOM 6335 O O . ASP D 2 117 ? 163.228 122.957 190.412 1.00 120.11 117 ASP C O 1
ATOM 6340 N N . ALA D 2 118 ? 164.414 121.377 189.318 1.00 114.20 118 ALA C N 1
ATOM 6341 C CA . ALA D 2 118 ? 165.195 122.362 188.577 1.00 113.46 118 ALA C CA 1
ATOM 6342 C C . ALA D 2 118 ? 164.318 123.225 187.681 1.00 113.85 118 ALA C C 1
ATOM 6343 O O . ALA D 2 118 ? 164.606 124.412 187.494 1.00 113.86 118 ALA C O 1
ATOM 6345 N N . ASP D 2 119 ? 163.249 122.653 187.123 1.00 115.42 119 ASP C N 1
ATOM 6346 C CA . ASP D 2 119 ? 162.422 123.394 186.174 1.00 115.05 119 ASP C CA 1
ATOM 6347 C C . ASP D 2 119 ? 161.727 124.574 186.843 1.00 114.51 119 ASP C C 1
ATOM 6348 O O . ASP D 2 119 ? 161.793 125.706 186.352 1.00 114.59 119 ASP C O 1
ATOM 6353 N N . VAL D 2 120 ? 161.061 124.330 187.974 1.00 111.23 120 VAL C N 1
ATOM 6354 C CA . VAL D 2 120 ? 160.330 125.400 188.646 1.00 111.94 120 VAL C CA 1
ATOM 6355 C C . VAL D 2 120 ? 161.292 126.429 189.228 1.00 112.40 120 VAL C C 1
ATOM 6356 O O . VAL D 2 120 ? 161.016 127.634 189.211 1.00 111.22 120 VAL C O 1
ATOM 6360 N N . VAL D 2 121 ? 162.436 125.976 189.749 1.00 109.44 121 VAL C N 1
ATOM 6361 C CA . VAL D 2 121 ? 163.425 126.905 190.291 1.00 107.81 121 VAL C CA 1
ATOM 6362 C C . VAL D 2 121 ? 163.942 127.822 189.189 1.00 107.90 121 VAL C C 1
ATOM 6363 O O . VAL D 2 121 ? 164.034 129.045 189.362 1.00 108.64 121 VAL C O 1
ATOM 6367 N N . ARG D 2 122 ? 164.271 127.241 188.033 1.00 104.25 122 ARG C N 1
ATOM 6368 C CA . ARG D 2 122 ? 164.739 128.039 186.908 1.00 103.88 122 ARG C CA 1
ATOM 6369 C C . ARG D 2 122 ? 163.663 129.006 186.436 1.00 103.88 122 ARG C C 1
ATOM 6370 O O . ARG D 2 122 ? 163.957 130.164 186.123 1.00 103.14 122 ARG C O 1
ATOM 6378 N N . ALA D 2 123 ? 162.410 128.549 186.382 1.00 100.40 123 ALA C N 1
ATOM 6379 C CA . ALA D 2 123 ? 161.325 129.419 185.941 1.00 100.53 123 ALA C CA 1
ATOM 6380 C C . ALA D 2 123 ? 161.143 130.600 186.888 1.00 99.96 123 ALA C C 1
ATOM 6381 O O . ALA D 2 123 ? 160.981 131.743 186.445 1.00 99.46 123 ALA C O 1
ATOM 6383 N N . ALA D 2 124 ? 161.173 130.346 188.197 1.00 91.49 124 ALA C N 1
ATOM 6384 C CA . ALA D 2 124 ? 160.995 131.427 189.160 1.00 90.47 124 ALA C CA 1
ATOM 6385 C C . ALA D 2 124 ? 162.162 132.405 189.122 1.00 89.71 124 ALA C C 1
ATOM 6386 O O . ALA D 2 124 ? 161.965 133.624 189.206 1.00 90.23 124 ALA C O 1
ATOM 6388 N N . LEU D 2 125 ? 163.391 131.893 189.000 1.00 84.73 125 LEU C N 1
ATOM 6389 C CA . LEU D 2 125 ? 164.541 132.786 188.913 1.00 84.91 125 LEU C CA 1
ATOM 6390 C C . LEU D 2 125 ? 164.500 133.618 187.636 1.00 85.07 125 LEU C C 1
ATOM 6391 O O . LEU D 2 125 ? 164.832 134.809 187.655 1.00 84.99 125 LEU C O 1
ATOM 6396 N N . LYS D 2 126 ? 164.088 133.012 186.519 1.00 81.74 126 LYS C N 1
ATOM 6397 C CA . LYS D 2 126 ? 163.947 133.768 185.280 1.00 79.89 126 LYS C CA 1
ATOM 6398 C C . LYS D 2 126 ? 162.856 134.822 185.401 1.00 80.66 126 LYS C C 1
ATOM 6399 O O . LYS D 2 126 ? 162.987 135.923 184.857 1.00 81.57 126 LYS C O 1
ATOM 6405 N N . LYS D 2 127 ? 161.769 134.501 186.104 1.00 77.76 127 LYS C N 1
ATOM 6406 C CA . LYS D 2 127 ? 160.723 135.492 186.332 1.00 79.13 127 LYS C CA 1
ATOM 6407 C C . LYS D 2 127 ? 161.248 136.662 187.154 1.00 78.51 127 LYS C C 1
ATOM 6408 O O . LYS D 2 127 ? 160.946 137.823 186.858 1.00 76.86 127 LYS C O 1
ATOM 6414 N N . ASP D 2 128 ? 162.038 136.375 188.191 1.00 72.84 128 ASP C N 1
ATOM 6415 C CA . ASP D 2 128 ? 162.628 137.448 188.989 1.00 70.41 128 ASP C CA 1
ATOM 6416 C C . ASP D 2 128 ? 163.565 138.309 188.149 1.00 73.12 128 ASP C C 1
ATOM 6417 O O . ASP D 2 128 ? 163.547 139.542 188.250 1.00 75.05 128 ASP C O 1
ATOM 6422 N N . ILE D 2 129 ? 164.392 137.675 187.314 1.00 68.29 129 ILE C N 1
ATOM 6423 C CA . ILE D 2 129 ? 165.315 138.429 186.468 1.00 67.55 129 ILE C CA 1
ATOM 6424 C C . ILE D 2 129 ? 164.547 139.301 185.484 1.00 69.13 129 ILE C C 1
ATOM 6425 O O . ILE D 2 129 ? 164.901 140.465 185.256 1.00 70.34 129 ILE C O 1
ATOM 6430 N N . ALA D 2 130 ? 163.491 138.751 184.879 1.00 63.45 130 ALA C N 1
ATOM 6431 C CA . ALA D 2 130 ? 162.684 139.517 183.939 1.00 61.22 130 ALA C CA 1
ATOM 6432 C C . ALA D 2 130 ? 161.984 140.678 184.628 1.00 62.21 130 ALA C C 1
ATOM 6433 O O . ALA D 2 130 ? 161.879 141.769 184.059 1.00 64.70 130 ALA C O 1
ATOM 6435 N N . LEU D 2 131 ? 161.500 140.466 185.852 1.00 61.48 131 LEU C N 1
ATOM 6436 C CA . LEU D 2 131 ? 160.871 141.551 186.596 1.00 62.93 131 LEU C CA 1
ATOM 6437 C C . LEU D 2 131 ? 161.867 142.658 186.912 1.00 61.38 131 LEU C C 1
ATOM 6438 O O . LEU D 2 131 ? 161.547 143.844 186.791 1.00 61.46 131 LEU C O 1
ATOM 6443 N N . THR D 2 132 ? 163.082 142.289 187.324 1.00 56.88 132 THR C N 1
ATOM 6444 C CA . THR D 2 132 ? 164.106 143.291 187.606 1.00 54.84 132 THR C CA 1
ATOM 6445 C C . THR D 2 132 ? 164.471 144.068 186.345 1.00 56.99 132 THR C C 1
ATOM 6446 O O . THR D 2 132 ? 164.601 145.300 186.370 1.00 63.63 132 THR C O 1
ATOM 6450 N N . ASP D 2 133 ? 164.630 143.359 185.227 1.00 50.53 133 ASP C N 1
ATOM 6451 C CA . ASP D 2 133 ? 164.945 144.015 183.964 1.00 49.94 133 ASP C CA 1
ATOM 6452 C C . ASP D 2 133 ? 163.826 144.958 183.542 1.00 54.41 133 ASP C C 1
ATOM 6453 O O . ASP D 2 133 ? 164.088 146.065 183.057 1.00 53.11 133 ASP C O 1
ATOM 6458 N N . GLU D 2 134 ? 162.572 144.537 183.720 1.00 49.16 134 GLU C N 1
ATOM 6459 C CA . GLU D 2 134 ? 161.442 145.387 183.368 1.00 48.76 134 GLU C CA 1
ATOM 6460 C C . GLU D 2 134 ? 161.378 146.618 184.262 1.00 53.19 134 GLU C C 1
ATOM 6461 O O . GLU D 2 134 ? 161.065 147.714 183.791 1.00 55.12 134 GLU C O 1
ATOM 6467 N N . ARG D 2 135 ? 161.668 146.457 185.554 1.00 49.68 135 ARG C N 1
ATOM 6468 C CA . ARG D 2 135 ? 161.689 147.607 186.452 1.00 42.87 135 ARG C CA 1
ATOM 6469 C C . ARG D 2 135 ? 162.762 148.602 186.040 1.00 45.44 135 ARG C C 1
ATOM 6470 O O . ARG D 2 135 ? 162.526 149.816 186.031 1.00 47.46 135 ARG C O 1
ATOM 6478 N N . HIS D 2 136 ? 163.951 148.105 185.692 1.00 36.80 136 HIS C N 1
ATOM 6479 C CA . HIS D 2 136 ? 165.020 149.001 185.265 1.00 33.16 136 HIS C CA 1
ATOM 6480 C C . HIS D 2 136 ? 164.676 149.695 183.953 1.00 37.78 136 HIS C C 1
ATOM 6481 O O . HIS D 2 136 ? 164.939 150.891 183.792 1.00 38.93 136 HIS C O 1
ATOM 6488 N N . THR D 2 137 ? 164.087 148.963 183.007 1.00 41.75 137 THR C N 1
ATOM 6489 C CA . THR D 2 137 ? 163.696 149.564 181.737 1.00 35.05 137 THR C CA 1
ATOM 6490 C C . THR D 2 137 ? 162.617 150.620 181.938 1.00 35.87 137 THR C C 1
ATOM 6491 O O . THR D 2 137 ? 162.649 151.679 181.304 1.00 40.23 137 THR C O 1
ATOM 6495 N N . GLN D 2 138 ? 161.656 150.353 182.822 1.00 32.55 138 GLN C N 1
ATOM 6496 C CA . GLN D 2 138 ? 160.612 151.327 183.115 1.00 34.90 138 GLN C CA 1
ATOM 6497 C C . GLN D 2 138 ? 161.180 152.575 183.781 1.00 34.00 138 GLN C C 1
ATOM 6498 O O . GLN D 2 138 ? 160.775 153.697 183.452 1.00 31.97 138 GLN C O 1
ATOM 6504 N N . GLY D 2 139 ? 162.111 152.404 184.722 1.00 33.92 139 GLY C N 1
ATOM 6505 C CA . GLY D 2 139 ? 162.748 153.561 185.328 1.00 22.77 139 GLY C CA 1
ATOM 6506 C C . GLY D 2 139 ? 163.541 154.377 184.327 1.00 27.20 139 GLY C C 1
ATOM 6507 O O . GLY D 2 139 ? 163.488 155.612 184.331 1.00 35.63 139 GLY C O 1
ATOM 6508 N N . THR D 2 140 ? 164.283 153.697 183.452 1.00 27.49 140 THR C N 1
ATOM 6509 C CA . THR D 2 140 ? 165.008 154.388 182.395 1.00 22.44 140 THR C CA 1
ATOM 6510 C C . THR D 2 140 ? 164.053 155.141 181.482 1.00 31.97 140 THR C C 1
ATOM 6511 O O . THR D 2 140 ? 164.337 156.270 181.082 1.00 37.08 140 THR C O 1
ATOM 6515 N N . GLY D 2 141 ? 162.910 154.537 181.154 1.00 24.34 141 GLY C N 1
ATOM 6516 C CA . GLY D 2 141 ? 161.934 155.221 180.324 1.00 6.61 141 GLY C CA 1
ATOM 6517 C C . GLY D 2 141 ? 161.352 156.452 180.989 1.00 12.38 141 GLY C C 1
ATOM 6518 O O . GLY D 2 141 ? 161.194 157.494 180.354 1.00 19.67 141 GLY C O 1
ATOM 6519 N N . VAL D 2 142 ? 161.035 156.352 182.281 1.00 14.90 142 VAL C N 1
ATOM 6520 C CA . VAL D 2 142 ? 160.476 157.495 183.000 1.00 9.96 142 VAL C CA 1
ATOM 6521 C C . VAL D 2 142 ? 161.478 158.642 183.048 1.00 17.13 142 VAL C C 1
ATOM 6522 O O . VAL D 2 142 ? 161.132 159.802 182.786 1.00 16.36 142 VAL C O 1
ATOM 6526 N N . PHE D 2 143 ? 162.738 158.341 183.365 1.00 23.94 143 PHE C N 1
ATOM 6527 C CA . PHE D 2 143 ? 163.726 159.410 183.455 1.00 9.70 143 PHE C CA 1
ATOM 6528 C C . PHE D 2 143 ? 164.147 159.925 182.084 1.00 9.99 143 PHE C C 1
ATOM 6529 O O . PHE D 2 143 ? 164.486 161.104 181.948 1.00 15.39 143 PHE C O 1
ATOM 6537 N N . ARG D 2 144 ? 164.102 159.078 181.056 1.00 17.92 144 ARG C N 1
ATOM 6538 C CA . ARG D 2 144 ? 164.292 159.540 179.689 1.00 17.61 144 ARG C CA 1
ATOM 6539 C C . ARG D 2 144 ? 163.186 160.503 179.281 1.00 23.62 144 ARG C C 1
ATOM 6540 O O . ARG D 2 144 ? 163.446 161.516 178.626 1.00 24.96 144 ARG C O 1
ATOM 6548 N N . ALA D 2 145 ? 161.941 160.197 179.656 1.00 16.49 145 ALA C N 1
ATOM 6549 C CA . ALA D 2 145 ? 160.828 161.095 179.369 1.00 14.88 145 ALA C CA 1
ATOM 6550 C C . ALA D 2 145 ? 160.974 162.415 180.111 1.00 21.20 145 ALA C C 1
ATOM 6551 O O . ALA D 2 145 ? 160.671 163.482 179.564 1.00 26.66 145 ALA C O 1
ATOM 6553 N N . PHE D 2 146 ? 161.423 162.359 181.365 1.00 20.62 146 PHE C N 1
ATOM 6554 C CA . PHE D 2 146 ? 161.687 163.584 182.111 1.00 8.24 146 PHE C CA 1
ATOM 6555 C C . PHE D 2 146 ? 162.766 164.416 181.435 1.00 20.60 146 PHE C C 1
ATOM 6556 O O . PHE D 2 146 ? 162.649 165.642 181.333 1.00 28.98 146 PHE C O 1
ATOM 6564 N N . GLY D 2 147 ? 163.839 163.767 180.981 1.00 21.39 147 GLY C N 1
ATOM 6565 C CA . GLY D 2 147 ? 164.884 164.482 180.273 1.00 11.46 147 GLY C CA 1
ATOM 6566 C C . GLY D 2 147 ? 164.417 165.061 178.955 1.00 25.29 147 GLY C C 1
ATOM 6567 O O . GLY D 2 147 ? 164.886 166.119 178.536 1.00 32.34 147 GLY C O 1
ATOM 6568 N N . ASP D 2 148 ? 163.510 164.367 178.272 1.00 27.00 148 ASP C N 1
ATOM 6569 C CA . ASP D 2 148 ? 162.952 164.873 177.025 1.00 13.29 148 ASP C CA 1
ATOM 6570 C C . ASP D 2 148 ? 162.050 166.078 177.257 1.00 13.48 148 ASP C C 1
ATOM 6571 O O . ASP D 2 148 ? 162.039 167.010 176.446 1.00 28.11 148 ASP C O 1
ATOM 6576 N N . VAL D 2 149 ? 161.284 166.083 178.348 1.00 9.88 149 VAL C N 1
ATOM 6577 C CA . VAL D 2 149 ? 160.305 167.144 178.540 1.00 20.33 149 VAL C CA 1
ATOM 6578 C C . VAL D 2 149 ? 160.842 168.352 179.303 1.00 23.23 149 VAL C C 1
ATOM 6579 O O . VAL D 2 149 ? 160.341 169.467 179.100 1.00 25.25 149 VAL C O 1
ATOM 6583 N N . ALA D 2 150 ? 161.851 168.175 180.155 1.00 22.09 150 ALA C N 1
ATOM 6584 C CA . ALA D 2 150 ? 162.341 169.293 180.954 1.00 11.27 150 ALA C CA 1
ATOM 6585 C C . ALA D 2 150 ? 162.828 170.478 180.126 1.00 19.16 150 ALA C C 1
ATOM 6586 O O . ALA D 2 150 ? 162.515 171.619 180.501 1.00 14.66 150 ALA C O 1
ATOM 6588 N N . PRO D 2 151 ? 163.589 170.310 179.039 1.00 27.52 151 PRO C N 1
ATOM 6589 C CA . PRO D 2 151 ? 163.994 171.496 178.271 1.00 21.23 151 PRO C CA 1
ATOM 6590 C C . PRO D 2 151 ? 162.879 172.082 177.419 1.00 20.78 151 PRO C C 1
ATOM 6591 O O . PRO D 2 151 ? 162.865 173.297 177.197 1.00 20.12 151 PRO C O 1
ATOM 6595 N N . ALA D 2 152 ? 161.930 171.270 176.951 1.00 18.73 152 ALA C N 1
ATOM 6596 C CA . ALA D 2 152 ? 160.744 171.826 176.306 1.00 13.94 152 ALA C CA 1
ATOM 6597 C C . ALA D 2 152 ? 159.932 172.660 177.290 1.00 9.46 152 ALA C C 1
ATOM 6598 O O . ALA D 2 152 ? 159.477 173.762 176.967 1.00 30.22 152 ALA C O 1
ATOM 6600 N N . MET D 2 153 ? 159.756 172.150 178.510 1.00 5.81 153 MET C N 1
ATOM 6601 C CA . MET D 2 153 ? 159.085 172.921 179.549 1.00 16.13 153 MET C CA 1
ATOM 6602 C C . MET D 2 153 ? 159.875 174.163 179.925 1.00 22.83 153 MET C C 1
ATOM 6603 O O . MET D 2 153 ? 159.285 175.199 180.240 1.00 20.72 153 MET C O 1
ATOM 6608 N N . GLY D 2 154 ? 161.205 174.077 179.905 1.00 19.04 154 GLY C N 1
ATOM 6609 C CA . GLY D 2 154 ? 162.017 175.244 180.189 1.00 0.34 154 GLY C CA 1
ATOM 6610 C C . GLY D 2 154 ? 161.879 176.315 179.130 1.00 15.09 154 GLY C C 1
ATOM 6611 O O . GLY D 2 154 ? 161.842 177.503 179.440 1.00 20.69 154 GLY C O 1
ATOM 6612 N N . MET D 2 155 ? 161.791 175.909 177.864 1.00 28.56 155 MET C N 1
ATOM 6613 C CA . MET D 2 155 ? 161.576 176.882 176.801 1.00 19.87 155 MET C CA 1
ATOM 6614 C C . MET D 2 155 ? 160.169 177.470 176.871 1.00 22.41 155 MET C C 1
ATOM 6615 O O . MET D 2 155 ? 159.976 178.658 176.597 1.00 36.75 155 MET C O 1
ATOM 6620 N N . ILE D 2 156 ? 159.181 176.667 177.275 1.00 8.91 156 ILE C N 1
ATOM 6621 C CA . ILE D 2 156 ? 157.841 177.205 177.507 1.00 10.11 156 ILE C CA 1
ATOM 6622 C C . ILE D 2 156 ? 157.864 178.247 178.619 1.00 24.16 156 ILE C C 1
ATOM 6623 O O . ILE D 2 156 ? 157.280 179.333 178.489 1.00 29.26 156 ILE C O 1
ATOM 6628 N N . GLY D 2 157 ? 158.537 177.936 179.729 1.00 11.99 157 GLY C N 1
ATOM 6629 C CA . GLY D 2 157 ? 158.640 178.884 180.825 1.00 5.96 157 GLY C CA 1
ATOM 6630 C C . GLY D 2 157 ? 159.417 180.130 180.462 1.00 10.22 157 GLY C C 1
ATOM 6631 O O . GLY D 2 157 ? 159.103 181.221 180.938 1.00 13.49 157 GLY C O 1
ATOM 6632 N N . THR D 2 158 ? 160.441 179.990 179.621 1.00 16.69 158 THR C N 1
ATOM 6633 C CA . THR D 2 158 ? 161.167 181.159 179.138 1.00 22.26 158 THR C CA 1
ATOM 6634 C C . THR D 2 158 ? 160.287 182.015 178.237 1.00 16.04 158 THR C C 1
ATOM 6635 O O . THR D 2 158 ? 160.365 183.243 178.280 1.00 22.29 158 THR C O 1
ATOM 6639 N N . LEU D 2 159 ? 159.432 181.390 177.426 1.00 20.60 159 LEU C N 1
ATOM 6640 C CA . LEU D 2 159 ? 158.447 182.152 176.660 1.00 18.61 159 LEU C CA 1
ATOM 6641 C C . LEU D 2 159 ? 157.501 182.915 177.579 1.00 14.26 159 LEU C C 1
ATOM 6642 O O . LEU D 2 159 ? 157.186 184.085 177.330 1.00 20.09 159 LEU C O 1
ATOM 6647 N N . VAL D 2 160 ? 157.039 182.261 178.645 1.00 7.13 160 VAL C N 1
ATOM 6648 C CA . VAL D 2 160 ? 156.197 182.926 179.637 1.00 15.08 160 VAL C CA 1
ATOM 6649 C C . VAL D 2 160 ? 156.924 184.123 180.241 1.00 25.55 160 VAL C C 1
ATOM 6650 O O . VAL D 2 160 ? 156.359 185.220 180.368 1.00 14.76 160 VAL C O 1
ATOM 6654 N N . GLY D 2 161 ? 158.192 183.936 180.609 1.00 20.97 161 GLY C N 1
ATOM 6655 C CA . GLY D 2 161 ? 158.956 185.020 181.200 1.00 13.30 161 GLY C CA 1
ATOM 6656 C C . GLY D 2 161 ? 159.216 186.158 180.233 1.00 17.16 161 GLY C C 1
ATOM 6657 O O . GLY D 2 161 ? 159.220 187.324 180.623 1.00 28.05 161 GLY C O 1
ATOM 6658 N N . LEU D 2 162 ? 159.452 185.835 178.965 1.00 21.32 162 LEU C N 1
ATOM 6659 C CA . LEU D 2 162 ? 159.652 186.867 177.956 1.00 14.54 162 LEU C CA 1
ATOM 6660 C C . LEU D 2 162 ? 158.382 187.670 177.730 1.00 24.21 162 LEU C C 1
ATOM 6661 O O . LEU D 2 162 ? 158.438 188.892 177.579 1.00 29.25 162 LEU C O 1
ATOM 6666 N N . VAL D 2 163 ? 157.228 187.002 177.697 1.00 22.15 163 VAL C N 1
ATOM 6667 C CA . VAL D 2 163 ? 155.966 187.727 177.584 1.00 22.22 163 VAL C CA 1
ATOM 6668 C C . VAL D 2 163 ? 155.771 188.637 178.790 1.00 25.02 163 VAL C C 1
ATOM 6669 O O . VAL D 2 163 ? 155.339 189.788 178.655 1.00 37.18 163 VAL C O 1
ATOM 6673 N N . ALA D 2 164 ? 156.103 188.141 179.985 1.00 31.60 164 ALA C N 1
ATOM 6674 C CA . ALA D 2 164 ? 155.995 188.967 181.184 1.00 27.46 164 ALA C CA 1
ATOM 6675 C C . ALA D 2 164 ? 156.916 190.179 181.112 1.00 23.92 164 ALA C C 1
ATOM 6676 O O . ALA D 2 164 ? 156.514 191.291 181.471 1.00 29.31 164 ALA C O 1
ATOM 6678 N N . MET D 2 165 ? 158.153 189.981 180.655 1.00 28.83 165 MET C N 1
ATOM 6679 C CA . MET D 2 165 ? 159.117 191.075 180.575 1.00 28.46 165 MET C CA 1
ATOM 6680 C C . MET D 2 165 ? 158.701 192.106 179.536 1.00 37.96 165 MET C C 1
ATOM 6681 O O . MET D 2 165 ? 158.837 193.315 179.756 1.00 46.24 165 MET C O 1
ATOM 6686 N N . LEU D 2 166 ? 158.194 191.649 178.390 1.00 34.55 166 LEU C N 1
ATOM 6687 C CA . LEU D 2 166 ? 157.824 192.573 177.327 1.00 29.24 166 LEU C CA 1
ATOM 6688 C C . LEU D 2 166 ? 156.553 193.338 177.670 1.00 30.63 166 LEU C C 1
ATOM 6689 O O . LEU D 2 166 ? 156.418 194.510 177.310 1.00 45.31 166 LEU C O 1
ATOM 6694 N N . SER D 2 167 ? 155.609 192.697 178.364 1.00 28.54 167 SER C N 1
ATOM 6695 C CA . SER D 2 167 ? 154.388 193.399 178.744 1.00 35.02 167 SER C CA 1
ATOM 6696 C C . SER D 2 167 ? 154.676 194.565 179.681 1.00 42.99 167 SER C C 1
ATOM 6697 O O . SER D 2 167 ? 153.949 195.564 179.670 1.00 41.78 167 SER C O 1
ATOM 6700 N N . ASN D 2 168 ? 155.724 194.459 180.493 1.00 48.69 168 ASN C N 1
ATOM 6701 C CA . ASN D 2 168 ? 156.106 195.507 181.430 1.00 47.28 168 ASN C CA 1
ATOM 6702 C C . ASN D 2 168 ? 157.336 196.268 180.951 1.00 48.84 168 ASN C C 1
ATOM 6703 O O . ASN D 2 168 ? 158.139 196.736 181.760 1.00 55.43 168 ASN C O 1
ATOM 6708 N N . MET D 2 169 ? 157.495 196.397 179.638 1.00 51.07 169 MET C N 1
ATOM 6709 C CA . MET D 2 169 ? 158.678 197.012 179.046 1.00 48.96 169 MET C CA 1
ATOM 6710 C C . MET D 2 169 ? 158.330 198.425 178.592 1.00 56.63 169 MET C C 1
ATOM 6711 O O . MET D 2 169 ? 157.715 198.618 177.540 1.00 56.64 169 MET C O 1
ATOM 6716 N N . ASP D 2 170 ? 158.727 199.409 179.391 1.00 67.17 170 ASP C N 1
ATOM 6717 C CA . ASP D 2 170 ? 158.724 200.812 178.999 1.00 68.50 170 ASP C CA 1
ATOM 6718 C C . ASP D 2 170 ? 160.151 201.320 179.118 1.00 69.14 170 ASP C C 1
ATOM 6719 O O . ASP D 2 170 ? 160.753 201.223 180.194 1.00 69.90 170 ASP C O 1
ATOM 6724 N N . ASP D 2 171 ? 160.693 201.851 178.016 1.00 65.36 171 ASP C N 1
ATOM 6725 C CA . ASP D 2 171 ? 162.071 202.333 177.997 1.00 66.68 171 ASP C CA 1
ATOM 6726 C C . ASP D 2 171 ? 163.007 201.198 178.393 1.00 64.93 171 ASP C C 1
ATOM 6727 O O . ASP D 2 171 ? 163.516 201.178 179.520 1.00 62.60 171 ASP C O 1
ATOM 6732 N N . PRO D 2 172 ? 163.249 200.232 177.500 1.00 62.32 172 PRO C N 1
ATOM 6733 C CA . PRO D 2 172 ? 163.844 198.957 177.923 1.00 60.73 172 PRO C CA 1
ATOM 6734 C C . PRO D 2 172 ? 165.244 199.357 178.357 1.00 58.15 172 PRO C C 1
ATOM 6735 O O . PRO D 2 172 ? 166.150 199.492 177.529 1.00 56.98 172 PRO C O 1
ATOM 6739 N N . LYS D 2 173 ? 165.433 199.535 179.664 1.00 56.63 173 LYS C N 1
ATOM 6740 C CA . LYS D 2 173 ? 166.770 199.700 180.218 1.00 55.21 173 LYS C CA 1
ATOM 6741 C C . LYS D 2 173 ? 166.652 199.129 181.625 1.00 58.24 173 LYS C C 1
ATOM 6742 O O . LYS D 2 173 ? 167.579 199.297 182.426 1.00 57.58 173 LYS C O 1
ATOM 6748 N N . ALA D 2 174 ? 165.540 198.466 181.946 1.00 56.54 174 ALA C N 1
ATOM 6749 C CA . ALA D 2 174 ? 165.371 197.760 183.208 1.00 59.55 174 ALA C CA 1
ATOM 6750 C C . ALA D 2 174 ? 164.939 196.315 182.998 1.00 54.54 174 ALA C C 1
ATOM 6751 O O . ALA D 2 174 ? 164.550 195.650 183.964 1.00 53.98 174 ALA C O 1
ATOM 6753 N N . ILE D 2 175 ? 165.000 195.811 181.761 1.00 42.96 175 ILE C N 1
ATOM 6754 C CA . ILE D 2 175 ? 164.532 194.460 181.455 1.00 45.48 175 ILE C CA 1
ATOM 6755 C C . ILE D 2 175 ? 165.562 193.386 181.748 1.00 46.28 175 ILE C C 1
ATOM 6756 O O . ILE D 2 175 ? 165.286 192.204 181.509 1.00 45.16 175 ILE C O 1
ATOM 6761 N N . GLY D 2 176 ? 166.739 193.755 182.246 1.00 39.09 176 GLY C N 1
ATOM 6762 C CA . GLY D 2 176 ? 167.789 192.810 182.544 1.00 32.55 176 GLY C CA 1
ATOM 6763 C C . GLY D 2 176 ? 167.380 191.714 183.509 1.00 36.80 176 GLY C C 1
ATOM 6764 O O . GLY D 2 176 ? 167.440 190.525 183.186 1.00 36.68 176 GLY C O 1
ATOM 6765 N N . PRO D 2 177 ? 166.985 192.091 184.730 1.00 39.70 177 PRO C N 1
ATOM 6766 C CA . PRO D 2 177 ? 166.560 191.067 185.699 1.00 34.58 177 PRO C CA 1
ATOM 6767 C C . PRO D 2 177 ? 165.385 190.227 185.234 1.00 40.13 177 PRO C C 1
ATOM 6768 O O . PRO D 2 177 ? 165.358 189.018 185.493 1.00 48.20 177 PRO C O 1
ATOM 6772 N N . ALA D 2 178 ? 164.406 190.830 184.558 1.00 36.72 178 ALA C N 1
ATOM 6773 C CA . ALA D 2 178 ? 163.272 190.057 184.063 1.00 33.06 178 ALA C CA 1
ATOM 6774 C C . ALA D 2 178 ? 163.709 189.063 182.996 1.00 31.85 178 ALA C C 1
ATOM 6775 O O . ALA D 2 178 ? 163.223 187.926 182.955 1.00 30.84 178 ALA C O 1
ATOM 6777 N N . MET D 2 179 ? 164.633 189.471 182.128 1.00 35.12 179 MET C N 1
ATOM 6778 C CA . MET D 2 179 ? 165.162 188.556 181.124 1.00 34.86 179 MET C CA 1
ATOM 6779 C C . MET D 2 179 ? 165.962 187.430 181.774 1.00 40.68 179 MET C C 1
ATOM 6780 O O . MET D 2 179 ? 165.909 186.279 181.325 1.00 35.50 179 MET C O 1
ATOM 6785 N N . ALA D 2 180 ? 166.696 187.742 182.846 1.00 33.26 180 ALA C N 1
ATOM 6786 C CA . ALA D 2 180 ? 167.412 186.705 183.586 1.00 26.57 180 ALA C CA 1
ATOM 6787 C C . ALA D 2 180 ? 166.449 185.702 184.210 1.00 30.81 180 ALA C C 1
ATOM 6788 O O . ALA D 2 180 ? 166.691 184.489 184.175 1.00 27.09 180 ALA C O 1
ATOM 6790 N N . VAL D 2 181 ? 165.352 186.191 184.789 1.00 27.82 181 VAL C N 1
ATOM 6791 C CA . VAL D 2 181 ? 164.344 185.295 185.349 1.00 22.01 181 VAL C CA 1
ATOM 6792 C C . VAL D 2 181 ? 163.730 184.433 184.254 1.00 22.52 181 VAL C C 1
ATOM 6793 O O . VAL D 2 181 ? 163.469 183.240 184.455 1.00 34.20 181 VAL C O 1
ATOM 6797 N N . ALA D 2 182 ? 163.489 185.019 183.079 1.00 23.85 182 ALA C N 1
ATOM 6798 C CA . ALA D 2 182 ? 162.981 184.238 181.955 1.00 19.11 182 ALA C CA 1
ATOM 6799 C C . ALA D 2 182 ? 163.962 183.142 181.552 1.00 29.14 182 ALA C C 1
ATOM 6800 O O . ALA D 2 182 ? 163.555 182.014 181.252 1.00 25.50 182 ALA C O 1
ATOM 6802 N N . LEU D 2 183 ? 165.259 183.459 181.539 1.00 26.75 183 LEU C N 1
ATOM 6803 C CA . LEU D 2 183 ? 166.288 182.481 181.195 1.00 21.45 183 LEU C CA 1
ATOM 6804 C C . LEU D 2 183 ? 166.459 181.398 182.251 1.00 24.58 183 LEU C C 1
ATOM 6805 O O . LEU D 2 183 ? 166.956 180.312 181.930 1.00 29.07 183 LEU C O 1
ATOM 6810 N N . LEU D 2 184 ? 166.096 181.687 183.503 1.00 20.88 184 LEU C N 1
ATOM 6811 C CA . LEU D 2 184 ? 166.233 180.700 184.570 1.00 15.15 184 LEU C CA 1
ATOM 6812 C C . LEU D 2 184 ? 165.492 179.406 184.261 1.00 12.60 184 LEU C C 1
ATOM 6813 O O . LEU D 2 184 ? 165.937 178.329 184.659 1.00 12.35 184 LEU C O 1
ATOM 6818 N N . THR D 2 185 ? 164.363 179.492 183.562 1.00 20.49 185 THR C N 1
ATOM 6819 C CA . THR D 2 185 ? 163.576 178.300 183.268 1.00 20.07 185 THR C CA 1
ATOM 6820 C C . THR D 2 185 ? 164.299 177.387 182.282 1.00 21.47 185 THR C C 1
ATOM 6821 O O . THR D 2 185 ? 164.305 176.160 182.448 1.00 16.77 185 THR C O 1
ATOM 6825 N N . THR D 2 186 ? 164.927 177.966 181.255 1.00 16.76 186 THR C N 1
ATOM 6826 C CA . THR D 2 186 ? 165.736 177.162 180.349 1.00 12.26 186 THR C CA 1
ATOM 6827 C C . THR D 2 186 ? 166.992 176.646 181.032 1.00 17.34 186 THR C C 1
ATOM 6828 O O . THR D 2 186 ? 167.449 175.543 180.723 1.00 30.53 186 THR C O 1
ATOM 6832 N N . LEU D 2 187 ? 167.558 177.415 181.962 1.00 4.10 187 LEU C N 1
ATOM 6833 C CA . LEU D 2 187 ? 168.689 176.905 182.729 1.00 5.78 187 LEU C CA 1
ATOM 6834 C C . LEU D 2 187 ? 168.287 175.685 183.549 1.00 16.83 187 LEU C C 1
ATOM 6835 O O . LEU D 2 187 ? 169.010 174.682 183.591 1.00 19.62 187 LEU C O 1
ATOM 6840 N N . TYR D 2 188 ? 167.123 175.751 184.204 1.00 18.98 188 TYR C N 1
ATOM 6841 C CA . TYR D 2 188 ? 166.629 174.610 184.968 1.00 9.56 188 TYR C CA 1
ATOM 6842 C C . TYR D 2 188 ? 166.378 173.414 184.067 1.00 13.06 188 TYR C C 1
ATOM 6843 O O . TYR D 2 188 ? 166.744 172.287 184.409 1.00 21.82 188 TYR C O 1
ATOM 6852 N N . GLY D 2 189 ? 165.738 173.638 182.920 1.00 16.78 189 GLY C N 1
ATOM 6853 C CA . GLY D 2 189 ? 165.485 172.541 182.002 1.00 10.47 189 GLY C CA 1
ATOM 6854 C C . GLY D 2 189 ? 166.761 171.894 181.507 1.00 15.22 189 GLY C C 1
ATOM 6855 O O . GLY D 2 189 ? 166.866 170.668 181.452 1.00 15.32 189 GLY C O 1
ATOM 6856 N N . ALA D 2 190 ? 167.760 172.713 181.160 1.00 17.48 190 ALA C N 1
ATOM 6857 C CA . ALA D 2 190 ? 169.034 172.191 180.678 1.00 7.71 190 ALA C CA 1
ATOM 6858 C C . ALA D 2 190 ? 169.758 171.399 181.755 1.00 10.37 190 ALA C C 1
ATOM 6859 O O . ALA D 2 190 ? 170.250 170.295 181.491 1.00 26.93 190 ALA C O 1
ATOM 6861 N N . ILE D 2 191 ? 169.836 171.935 182.974 1.00 10.23 191 ILE C N 1
ATOM 6862 C CA . ILE D 2 191 ? 170.533 171.227 184.044 1.00 14.10 191 ILE C CA 1
ATOM 6863 C C . ILE D 2 191 ? 169.809 169.932 184.386 1.00 23.83 191 ILE C C 1
ATOM 6864 O O . ILE D 2 191 ? 170.432 168.876 184.538 1.00 28.11 191 ILE C O 1
ATOM 6869 N N . LEU D 2 192 ? 168.481 169.987 184.504 1.00 13.87 192 LEU C N 1
ATOM 6870 C CA . LEU D 2 192 ? 167.724 168.795 184.862 1.00 10.39 192 LEU C CA 1
ATOM 6871 C C . LEU D 2 192 ? 167.830 167.728 183.784 1.00 14.84 192 LEU C C 1
ATOM 6872 O O . LEU D 2 192 ? 167.972 166.541 184.090 1.00 28.05 192 LEU C O 1
ATOM 6877 N N . SER D 2 193 ? 167.764 168.130 182.515 1.00 10.91 193 SER C N 1
ATOM 6878 C CA . SER D 2 193 ? 167.843 167.170 181.424 1.00 12.71 193 SER C CA 1
ATOM 6879 C C . SER D 2 193 ? 169.239 166.569 181.321 1.00 20.07 193 SER C C 1
ATOM 6880 O O . SER D 2 193 ? 169.419 165.355 181.461 1.00 24.91 193 SER C O 1
ATOM 6883 N N . ASN D 2 194 ? 170.243 167.411 181.084 1.00 24.83 194 ASN C N 1
ATOM 6884 C CA . ASN D 2 194 ? 171.569 166.911 180.751 1.00 16.09 194 ASN C CA 1
ATOM 6885 C C . ASN D 2 194 ? 172.324 166.390 181.962 1.00 19.13 194 ASN C C 1
ATOM 6886 O O . ASN D 2 194 ? 173.143 165.477 181.824 1.00 25.80 194 ASN C O 1
ATOM 6891 N N . MET D 2 195 ? 172.073 166.941 183.145 1.00 19.25 195 MET C N 1
ATOM 6892 C CA . MET D 2 195 ? 172.895 166.643 184.305 1.00 14.12 195 MET C CA 1
ATOM 6893 C C . MET D 2 195 ? 172.196 165.790 185.351 1.00 25.33 195 MET C C 1
ATOM 6894 O O . MET D 2 195 ? 172.867 165.302 186.265 1.00 24.22 195 MET C O 1
ATOM 6899 N N . VAL D 2 196 ? 170.880 165.595 185.253 1.00 21.43 196 VAL C N 1
ATOM 6900 C CA . VAL D 2 196 ? 170.162 164.812 186.256 1.00 19.79 196 VAL C CA 1
ATOM 6901 C C . VAL D 2 196 ? 169.400 163.652 185.623 1.00 18.73 196 VAL C C 1
ATOM 6902 O O . VAL D 2 196 ? 169.708 162.488 185.882 1.00 24.32 196 VAL C O 1
ATOM 6906 N N . PHE D 2 197 ? 168.411 163.957 184.778 1.00 13.87 197 PHE C N 1
ATOM 6907 C CA . PHE D 2 197 ? 167.477 162.924 184.330 1.00 15.63 197 PHE C CA 1
ATOM 6908 C C . PHE D 2 197 ? 168.133 161.952 183.358 1.00 17.64 197 PHE C C 1
ATOM 6909 O O . PHE D 2 197 ? 167.979 160.731 183.486 1.00 14.29 197 PHE C O 1
ATOM 6917 N N . PHE D 2 198 ? 168.843 162.471 182.365 1.00 19.68 198 PHE C N 1
ATOM 6918 C CA . PHE D 2 198 ? 169.563 161.621 181.425 1.00 14.31 198 PHE C CA 1
ATOM 6919 C C . PHE D 2 198 ? 170.685 160.856 182.121 1.00 18.99 198 PHE C C 1
ATOM 6920 O O . PHE D 2 198 ? 170.876 159.671 181.830 1.00 31.54 198 PHE C O 1
ATOM 6928 N N . PRO D 2 199 ? 171.473 161.478 183.007 1.00 23.73 199 PRO C N 1
ATOM 6929 C CA . PRO D 2 199 ? 172.430 160.676 183.788 1.00 26.35 199 PRO C CA 1
ATOM 6930 C C . PRO D 2 199 ? 171.787 159.583 184.620 1.00 22.48 199 PRO C C 1
ATOM 6931 O O . PRO D 2 199 ? 172.348 158.487 184.711 1.00 26.33 199 PRO C O 1
ATOM 6935 N N . ILE D 2 200 ? 170.629 159.840 185.234 1.00 27.36 200 ILE C N 1
ATOM 6936 C CA . ILE D 2 200 ? 169.959 158.797 186.003 1.00 12.79 200 ILE C CA 1
ATOM 6937 C C . ILE D 2 200 ? 169.502 157.671 185.086 1.00 23.27 200 ILE C C 1
ATOM 6938 O O . ILE D 2 200 ? 169.640 156.493 185.420 1.00 31.74 200 ILE C O 1
ATOM 6943 N N . ALA D 2 201 ? 168.965 158.011 183.913 1.00 20.30 201 ALA C N 1
ATOM 6944 C CA . ALA D 2 201 ? 168.553 156.985 182.961 1.00 17.83 201 ALA C CA 1
ATOM 6945 C C . ALA D 2 201 ? 169.743 156.160 182.477 1.00 21.20 201 ALA C C 1
ATOM 6946 O O . ALA D 2 201 ? 169.646 154.935 182.335 1.00 24.38 201 ALA C O 1
ATOM 6948 N N . ASP D 2 202 ? 170.878 156.812 182.219 1.00 26.09 202 ASP C N 1
ATOM 6949 C CA . ASP D 2 202 ? 172.063 156.094 181.762 1.00 21.99 202 ASP C CA 1
ATOM 6950 C C . ASP D 2 202 ? 172.638 155.201 182.856 1.00 29.15 202 ASP C C 1
ATOM 6951 O O . ASP D 2 202 ? 173.052 154.065 182.589 1.00 41.95 202 ASP C O 1
ATOM 6956 N N . LYS D 2 203 ? 172.678 155.694 184.093 1.00 18.86 203 LYS C N 1
ATOM 6957 C CA . LYS D 2 203 ? 173.126 154.858 185.197 1.00 18.55 203 LYS C CA 1
ATOM 6958 C C . LYS D 2 203 ? 172.162 153.711 185.448 1.00 30.48 203 LYS C C 1
ATOM 6959 O O . LYS D 2 203 ? 172.587 152.629 185.850 1.00 34.86 203 LYS C O 1
ATOM 6965 N N . LEU D 2 204 ? 170.867 153.920 185.204 1.00 26.24 204 LEU C N 1
ATOM 6966 C CA . LEU D 2 204 ? 169.910 152.827 185.312 1.00 25.14 204 LEU C CA 1
ATOM 6967 C C . LEU D 2 204 ? 170.115 151.792 184.217 1.00 31.67 204 LEU C C 1
ATOM 6968 O O . LEU D 2 204 ? 169.925 150.601 184.459 1.00 35.32 204 LEU C O 1
ATOM 6973 N N . SER D 2 205 ? 170.497 152.216 183.013 1.00 32.23 205 SER C N 1
ATOM 6974 C CA . SER D 2 205 ? 170.834 151.253 181.965 1.00 28.15 205 SER C CA 1
ATOM 6975 C C . SER D 2 205 ? 172.073 150.444 182.340 1.00 34.31 205 SER C C 1
ATOM 6976 O O . SER D 2 205 ? 172.108 149.214 182.179 1.00 44.81 205 SER C O 1
ATOM 6979 N N . LEU D 2 206 ? 173.103 151.124 182.849 1.00 29.07 206 LEU C N 1
ATOM 6980 C CA . LEU D 2 206 ? 174.301 150.420 183.298 1.00 33.21 206 LEU C CA 1
ATOM 6981 C C . LEU D 2 206 ? 173.982 149.460 184.438 1.00 38.29 206 LEU C C 1
ATOM 6982 O O . LEU D 2 206 ? 174.497 148.336 184.480 1.00 41.53 206 LEU C O 1
ATOM 6987 N N . ARG D 2 207 ? 173.131 149.886 185.372 1.00 43.26 207 ARG C N 1
ATOM 6988 C CA . ARG D 2 207 ? 172.733 149.037 186.484 1.00 36.03 207 ARG C CA 1
ATOM 6989 C C . ARG D 2 207 ? 171.873 147.873 186.019 1.00 37.63 207 ARG C C 1
ATOM 6990 O O . ARG D 2 207 ? 171.944 146.789 186.598 1.00 44.77 207 ARG C O 1
ATOM 6998 N N . ARG D 2 208 ? 171.057 148.076 184.984 1.00 36.66 208 ARG C N 1
ATOM 6999 C CA . ARG D 2 208 ? 170.343 146.966 184.369 1.00 40.12 208 ARG C CA 1
ATOM 7000 C C . ARG D 2 208 ? 171.310 145.930 183.827 1.00 44.68 208 ARG C C 1
ATOM 7001 O O . ARG D 2 208 ? 171.122 144.729 184.036 1.00 49.76 208 ARG C O 1
ATOM 7009 N N . ASP D 2 209 ? 172.355 146.378 183.132 1.00 45.68 209 ASP C N 1
ATOM 7010 C CA . ASP D 2 209 ? 173.346 145.436 182.619 1.00 45.66 209 ASP C CA 1
ATOM 7011 C C . ASP D 2 209 ? 174.042 144.694 183.758 1.00 48.43 209 ASP C C 1
ATOM 7012 O O . ASP D 2 209 ? 174.199 143.465 183.715 1.00 50.00 209 ASP C O 1
ATOM 7017 N N . GLN D 2 210 ? 174.444 145.427 184.801 1.00 49.63 210 GLN C N 1
ATOM 7018 C CA . GLN D 2 210 ? 175.125 144.800 185.930 1.00 44.86 210 GLN C CA 1
ATOM 7019 C C . GLN D 2 210 ? 174.231 143.786 186.628 1.00 51.93 210 GLN C C 1
ATOM 7020 O O . GLN D 2 210 ? 174.674 142.680 186.955 1.00 53.71 210 GLN C O 1
ATOM 7026 N N . GLU D 2 211 ? 172.969 144.145 186.870 1.00 56.06 211 GLU C N 1
ATOM 7027 C CA . GLU D 2 211 ? 172.070 143.256 187.593 1.00 51.12 211 GLU C CA 1
ATOM 7028 C C . GLU D 2 211 ? 171.685 142.054 186.746 1.00 55.95 211 GLU C C 1
ATOM 7029 O O . GLU D 2 211 ? 171.542 140.949 187.272 1.00 63.34 211 GLU C O 1
ATOM 7035 N N . THR D 2 212 ? 171.526 142.240 185.436 1.00 52.25 212 THR C N 1
ATOM 7036 C CA . THR D 2 212 ? 171.269 141.100 184.565 1.00 53.82 212 THR C CA 1
ATOM 7037 C C . THR D 2 212 ? 172.437 140.125 184.597 1.00 56.35 212 THR C C 1
ATOM 7038 O O . THR D 2 212 ? 172.241 138.914 184.750 1.00 57.11 212 THR C O 1
ATOM 7042 N N . LEU D 2 213 ? 173.665 140.640 184.499 1.00 61.81 213 LEU C N 1
ATOM 7043 C CA . LEU D 2 213 ? 174.837 139.772 184.558 1.00 60.37 213 LEU C CA 1
ATOM 7044 C C . LEU D 2 213 ? 174.921 139.045 185.895 1.00 61.20 213 LEU C C 1
ATOM 7045 O O . LEU D 2 213 ? 175.130 137.826 185.945 1.00 65.45 213 LEU C O 1
ATOM 7050 N N . ASN D 2 214 ? 174.753 139.782 186.997 1.00 64.51 214 ASN C N 1
ATOM 7051 C CA . ASN D 2 214 ? 174.872 139.182 188.322 1.00 65.33 214 ASN C CA 1
ATOM 7052 C C . ASN D 2 214 ? 173.799 138.128 188.552 1.00 67.63 214 ASN C C 1
ATOM 7053 O O . ASN D 2 214 ? 174.085 137.029 189.037 1.00 69.29 214 ASN C O 1
ATOM 7058 N N . ARG D 2 215 ? 172.552 138.444 188.202 1.00 66.17 215 ARG C N 1
ATOM 7059 C CA . ARG D 2 215 ? 171.462 137.507 188.418 1.00 64.92 215 ARG C CA 1
ATOM 7060 C C . ARG D 2 215 ? 171.584 136.290 187.517 1.00 68.48 215 ARG C C 1
ATOM 7061 O O . ARG D 2 215 ? 171.226 135.185 187.931 1.00 72.99 215 ARG C O 1
ATOM 7069 N N . ARG D 2 216 ? 172.091 136.459 186.294 1.00 73.45 216 ARG C N 1
ATOM 7070 C CA . ARG D 2 216 ? 172.285 135.308 185.422 1.00 74.49 216 ARG C CA 1
ATOM 7071 C C . ARG D 2 216 ? 173.406 134.412 185.932 1.00 74.71 216 ARG C C 1
ATOM 7072 O O . ARG D 2 216 ? 173.291 133.181 185.889 1.00 76.35 216 ARG C O 1
ATOM 7080 N N . LEU D 2 217 ? 174.486 135.006 186.447 1.00 75.87 217 LEU C N 1
ATOM 7081 C CA . LEU D 2 217 ? 175.528 134.211 187.087 1.00 75.55 217 LEU C CA 1
ATOM 7082 C C . LEU D 2 217 ? 174.982 133.454 188.290 1.00 77.90 217 LEU C C 1
ATOM 7083 O O . LEU D 2 217 ? 175.298 132.275 188.489 1.00 83.58 217 LEU C O 1
ATOM 7088 N N . ILE D 2 218 ? 174.166 134.119 189.107 1.00 80.44 218 ILE C N 1
ATOM 7089 C CA . ILE D 2 218 ? 173.605 133.466 190.285 1.00 80.00 218 ILE C CA 1
ATOM 7090 C C . ILE D 2 218 ? 172.666 132.339 189.880 1.00 80.86 218 ILE C C 1
ATOM 7091 O O . ILE D 2 218 ? 172.659 131.272 190.501 1.00 83.93 218 ILE C O 1
ATOM 7096 N N . MET D 2 219 ? 171.853 132.555 188.843 1.00 85.13 219 MET C N 1
ATOM 7097 C CA . MET D 2 219 ? 170.967 131.498 188.369 1.00 86.11 219 MET C CA 1
ATOM 7098 C C . MET D 2 219 ? 171.762 130.303 187.866 1.00 89.80 219 MET C C 1
ATOM 7099 O O . MET D 2 219 ? 171.413 129.153 188.152 1.00 91.83 219 MET C O 1
ATOM 7104 N N . ASP D 2 220 ? 172.829 130.557 187.105 1.00 89.09 220 ASP C N 1
ATOM 7105 C CA . ASP D 2 220 ? 173.654 129.462 186.610 1.00 87.84 220 ASP C CA 1
ATOM 7106 C C . ASP D 2 220 ? 174.300 128.697 187.757 1.00 88.53 220 ASP C C 1
ATOM 7107 O O . ASP D 2 220 ? 174.321 127.461 187.751 1.00 90.36 220 ASP C O 1
ATOM 7112 N N . GLY D 2 221 ? 174.812 129.411 188.760 1.00 90.55 221 GLY C N 1
ATOM 7113 C CA . GLY D 2 221 ? 175.393 128.736 189.909 1.00 91.39 221 GLY C CA 1
ATOM 7114 C C . GLY D 2 221 ? 174.379 127.919 190.688 1.00 92.91 221 GLY C C 1
ATOM 7115 O O . GLY D 2 221 ? 174.659 126.791 191.098 1.00 94.36 221 GLY C O 1
ATOM 7116 N N . VAL D 2 222 ? 173.185 128.477 190.895 1.00 96.84 222 VAL C N 1
ATOM 7117 C CA . VAL D 2 222 ? 172.145 127.773 191.638 1.00 96.53 222 VAL C CA 1
ATOM 7118 C C . VAL D 2 222 ? 171.705 126.524 190.885 1.00 97.81 222 VAL C C 1
ATOM 7119 O O . VAL D 2 222 ? 171.522 125.456 191.478 1.00 100.06 222 VAL C O 1
ATOM 7123 N N . LEU D 2 223 ? 171.533 126.635 189.567 1.00 99.12 223 LEU C N 1
ATOM 7124 C CA . LEU D 2 223 ? 171.151 125.467 188.780 1.00 100.26 223 LEU C CA 1
ATOM 7125 C C . LEU D 2 223 ? 172.258 124.421 188.756 1.00 101.38 223 LEU C C 1
ATOM 7126 O O . LEU D 2 223 ? 171.972 123.218 188.748 1.00 101.71 223 LEU C O 1
ATOM 7131 N N . ALA D 2 224 ? 173.520 124.854 188.740 1.00 107.23 224 ALA C N 1
ATOM 7132 C CA . ALA D 2 224 ? 174.625 123.907 188.834 1.00 107.92 224 ALA C CA 1
ATOM 7133 C C . ALA D 2 224 ? 174.614 123.178 190.171 1.00 108.23 224 ALA C C 1
ATOM 7134 O O . ALA D 2 224 ? 174.882 121.973 190.233 1.00 109.39 224 ALA C O 1
ATOM 7136 N N . ILE D 2 225 ? 174.317 123.898 191.254 1.00 106.82 225 ILE C N 1
ATOM 7137 C CA . ILE D 2 225 ? 174.197 123.258 192.562 1.00 107.24 225 ILE C CA 1
ATOM 7138 C C . ILE D 2 225 ? 173.018 122.293 192.574 1.00 107.78 225 ILE C C 1
ATOM 7139 O O . ILE D 2 225 ? 173.061 121.239 193.221 1.00 107.94 225 ILE C O 1
ATOM 7144 N N . GLN D 2 226 ? 171.948 122.638 191.853 1.00 112.26 226 GLN C N 1
ATOM 7145 C CA . GLN D 2 226 ? 170.774 121.774 191.791 1.00 113.70 226 GLN C CA 1
ATOM 7146 C C . GLN D 2 226 ? 171.122 120.411 191.208 1.00 115.35 226 GLN C C 1
ATOM 7147 O O . GLN D 2 226 ? 170.661 119.377 191.706 1.00 115.19 226 GLN C O 1
ATOM 7153 N N . ASP D 2 227 ? 171.936 120.388 190.158 1.00 116.68 227 ASP C N 1
ATOM 7154 C CA . ASP D 2 227 ? 172.404 119.145 189.565 1.00 116.30 227 ASP C CA 1
ATOM 7155 C C . ASP D 2 227 ? 173.664 118.610 190.232 1.00 116.87 227 ASP C C 1
ATOM 7156 O O . ASP D 2 227 ? 174.113 117.512 189.887 1.00 117.32 227 ASP C O 1
ATOM 7161 N N . GLY D 2 228 ? 174.239 119.352 191.174 1.00 119.98 228 GLY C N 1
ATOM 7162 C CA . GLY D 2 228 ? 175.395 118.872 191.914 1.00 119.58 228 GLY C CA 1
ATOM 7163 C C . GLY D 2 228 ? 176.641 118.678 191.079 1.00 120.67 228 GLY C C 1
ATOM 7164 O O . GLY D 2 228 ? 177.353 117.680 191.253 1.00 121.00 228 GLY C O 1
ATOM 7165 N N . GLN D 2 229 ? 176.926 119.608 190.172 1.00 121.10 229 GLN C N 1
ATOM 7166 C CA . GLN D 2 229 ? 178.141 119.518 189.382 1.00 121.10 229 GLN C CA 1
ATOM 7167 C C . GLN D 2 229 ? 179.363 119.806 190.254 1.00 121.50 229 GLN C C 1
ATOM 7168 O O . GLN D 2 229 ? 179.266 120.360 191.352 1.00 121.11 229 GLN C O 1
ATOM 7174 N N . ASN D 2 230 ? 180.525 119.411 189.750 1.00 125.70 230 ASN C N 1
ATOM 7175 C CA . ASN D 2 230 ? 181.766 119.603 190.490 1.00 126.17 230 ASN C CA 1
ATOM 7176 C C . ASN D 2 230 ? 182.065 121.093 190.629 1.00 126.19 230 ASN C C 1
ATOM 7177 O O . ASN D 2 230 ? 181.876 121.849 189.669 1.00 125.74 230 ASN C O 1
ATOM 7182 N N . PRO D 2 231 ? 182.515 121.552 191.801 1.00 127.45 231 PRO C N 1
ATOM 7183 C CA . PRO D 2 231 ? 182.754 122.995 191.979 1.00 127.28 231 PRO C CA 1
ATOM 7184 C C . PRO D 2 231 ? 183.756 123.585 191.002 1.00 127.35 231 PRO C C 1
ATOM 7185 O O . PRO D 2 231 ? 183.582 124.731 190.570 1.00 127.76 231 PRO C O 1
ATOM 7189 N N . ARG D 2 232 ? 184.804 122.843 190.641 1.00 127.34 232 ARG C N 1
ATOM 7190 C CA . ARG D 2 232 ? 185.783 123.368 189.693 1.00 126.97 232 ARG C CA 1
ATOM 7191 C C . ARG D 2 232 ? 185.158 123.590 188.322 1.00 126.55 232 ARG C C 1
ATOM 7192 O O . ARG D 2 232 ? 185.433 124.600 187.660 1.00 126.61 232 ARG C O 1
ATOM 7200 N N . VAL D 2 233 ? 184.314 122.657 187.878 1.00 122.00 233 VAL C N 1
ATOM 7201 C CA . VAL D 2 233 ? 183.691 122.776 186.562 1.00 122.22 233 VAL C CA 1
ATOM 7202 C C . VAL D 2 233 ? 182.795 124.007 186.507 1.00 122.91 233 VAL C C 1
ATOM 7203 O O . VAL D 2 233 ? 182.830 124.779 185.540 1.00 122.55 233 VAL C O 1
ATOM 7207 N N . ILE D 2 234 ? 181.976 124.208 187.541 1.00 121.98 234 ILE C N 1
ATOM 7208 C CA . ILE D 2 234 ? 181.079 125.359 187.525 1.00 121.28 234 ILE C CA 1
ATOM 7209 C C . ILE D 2 234 ? 181.856 126.652 187.722 1.00 120.32 234 ILE C C 1
ATOM 7210 O O . ILE D 2 234 ? 181.466 127.697 187.196 1.00 120.28 234 ILE C O 1
ATOM 7215 N N . ASP D 2 235 ? 182.964 126.615 188.467 1.00 116.55 235 ASP C N 1
ATOM 7216 C CA . ASP D 2 235 ? 183.817 127.795 188.569 1.00 116.38 235 ASP C CA 1
ATOM 7217 C C . ASP D 2 235 ? 184.360 128.183 187.202 1.00 115.93 235 ASP C C 1
ATOM 7218 O O . ASP D 2 235 ? 184.332 129.358 186.818 1.00 115.29 235 ASP C O 1
ATOM 7223 N N . SER D 2 236 ? 184.849 127.198 186.447 1.00 115.95 236 SER C N 1
ATOM 7224 C CA . SER D 2 236 ? 185.346 127.477 185.104 1.00 116.19 236 SER C CA 1
ATOM 7225 C C . SER D 2 236 ? 184.231 127.992 184.204 1.00 115.93 236 SER C C 1
ATOM 7226 O O . SER D 2 236 ? 184.434 128.933 183.427 1.00 116.24 236 SER C O 1
ATOM 7229 N N . TYR D 2 237 ? 183.044 127.390 184.300 1.00 109.97 237 TYR C N 1
ATOM 7230 C CA . TYR D 2 237 ? 181.922 127.813 183.467 1.00 110.45 237 TYR C CA 1
ATOM 7231 C C . TYR D 2 237 ? 181.521 129.251 183.772 1.00 111.91 237 TYR C C 1
ATOM 7232 O O . TYR D 2 237 ? 181.309 130.054 182.855 1.00 111.28 237 TYR C O 1
ATOM 7241 N N . LEU D 2 238 ? 181.426 129.599 185.058 1.00 107.86 238 LEU C N 1
ATOM 7242 C CA . LEU D 2 238 ? 181.055 130.954 185.446 1.00 104.49 238 LEU C CA 1
ATOM 7243 C C . LEU D 2 238 ? 182.122 131.958 185.030 1.00 104.96 238 LEU C C 1
ATOM 7244 O O . LEU D 2 238 ? 181.801 133.053 184.558 1.00 105.53 238 LEU C O 1
ATOM 7249 N N . LYS D 2 239 ? 183.398 131.608 185.209 1.00 104.63 239 LYS C N 1
ATOM 7250 C CA . LYS D 2 239 ? 184.466 132.516 184.805 1.00 104.30 239 LYS C CA 1
ATOM 7251 C C . LYS D 2 239 ? 184.451 132.744 183.300 1.00 103.94 239 LYS C C 1
ATOM 7252 O O . LYS D 2 239 ? 184.607 133.880 182.834 1.00 103.72 239 LYS C O 1
ATOM 7258 N N . ASN D 2 240 ? 184.249 131.679 182.523 1.00 103.77 240 ASN C N 1
ATOM 7259 C CA . ASN D 2 240 ? 184.166 131.820 181.075 1.00 103.84 240 ASN C CA 1
ATOM 7260 C C . ASN D 2 240 ? 182.978 132.687 180.678 1.00 104.20 240 ASN C C 1
ATOM 7261 O O . ASN D 2 240 ? 183.093 133.551 179.802 1.00 104.25 240 ASN C O 1
ATOM 7266 N N . TYR D 2 241 ? 181.824 132.466 181.314 1.00 100.61 241 TYR C N 1
ATOM 7267 C CA . TYR D 2 241 ? 180.634 133.237 180.971 1.00 101.44 241 TYR C CA 1
ATOM 7268 C C . TYR D 2 241 ? 180.821 134.710 181.313 1.00 100.07 241 TYR C C 1
ATOM 7269 O O . TYR D 2 241 ? 180.388 135.591 180.561 1.00 98.71 241 TYR C O 1
ATOM 7278 N N . LEU D 2 242 ? 181.454 134.995 182.453 1.00 96.51 242 LEU C N 1
ATOM 7279 C CA . LEU D 2 242 ? 181.745 136.375 182.819 1.00 95.07 242 LEU C CA 1
ATOM 7280 C C . LEU D 2 242 ? 182.715 137.017 181.835 1.00 96.94 242 LEU C C 1
ATOM 7281 O O . LEU D 2 242 ? 182.543 138.181 181.454 1.00 96.55 242 LEU C O 1
ATOM 7286 N N . ASN D 2 243 ? 183.742 136.277 181.414 1.00 99.62 243 ASN C N 1
ATOM 7287 C CA . ASN D 2 243 ? 184.740 136.844 180.512 1.00 98.67 243 ASN C CA 1
ATOM 7288 C C . ASN D 2 243 ? 184.153 137.116 179.132 1.00 99.02 243 ASN C C 1
ATOM 7289 O O . ASN D 2 243 ? 184.392 138.179 178.547 1.00 99.57 243 ASN C O 1
ATOM 7294 N N . GLU D 2 244 ? 183.384 136.167 178.591 1.00 99.08 244 GLU C N 1
ATOM 7295 C CA . GLU D 2 244 ? 182.813 136.369 177.262 1.00 99.11 244 GLU C CA 1
ATOM 7296 C C . GLU D 2 244 ? 181.738 137.448 177.272 1.00 99.62 244 GLU C C 1
ATOM 7297 O O . GLU D 2 244 ? 181.472 138.063 176.234 1.00 98.35 244 GLU C O 1
ATOM 7303 N N . GLY D 2 245 ? 181.114 137.690 178.423 1.00 94.46 245 GLY C N 1
ATOM 7304 C CA . GLY D 2 245 ? 180.154 138.769 178.543 1.00 94.06 245 GLY C CA 1
ATOM 7305 C C . GLY D 2 245 ? 180.757 140.143 178.725 1.00 93.91 245 GLY C C 1
ATOM 7306 O O . GLY D 2 245 ? 180.020 141.134 178.722 1.00 92.47 245 GLY C O 1
ATOM 7307 N N . LYS D 2 246 ? 182.073 140.225 178.891 1.00 87.56 246 LYS C N 1
ATOM 7308 C CA . LYS D 2 246 ? 182.732 141.515 179.038 1.00 84.82 246 LYS C CA 1
ATOM 7309 C C . LYS D 2 246 ? 182.691 142.290 177.728 1.00 85.12 246 LYS C C 1
ATOM 7310 O O . LYS D 2 246 ? 182.847 141.721 176.644 1.00 83.81 246 LYS C O 1
ATOM 7316 N N . ARG D 2 247 ? 182.477 143.597 177.834 1.00 75.98 247 ARG C N 1
ATOM 7317 C CA . ARG D 2 247 ? 182.408 144.449 176.656 1.00 75.93 247 ARG C CA 1
ATOM 7318 C C . ARG D 2 247 ? 183.767 144.538 175.971 1.00 75.93 247 ARG C C 1
ATOM 7319 O O . ARG D 2 247 ? 184.818 144.411 176.603 1.00 74.64 247 ARG C O 1
ATOM 7327 N N . ALA D 2 248 ? 183.731 144.767 174.657 1.00 68.61 248 ALA C N 1
ATOM 7328 C CA . ALA D 2 248 ? 184.953 144.741 173.859 1.00 66.70 248 ALA C CA 1
ATOM 7329 C C . ALA D 2 248 ? 185.922 145.837 174.284 1.00 68.48 248 ALA C C 1
ATOM 7330 O O . ALA D 2 248 ? 187.138 145.623 174.322 1.00 69.22 248 ALA C O 1
ATOM 7332 N N . LEU D 2 249 ? 185.401 147.025 174.604 1.00 57.36 249 LEU C N 1
ATOM 7333 C CA . LEU D 2 249 ? 186.267 148.141 174.968 1.00 53.64 249 LEU C CA 1
ATOM 7334 C C . LEU D 2 249 ? 187.080 147.864 176.224 1.00 56.98 249 LEU C C 1
ATOM 7335 O O . LEU D 2 249 ? 188.153 148.449 176.393 1.00 58.05 249 LEU C O 1
ATOM 7340 N N . GLU D 2 250 ? 186.599 146.990 177.103 1.00 70.55 250 GLU C N 1
ATOM 7341 C CA . GLU D 2 250 ? 187.317 146.651 178.323 1.00 70.64 250 GLU C CA 1
ATOM 7342 C C . GLU D 2 250 ? 188.336 145.537 178.126 1.00 73.54 250 GLU C C 1
ATOM 7343 O O . GLU D 2 250 ? 189.108 145.257 179.049 1.00 74.47 250 GLU C O 1
ATOM 7349 N N . ILE D 2 251 ? 188.362 144.901 176.959 1.00 71.98 251 ILE C N 1
ATOM 7350 C CA . ILE D 2 251 ? 189.283 143.800 176.704 1.00 72.52 251 ILE C CA 1
ATOM 7351 C C . ILE D 2 251 ? 190.550 144.310 176.030 1.00 70.21 251 ILE C C 1
ATOM 7352 O O . ILE D 2 251 ? 190.494 145.152 175.136 0.00 70.38 251 ILE C O 1
ATOM 7358 N N . MET E 1 18 ? 191.462 179.216 168.029 1.00 75.27 20 MET B N 1
ATOM 7359 C CA . MET E 1 18 ? 191.356 180.417 168.845 1.00 78.40 20 MET B CA 1
ATOM 7360 C C . MET E 1 18 ? 192.615 181.268 168.743 1.00 79.59 20 MET B C 1
ATOM 7361 O O . MET E 1 18 ? 193.178 181.675 169.757 1.00 81.51 20 MET B O 1
ATOM 7366 N N . VAL E 1 19 ? 193.052 181.541 167.516 1.00 85.58 21 VAL B N 1
ATOM 7367 C CA . VAL E 1 19 ? 194.287 182.284 167.291 1.00 87.44 21 VAL B CA 1
ATOM 7368 C C . VAL E 1 19 ? 193.956 183.585 166.570 1.00 86.27 21 VAL B C 1
ATOM 7369 O O . VAL E 1 19 ? 194.697 184.571 166.666 1.00 87.91 21 VAL B O 1
ATOM 7373 N N . LEU E 1 20 ? 192.822 183.607 165.871 1.00 75.47 22 LEU B N 1
ATOM 7374 C CA . LEU E 1 20 ? 192.463 184.743 165.031 1.00 78.26 22 LEU B CA 1
ATOM 7375 C C . LEU E 1 20 ? 192.108 185.971 165.861 1.00 79.44 22 LEU B C 1
ATOM 7376 O O . LEU E 1 20 ? 191.984 187.075 165.322 1.00 76.82 22 LEU B O 1
ATOM 7381 N N . GLY E 1 21 ? 191.940 185.791 167.168 1.00 88.28 23 GLY B N 1
ATOM 7382 C CA . GLY E 1 21 ? 191.712 186.917 168.051 1.00 87.54 23 GLY B CA 1
ATOM 7383 C C . GLY E 1 21 ? 192.968 187.738 168.255 1.00 90.73 23 GLY B C 1
ATOM 7384 O O . GLY E 1 21 ? 192.902 188.917 168.618 1.00 88.63 23 GLY B O 1
ATOM 7385 N N . GLY E 1 22 ? 194.122 187.119 168.017 1.00 97.86 24 GLY B N 1
ATOM 7386 C CA . GLY E 1 22 ? 195.404 187.783 168.153 1.00 96.01 24 GLY B CA 1
ATOM 7387 C C . GLY E 1 22 ? 196.408 186.972 168.946 1.00 97.72 24 GLY B C 1
ATOM 7388 O O . GLY E 1 22 ? 197.606 186.994 168.647 1.00 96.79 24 GLY B O 1
ATOM 7389 N N . SER E 1 23 ? 195.930 186.253 169.961 1.00 94.44 25 SER B N 1
ATOM 7390 C CA . SER E 1 23 ? 196.767 185.335 170.724 1.00 93.68 25 SER B CA 1
ATOM 7391 C C . SER E 1 23 ? 195.892 184.286 171.401 1.00 93.08 25 SER B C 1
ATOM 7392 O O . SER E 1 23 ? 194.719 184.135 171.052 1.00 92.30 25 SER B O 1
ATOM 7395 N N . ILE E 1 24 ? 196.455 183.552 172.358 1.00 84.39 26 ILE B N 1
ATOM 7396 C CA . ILE E 1 24 ? 195.700 182.536 173.087 1.00 83.13 26 ILE B CA 1
ATOM 7397 C C . ILE E 1 24 ? 195.209 183.010 174.449 1.00 83.34 26 ILE B C 1
ATOM 7398 O O . ILE E 1 24 ? 194.202 182.480 174.957 1.00 80.64 26 ILE B O 1
ATOM 7403 N N . GLY E 1 25 ? 195.807 184.047 175.043 1.00 80.42 27 GLY B N 1
ATOM 7404 C CA . GLY E 1 25 ? 195.471 184.420 176.407 1.00 78.97 27 GLY B CA 1
ATOM 7405 C C . GLY E 1 25 ? 194.060 184.946 176.589 1.00 79.67 27 GLY B C 1
ATOM 7406 O O . GLY E 1 25 ? 193.577 185.049 177.720 1.00 78.33 27 GLY B O 1
ATOM 7407 N N . MET E 1 26 ? 193.387 185.315 175.498 1.00 75.91 28 MET B N 1
ATOM 7408 C CA . MET E 1 26 ? 191.981 185.698 175.604 1.00 75.74 28 MET B CA 1
ATOM 7409 C C . MET E 1 26 ? 191.093 184.476 175.808 1.00 72.66 28 MET B C 1
ATOM 7410 O O . MET E 1 26 ? 190.148 184.503 176.606 1.00 69.77 28 MET B O 1
ATOM 7415 N N . PHE E 1 27 ? 191.386 183.391 175.094 1.00 67.15 29 PHE B N 1
ATOM 7416 C CA . PHE E 1 27 ? 190.495 182.234 175.018 1.00 64.51 29 PHE B CA 1
ATOM 7417 C C . PHE E 1 27 ? 190.894 181.214 176.080 1.00 66.94 29 PHE B C 1
ATOM 7418 O O . PHE E 1 27 ? 191.103 180.030 175.805 1.00 65.56 29 PHE B O 1
ATOM 7426 N N . VAL E 1 28 ? 190.990 181.676 177.326 1.00 67.86 30 VAL B N 1
ATOM 7427 C CA . VAL E 1 28 ? 191.344 180.775 178.420 1.00 65.78 30 VAL B CA 1
ATOM 7428 C C . VAL E 1 28 ? 190.650 181.188 179.713 1.00 64.45 30 VAL B C 1
ATOM 7429 O O . VAL E 1 28 ? 190.859 182.293 180.224 1.00 67.28 30 VAL B O 1
ATOM 7433 N N . ASP E 1 29 ? 189.807 180.303 180.237 1.00 44.31 31 ASP B N 1
ATOM 7434 C CA . ASP E 1 29 ? 189.177 180.475 181.537 1.00 40.05 31 ASP B CA 1
ATOM 7435 C C . ASP E 1 29 ? 189.088 179.123 182.224 1.00 41.17 31 ASP B C 1
ATOM 7436 O O . ASP E 1 29 ? 188.626 178.146 181.629 1.00 42.85 31 ASP B O 1
ATOM 7441 N N . VAL E 1 30 ? 189.534 179.073 183.478 1.00 34.85 32 VAL B N 1
ATOM 7442 C CA . VAL E 1 30 ? 189.432 177.840 184.249 1.00 31.84 32 VAL B CA 1
ATOM 7443 C C . VAL E 1 30 ? 187.971 177.501 184.513 1.00 27.95 32 VAL B C 1
ATOM 7444 O O . VAL E 1 30 ? 187.578 176.332 184.496 1.00 36.19 32 VAL B O 1
ATOM 7448 N N . THR E 1 31 ? 187.143 178.518 184.743 1.00 31.95 33 THR B N 1
ATOM 7449 C CA . THR E 1 31 ? 185.722 178.297 184.999 1.00 28.75 33 THR B CA 1
ATOM 7450 C C . THR E 1 31 ? 185.015 177.672 183.801 1.00 27.44 33 THR B C 1
ATOM 7451 O O . THR E 1 31 ? 184.271 176.695 183.944 1.00 26.72 33 THR B O 1
ATOM 7455 N N . SER E 1 32 ? 185.217 178.240 182.608 1.00 28.22 34 SER B N 1
ATOM 7456 C CA . SER E 1 32 ? 184.576 177.703 181.411 1.00 23.09 34 SER B CA 1
ATOM 7457 C C . SER E 1 32 ? 185.075 176.299 181.113 1.00 22.24 34 SER B C 1
ATOM 7458 O O . SER E 1 32 ? 184.295 175.410 180.749 1.00 32.21 34 SER B O 1
ATOM 7461 N N . ILE E 1 33 ? 186.382 176.087 181.266 1.00 30.09 35 ILE B N 1
ATOM 7462 C CA . ILE E 1 33 ? 186.972 174.772 181.039 1.00 27.16 35 ILE B CA 1
ATOM 7463 C C . ILE E 1 33 ? 186.365 173.756 181.994 1.00 23.49 35 ILE B C 1
ATOM 7464 O O . ILE E 1 33 ? 186.019 172.640 181.602 1.00 30.80 35 ILE B O 1
ATOM 7469 N N . LEU E 1 34 ? 186.217 174.131 183.263 1.00 21.83 36 LEU B N 1
ATOM 7470 C CA . LEU E 1 34 ? 185.617 173.220 184.228 1.00 24.37 36 LEU B CA 1
ATOM 7471 C C . LEU E 1 34 ? 184.177 172.902 183.855 1.00 24.47 36 LEU B C 1
ATOM 7472 O O . LEU E 1 34 ? 183.813 171.731 183.731 1.00 25.95 36 LEU B O 1
ATOM 7477 N N . ILE E 1 35 ? 183.363 173.930 183.602 1.00 20.86 37 ILE B N 1
ATOM 7478 C CA . ILE E 1 35 ? 181.957 173.702 183.271 1.00 6.32 37 ILE B CA 1
ATOM 7479 C C . ILE E 1 35 ? 181.825 172.765 182.080 1.00 12.47 37 ILE B C 1
ATOM 7480 O O . ILE E 1 35 ? 181.031 171.818 182.102 1.00 22.84 37 ILE B O 1
ATOM 7485 N N . VAL E 1 36 ? 182.605 172.998 181.029 1.00 19.45 38 VAL B N 1
ATOM 7486 C CA . VAL E 1 36 ? 182.451 172.184 179.829 1.00 24.28 38 VAL B CA 1
ATOM 7487 C C . VAL E 1 36 ? 183.074 170.799 179.989 1.00 13.22 38 VAL B C 1
ATOM 7488 O O . VAL E 1 36 ? 182.374 169.791 179.844 1.00 14.14 38 VAL B O 1
ATOM 7492 N N . VAL E 1 37 ? 184.365 170.725 180.312 1.00 16.10 39 VAL B N 1
ATOM 7493 C CA . VAL E 1 37 ? 185.072 169.454 180.368 1.00 22.65 39 VAL B CA 1
ATOM 7494 C C . VAL E 1 37 ? 184.543 168.575 181.494 1.00 21.00 39 VAL B C 1
ATOM 7495 O O . VAL E 1 37 ? 184.282 167.387 181.284 1.00 28.36 39 VAL B O 1
ATOM 7499 N N . GLY E 1 38 ? 184.409 169.117 182.709 1.00 17.79 40 GLY B N 1
ATOM 7500 C CA . GLY E 1 38 ? 183.956 168.299 183.820 1.00 16.01 40 GLY B CA 1
ATOM 7501 C C . GLY E 1 38 ? 182.527 167.831 183.656 1.00 16.81 40 GLY B C 1
ATOM 7502 O O . GLY E 1 38 ? 182.195 166.687 183.971 1.00 26.67 40 GLY B O 1
ATOM 7503 N N . GLY E 1 39 ? 181.656 168.711 183.162 1.00 9.72 41 GLY B N 1
ATOM 7504 C CA . GLY E 1 39 ? 180.293 168.300 182.880 1.00 0.00 41 GLY B CA 1
ATOM 7505 C C . GLY E 1 39 ? 180.224 167.212 181.826 1.00 12.76 41 GLY B C 1
ATOM 7506 O O . GLY E 1 39 ? 179.475 166.239 181.969 1.00 29.98 41 GLY B O 1
ATOM 7507 N N . SER E 1 40 ? 181.014 167.353 180.760 1.00 19.08 42 SER B N 1
ATOM 7508 C CA . SER E 1 40 ? 181.051 166.330 179.722 1.00 13.52 42 SER B CA 1
ATOM 7509 C C . SER E 1 40 ? 181.565 165.009 180.273 1.00 13.29 42 SER B C 1
ATOM 7510 O O . SER E 1 40 ? 181.020 163.944 179.973 1.00 17.20 42 SER B O 1
ATOM 7513 N N . ILE E 1 41 ? 182.624 165.065 181.083 1.00 19.72 43 ILE B N 1
ATOM 7514 C CA . ILE E 1 41 ? 183.195 163.856 181.664 1.00 16.72 43 ILE B CA 1
ATOM 7515 C C . ILE E 1 41 ? 182.184 163.177 182.573 1.00 15.65 43 ILE B C 1
ATOM 7516 O O . ILE E 1 41 ? 182.033 161.954 182.545 1.00 30.34 43 ILE B O 1
ATOM 7521 N N . PHE E 1 42 ? 181.473 163.957 183.387 1.00 16.02 44 PHE B N 1
ATOM 7522 C CA . PHE E 1 42 ? 180.451 163.386 184.254 1.00 17.11 44 PHE B CA 1
ATOM 7523 C C . PHE E 1 42 ? 179.364 162.695 183.442 1.00 16.06 44 PHE B C 1
ATOM 7524 O O . PHE E 1 42 ? 179.006 161.547 183.719 1.00 29.99 44 PHE B O 1
ATOM 7532 N N . VAL E 1 43 ? 178.836 163.375 182.423 1.00 10.48 45 VAL B N 1
ATOM 7533 C CA . VAL E 1 43 ? 177.761 162.791 181.623 1.00 11.31 45 VAL B CA 1
ATOM 7534 C C . VAL E 1 43 ? 178.232 161.514 180.935 1.00 25.36 45 VAL B C 1
ATOM 7535 O O . VAL E 1 43 ? 177.524 160.497 180.921 1.00 27.94 45 VAL B O 1
ATOM 7539 N N . VAL E 1 44 ? 179.439 161.538 180.370 1.00 25.90 46 VAL B N 1
ATOM 7540 C CA . VAL E 1 44 ? 179.945 160.383 179.640 1.00 24.44 46 VAL B CA 1
ATOM 7541 C C . VAL E 1 44 ? 180.230 159.224 180.588 1.00 21.61 46 VAL B C 1
ATOM 7542 O O . VAL E 1 44 ? 179.988 158.060 180.253 1.00 23.75 46 VAL B O 1
ATOM 7546 N N . LEU E 1 45 ? 180.734 159.515 181.789 1.00 15.65 47 LEU B N 1
ATOM 7547 C CA . LEU E 1 45 ? 180.973 158.469 182.774 1.00 17.70 47 LEU B CA 1
ATOM 7548 C C . LEU E 1 45 ? 179.684 157.917 183.358 1.00 21.92 47 LEU B C 1
ATOM 7549 O O . LEU E 1 45 ? 179.684 156.798 183.877 1.00 28.59 47 LEU B O 1
ATOM 7554 N N . MET E 1 46 ? 178.594 158.682 183.313 1.00 25.42 48 MET B N 1
ATOM 7555 C CA . MET E 1 46 ? 177.296 158.103 183.641 1.00 19.54 48 MET B CA 1
ATOM 7556 C C . MET E 1 46 ? 176.794 157.218 182.509 1.00 16.37 48 MET B C 1
ATOM 7557 O O . MET E 1 46 ? 176.126 156.211 182.755 1.00 26.75 48 MET B O 1
ATOM 7562 N N . LYS E 1 47 ? 177.111 157.574 181.259 1.00 23.46 49 LYS B N 1
ATOM 7563 C CA . LYS E 1 47 ? 176.716 156.732 180.130 1.00 23.44 49 LYS B CA 1
ATOM 7564 C C . LYS E 1 47 ? 177.588 155.488 180.002 1.00 25.33 49 LYS B C 1
ATOM 7565 O O . LYS E 1 47 ? 177.090 154.415 179.654 1.00 21.32 49 LYS B O 1
ATOM 7571 N N . PHE E 1 48 ? 178.887 155.614 180.250 1.00 28.05 50 PHE B N 1
ATOM 7572 C CA . PHE E 1 48 ? 179.840 154.547 179.995 1.00 18.00 50 PHE B CA 1
ATOM 7573 C C . PHE E 1 48 ? 180.622 154.237 181.259 1.00 21.36 50 PHE B C 1
ATOM 7574 O O . PHE E 1 48 ? 180.799 155.094 182.125 1.00 32.01 50 PHE B O 1
ATOM 7582 N N . THR E 1 49 ? 181.091 152.998 181.359 1.00 38.89 51 THR B N 1
ATOM 7583 C CA . THR E 1 49 ? 181.917 152.611 182.488 1.00 41.53 51 THR B CA 1
ATOM 7584 C C . THR E 1 49 ? 183.300 153.244 182.354 1.00 42.44 51 THR B C 1
ATOM 7585 O O . THR E 1 49 ? 183.660 153.812 181.320 1.00 47.23 51 THR B O 1
ATOM 7589 N N . MET E 1 50 ? 184.082 153.160 183.429 1.00 49.18 52 MET B N 1
ATOM 7590 C CA . MET E 1 50 ? 185.454 153.646 183.370 1.00 47.23 52 MET B CA 1
ATOM 7591 C C . MET E 1 50 ? 186.297 152.807 182.419 1.00 47.66 52 MET B C 1
ATOM 7592 O O . MET E 1 50 ? 187.137 153.351 181.691 1.00 49.11 52 MET B O 1
ATOM 7597 N N . GLY E 1 51 ? 186.086 151.491 182.413 1.00 53.02 53 GLY B N 1
ATOM 7598 C CA . GLY E 1 51 ? 186.805 150.636 181.485 1.00 50.90 53 GLY B CA 1
ATOM 7599 C C . GLY E 1 51 ? 186.481 150.941 180.037 1.00 51.38 53 GLY B C 1
ATOM 7600 O O . GLY E 1 51 ? 187.372 150.962 179.186 1.00 54.44 53 GLY B O 1
ATOM 7601 N N . GLN E 1 52 ? 185.204 151.187 179.737 1.00 47.72 54 GLN B N 1
ATOM 7602 C CA . GLN E 1 52 ? 184.825 151.576 178.382 1.00 42.67 54 GLN B CA 1
ATOM 7603 C C . GLN E 1 52 ? 185.489 152.883 177.975 1.00 48.53 54 GLN B C 1
ATOM 7604 O O . GLN E 1 52 ? 186.010 153.001 176.864 1.00 50.72 54 GLN B O 1
ATOM 7610 N N . PHE E 1 53 ? 185.479 153.877 178.864 1.00 44.72 55 PHE B N 1
ATOM 7611 C CA . PHE E 1 53 ? 186.078 155.168 178.543 1.00 44.22 55 PHE B CA 1
ATOM 7612 C C . PHE E 1 53 ? 187.580 155.041 178.307 1.00 49.56 55 PHE B C 1
ATOM 7613 O O . PHE E 1 53 ? 188.119 155.619 177.353 1.00 51.65 55 PHE B O 1
ATOM 7621 N N . PHE E 1 54 ? 188.271 154.275 179.151 1.00 49.68 56 PHE B N 1
ATOM 7622 C CA . PHE E 1 54 ? 189.711 154.123 178.978 1.00 49.33 56 PHE B CA 1
ATOM 7623 C C . PHE E 1 54 ? 190.040 153.312 177.732 1.00 46.55 56 PHE B C 1
ATOM 7624 O O . PHE E 1 54 ? 191.010 153.614 177.030 1.00 54.52 56 PHE B O 1
ATOM 7632 N N . GLY E 1 55 ? 189.244 152.285 177.431 1.00 43.16 57 GLY B N 1
ATOM 7633 C CA . GLY E 1 55 ? 189.446 151.554 176.193 1.00 45.89 57 GLY B CA 1
ATOM 7634 C C . GLY E 1 55 ? 189.220 152.418 174.969 1.00 47.07 57 GLY B C 1
ATOM 7635 O O . GLY E 1 55 ? 189.937 152.298 173.973 1.00 52.63 57 GLY B O 1
ATOM 7636 N N . ALA E 1 56 ? 188.217 153.296 175.024 1.00 48.84 58 ALA B N 1
ATOM 7637 C CA . ALA E 1 56 ? 187.986 154.231 173.929 1.00 42.42 58 ALA B CA 1
ATOM 7638 C C . ALA E 1 56 ? 189.165 155.173 173.760 1.00 39.56 58 ALA B C 1
ATOM 7639 O O . ALA E 1 56 ? 189.578 155.466 172.634 1.00 47.28 58 ALA B O 1
ATOM 7641 N N . THR E 1 57 ? 189.721 155.659 174.869 1.00 43.02 59 THR B N 1
ATOM 7642 C CA . THR E 1 57 ? 190.907 156.505 174.786 1.00 45.77 59 THR B CA 1
ATOM 7643 C C . THR E 1 57 ? 192.080 155.757 174.160 1.00 43.49 59 THR B C 1
ATOM 7644 O O . THR E 1 57 ? 192.785 156.301 173.301 1.00 44.88 59 THR B O 1
ATOM 7648 N N . LYS E 1 58 ? 192.295 154.504 174.568 1.00 48.05 60 LYS B N 1
ATOM 7649 C CA . LYS E 1 58 ? 193.397 153.724 174.007 1.00 47.44 60 LYS B CA 1
ATOM 7650 C C . LYS E 1 58 ? 193.203 153.497 172.514 1.00 50.12 60 LYS B C 1
ATOM 7651 O O . LYS E 1 58 ? 194.147 153.627 171.728 1.00 51.61 60 LYS B O 1
ATOM 7657 N N . ILE E 1 59 ? 191.981 153.155 172.102 1.00 49.22 61 ILE B N 1
ATOM 7658 C CA . ILE E 1 59 ? 191.732 152.884 170.691 1.00 44.14 61 ILE B CA 1
ATOM 7659 C C . ILE E 1 59 ? 191.839 154.159 169.862 1.00 49.83 61 ILE B C 1
ATOM 7660 O O . ILE E 1 59 ? 192.319 154.123 168.725 1.00 54.11 61 ILE B O 1
ATOM 7665 N N . ALA E 1 60 ? 191.424 155.307 170.408 1.00 48.44 62 ALA B N 1
ATOM 7666 C CA . ALA E 1 60 ? 191.587 156.563 169.687 1.00 43.53 62 ALA B CA 1
ATOM 7667 C C . ALA E 1 60 ? 193.058 156.925 169.536 1.00 48.37 62 ALA B C 1
ATOM 7668 O O . ALA E 1 60 ? 193.494 157.350 168.457 1.00 55.11 62 ALA B O 1
ATOM 7670 N N . GLY E 1 61 ? 193.838 156.759 170.604 1.00 55.99 63 GLY B N 1
ATOM 7671 C CA . GLY E 1 61 ? 195.266 157.004 170.504 1.00 52.36 63 GLY B CA 1
ATOM 7672 C C . GLY E 1 61 ? 195.937 156.088 169.501 1.00 57.31 63 GLY B C 1
ATOM 7673 O O . GLY E 1 61 ? 196.812 156.516 168.748 1.00 59.71 63 GLY B O 1
ATOM 7674 N N . LYS E 1 62 ? 195.534 154.816 169.475 1.00 63.54 64 LYS B N 1
ATOM 7675 C CA . LYS E 1 62 ? 196.092 153.883 168.502 1.00 60.00 64 LYS B CA 1
ATOM 7676 C C . LYS E 1 62 ? 195.696 154.246 167.079 1.00 59.24 64 LYS B C 1
ATOM 7677 O O . LYS E 1 62 ? 196.510 154.113 166.159 1.00 66.69 64 LYS B O 1
ATOM 7683 N N . ALA E 1 63 ? 194.458 154.698 166.871 1.00 56.32 65 ALA B N 1
ATOM 7684 C CA . ALA E 1 63 ? 194.030 155.084 165.532 1.00 58.90 65 ALA B CA 1
ATOM 7685 C C . ALA E 1 63 ? 194.748 156.334 165.050 1.00 61.02 65 ALA B C 1
ATOM 7686 O O . ALA E 1 63 ? 195.012 156.471 163.850 1.00 63.06 65 ALA B O 1
ATOM 7688 N N . PHE E 1 64 ? 195.068 157.258 165.955 1.00 60.38 66 PHE B N 1
ATOM 7689 C CA . PHE E 1 64 ? 195.710 158.495 165.528 1.00 61.42 66 PHE B CA 1
ATOM 7690 C C . PHE E 1 64 ? 197.222 158.347 165.377 1.00 62.24 66 PHE B C 1
ATOM 7691 O O . PHE E 1 64 ? 197.791 158.787 164.374 1.00 63.58 66 PHE B O 1
ATOM 7699 N N . MET E 1 65 ? 197.884 157.731 166.355 1.00 68.40 67 MET B N 1
ATOM 7700 C CA . MET E 1 65 ? 199.338 157.638 166.347 1.00 68.59 67 MET B CA 1
ATOM 7701 C C . MET E 1 65 ? 199.868 156.538 165.436 1.00 71.51 67 MET B C 1
ATOM 7702 O O . MET E 1 65 ? 201.059 156.556 165.110 1.00 73.53 67 MET B O 1
ATOM 7707 N N . PHE E 1 66 ? 199.035 155.592 165.023 1.00 74.50 68 PHE B N 1
ATOM 7708 C CA . PHE E 1 66 ? 199.457 154.492 164.166 1.00 76.41 68 PHE B CA 1
ATOM 7709 C C . PHE E 1 66 ? 198.701 154.545 162.843 1.00 76.15 68 PHE B C 1
ATOM 7710 O O . PHE E 1 66 ? 197.854 155.410 162.613 1.00 73.07 68 PHE B O 1
ATOM 7718 N N . LYS E 1 67 ? 199.023 153.596 161.967 1.00 80.76 69 LYS B N 1
ATOM 7719 C CA . LYS E 1 67 ? 198.385 153.473 160.666 1.00 80.83 69 LYS B CA 1
ATOM 7720 C C . LYS E 1 67 ? 198.083 152.003 160.427 1.00 81.71 69 LYS B C 1
ATOM 7721 O O . LYS E 1 67 ? 198.936 151.143 160.665 1.00 80.80 69 LYS B O 1
ATOM 7727 N N . ALA E 1 68 ? 196.870 151.720 159.966 1.00 84.76 70 ALA B N 1
ATOM 7728 C CA . ALA E 1 68 ? 196.495 150.357 159.628 1.00 85.39 70 ALA B CA 1
ATOM 7729 C C . ALA E 1 68 ? 197.362 149.834 158.488 1.00 89.20 70 ALA B C 1
ATOM 7730 O O . ALA E 1 68 ? 197.785 150.585 157.605 1.00 87.46 70 ALA B O 1
ATOM 7732 N N . ASP E 1 69 ? 197.637 148.533 158.527 1.00 100.97 71 ASP B N 1
ATOM 7733 C CA . ASP E 1 69 ? 198.438 147.907 157.485 1.00 99.44 71 ASP B CA 1
ATOM 7734 C C . ASP E 1 69 ? 197.778 148.089 156.125 1.00 100.33 71 ASP B C 1
ATOM 7735 O O . ASP E 1 69 ? 196.570 147.890 155.970 1.00 100.33 71 ASP B O 1
ATOM 7740 N N . GLU E 1 70 ? 198.578 148.481 155.141 1.00 108.34 72 GLU B N 1
ATOM 7741 C CA . GLU E 1 70 ? 198.051 148.739 153.807 1.00 108.53 72 GLU B CA 1
ATOM 7742 C C . GLU E 1 70 ? 197.557 147.440 153.180 1.00 108.91 72 GLU B C 1
ATOM 7743 O O . GLU E 1 70 ? 198.243 146.416 153.268 1.00 108.89 72 GLU B O 1
ATOM 7749 N N . PRO E 1 71 ? 196.378 147.437 152.555 1.00 108.09 73 PRO B N 1
ATOM 7750 C CA . PRO E 1 71 ? 195.876 146.195 151.945 1.00 108.21 73 PRO B CA 1
ATOM 7751 C C . PRO E 1 71 ? 196.788 145.628 150.870 1.00 108.25 73 PRO B C 1
ATOM 7752 O O . PRO E 1 71 ? 196.846 144.403 150.716 1.00 108.35 73 PRO B O 1
ATOM 7756 N N . GLU E 1 72 ? 197.492 146.476 150.118 1.00 116.91 74 GLU B N 1
ATOM 7757 C CA . GLU E 1 72 ? 198.407 145.990 149.088 1.00 117.92 74 GLU B CA 1
ATOM 7758 C C . GLU E 1 72 ? 199.446 145.044 149.680 1.00 118.49 74 GLU B C 1
ATOM 7759 O O . GLU E 1 72 ? 199.662 143.934 149.175 1.00 118.79 74 GLU B O 1
ATOM 7765 N N . ASP E 1 73 ? 200.101 145.478 150.759 1.00 118.68 75 ASP B N 1
ATOM 7766 C CA . ASP E 1 73 ? 201.091 144.631 151.413 1.00 118.73 75 ASP B CA 1
ATOM 7767 C C . ASP E 1 73 ? 200.446 143.374 151.975 1.00 118.37 75 ASP B C 1
ATOM 7768 O O . ASP E 1 73 ? 201.067 142.307 152.001 1.00 118.42 75 ASP B O 1
ATOM 7773 N N . LEU E 1 74 ? 199.194 143.478 152.422 1.00 113.17 76 LEU B N 1
ATOM 7774 C CA . LEU E 1 74 ? 198.501 142.308 152.948 1.00 113.21 76 LEU B CA 1
ATOM 7775 C C . LEU E 1 74 ? 198.283 141.263 151.862 1.00 114.17 76 LEU B C 1
ATOM 7776 O O . LEU E 1 74 ? 198.516 140.071 152.083 1.00 114.28 76 LEU B O 1
ATOM 7781 N N . ILE E 1 75 ? 197.841 141.689 150.675 1.00 117.40 77 ILE B N 1
ATOM 7782 C CA . ILE E 1 75 ? 197.643 140.736 149.585 1.00 116.73 77 ILE B CA 1
ATOM 7783 C C . ILE E 1 75 ? 198.978 140.167 149.126 1.00 116.75 77 ILE B C 1
ATOM 7784 O O . ILE E 1 75 ? 199.083 138.979 148.791 1.00 117.19 77 ILE B O 1
ATOM 7789 N N . ALA E 1 76 ? 200.020 141.002 149.098 1.00 119.32 78 ALA B N 1
ATOM 7790 C CA . ALA E 1 76 ? 201.344 140.506 148.740 1.00 119.65 78 ALA B CA 1
ATOM 7791 C C . ALA E 1 76 ? 201.794 139.416 149.707 1.00 120.71 78 ALA B C 1
ATOM 7792 O O . ALA E 1 76 ? 202.248 138.343 149.292 1.00 120.93 78 ALA B O 1
ATOM 7794 N N . LYS E 1 77 ? 201.637 139.661 151.006 1.00 124.13 79 LYS B N 1
ATOM 7795 C CA . LYS E 1 77 ? 202.017 138.660 151.995 1.00 123.81 79 LYS B CA 1
ATOM 7796 C C . LYS E 1 77 ? 201.152 137.409 151.874 1.00 123.81 79 LYS B C 1
ATOM 7797 O O . LYS E 1 77 ? 201.649 136.285 152.019 1.00 124.01 79 LYS B O 1
ATOM 7803 N N . ILE E 1 78 ? 199.855 137.584 151.608 1.00 122.00 80 ILE B N 1
ATOM 7804 C CA . ILE E 1 78 ? 198.962 136.438 151.505 1.00 122.32 80 ILE B CA 1
ATOM 7805 C C . ILE E 1 78 ? 199.363 135.549 150.338 1.00 123.57 80 ILE B C 1
ATOM 7806 O O . ILE E 1 78 ? 199.397 134.322 150.466 1.00 124.27 80 ILE B O 1
ATOM 7811 N N . VAL E 1 79 ? 199.687 136.141 149.186 1.00 125.23 81 VAL B N 1
ATOM 7812 C CA . VAL E 1 79 ? 200.129 135.301 148.074 1.00 124.74 81 VAL B CA 1
ATOM 7813 C C . VAL E 1 79 ? 201.507 134.716 148.364 1.00 125.06 81 VAL B C 1
ATOM 7814 O O . VAL E 1 79 ? 201.841 133.630 147.869 1.00 125.95 81 VAL B O 1
ATOM 7818 N N . GLU E 1 80 ? 202.322 135.399 149.176 1.00 126.04 82 GLU B N 1
ATOM 7819 C CA . GLU E 1 80 ? 203.596 134.813 149.586 1.00 126.12 82 GLU B CA 1
ATOM 7820 C C . GLU E 1 80 ? 203.390 133.517 150.363 1.00 125.99 82 GLU B C 1
ATOM 7821 O O . GLU E 1 80 ? 203.963 132.477 150.016 1.00 126.16 82 GLU B O 1
ATOM 7827 N N . MET E 1 81 ? 202.562 133.545 151.415 1.00 129.40 83 MET B N 1
ATOM 7828 C CA . MET E 1 81 ? 202.307 132.275 152.099 1.00 130.37 83 MET B CA 1
ATOM 7829 C C . MET E 1 81 ? 201.485 131.322 151.239 1.00 130.23 83 MET B C 1
ATOM 7830 O O . MET E 1 81 ? 201.543 130.109 151.450 1.00 131.02 83 MET B O 1
ATOM 7835 N N . ALA E 1 82 ? 200.738 131.830 150.260 1.00 129.16 84 ALA B N 1
ATOM 7836 C CA . ALA E 1 82 ? 200.010 130.939 149.362 1.00 130.24 84 ALA B CA 1
ATOM 7837 C C . ALA E 1 82 ? 200.970 130.076 148.552 1.00 131.23 84 ALA B C 1
ATOM 7838 O O . ALA E 1 82 ? 200.845 128.846 148.529 1.00 131.44 84 ALA B O 1
ATOM 7840 N N . ASP E 1 83 ? 201.975 130.726 147.958 1.00 132.71 85 ASP B N 1
ATOM 7841 C CA . ASP E 1 83 ? 202.998 130.026 147.154 1.00 132.78 85 ASP B CA 1
ATOM 7842 C C . ASP E 1 83 ? 203.834 129.144 148.079 1.00 133.00 85 ASP B C 1
ATOM 7843 O O . ASP E 1 83 ? 204.246 128.043 147.661 1.00 132.57 85 ASP B O 1
ATOM 7848 N N . ALA E 1 84 ? 204.109 129.634 149.280 1.00 133.50 86 ALA B N 1
ATOM 7849 C CA . ALA E 1 84 ? 204.890 128.864 150.245 1.00 133.77 86 ALA B CA 1
ATOM 7850 C C . ALA E 1 84 ? 204.169 127.582 150.642 1.00 133.92 86 ALA B C 1
ATOM 7851 O O . ALA E 1 84 ? 204.789 126.518 150.747 1.00 134.12 86 ALA B O 1
ATOM 7853 N N . ALA E 1 85 ? 202.856 127.664 150.867 1.00 134.40 87 ALA B N 1
ATOM 7854 C CA . ALA E 1 85 ? 202.071 126.477 151.177 1.00 134.79 87 ALA B CA 1
ATOM 7855 C C . ALA E 1 85 ? 201.930 125.571 149.963 1.00 134.60 87 ALA B C 1
ATOM 7856 O O . ALA E 1 85 ? 201.834 124.348 150.110 1.00 135.10 87 ALA B O 1
ATOM 7858 N N . ARG E 1 86 ? 201.992 126.178 148.780 1.00 134.70 88 ARG B N 1
ATOM 7859 C CA . ARG E 1 86 ? 201.829 125.399 147.527 1.00 135.39 88 ARG B CA 1
ATOM 7860 C C . ARG E 1 86 ? 203.109 124.595 147.277 1.00 135.37 88 ARG B C 1
ATOM 7861 O O . ARG E 1 86 ? 203.015 123.528 146.649 1.00 134.68 88 ARG B O 1
ATOM 7869 N N . LYS E 1 87 ? 204.232 125.059 147.828 1.00 137.34 89 LYS B N 1
ATOM 7870 C CA . LYS E 1 87 ? 205.546 124.390 147.669 1.00 137.66 89 LYS B CA 1
ATOM 7871 C C . LYS E 1 87 ? 205.757 123.489 148.881 1.00 137.34 89 LYS B C 1
ATOM 7872 O O . LYS E 1 87 ? 206.363 122.418 148.717 1.00 137.18 89 LYS B O 1
ATOM 7878 N N . GLY E 1 88 ? 205.301 123.920 150.049 1.00 137.16 90 GLY B N 1
ATOM 7879 C CA . GLY E 1 88 ? 205.356 123.109 151.251 1.00 136.99 90 GLY B CA 1
ATOM 7880 C C . GLY E 1 88 ? 204.066 123.191 152.042 1.00 137.95 90 GLY B C 1
ATOM 7881 O O . GLY E 1 88 ? 203.715 124.259 152.546 1.00 138.35 90 GLY B O 1
ATOM 7882 N N . GLY E 1 89 ? 203.370 122.066 152.193 1.00 139.84 91 GLY B N 1
ATOM 7883 C CA . GLY E 1 89 ? 202.017 122.096 152.717 1.00 139.81 91 GLY B CA 1
ATOM 7884 C C . GLY E 1 89 ? 201.893 122.278 154.215 1.00 140.28 91 GLY B C 1
ATOM 7885 O O . GLY E 1 89 ? 202.167 121.355 154.988 1.00 140.29 91 GLY B O 1
ATOM 7886 N N . PHE E 1 90 ? 201.477 123.474 154.633 1.00 139.13 92 PHE B N 1
ATOM 7887 C CA . PHE E 1 90 ? 201.149 123.841 156.010 1.00 139.04 92 PHE B CA 1
ATOM 7888 C C . PHE E 1 90 ? 202.324 123.712 156.971 1.00 139.24 92 PHE B C 1
ATOM 7889 O O . PHE E 1 90 ? 202.138 123.913 158.178 1.00 139.08 92 PHE B O 1
ATOM 7897 N N . LEU E 1 91 ? 203.521 123.387 156.489 1.00 142.59 93 LEU B N 1
ATOM 7898 C CA . LEU E 1 91 ? 204.710 123.338 157.328 1.00 142.56 93 LEU B CA 1
ATOM 7899 C C . LEU E 1 91 ? 205.718 124.425 157.000 1.00 142.73 93 LEU B C 1
ATOM 7900 O O . LEU E 1 91 ? 206.575 124.726 157.833 1.00 141.91 93 LEU B O 1
ATOM 7905 N N . ALA E 1 92 ? 205.640 125.015 155.804 1.00 143.30 94 ALA B N 1
ATOM 7906 C CA . ALA E 1 92 ? 206.536 126.114 155.464 1.00 143.37 94 ALA B CA 1
ATOM 7907 C C . ALA E 1 92 ? 206.112 127.417 156.129 1.00 143.17 94 ALA B C 1
ATOM 7908 O O . ALA E 1 92 ? 206.947 128.301 156.337 1.00 142.32 94 ALA B O 1
ATOM 7910 N N . LEU E 1 93 ? 204.831 127.544 156.486 1.00 142.58 95 LEU B N 1
ATOM 7911 C CA . LEU E 1 93 ? 204.308 128.814 156.987 1.00 142.49 95 LEU B CA 1
ATOM 7912 C C . LEU E 1 93 ? 204.962 129.233 158.298 1.00 142.38 95 LEU B C 1
ATOM 7913 O O . LEU E 1 93 ? 204.879 130.404 158.683 1.00 141.33 95 LEU B O 1
ATOM 7918 N N . GLU E 1 94 ? 205.603 128.301 159.004 1.00 146.38 96 GLU B N 1
ATOM 7919 C CA . GLU E 1 94 ? 206.196 128.636 160.293 1.00 146.21 96 GLU B CA 1
ATOM 7920 C C . GLU E 1 94 ? 207.455 129.484 160.146 1.00 146.37 96 GLU B C 1
ATOM 7921 O O . GLU E 1 94 ? 207.784 130.260 161.051 1.00 146.16 96 GLU B O 1
ATOM 7927 N N . GLU E 1 95 ? 208.168 129.360 159.027 1.00 146.58 97 GLU B N 1
ATOM 7928 C CA . GLU E 1 95 ? 209.534 129.860 158.925 1.00 146.71 97 GLU B CA 1
ATOM 7929 C C . GLU E 1 95 ? 209.659 131.264 158.335 1.00 146.43 97 GLU B C 1
ATOM 7930 O O . GLU E 1 95 ? 210.785 131.713 158.103 1.00 146.13 97 GLU B O 1
ATOM 7936 N N . MET E 1 96 ? 208.562 131.975 158.089 1.00 145.81 98 MET B N 1
ATOM 7937 C CA . MET E 1 96 ? 208.666 133.381 157.711 1.00 145.63 98 MET B CA 1
ATOM 7938 C C . MET E 1 96 ? 208.009 134.267 158.757 1.00 145.91 98 MET B C 1
ATOM 7939 O O . MET E 1 96 ? 207.149 133.819 159.522 1.00 145.77 98 MET B O 1
ATOM 7944 N N . GLU E 1 97 ? 208.430 135.528 158.788 1.00 140.75 99 GLU B N 1
ATOM 7945 C CA . GLU E 1 97 ? 207.984 136.497 159.778 1.00 140.14 99 GLU B CA 1
ATOM 7946 C C . GLU E 1 97 ? 206.721 137.197 159.294 1.00 139.54 99 GLU B C 1
ATOM 7947 O O . GLU E 1 97 ? 206.626 137.580 158.123 1.00 139.61 99 GLU B O 1
ATOM 7953 N N . ILE E 1 98 ? 205.755 137.358 160.196 1.00 133.39 100 ILE B N 1
ATOM 7954 C CA . ILE E 1 98 ? 204.524 138.093 159.926 1.00 133.96 100 ILE B CA 1
ATOM 7955 C C . ILE E 1 98 ? 204.386 139.192 160.969 1.00 133.79 100 ILE B C 1
ATOM 7956 O O . ILE E 1 98 ? 204.337 138.908 162.172 1.00 132.74 100 ILE B O 1
ATOM 7961 N N . ASN E 1 99 ? 204.298 140.439 160.511 1.00 131.27 101 ASN B N 1
ATOM 7962 C CA . ASN E 1 99 ? 204.254 141.590 161.401 1.00 130.86 101 ASN B CA 1
ATOM 7963 C C . ASN E 1 99 ? 202.849 141.927 161.881 1.00 130.83 101 ASN B C 1
ATOM 7964 O O . ASN E 1 99 ? 202.696 142.847 162.693 1.00 130.30 101 ASN B O 1
ATOM 7969 N N . ASN E 1 100 ? 201.828 141.218 161.412 1.00 125.18 102 ASN B N 1
ATOM 7970 C CA . ASN E 1 100 ? 200.444 141.514 161.753 1.00 124.68 102 ASN B CA 1
ATOM 7971 C C . ASN E 1 100 ? 199.927 140.468 162.733 1.00 124.41 102 ASN B C 1
ATOM 7972 O O . ASN E 1 100 ? 200.052 139.264 162.485 1.00 124.67 102 ASN B O 1
ATOM 7977 N N . THR E 1 101 ? 199.351 140.935 163.843 1.00 121.70 103 THR B N 1
ATOM 7978 C CA . THR E 1 101 ? 198.890 140.023 164.886 1.00 122.04 103 THR B CA 1
ATOM 7979 C C . THR E 1 101 ? 197.757 139.135 164.386 1.00 121.58 103 THR B C 1
ATOM 7980 O O . THR E 1 101 ? 197.734 137.929 164.657 1.00 121.87 103 THR B O 1
ATOM 7984 N N . PHE E 1 102 ? 196.802 139.715 163.657 1.00 111.57 104 PHE B N 1
ATOM 7985 C CA . PHE E 1 102 ? 195.669 138.931 163.174 1.00 111.10 104 PHE B CA 1
ATOM 7986 C C . PHE E 1 102 ? 196.111 137.897 162.148 1.00 112.42 104 PHE B C 1
ATOM 7987 O O . PHE E 1 102 ? 195.646 136.753 162.169 1.00 112.54 104 PHE B O 1
ATOM 7995 N N . MET E 1 103 ? 197.016 138.279 161.244 1.00 120.61 105 MET B N 1
ATOM 7996 C CA . MET E 1 103 ? 197.523 137.329 160.258 1.00 120.78 105 MET B CA 1
ATOM 7997 C C . MET E 1 103 ? 198.342 136.230 160.922 1.00 121.62 105 MET B C 1
ATOM 7998 O O . MET E 1 103 ? 198.269 135.062 160.522 1.00 122.23 105 MET B O 1
ATOM 8003 N N . GLN E 1 104 ? 199.128 136.586 161.941 1.00 126.54 106 GLN B N 1
ATOM 8004 C CA . GLN E 1 104 ? 199.875 135.579 162.687 1.00 126.97 106 GLN B CA 1
ATOM 8005 C C . GLN E 1 104 ? 198.934 134.600 163.376 1.00 126.76 106 GLN B C 1
ATOM 8006 O O . GLN E 1 104 ? 199.159 133.386 163.362 1.00 127.56 106 GLN B O 1
ATOM 8012 N N . LYS E 1 105 ? 197.864 135.116 163.984 1.00 123.07 107 LYS B N 1
ATOM 8013 C CA . LYS E 1 105 ? 196.884 134.245 164.623 1.00 123.41 107 LYS B CA 1
ATOM 8014 C C . LYS E 1 105 ? 196.213 133.335 163.602 1.00 124.34 107 LYS B C 1
ATOM 8015 O O . LYS E 1 105 ? 195.990 132.147 163.867 1.00 124.44 107 LYS B O 1
ATOM 8021 N N . GLY E 1 106 ? 195.894 133.876 162.425 1.00 126.63 108 GLY B N 1
ATOM 8022 C CA . GLY E 1 106 ? 195.289 133.057 161.386 1.00 126.30 108 GLY B CA 1
ATOM 8023 C C . GLY E 1 106 ? 196.200 131.938 160.919 1.00 127.31 108 GLY B C 1
ATOM 8024 O O . GLY E 1 106 ? 195.776 130.786 160.792 1.00 127.36 108 GLY B O 1
ATOM 8025 N N . ILE E 1 107 ? 197.472 132.257 160.667 1.00 131.13 109 ILE B N 1
ATOM 8026 C CA . ILE E 1 107 ? 198.385 131.217 160.199 1.00 131.26 109 ILE B CA 1
ATOM 8027 C C . ILE E 1 107 ? 198.661 130.202 161.303 1.00 131.53 109 ILE B C 1
ATOM 8028 O O . ILE E 1 107 ? 198.871 129.019 161.021 1.00 131.84 109 ILE B O 1
ATOM 8033 N N . ASP E 1 108 ? 198.665 130.631 162.569 1.00 133.78 110 ASP B N 1
ATOM 8034 C CA . ASP E 1 108 ? 198.839 129.677 163.659 1.00 133.83 110 ASP B CA 1
ATOM 8035 C C . ASP E 1 108 ? 197.649 128.730 163.757 1.00 133.67 110 ASP B C 1
ATOM 8036 O O . ASP E 1 108 ? 197.824 127.515 163.921 1.00 133.94 110 ASP B O 1
ATOM 8041 N N . LEU E 1 109 ? 196.429 129.264 163.653 1.00 134.14 111 LEU B N 1
ATOM 8042 C CA . LEU E 1 109 ? 195.251 128.405 163.660 1.00 134.32 111 LEU B CA 1
ATOM 8043 C C . LEU E 1 109 ? 195.189 127.531 162.416 1.00 134.75 111 LEU B C 1
ATOM 8044 O O . LEU E 1 109 ? 194.502 126.505 162.410 1.00 134.99 111 LEU B O 1
ATOM 8049 N N . LEU E 1 110 ? 195.872 127.934 161.345 1.00 135.26 112 LEU B N 1
ATOM 8050 C CA . LEU E 1 110 ? 195.969 127.070 160.173 1.00 135.09 112 LEU B CA 1
ATOM 8051 C C . LEU E 1 110 ? 196.957 125.933 160.404 1.00 135.31 112 LEU B C 1
ATOM 8052 O O . LEU E 1 110 ? 196.683 124.777 160.059 1.00 135.05 112 LEU B O 1
ATOM 8057 N N . VAL E 1 111 ? 198.116 126.240 160.993 1.00 137.71 113 VAL B N 1
ATOM 8058 C CA . VAL E 1 111 ? 199.170 125.239 161.122 1.00 137.82 113 VAL B CA 1
ATOM 8059 C C . VAL E 1 111 ? 198.953 124.318 162.313 1.00 137.97 113 VAL B C 1
ATOM 8060 O O . VAL E 1 111 ? 199.607 123.272 162.400 1.00 137.05 113 VAL B O 1
ATOM 8064 N N . ASP E 1 112 ? 198.060 124.665 163.245 1.00 140.88 114 ASP B N 1
ATOM 8065 C CA . ASP E 1 112 ? 197.809 123.804 164.395 1.00 140.57 114 ASP B CA 1
ATOM 8066 C C . ASP E 1 112 ? 196.782 122.709 164.104 1.00 140.29 114 ASP B C 1
ATOM 8067 O O . ASP E 1 112 ? 196.181 122.159 165.036 1.00 139.79 114 ASP B O 1
ATOM 8072 N N . GLY E 1 113 ? 196.573 122.382 162.833 1.00 138.90 115 GLY B N 1
ATOM 8073 C CA . GLY E 1 113 ? 195.779 121.209 162.480 1.00 138.94 115 GLY B CA 1
ATOM 8074 C C . GLY E 1 113 ? 194.310 121.302 162.827 1.00 138.76 115 GLY B C 1
ATOM 8075 O O . GLY E 1 113 ? 193.739 120.347 163.368 1.00 138.56 115 GLY B O 1
ATOM 8076 N N . HIS E 1 114 ? 193.678 122.432 162.526 1.00 137.39 116 HIS B N 1
ATOM 8077 C CA . HIS E 1 114 ? 192.241 122.568 162.712 1.00 137.47 116 HIS B CA 1
ATOM 8078 C C . HIS E 1 114 ? 191.542 122.778 161.374 1.00 137.57 116 HIS B C 1
ATOM 8079 O O . HIS E 1 114 ? 192.137 123.257 160.406 1.00 137.23 116 HIS B O 1
ATOM 8086 N N . ASP E 1 115 ? 190.265 122.405 161.331 1.00 134.84 117 ASP B N 1
ATOM 8087 C CA . ASP E 1 115 ? 189.495 122.498 160.101 1.00 134.02 117 ASP B CA 1
ATOM 8088 C C . ASP E 1 115 ? 189.149 123.950 159.784 1.00 134.00 117 ASP B C 1
ATOM 8089 O O . ASP E 1 115 ? 189.305 124.853 160.611 1.00 134.10 117 ASP B O 1
ATOM 8094 N N . ALA E 1 116 ? 188.668 124.163 158.556 1.00 131.32 118 ALA B N 1
ATOM 8095 C CA . ALA E 1 116 ? 188.359 125.513 158.097 1.00 131.37 118 ALA B CA 1
ATOM 8096 C C . ALA E 1 116 ? 187.212 126.137 158.880 1.00 131.56 118 ALA B C 1
ATOM 8097 O O . ALA E 1 116 ? 187.215 127.350 159.119 1.00 131.76 118 ALA B O 1
ATOM 8099 N N . ASP E 1 117 ? 186.223 125.337 159.280 1.00 129.86 119 ASP B N 1
ATOM 8100 C CA . ASP E 1 117 ? 185.035 125.892 159.923 1.00 129.89 119 ASP B CA 1
ATOM 8101 C C . ASP E 1 117 ? 185.377 126.539 161.261 1.00 129.56 119 ASP B C 1
ATOM 8102 O O . ASP E 1 117 ? 184.955 127.667 161.540 1.00 128.99 119 ASP B O 1
ATOM 8107 N N . VAL E 1 118 ? 186.157 125.849 162.096 1.00 128.85 120 VAL B N 1
ATOM 8108 C CA . VAL E 1 118 ? 186.437 126.364 163.433 1.00 129.44 120 VAL B CA 1
ATOM 8109 C C . VAL E 1 118 ? 187.344 127.590 163.363 1.00 129.15 120 VAL B C 1
ATOM 8110 O O . VAL E 1 118 ? 187.139 128.570 164.093 1.00 128.74 120 VAL B O 1
ATOM 8114 N N . VAL E 1 119 ? 188.350 127.570 162.485 1.00 125.59 121 VAL B N 1
ATOM 8115 C CA . VAL E 1 119 ? 189.233 128.726 162.379 1.00 125.79 121 VAL B CA 1
ATOM 8116 C C . VAL E 1 119 ? 188.488 129.911 161.777 1.00 124.88 121 VAL B C 1
ATOM 8117 O O . VAL E 1 119 ? 188.710 131.059 162.180 1.00 124.05 121 VAL B O 1
ATOM 8121 N N . ARG E 1 120 ? 187.594 129.662 160.815 1.00 120.84 122 ARG B N 1
ATOM 8122 C CA . ARG E 1 120 ? 186.781 130.742 160.271 1.00 120.74 122 ARG B CA 1
ATOM 8123 C C . ARG E 1 120 ? 185.875 131.334 161.341 1.00 120.88 122 ARG B C 1
ATOM 8124 O O . ARG E 1 120 ? 185.706 132.555 161.412 1.00 121.31 122 ARG B O 1
ATOM 8132 N N . ALA E 1 121 ? 185.285 130.485 162.186 1.00 118.68 123 ALA B N 1
ATOM 8133 C CA . ALA E 1 121 ? 184.445 130.987 163.269 1.00 118.49 123 ALA B CA 1
ATOM 8134 C C . ALA E 1 121 ? 185.255 131.831 164.246 1.00 117.74 123 ALA B C 1
ATOM 8135 O O . ALA E 1 121 ? 184.809 132.902 164.678 1.00 117.33 123 ALA B O 1
ATOM 8137 N N . ALA E 1 122 ? 186.456 131.367 164.604 1.00 113.76 124 ALA B N 1
ATOM 8138 C CA . ALA E 1 122 ? 187.297 132.130 165.522 1.00 113.88 124 ALA B CA 1
ATOM 8139 C C . ALA E 1 122 ? 187.696 133.475 164.921 1.00 114.17 124 ALA B C 1
ATOM 8140 O O . ALA E 1 122 ? 187.671 134.507 165.609 1.00 112.62 124 ALA B O 1
ATOM 8142 N N . LEU E 1 123 ? 188.064 133.487 163.639 1.00 110.32 125 LEU B N 1
ATOM 8143 C CA . LEU E 1 123 ? 188.447 134.739 162.997 1.00 109.34 125 LEU B CA 1
ATOM 8144 C C . LEU E 1 123 ? 187.257 135.682 162.868 1.00 108.70 125 LEU B C 1
ATOM 8145 O O . LEU E 1 123 ? 187.408 136.897 163.026 1.00 109.76 125 LEU B O 1
ATOM 8150 N N . LYS E 1 124 ? 186.066 135.145 162.589 1.00 102.38 126 LYS B N 1
ATOM 8151 C CA . LYS E 1 124 ? 184.869 135.981 162.556 1.00 102.55 126 LYS B CA 1
ATOM 8152 C C . LYS E 1 124 ? 184.586 136.577 163.926 1.00 103.74 126 LYS B C 1
ATOM 8153 O O . LYS E 1 124 ? 184.182 137.740 164.034 1.00 103.31 126 LYS B O 1
ATOM 8159 N N . LYS E 1 125 ? 184.780 135.788 164.985 1.00 101.89 127 LYS B N 1
ATOM 8160 C CA . LYS E 1 125 ? 184.583 136.299 166.336 1.00 99.39 127 LYS B CA 1
ATOM 8161 C C . LYS E 1 125 ? 185.561 137.427 166.640 1.00 98.20 127 LYS B C 1
ATOM 8162 O O . LYS E 1 125 ? 185.184 138.450 167.219 1.00 97.73 127 LYS B O 1
ATOM 8168 N N . ASP E 1 126 ? 186.826 137.258 166.247 1.00 93.93 128 ASP B N 1
ATOM 8169 C CA . ASP E 1 126 ? 187.811 138.315 166.467 1.00 93.16 128 ASP B CA 1
ATOM 8170 C C . ASP E 1 126 ? 187.473 139.569 165.665 1.00 92.13 128 ASP B C 1
ATOM 8171 O O . ASP E 1 126 ? 187.626 140.696 166.157 1.00 92.85 128 ASP B O 1
ATOM 8176 N N . ILE E 1 127 ? 187.017 139.392 164.423 1.00 88.02 129 ILE B N 1
ATOM 8177 C CA . ILE E 1 127 ? 186.631 140.528 163.590 1.00 87.75 129 ILE B CA 1
ATOM 8178 C C . ILE E 1 127 ? 185.467 141.275 164.226 1.00 88.01 129 ILE B C 1
ATOM 8179 O O . ILE E 1 127 ? 185.460 142.510 164.293 1.00 90.17 129 ILE B O 1
ATOM 8184 N N . ALA E 1 128 ? 184.462 140.536 164.697 1.00 80.40 130 ALA B N 1
ATOM 8185 C CA . ALA E 1 128 ? 183.319 141.165 165.347 1.00 80.21 130 ALA B CA 1
ATOM 8186 C C . ALA E 1 128 ? 183.725 141.856 166.641 1.00 79.65 130 ALA B C 1
ATOM 8187 O O . ALA E 1 128 ? 183.175 142.907 166.980 1.00 77.81 130 ALA B O 1
ATOM 8189 N N . LEU E 1 129 ? 184.682 141.283 167.374 1.00 72.03 131 LEU B N 1
ATOM 8190 C CA . LEU E 1 129 ? 185.171 141.925 168.589 1.00 71.77 131 LEU B CA 1
ATOM 8191 C C . LEU E 1 129 ? 185.837 143.259 168.274 1.00 74.98 131 LEU B C 1
ATOM 8192 O O . LEU E 1 129 ? 185.583 144.267 168.944 1.00 76.54 131 LEU B O 1
ATOM 8197 N N . THR E 1 130 ? 186.690 143.286 167.245 1.00 69.18 132 THR B N 1
ATOM 8198 C CA . THR E 1 130 ? 187.332 144.540 166.858 1.00 67.41 132 THR B CA 1
ATOM 8199 C C . THR E 1 130 ? 186.306 145.559 166.370 1.00 67.17 132 THR B C 1
ATOM 8200 O O . THR E 1 130 ? 186.381 146.749 166.712 1.00 68.17 132 THR B O 1
ATOM 8204 N N . ASP E 1 131 ? 185.328 145.103 165.586 1.00 63.00 133 ASP B N 1
ATOM 8205 C CA . ASP E 1 131 ? 184.282 145.992 165.096 1.00 63.84 133 ASP B CA 1
ATOM 8206 C C . ASP E 1 131 ? 183.489 146.597 166.246 1.00 65.93 133 ASP B C 1
ATOM 8207 O O . ASP E 1 131 ? 183.229 147.804 166.267 1.00 69.21 133 ASP B O 1
ATOM 8212 N N . GLU E 1 132 ? 183.109 145.772 167.226 1.00 61.66 134 GLU B N 1
ATOM 8213 C CA . GLU E 1 132 ? 182.342 146.271 168.362 1.00 59.68 134 GLU B CA 1
ATOM 8214 C C . GLU E 1 132 ? 183.173 147.206 169.227 1.00 58.80 134 GLU B C 1
ATOM 8215 O O . GLU E 1 132 ? 182.654 148.194 169.754 1.00 62.38 134 GLU B O 1
ATOM 8221 N N . ARG E 1 133 ? 184.463 146.911 169.391 1.00 53.02 135 ARG B N 1
ATOM 8222 C CA . ARG E 1 133 ? 185.327 147.790 170.168 1.00 53.97 135 ARG B CA 1
ATOM 8223 C C . ARG E 1 133 ? 185.417 149.170 169.528 1.00 56.61 135 ARG B C 1
ATOM 8224 O O . ARG E 1 133 ? 185.287 150.198 170.208 1.00 58.68 135 ARG B O 1
ATOM 8232 N N . HIS E 1 134 ? 185.619 149.211 168.209 1.00 51.72 136 HIS B N 1
ATOM 8233 C CA . HIS E 1 134 ? 185.662 150.493 167.512 1.00 42.93 136 HIS B CA 1
ATOM 8234 C C . HIS E 1 134 ? 184.316 151.203 167.562 1.00 43.37 136 HIS B C 1
ATOM 8235 O O . HIS E 1 134 ? 184.262 152.429 167.713 1.00 47.96 136 HIS B O 1
ATOM 8242 N N . THR E 1 135 ? 183.220 150.453 167.426 1.00 40.09 137 THR B N 1
ATOM 8243 C CA . THR E 1 135 ? 181.892 151.057 167.488 1.00 44.84 137 THR B CA 1
ATOM 8244 C C . THR E 1 135 ? 181.632 151.682 168.852 1.00 49.57 137 THR B C 1
ATOM 8245 O O . THR E 1 135 ? 181.065 152.776 168.948 1.00 46.29 137 THR B O 1
ATOM 8249 N N . GLN E 1 136 ? 182.049 151.006 169.923 1.00 42.91 138 GLN B N 1
ATOM 8250 C CA . GLN E 1 136 ? 181.845 151.542 171.261 1.00 40.75 138 GLN B CA 1
ATOM 8251 C C . GLN E 1 136 ? 182.735 152.751 171.524 1.00 42.14 138 GLN B C 1
ATOM 8252 O O . GLN E 1 136 ? 182.312 153.702 172.191 1.00 47.34 138 GLN B O 1
ATOM 8258 N N . GLY E 1 137 ? 183.969 152.741 171.012 1.00 33.61 139 GLY B N 1
ATOM 8259 C CA . GLY E 1 137 ? 184.798 153.937 171.114 1.00 31.97 139 GLY B CA 1
ATOM 8260 C C . GLY E 1 137 ? 184.202 155.121 170.372 1.00 26.17 139 GLY B C 1
ATOM 8261 O O . GLY E 1 137 ? 184.205 156.255 170.870 1.00 27.17 139 GLY B O 1
ATOM 8262 N N . THR E 1 138 ? 183.674 154.869 169.173 1.00 27.54 140 THR B N 1
ATOM 8263 C CA . THR E 1 138 ? 182.969 155.906 168.434 1.00 29.30 140 THR B CA 1
ATOM 8264 C C . THR E 1 138 ? 181.777 156.421 169.223 1.00 35.01 140 THR B C 1
ATOM 8265 O O . THR E 1 138 ? 181.517 157.626 169.248 1.00 44.16 140 THR B O 1
ATOM 8269 N N . GLY E 1 139 ? 181.041 155.520 169.875 1.00 25.30 141 GLY B N 1
ATOM 8270 C CA . GLY E 1 139 ? 179.923 155.948 170.698 1.00 17.81 141 GLY B CA 1
ATOM 8271 C C . GLY E 1 139 ? 180.351 156.814 171.866 1.00 15.36 141 GLY B C 1
ATOM 8272 O O . GLY E 1 139 ? 179.676 157.783 172.209 1.00 16.99 141 GLY B O 1
ATOM 8273 N N . VAL E 1 140 ? 181.479 156.477 172.491 1.00 19.88 142 VAL B N 1
ATOM 8274 C CA . VAL E 1 140 ? 181.984 157.274 173.607 1.00 14.05 142 VAL B CA 1
ATOM 8275 C C . VAL E 1 140 ? 182.315 158.690 173.146 1.00 25.94 142 VAL B C 1
ATOM 8276 O O . VAL E 1 140 ? 181.929 159.683 173.780 1.00 31.88 142 VAL B O 1
ATOM 8280 N N . PHE E 1 141 ? 183.022 158.806 172.022 1.00 30.97 143 PHE B N 1
ATOM 8281 C CA . PHE E 1 141 ? 183.411 160.141 171.574 1.00 14.43 143 PHE B CA 1
ATOM 8282 C C . PHE E 1 141 ? 182.236 160.909 170.978 1.00 14.26 143 PHE B C 1
ATOM 8283 O O . PHE E 1 141 ? 182.207 162.141 171.051 1.00 19.94 143 PHE B O 1
ATOM 8291 N N . ARG E 1 142 ? 181.236 160.215 170.436 1.00 19.95 144 ARG B N 1
ATOM 8292 C CA . ARG E 1 142 ? 180.020 160.903 170.018 1.00 19.96 144 ARG B CA 1
ATOM 8293 C C . ARG E 1 142 ? 179.203 161.374 171.214 1.00 22.99 144 ARG B C 1
ATOM 8294 O O . ARG E 1 142 ? 178.568 162.427 171.145 1.00 33.93 144 ARG B O 1
ATOM 8302 N N . ALA E 1 143 ? 179.214 160.622 172.314 1.00 16.21 145 ALA B N 1
ATOM 8303 C CA . ALA E 1 143 ? 178.592 161.103 173.543 1.00 18.51 145 ALA B CA 1
ATOM 8304 C C . ALA E 1 143 ? 179.293 162.354 174.054 1.00 16.62 145 ALA B C 1
ATOM 8305 O O . ALA E 1 143 ? 178.639 163.303 174.503 1.00 18.94 145 ALA B O 1
ATOM 8307 N N . PHE E 1 144 ? 180.625 162.373 173.987 1.00 16.70 146 PHE B N 1
ATOM 8308 C CA . PHE E 1 144 ? 181.369 163.574 174.361 1.00 12.18 146 PHE B CA 1
ATOM 8309 C C . PHE E 1 144 ? 180.998 164.757 173.471 1.00 19.60 146 PHE B C 1
ATOM 8310 O O . PHE E 1 144 ? 180.775 165.875 173.958 1.00 17.62 146 PHE B O 1
ATOM 8318 N N . GLY E 1 145 ? 180.936 164.531 172.158 1.00 25.81 147 GLY B N 1
ATOM 8319 C CA . GLY E 1 145 ? 180.591 165.590 171.230 1.00 16.51 147 GLY B CA 1
ATOM 8320 C C . GLY E 1 145 ? 179.144 166.020 171.297 1.00 15.75 147 GLY B C 1
ATOM 8321 O O . GLY E 1 145 ? 178.814 167.111 170.833 1.00 29.19 147 GLY B O 1
ATOM 8322 N N . ASP E 1 146 ? 178.273 165.177 171.845 1.00 13.33 148 ASP B N 1
ATOM 8323 C CA . ASP E 1 146 ? 176.893 165.576 172.085 1.00 10.00 148 ASP B CA 1
ATOM 8324 C C . ASP E 1 146 ? 176.767 166.397 173.358 1.00 16.54 148 ASP B C 1
ATOM 8325 O O . ASP E 1 146 ? 176.001 167.364 173.401 1.00 24.02 148 ASP B O 1
ATOM 8330 N N . VAL E 1 147 ? 177.508 166.030 174.403 1.00 14.15 149 VAL B N 1
ATOM 8331 C CA . VAL E 1 147 ? 177.337 166.723 175.673 1.00 16.68 149 VAL B CA 1
ATOM 8332 C C . VAL E 1 147 ? 178.074 168.059 175.691 1.00 18.42 149 VAL B C 1
ATOM 8333 O O . VAL E 1 147 ? 177.637 168.994 176.368 1.00 18.50 149 VAL B O 1
ATOM 8337 N N . ALA E 1 148 ? 179.183 168.186 174.954 1.00 27.13 150 ALA B N 1
ATOM 8338 C CA . ALA E 1 148 ? 179.957 169.426 175.008 1.00 13.45 150 ALA B CA 1
ATOM 8339 C C . ALA E 1 148 ? 179.144 170.664 174.640 1.00 16.38 150 ALA B C 1
ATOM 8340 O O . ALA E 1 148 ? 179.223 171.664 175.375 1.00 14.41 150 ALA B O 1
ATOM 8342 N N . PRO E 1 149 ? 178.368 170.690 173.548 1.00 20.28 151 PRO B N 1
ATOM 8343 C CA . PRO E 1 149 ? 177.520 171.867 173.307 1.00 10.55 151 PRO B CA 1
ATOM 8344 C C . PRO E 1 149 ? 176.441 172.069 174.358 1.00 16.09 151 PRO B C 1
ATOM 8345 O O . PRO E 1 149 ? 176.083 173.215 174.644 1.00 19.22 151 PRO B O 1
ATOM 8349 N N . ALA E 1 150 ? 175.901 170.992 174.936 1.00 17.90 152 ALA B N 1
ATOM 8350 C CA . ALA E 1 150 ? 174.938 171.137 176.023 1.00 12.26 152 ALA B CA 1
ATOM 8351 C C . ALA E 1 150 ? 175.572 171.814 177.233 1.00 12.36 152 ALA B C 1
ATOM 8352 O O . ALA E 1 150 ? 174.956 172.677 177.868 1.00 20.94 152 ALA B O 1
ATOM 8354 N N . MET E 1 151 ? 176.810 171.443 177.560 1.00 2.14 153 MET B N 1
ATOM 8355 C CA . MET E 1 151 ? 177.527 172.133 178.625 1.00 9.60 153 MET B CA 1
ATOM 8356 C C . MET E 1 151 ? 177.823 173.576 178.255 1.00 19.72 153 MET B C 1
ATOM 8357 O O . MET E 1 151 ? 177.778 174.456 179.121 1.00 23.39 153 MET B O 1
ATOM 8362 N N . GLY E 1 152 ? 178.135 173.838 176.985 1.00 26.09 154 GLY B N 1
ATOM 8363 C CA . GLY E 1 152 ? 178.312 175.212 176.548 1.00 4.45 154 GLY B CA 1
ATOM 8364 C C . GLY E 1 152 ? 177.062 176.046 176.733 1.00 11.60 154 GLY B C 1
ATOM 8365 O O . GLY E 1 152 ? 177.133 177.200 177.152 1.00 21.48 154 GLY B O 1
ATOM 8366 N N . MET E 1 153 ? 175.898 175.467 176.436 1.00 13.61 155 MET B N 1
ATOM 8367 C CA . MET E 1 153 ? 174.635 176.172 176.636 1.00 11.08 155 MET B CA 1
ATOM 8368 C C . MET E 1 153 ? 174.323 176.374 178.112 1.00 20.85 155 MET B C 1
ATOM 8369 O O . MET E 1 153 ? 173.815 177.433 178.491 1.00 13.90 155 MET B O 1
ATOM 8374 N N . ILE E 1 154 ? 174.614 175.381 178.954 1.00 18.27 156 ILE B N 1
ATOM 8375 C CA . ILE E 1 154 ? 174.446 175.551 180.396 1.00 2.30 156 ILE B CA 1
ATOM 8376 C C . ILE E 1 154 ? 175.321 176.695 180.899 1.00 17.32 156 ILE B C 1
ATOM 8377 O O . ILE E 1 154 ? 174.883 177.536 181.694 1.00 25.70 156 ILE B O 1
ATOM 8382 N N . GLY E 1 155 ? 176.575 176.739 180.442 1.00 6.46 157 GLY B N 1
ATOM 8383 C CA . GLY E 1 155 ? 177.461 177.821 180.837 1.00 0.00 157 GLY B CA 1
ATOM 8384 C C . GLY E 1 155 ? 176.999 179.170 180.327 1.00 7.10 157 GLY B C 1
ATOM 8385 O O . GLY E 1 155 ? 177.121 180.180 181.020 1.00 6.28 157 GLY B O 1
ATOM 8386 N N . THR E 1 156 ? 176.456 179.201 179.112 1.00 7.41 158 THR B N 1
ATOM 8387 C CA . THR E 1 156 ? 175.897 180.435 178.574 1.00 13.91 158 THR B CA 1
ATOM 8388 C C . THR E 1 156 ? 174.725 180.917 179.414 1.00 17.05 158 THR B C 1
ATOM 8389 O O . THR E 1 156 ? 174.633 182.100 179.741 1.00 10.51 158 THR B O 1
ATOM 8393 N N . LEU E 1 157 ? 173.820 180.007 179.775 1.00 18.49 159 LEU B N 1
ATOM 8394 C CA . LEU E 1 157 ? 172.665 180.384 180.584 1.00 10.16 159 LEU B CA 1
ATOM 8395 C C . LEU E 1 157 ? 173.092 180.890 181.953 1.00 18.19 159 LEU B C 1
ATOM 8396 O O . LEU E 1 157 ? 172.566 181.897 182.440 1.00 23.59 159 LEU B O 1
ATOM 8401 N N . VAL E 1 158 ? 174.057 180.217 182.582 1.00 15.01 160 VAL B N 1
ATOM 8402 C CA . VAL E 1 158 ? 174.529 180.649 183.896 1.00 10.37 160 VAL B CA 1
ATOM 8403 C C . VAL E 1 158 ? 175.179 182.023 183.802 1.00 18.34 160 VAL B C 1
ATOM 8404 O O . VAL E 1 158 ? 174.886 182.926 184.598 1.00 27.55 160 VAL B O 1
ATOM 8408 N N . GLY E 1 159 ? 176.058 182.209 182.816 1.00 11.97 161 GLY B N 1
ATOM 8409 C CA . GLY E 1 159 ? 176.712 183.492 182.656 1.00 13.56 161 GLY B CA 1
ATOM 8410 C C . GLY E 1 159 ? 175.759 184.610 182.295 1.00 8.67 161 GLY B C 1
ATOM 8411 O O . GLY E 1 159 ? 175.937 185.741 182.737 1.00 11.67 161 GLY B O 1
ATOM 8412 N N . LEU E 1 160 ? 174.735 184.316 181.498 1.00 19.45 162 LEU B N 1
ATOM 8413 C CA . LEU E 1 160 ? 173.791 185.354 181.106 1.00 19.41 162 LEU B CA 1
ATOM 8414 C C . LEU E 1 160 ? 172.872 185.727 182.258 1.00 30.40 162 LEU B C 1
ATOM 8415 O O . LEU E 1 160 ? 172.550 186.903 182.435 1.00 41.02 162 LEU B O 1
ATOM 8420 N N . VAL E 1 161 ? 172.448 184.750 183.065 1.00 21.12 163 VAL B N 1
ATOM 8421 C CA . VAL E 1 161 ? 171.709 185.099 184.273 1.00 26.98 163 VAL B CA 1
ATOM 8422 C C . VAL E 1 161 ? 172.568 185.969 185.181 1.00 29.52 163 VAL B C 1
ATOM 8423 O O . VAL E 1 161 ? 172.101 186.997 185.693 1.00 28.96 163 VAL B O 1
ATOM 8427 N N . ALA E 1 162 ? 173.842 185.600 185.363 1.00 28.76 164 ALA B N 1
ATOM 8428 C CA . ALA E 1 162 ? 174.728 186.402 186.197 1.00 19.99 164 ALA B CA 1
ATOM 8429 C C . ALA E 1 162 ? 174.932 187.804 185.636 1.00 30.63 164 ALA B C 1
ATOM 8430 O O . ALA E 1 162 ? 174.959 188.772 186.400 1.00 32.39 164 ALA B O 1
ATOM 8432 N N . MET E 1 163 ? 175.074 187.939 184.319 1.00 37.49 165 MET B N 1
ATOM 8433 C CA . MET E 1 163 ? 175.308 189.248 183.722 1.00 33.71 165 MET B CA 1
ATOM 8434 C C . MET E 1 163 ? 174.071 190.132 183.804 1.00 33.22 165 MET B C 1
ATOM 8435 O O . MET E 1 163 ? 174.159 191.299 184.196 1.00 36.84 165 MET B O 1
ATOM 8440 N N . LEU E 1 164 ? 172.908 189.589 183.442 1.00 31.76 166 LEU B N 1
ATOM 8441 C CA . LEU E 1 164 ? 171.687 190.384 183.440 1.00 32.06 166 LEU B CA 1
ATOM 8442 C C . LEU E 1 164 ? 171.233 190.724 184.852 1.00 31.92 166 LEU B C 1
ATOM 8443 O O . LEU E 1 164 ? 170.526 191.716 185.049 1.00 31.06 166 LEU B O 1
ATOM 8448 N N . SER E 1 165 ? 171.625 189.920 185.842 1.00 40.33 167 SER B N 1
ATOM 8449 C CA . SER E 1 165 ? 171.233 190.211 187.215 1.00 36.31 167 SER B CA 1
ATOM 8450 C C . SER E 1 165 ? 172.051 191.338 187.835 1.00 40.36 167 SER B C 1
ATOM 8451 O O . SER E 1 165 ? 171.509 192.128 188.614 1.00 44.38 167 SER B O 1
ATOM 8454 N N . ASN E 1 166 ? 173.338 191.437 187.509 1.00 42.91 168 ASN B N 1
ATOM 8455 C CA . ASN E 1 166 ? 174.228 192.447 188.075 1.00 45.06 168 ASN B CA 1
ATOM 8456 C C . ASN E 1 166 ? 174.610 193.507 187.048 1.00 46.11 168 ASN B C 1
ATOM 8457 O O . ASN E 1 166 ? 175.773 193.894 186.936 1.00 49.39 168 ASN B O 1
ATOM 8462 N N . MET E 1 167 ? 173.627 193.971 186.276 1.00 46.45 169 MET B N 1
ATOM 8463 C CA . MET E 1 167 ? 173.889 194.984 185.258 1.00 50.06 169 MET B CA 1
ATOM 8464 C C . MET E 1 167 ? 174.478 196.254 185.856 1.00 56.65 169 MET B C 1
ATOM 8465 O O . MET E 1 167 ? 175.258 196.947 185.194 1.00 59.43 169 MET B O 1
ATOM 8470 N N . ASP E 1 168 ? 174.118 196.582 187.094 1.00 65.90 170 ASP B N 1
ATOM 8471 C CA . ASP E 1 168 ? 174.643 197.767 187.759 1.00 66.53 170 ASP B CA 1
ATOM 8472 C C . ASP E 1 168 ? 176.035 197.551 188.337 1.00 69.87 170 ASP B C 1
ATOM 8473 O O . ASP E 1 168 ? 176.604 198.489 188.903 1.00 68.63 170 ASP B O 1
ATOM 8478 N N . ASP E 1 169 ? 176.589 196.348 188.210 1.00 65.82 171 ASP B N 1
ATOM 8479 C CA . ASP E 1 169 ? 177.929 196.031 188.703 1.00 60.99 171 ASP B CA 1
ATOM 8480 C C . ASP E 1 169 ? 178.819 195.713 187.510 1.00 62.13 171 ASP B C 1
ATOM 8481 O O . ASP E 1 169 ? 178.839 194.561 187.040 1.00 60.46 171 ASP B O 1
ATOM 8486 N N . PRO E 1 170 ? 179.556 196.691 186.979 1.00 58.77 172 PRO B N 1
ATOM 8487 C CA . PRO E 1 170 ? 180.385 196.414 185.792 1.00 58.23 172 PRO B CA 1
ATOM 8488 C C . PRO E 1 170 ? 181.417 195.318 185.999 1.00 57.45 172 PRO B C 1
ATOM 8489 O O . PRO E 1 170 ? 181.631 194.501 185.096 1.00 56.00 172 PRO B O 1
ATOM 8493 N N . LYS E 1 171 ? 182.055 195.259 187.171 1.00 54.79 173 LYS B N 1
ATOM 8494 C CA . LYS E 1 171 ? 183.096 194.261 187.390 1.00 54.29 173 LYS B CA 1
ATOM 8495 C C . LYS E 1 171 ? 182.545 192.843 187.478 1.00 54.67 173 LYS B C 1
ATOM 8496 O O . LYS E 1 171 ? 183.330 191.891 187.441 1.00 49.02 173 LYS B O 1
ATOM 8502 N N . ALA E 1 172 ? 181.231 192.678 187.600 1.00 51.83 174 ALA B N 1
ATOM 8503 C CA . ALA E 1 172 ? 180.614 191.363 187.520 1.00 44.59 174 ALA B CA 1
ATOM 8504 C C . ALA E 1 172 ? 180.100 191.033 186.127 1.00 47.22 174 ALA B C 1
ATOM 8505 O O . ALA E 1 172 ? 179.891 189.855 185.824 1.00 45.14 174 ALA B O 1
ATOM 8507 N N . ILE E 1 173 ? 179.894 192.046 185.283 1.00 44.39 175 ILE B N 1
ATOM 8508 C CA . ILE E 1 173 ? 179.407 191.825 183.925 1.00 43.19 175 ILE B CA 1
ATOM 8509 C C . ILE E 1 173 ? 180.447 191.097 183.085 1.00 45.30 175 ILE B C 1
ATOM 8510 O O . ILE E 1 173 ? 180.123 190.151 182.360 1.00 38.22 175 ILE B O 1
ATOM 8515 N N . GLY E 1 174 ? 181.705 191.524 183.174 1.00 40.56 176 GLY B N 1
ATOM 8516 C CA . GLY E 1 174 ? 182.771 190.984 182.367 1.00 22.50 176 GLY B CA 1
ATOM 8517 C C . GLY E 1 174 ? 182.966 189.490 182.516 1.00 31.59 176 GLY B C 1
ATOM 8518 O O . GLY E 1 174 ? 182.836 188.736 181.551 1.00 33.12 176 GLY B O 1
ATOM 8519 N N . PRO E 1 175 ? 183.322 189.036 183.722 1.00 37.65 177 PRO B N 1
ATOM 8520 C CA . PRO E 1 175 ? 183.538 187.593 183.919 1.00 26.55 177 PRO B CA 1
ATOM 8521 C C . PRO E 1 175 ? 182.334 186.737 183.576 1.00 26.53 177 PRO B C 1
ATOM 8522 O O . PRO E 1 175 ? 182.509 185.636 183.045 1.00 24.27 177 PRO B O 1
ATOM 8526 N N . ALA E 1 176 ? 181.117 187.201 183.863 1.00 28.52 178 ALA B N 1
ATOM 8527 C CA . ALA E 1 176 ? 179.929 186.414 183.550 1.00 22.42 178 ALA B CA 1
ATOM 8528 C C . ALA E 1 176 ? 179.756 186.209 182.052 1.00 25.42 178 ALA B C 1
ATOM 8529 O O . ALA E 1 176 ? 179.530 185.077 181.604 1.00 25.94 178 ALA B O 1
ATOM 8531 N N . MET E 1 177 ? 179.882 187.279 181.266 1.00 26.57 179 MET B N 1
ATOM 8532 C CA . MET E 1 177 ? 179.794 187.145 179.820 1.00 21.59 179 MET B CA 1
ATOM 8533 C C . MET E 1 177 ? 180.969 186.354 179.265 1.00 21.05 179 MET B C 1
ATOM 8534 O O . MET E 1 177 ? 180.813 185.603 178.298 1.00 17.69 179 MET B O 1
ATOM 8539 N N . ALA E 1 178 ? 182.152 186.502 179.862 1.00 20.24 180 ALA B N 1
ATOM 8540 C CA . ALA E 1 178 ? 183.299 185.721 179.414 1.00 13.44 180 ALA B CA 1
ATOM 8541 C C . ALA E 1 178 ? 183.065 184.231 179.621 1.00 17.75 180 ALA B C 1
ATOM 8542 O O . ALA E 1 178 ? 183.363 183.422 178.739 1.00 23.00 180 ALA B O 1
ATOM 8544 N N . VAL E 1 179 ? 182.519 183.850 180.775 1.00 22.93 181 VAL B N 1
ATOM 8545 C CA . VAL E 1 179 ? 182.187 182.449 181.019 1.00 15.57 181 VAL B CA 1
ATOM 8546 C C . VAL E 1 179 ? 181.133 181.975 180.027 1.00 19.63 181 VAL B C 1
ATOM 8547 O O . VAL E 1 179 ? 181.268 180.910 179.413 1.00 21.82 181 VAL B O 1
ATOM 8551 N N . ALA E 1 180 ? 180.079 182.776 179.836 1.00 16.22 182 ALA B N 1
ATOM 8552 C CA . ALA E 1 180 ? 179.010 182.399 178.915 1.00 9.10 182 ALA B CA 1
ATOM 8553 C C . ALA E 1 180 ? 179.535 182.171 177.502 1.00 19.66 182 ALA B C 1
ATOM 8554 O O . ALA E 1 180 ? 179.169 181.189 176.845 1.00 6.21 182 ALA B O 1
ATOM 8556 N N . LEU E 1 181 ? 180.396 183.068 177.021 1.00 17.79 183 LEU B N 1
ATOM 8557 C CA . LEU E 1 181 ? 180.909 182.986 175.661 1.00 4.05 183 LEU B CA 1
ATOM 8558 C C . LEU E 1 181 ? 181.941 181.874 175.508 1.00 10.17 183 LEU B C 1
ATOM 8559 O O . LEU E 1 181 ? 181.897 181.110 174.538 1.00 19.15 183 LEU B O 1
ATOM 8564 N N . LEU E 1 182 ? 182.877 181.766 176.454 1.00 6.19 184 LEU B N 1
ATOM 8565 C CA . LEU E 1 182 ? 183.941 180.780 176.326 1.00 8.76 184 LEU B CA 1
ATOM 8566 C C . LEU E 1 182 ? 183.429 179.364 176.518 1.00 14.74 184 LEU B C 1
ATOM 8567 O O . LEU E 1 182 ? 183.972 178.437 175.920 1.00 15.88 184 LEU B O 1
ATOM 8572 N N . THR E 1 183 ? 182.393 179.165 177.334 1.00 16.46 185 THR B N 1
ATOM 8573 C CA . THR E 1 183 ? 181.792 177.840 177.434 1.00 11.36 185 THR B CA 1
ATOM 8574 C C . THR E 1 183 ? 181.245 177.388 176.087 1.00 18.02 185 THR B C 1
ATOM 8575 O O . THR E 1 183 ? 181.444 176.242 175.675 1.00 5.64 185 THR B O 1
ATOM 8579 N N . THR E 1 184 ? 180.549 178.284 175.385 1.00 24.57 186 THR B N 1
ATOM 8580 C CA . THR E 1 184 ? 180.013 177.958 174.070 1.00 5.41 186 THR B CA 1
ATOM 8581 C C . THR E 1 184 ? 181.124 177.741 173.055 1.00 20.42 186 THR B C 1
ATOM 8582 O O . THR E 1 184 ? 181.059 176.793 172.265 1.00 19.29 186 THR B O 1
ATOM 8586 N N . LEU E 1 185 ? 182.157 178.582 173.084 1.00 8.52 187 LEU B N 1
ATOM 8587 C CA . LEU E 1 185 ? 183.275 178.404 172.166 1.00 0.00 187 LEU B CA 1
ATOM 8588 C C . LEU E 1 185 ? 183.978 177.071 172.404 1.00 0.75 187 LEU B C 1
ATOM 8589 O O . LEU E 1 185 ? 184.280 176.343 171.452 1.00 25.50 187 LEU B O 1
ATOM 8594 N N . TYR E 1 186 ? 184.235 176.725 173.668 1.00 0.00 188 TYR B N 1
ATOM 8595 C CA . TYR E 1 186 ? 184.885 175.454 173.977 1.00 6.74 188 TYR B CA 1
ATOM 8596 C C . TYR E 1 186 ? 184.007 174.272 173.608 1.00 12.36 188 TYR B C 1
ATOM 8597 O O . TYR E 1 186 ? 184.501 173.282 173.067 1.00 13.06 188 TYR B O 1
ATOM 8606 N N . GLY E 1 187 ? 182.709 174.345 173.906 1.00 10.97 189 GLY B N 1
ATOM 8607 C CA . GLY E 1 187 ? 181.819 173.262 173.532 1.00 0.00 189 GLY B CA 1
ATOM 8608 C C . GLY E 1 187 ? 181.777 173.048 172.034 1.00 16.09 189 GLY B C 1
ATOM 8609 O O . GLY E 1 187 ? 181.838 171.915 171.557 1.00 17.41 189 GLY B O 1
ATOM 8610 N N . ALA E 1 188 ? 181.703 174.143 171.271 1.00 20.82 190 ALA B N 1
ATOM 8611 C CA . ALA E 1 188 ? 181.683 174.035 169.817 1.00 10.67 190 ALA B CA 1
ATOM 8612 C C . ALA E 1 188 ? 182.990 173.469 169.282 1.00 11.37 190 ALA B C 1
ATOM 8613 O O . ALA E 1 188 ? 182.980 172.572 168.432 1.00 22.42 190 ALA B O 1
ATOM 8615 N N . ILE E 1 189 ? 184.124 173.967 169.775 1.00 5.11 191 ILE B N 1
ATOM 8616 C CA . ILE E 1 189 ? 185.415 173.503 169.275 1.00 1.67 191 ILE B CA 1
ATOM 8617 C C . ILE E 1 189 ? 185.627 172.037 169.623 1.00 23.30 191 ILE B C 1
ATOM 8618 O O . ILE E 1 189 ? 186.043 171.237 168.781 1.00 26.18 191 ILE B O 1
ATOM 8623 N N . LEU E 1 190 ? 185.333 171.659 170.867 1.00 25.36 192 LEU B N 1
ATOM 8624 C CA . LEU E 1 190 ? 185.514 170.276 171.284 1.00 13.93 192 LEU B CA 1
ATOM 8625 C C . LEU E 1 190 ? 184.578 169.342 170.535 1.00 9.48 192 LEU B C 1
ATOM 8626 O O . LEU E 1 190 ? 184.980 168.245 170.138 1.00 24.92 192 LEU B O 1
ATOM 8631 N N . SER E 1 191 ? 183.326 169.752 170.333 1.00 10.04 193 SER B N 1
ATOM 8632 C CA . SER E 1 191 ? 182.373 168.896 169.642 1.00 5.32 193 SER B CA 1
ATOM 8633 C C . SER E 1 191 ? 182.748 168.718 168.177 1.00 18.17 193 SER B C 1
ATOM 8634 O O . SER E 1 191 ? 182.831 167.589 167.684 1.00 26.19 193 SER B O 1
ATOM 8637 N N . ASN E 1 192 ? 183.008 169.817 167.470 1.00 22.59 194 ASN B N 1
ATOM 8638 C CA . ASN E 1 192 ? 183.112 169.769 166.019 1.00 16.72 194 ASN B CA 1
ATOM 8639 C C . ASN E 1 192 ? 184.534 169.631 165.499 1.00 20.06 194 ASN B C 1
ATOM 8640 O O . ASN E 1 192 ? 184.710 169.318 164.319 1.00 30.86 194 ASN B O 1
ATOM 8645 N N . MET E 1 193 ? 185.545 169.849 166.333 1.00 15.46 195 MET B N 1
ATOM 8646 C CA . MET E 1 193 ? 186.930 169.783 165.902 1.00 18.63 195 MET B CA 1
ATOM 8647 C C . MET E 1 193 ? 187.756 168.780 166.688 1.00 23.09 195 MET B C 1
ATOM 8648 O O . MET E 1 193 ? 188.922 168.565 166.346 1.00 33.72 195 MET B O 1
ATOM 8653 N N . VAL E 1 194 ? 187.203 168.178 167.741 1.00 19.10 196 VAL B N 1
ATOM 8654 C CA . VAL E 1 194 ? 187.919 167.139 168.472 1.00 21.40 196 VAL B CA 1
ATOM 8655 C C . VAL E 1 194 ? 187.093 165.862 168.528 1.00 20.34 196 VAL B C 1
ATOM 8656 O O . VAL E 1 194 ? 187.470 164.844 167.946 1.00 22.56 196 VAL B O 1
ATOM 8660 N N . PHE E 1 195 ? 185.942 165.917 169.199 1.00 24.53 197 PHE B N 1
ATOM 8661 C CA . PHE E 1 195 ? 185.246 164.692 169.582 1.00 14.96 197 PHE B CA 1
ATOM 8662 C C . PHE E 1 195 ? 184.565 164.024 168.395 1.00 19.68 197 PHE B C 1
ATOM 8663 O O . PHE E 1 195 ? 184.706 162.814 168.195 1.00 22.07 197 PHE B O 1
ATOM 8671 N N . PHE E 1 196 ? 183.808 164.787 167.611 1.00 24.48 198 PHE B N 1
ATOM 8672 C CA . PHE E 1 196 ? 183.189 164.245 166.407 1.00 22.20 198 PHE B CA 1
ATOM 8673 C C . PHE E 1 196 ? 184.246 163.841 165.381 1.00 28.80 198 PHE B C 1
ATOM 8674 O O . PHE E 1 196 ? 184.108 162.784 164.755 1.00 31.80 198 PHE B O 1
ATOM 8682 N N . PRO E 1 197 ? 185.289 164.649 165.145 1.00 30.65 199 PRO B N 1
ATOM 8683 C CA . PRO E 1 197 ? 186.393 164.155 164.308 1.00 27.61 199 PRO B CA 1
ATOM 8684 C C . PRO E 1 197 ? 187.066 162.898 164.837 1.00 29.22 199 PRO B C 1
ATOM 8685 O O . PRO E 1 197 ? 187.426 162.028 164.038 1.00 43.49 199 PRO B O 1
ATOM 8689 N N . ILE E 1 198 ? 187.249 162.767 166.153 1.00 24.27 200 ILE B N 1
ATOM 8690 C CA . ILE E 1 198 ? 187.844 161.544 166.692 1.00 26.59 200 ILE B CA 1
ATOM 8691 C C . ILE E 1 198 ? 186.924 160.356 166.447 1.00 25.95 200 ILE B C 1
ATOM 8692 O O . ILE E 1 198 ? 187.377 159.264 166.091 1.00 23.05 200 ILE B O 1
ATOM 8697 N N . ALA E 1 199 ? 185.618 160.550 166.626 1.00 22.20 201 ALA B N 1
ATOM 8698 C CA . ALA E 1 199 ? 184.665 159.482 166.351 1.00 21.31 201 ALA B CA 1
ATOM 8699 C C . ALA E 1 199 ? 184.682 159.086 164.879 1.00 33.75 201 ALA B C 1
ATOM 8700 O O . ALA E 1 199 ? 184.612 157.897 164.545 1.00 38.42 201 ALA B O 1
ATOM 8702 N N . ASP E 1 200 ? 184.771 160.069 163.982 1.00 42.13 202 ASP B N 1
ATOM 8703 C CA . ASP E 1 200 ? 184.829 159.768 162.554 1.00 35.87 202 ASP B CA 1
ATOM 8704 C C . ASP E 1 200 ? 186.115 159.035 162.193 1.00 32.63 202 ASP B C 1
ATOM 8705 O O . ASP E 1 200 ? 186.100 158.113 161.370 1.00 38.87 202 ASP B O 1
ATOM 8710 N N . LYS E 1 201 ? 187.237 159.428 162.795 1.00 28.23 203 LYS B N 1
ATOM 8711 C CA . LYS E 1 201 ? 188.485 158.712 162.560 1.00 30.80 203 LYS B CA 1
ATOM 8712 C C . LYS E 1 201 ? 188.413 157.288 163.097 1.00 40.83 203 LYS B C 1
ATOM 8713 O O . LYS E 1 201 ? 188.975 156.362 162.503 1.00 46.82 203 LYS B O 1
ATOM 8719 N N . LEU E 1 202 ? 187.722 157.093 164.223 1.00 41.29 204 LEU B N 1
ATOM 8720 C CA . LEU E 1 202 ? 187.517 155.747 164.746 1.00 37.11 204 LEU B CA 1
ATOM 8721 C C . LEU E 1 202 ? 186.667 154.908 163.802 1.00 35.92 204 LEU B C 1
ATOM 8722 O O . LEU E 1 202 ? 186.939 153.722 163.612 1.00 42.07 204 LEU B O 1
ATOM 8727 N N . SER E 1 203 ? 185.629 155.500 163.209 1.00 36.56 205 SER B N 1
ATOM 8728 C CA . SER E 1 203 ? 184.836 154.774 162.217 1.00 40.27 205 SER B CA 1
ATOM 8729 C C . SER E 1 203 ? 185.665 154.428 160.984 1.00 48.02 205 SER B C 1
ATOM 8730 O O . SER E 1 203 ? 185.541 153.330 160.422 1.00 48.28 205 SER B O 1
ATOM 8733 N N . LEU E 1 204 ? 186.506 155.361 160.539 1.00 52.00 206 LEU B N 1
ATOM 8734 C CA . LEU E 1 204 ? 187.380 155.101 159.402 1.00 48.53 206 LEU B CA 1
ATOM 8735 C C . LEU E 1 204 ? 188.333 153.952 159.701 1.00 51.91 206 LEU B C 1
ATOM 8736 O O . LEU E 1 204 ? 188.529 153.051 158.877 1.00 59.05 206 LEU B O 1
ATOM 8741 N N . ARG E 1 205 ? 188.927 153.962 160.896 1.00 52.87 207 ARG B N 1
ATOM 8742 C CA . ARG E 1 205 ? 189.819 152.881 161.292 1.00 53.43 207 ARG B CA 1
ATOM 8743 C C . ARG E 1 205 ? 189.064 151.571 161.455 1.00 54.75 207 ARG B C 1
ATOM 8744 O O . ARG E 1 205 ? 189.617 150.504 161.186 1.00 59.57 207 ARG B O 1
ATOM 8752 N N . ARG E 1 206 ? 187.802 151.628 161.886 1.00 50.58 208 ARG B N 1
ATOM 8753 C CA . ARG E 1 206 ? 186.978 150.426 161.927 1.00 49.53 208 ARG B CA 1
ATOM 8754 C C . ARG E 1 206 ? 186.808 149.826 160.543 1.00 56.43 208 ARG B C 1
ATOM 8755 O O . ARG E 1 206 ? 186.962 148.614 160.364 1.00 59.33 208 ARG B O 1
ATOM 8763 N N . ASP E 1 207 ? 186.475 150.657 159.556 1.00 67.99 209 ASP B N 1
ATOM 8764 C CA . ASP E 1 207 ? 186.306 150.146 158.199 1.00 65.08 209 ASP B CA 1
ATOM 8765 C C . ASP E 1 207 ? 187.614 149.578 157.660 1.00 62.27 209 ASP B C 1
ATOM 8766 O O . ASP E 1 207 ? 187.629 148.499 157.053 1.00 62.65 209 ASP B O 1
ATOM 8771 N N . GLN E 1 208 ? 188.724 150.279 157.895 1.00 68.29 210 GLN B N 1
ATOM 8772 C CA . GLN E 1 208 ? 190.023 149.785 157.446 1.00 69.50 210 GLN B CA 1
ATOM 8773 C C . GLN E 1 208 ? 190.373 148.454 158.103 1.00 73.88 210 GLN B C 1
ATOM 8774 O O . GLN E 1 208 ? 190.818 147.519 157.425 1.00 77.58 210 GLN B O 1
ATOM 8780 N N . GLU E 1 209 ? 190.175 148.346 159.419 1.00 75.95 211 GLU B N 1
ATOM 8781 C CA . GLU E 1 209 ? 190.514 147.121 160.134 1.00 71.97 211 GLU B CA 1
ATOM 8782 C C . GLU E 1 209 ? 189.624 145.966 159.709 1.00 72.36 211 GLU B C 1
ATOM 8783 O O . GLU E 1 209 ? 190.100 144.837 159.556 1.00 76.58 211 GLU B O 1
ATOM 8789 N N . THR E 1 210 ? 188.328 146.219 159.519 1.00 72.58 212 THR B N 1
ATOM 8790 C CA . THR E 1 210 ? 187.438 145.157 159.071 1.00 73.71 212 THR B CA 1
ATOM 8791 C C . THR E 1 210 ? 187.802 144.686 157.671 1.00 78.41 212 THR B C 1
ATOM 8792 O O . THR E 1 210 ? 187.795 143.482 157.398 1.00 80.38 212 THR B O 1
ATOM 8796 N N . LEU E 1 211 ? 188.135 145.614 156.768 1.00 84.28 213 LEU B N 1
ATOM 8797 C CA . LEU E 1 211 ? 188.546 145.209 155.427 1.00 83.38 213 LEU B CA 1
ATOM 8798 C C . LEU E 1 211 ? 189.828 144.388 155.474 1.00 82.27 213 LEU B C 1
ATOM 8799 O O . LEU E 1 211 ? 189.938 143.344 154.821 1.00 85.68 213 LEU B O 1
ATOM 8804 N N . ASN E 1 212 ? 190.815 144.853 156.242 1.00 81.52 214 ASN B N 1
ATOM 8805 C CA . ASN E 1 212 ? 192.079 144.133 156.328 1.00 83.85 214 ASN B CA 1
ATOM 8806 C C . ASN E 1 212 ? 191.885 142.748 156.926 1.00 85.34 214 ASN B C 1
ATOM 8807 O O . ASN E 1 212 ? 192.460 141.767 156.442 1.00 89.21 214 ASN B O 1
ATOM 8812 N N . ARG E 1 213 ? 191.063 142.642 157.967 1.00 89.71 215 ARG B N 1
ATOM 8813 C CA . ARG E 1 213 ? 190.840 141.353 158.601 1.00 88.87 215 ARG B CA 1
ATOM 8814 C C . ARG E 1 213 ? 190.016 140.419 157.726 1.00 89.07 215 ARG B C 1
ATOM 8815 O O . ARG E 1 213 ? 190.236 139.207 157.760 1.00 91.47 215 ARG B O 1
ATOM 8823 N N . ARG E 1 214 ? 189.085 140.946 156.927 1.00 88.17 216 ARG B N 1
ATOM 8824 C CA . ARG E 1 214 ? 188.402 140.096 155.957 1.00 89.62 216 ARG B CA 1
ATOM 8825 C C . ARG E 1 214 ? 189.364 139.609 154.879 1.00 90.68 216 ARG B C 1
ATOM 8826 O O . ARG E 1 214 ? 189.278 138.458 154.436 1.00 90.51 216 ARG B O 1
ATOM 8834 N N . LEU E 1 215 ? 190.289 140.469 154.448 1.00 97.85 217 LEU B N 1
ATOM 8835 C CA . LEU E 1 215 ? 191.322 140.040 153.508 1.00 97.09 217 LEU B CA 1
ATOM 8836 C C . LEU E 1 215 ? 192.160 138.911 154.096 1.00 98.59 217 LEU B C 1
ATOM 8837 O O . LEU E 1 215 ? 192.429 137.902 153.432 1.00 100.90 217 LEU B O 1
ATOM 8842 N N . ILE E 1 216 ? 192.585 139.071 155.351 1.00 102.78 218 ILE B N 1
ATOM 8843 C CA . ILE E 1 216 ? 193.397 138.042 155.999 1.00 102.87 218 ILE B CA 1
ATOM 8844 C C . ILE E 1 216 ? 192.602 136.755 156.161 1.00 103.67 218 ILE B C 1
ATOM 8845 O O . ILE E 1 216 ? 193.131 135.655 155.966 1.00 104.25 218 ILE B O 1
ATOM 8850 N N . MET E 1 217 ? 191.326 136.867 156.531 1.00 106.13 219 MET B N 1
ATOM 8851 C CA . MET E 1 217 ? 190.487 135.683 156.680 1.00 106.05 219 MET B CA 1
ATOM 8852 C C . MET E 1 217 ? 190.332 134.948 155.355 1.00 108.21 219 MET B C 1
ATOM 8853 O O . MET E 1 217 ? 190.414 133.716 155.305 1.00 109.97 219 MET B O 1
ATOM 8858 N N . ASP E 1 218 ? 190.103 135.688 154.269 1.00 111.78 220 ASP B N 1
ATOM 8859 C CA . ASP E 1 218 ? 189.983 135.051 152.963 1.00 111.01 220 ASP B CA 1
ATOM 8860 C C . ASP E 1 218 ? 191.290 134.398 152.539 1.00 111.77 220 ASP B C 1
ATOM 8861 O O . ASP E 1 218 ? 191.274 133.294 151.987 1.00 112.17 220 ASP B O 1
ATOM 8866 N N . GLY E 1 219 ? 192.425 135.051 152.797 1.00 115.29 221 GLY B N 1
ATOM 8867 C CA . GLY E 1 219 ? 193.702 134.432 152.482 1.00 115.74 221 GLY B CA 1
ATOM 8868 C C . GLY E 1 219 ? 193.942 133.160 153.275 1.00 116.50 221 GLY B C 1
ATOM 8869 O O . GLY E 1 219 ? 194.406 132.153 152.734 1.00 116.95 221 GLY B O 1
ATOM 8870 N N . VAL E 1 220 ? 193.623 133.190 154.572 1.00 118.19 222 VAL B N 1
ATOM 8871 C CA . VAL E 1 220 ? 193.791 132.012 155.417 1.00 118.49 222 VAL B CA 1
ATOM 8872 C C . VAL E 1 220 ? 192.883 130.883 154.955 1.00 119.25 222 VAL B C 1
ATOM 8873 O O . VAL E 1 220 ? 193.304 129.723 154.894 1.00 120.27 222 VAL B O 1
ATOM 8877 N N . LEU E 1 221 ? 191.629 131.196 154.621 1.00 120.51 223 LEU B N 1
ATOM 8878 C CA . LEU E 1 221 ? 190.706 130.171 154.150 1.00 120.69 223 LEU B CA 1
ATOM 8879 C C . LEU E 1 221 ? 191.125 129.609 152.799 1.00 121.51 223 LEU B C 1
ATOM 8880 O O . LEU E 1 221 ? 190.932 128.415 152.538 1.00 121.63 223 LEU B O 1
ATOM 8885 N N . ALA E 1 222 ? 191.690 130.444 151.926 1.00 125.92 224 ALA B N 1
ATOM 8886 C CA . ALA E 1 222 ? 192.147 129.971 150.627 1.00 125.69 224 ALA B CA 1
ATOM 8887 C C . ALA E 1 222 ? 193.404 129.121 150.739 1.00 125.45 224 ALA B C 1
ATOM 8888 O O . ALA E 1 222 ? 193.584 128.184 149.955 1.00 125.88 224 ALA B O 1
ATOM 8890 N N . ILE E 1 223 ? 194.289 129.434 151.687 1.00 128.52 225 ILE B N 1
ATOM 8891 C CA . ILE E 1 223 ? 195.431 128.558 151.931 1.00 129.90 225 ILE B CA 1
ATOM 8892 C C . ILE E 1 223 ? 194.968 127.253 152.566 1.00 129.92 225 ILE B C 1
ATOM 8893 O O . ILE E 1 223 ? 195.491 126.175 152.258 1.00 129.99 225 ILE B O 1
ATOM 8898 N N . GLN E 1 224 ? 193.979 127.328 153.460 1.00 131.82 226 GLN B N 1
ATOM 8899 C CA . GLN E 1 224 ? 193.432 126.137 154.101 1.00 132.01 226 GLN B CA 1
ATOM 8900 C C . GLN E 1 224 ? 192.843 125.182 153.069 1.00 132.74 226 GLN B C 1
ATOM 8901 O O . GLN E 1 224 ? 193.164 123.989 153.046 1.00 133.09 226 GLN B O 1
ATOM 8907 N N . ASP E 1 225 ? 191.973 125.699 152.204 1.00 133.17 227 ASP B N 1
ATOM 8908 C CA . ASP E 1 225 ? 191.428 124.938 151.081 1.00 133.24 227 ASP B CA 1
ATOM 8909 C C . ASP E 1 225 ? 192.558 124.357 150.243 1.00 133.33 227 ASP B C 1
ATOM 8910 O O . ASP E 1 225 ? 192.696 123.139 150.115 1.00 132.93 227 ASP B O 1
ATOM 8915 N N . GLY E 1 226 ? 193.383 125.246 149.684 1.00 133.32 228 GLY B N 1
ATOM 8916 C CA . GLY E 1 226 ? 194.379 124.914 148.677 1.00 132.63 228 GLY B CA 1
ATOM 8917 C C . GLY E 1 226 ? 194.029 125.450 147.306 1.00 133.48 228 GLY B C 1
ATOM 8918 O O . GLY E 1 226 ? 193.408 124.756 146.494 1.00 133.73 228 GLY B O 1
ATOM 8919 N N . GLN E 1 227 ? 194.480 126.641 146.987 1.00 133.71 229 GLN B N 1
ATOM 8920 C CA . GLN E 1 227 ? 193.992 127.421 145.861 1.00 133.77 229 GLN B CA 1
ATOM 8921 C C . GLN E 1 227 ? 195.179 128.039 145.138 1.00 133.32 229 GLN B C 1
ATOM 8922 O O . GLN E 1 227 ? 196.246 128.243 145.724 1.00 133.54 229 GLN B O 1
ATOM 8928 N N . ASN E 1 228 ? 194.981 128.328 143.856 1.00 133.23 230 ASN B N 1
ATOM 8929 C CA . ASN E 1 228 ? 196.034 128.920 143.045 1.00 133.96 230 ASN B CA 1
ATOM 8930 C C . ASN E 1 228 ? 196.377 130.306 143.585 1.00 133.84 230 ASN B C 1
ATOM 8931 O O . ASN E 1 228 ? 195.467 131.091 143.883 1.00 133.18 230 ASN B O 1
ATOM 8936 N N . PRO E 1 229 ? 197.660 130.634 143.749 1.00 134.07 231 PRO B N 1
ATOM 8937 C CA . PRO E 1 229 ? 198.014 131.984 144.216 1.00 133.80 231 PRO B CA 1
ATOM 8938 C C . PRO E 1 229 ? 197.484 133.104 143.336 1.00 133.95 231 PRO B C 1
ATOM 8939 O O . PRO E 1 229 ? 197.154 134.179 143.851 1.00 134.54 231 PRO B O 1
ATOM 8943 N N . ARG E 1 230 ? 197.319 132.854 142.040 1.00 134.49 232 ARG B N 1
ATOM 8944 C CA . ARG E 1 230 ? 196.933 133.952 141.113 1.00 134.85 232 ARG B CA 1
ATOM 8945 C C . ARG E 1 230 ? 195.433 134.230 141.177 1.00 134.65 232 ARG B C 1
ATOM 8946 O O . ARG E 1 230 ? 195.055 135.394 141.006 1.00 134.74 232 ARG B O 1
ATOM 8954 N N . VAL E 1 231 ? 194.604 133.219 141.341 1.00 130.88 233 VAL B N 1
ATOM 8955 C CA . VAL E 1 231 ? 193.182 133.469 141.556 1.00 131.19 233 VAL B CA 1
ATOM 8956 C C . VAL E 1 231 ? 192.950 134.048 142.948 1.00 131.71 233 VAL B C 1
ATOM 8957 O O . VAL E 1 231 ? 192.062 134.889 143.138 1.00 131.42 233 VAL B O 1
ATOM 8961 N N . ILE E 1 232 ? 193.745 133.626 143.934 1.00 130.94 234 ILE B N 1
ATOM 8962 C CA . ILE E 1 232 ? 193.691 134.241 145.260 1.00 130.54 234 ILE B CA 1
ATOM 8963 C C . ILE E 1 232 ? 194.002 135.728 145.158 1.00 129.55 234 ILE B C 1
ATOM 8964 O O . ILE E 1 232 ? 193.310 136.571 145.741 1.00 130.04 234 ILE B O 1
ATOM 8969 N N . ASP E 1 233 ? 195.052 136.066 144.409 1.00 125.92 235 ASP B N 1
ATOM 8970 C CA . ASP E 1 233 ? 195.447 137.459 144.251 1.00 126.41 235 ASP B CA 1
ATOM 8971 C C . ASP E 1 233 ? 194.343 138.270 143.589 1.00 126.79 235 ASP B C 1
ATOM 8972 O O . ASP E 1 233 ? 194.060 139.398 143.995 1.00 126.79 235 ASP B O 1
ATOM 8977 N N . SER E 1 234 ? 193.710 137.707 142.559 1.00 127.36 236 SER B N 1
ATOM 8978 C CA . SER E 1 234 ? 192.620 138.416 141.889 1.00 127.19 236 SER B CA 1
ATOM 8979 C C . SER E 1 234 ? 191.439 138.625 142.832 1.00 126.98 236 SER B C 1
ATOM 8980 O O . SER E 1 234 ? 190.861 139.721 142.899 1.00 126.64 236 SER B O 1
ATOM 8983 N N . TYR E 1 235 ? 191.074 137.582 143.582 1.00 125.29 237 TYR B N 1
ATOM 8984 C CA . TYR E 1 235 ? 189.964 137.688 144.522 1.00 125.48 237 TYR B CA 1
ATOM 8985 C C . TYR E 1 235 ? 190.242 138.729 145.596 1.00 125.00 237 TYR B C 1
ATOM 8986 O O . TYR E 1 235 ? 189.323 139.425 146.041 1.00 123.77 237 TYR B O 1
ATOM 8995 N N . LEU E 1 236 ? 191.499 138.849 146.025 1.00 119.97 238 LEU B N 1
ATOM 8996 C CA . LEU E 1 236 ? 191.843 139.847 147.032 1.00 119.42 238 LEU B CA 1
ATOM 8997 C C . LEU E 1 236 ? 191.899 141.250 146.439 1.00 118.72 238 LEU B C 1
ATOM 8998 O O . LEU E 1 236 ? 191.507 142.219 147.099 1.00 118.38 238 LEU B O 1
ATOM 9003 N N . LYS E 1 237 ? 192.392 141.380 145.204 1.00 117.27 239 LYS B N 1
ATOM 9004 C CA . LYS E 1 237 ? 192.393 142.676 144.534 1.00 117.34 239 LYS B CA 1
ATOM 9005 C C . LYS E 1 237 ? 190.976 143.178 144.318 1.00 117.37 239 LYS B C 1
ATOM 9006 O O . LYS E 1 237 ? 190.746 144.391 144.254 1.00 116.71 239 LYS B O 1
ATOM 9012 N N . ASN E 1 238 ? 190.015 142.258 144.196 1.00 116.19 240 ASN B N 1
ATOM 9013 C CA . ASN E 1 238 ? 188.616 142.660 144.086 1.00 115.69 240 ASN B CA 1
ATOM 9014 C C . ASN E 1 238 ? 188.171 143.499 145.281 1.00 115.82 240 ASN B C 1
ATOM 9015 O O . ASN E 1 238 ? 187.274 144.340 145.148 1.00 114.68 240 ASN B O 1
ATOM 9020 N N . TYR E 1 239 ? 188.787 143.298 146.448 1.00 112.92 241 TYR B N 1
ATOM 9021 C CA . TYR E 1 239 ? 188.405 144.016 147.660 1.00 112.37 241 TYR B CA 1
ATOM 9022 C C . TYR E 1 239 ? 188.965 145.431 147.734 1.00 111.51 241 TYR B C 1
ATOM 9023 O O . TYR E 1 239 ? 188.573 146.183 148.633 1.00 111.18 241 TYR B O 1
ATOM 9032 N N . LEU E 1 240 ? 189.861 145.818 146.828 1.00 109.87 242 LEU B N 1
ATOM 9033 C CA . LEU E 1 240 ? 190.520 147.115 146.925 1.00 109.64 242 LEU B CA 1
ATOM 9034 C C . LEU E 1 240 ? 189.703 148.253 146.332 1.00 109.52 242 LEU B C 1
ATOM 9035 O O . LEU E 1 240 ? 190.153 149.403 146.377 1.00 108.38 242 LEU B O 1
ATOM 9040 N N . ASN E 1 241 ? 188.530 147.968 145.776 1.00 106.94 243 ASN B N 1
ATOM 9041 C CA . ASN E 1 241 ? 187.697 148.982 145.149 1.00 105.11 243 ASN B CA 1
ATOM 9042 C C . ASN E 1 241 ? 186.361 149.172 145.850 1.00 104.01 243 ASN B C 1
ATOM 9043 O O . ASN E 1 241 ? 185.361 149.451 145.180 1.00 103.87 243 ASN B O 1
ATOM 9048 N N . GLU E 1 242 ? 186.310 149.026 147.170 1.00 103.69 244 GLU B N 1
ATOM 9049 C CA . GLU E 1 242 ? 185.059 149.129 147.915 1.00 104.69 244 GLU B CA 1
ATOM 9050 C C . GLU E 1 242 ? 185.173 150.238 148.955 1.00 104.27 244 GLU B C 1
ATOM 9051 O O . GLU E 1 242 ? 185.740 150.033 150.032 1.00 103.72 244 GLU B O 1
ATOM 9057 N N . GLY E 1 243 ? 184.629 151.415 148.634 1.00 87.61 245 GLY B N 1
ATOM 9058 C CA . GLY E 1 243 ? 184.493 152.490 149.594 1.00 83.34 245 GLY B CA 1
ATOM 9059 C C . GLY E 1 243 ? 185.314 153.711 149.206 1.00 84.87 245 GLY B C 1
ATOM 9060 O O . GLY E 1 243 ? 185.329 154.141 148.046 1.00 86.54 245 GLY B O 1
ATOM 9061 N N . LYS E 1 244 ? 185.987 154.277 150.203 1.00 75.62 246 LYS B N 1
ATOM 9062 C CA . LYS E 1 244 ? 186.746 155.499 149.996 1.00 75.89 246 LYS B CA 1
ATOM 9063 C C . LYS E 1 244 ? 187.998 155.290 149.153 1.00 76.64 246 LYS B C 1
ATOM 9064 O O . LYS E 1 244 ? 188.468 156.245 148.526 1.00 77.99 246 LYS B O 1
ATOM 9070 N N . ARG E 1 245 ? 188.545 154.076 149.106 1.00 85.60 247 ARG B N 1
ATOM 9071 C CA . ARG E 1 245 ? 189.578 153.792 148.118 1.00 87.40 247 ARG B CA 1
ATOM 9072 C C . ARG E 1 245 ? 189.004 153.739 146.711 1.00 87.21 247 ARG B C 1
ATOM 9073 O O . ARG E 1 245 ? 189.700 154.087 145.750 1.00 85.40 247 ARG B O 1
ATOM 9081 N N . ALA E 1 246 ? 187.748 153.310 146.567 1.00 84.55 248 ALA B N 1
ATOM 9082 C CA . ALA E 1 246 ? 187.066 153.440 145.286 1.00 84.18 248 ALA B CA 1
ATOM 9083 C C . ALA E 1 246 ? 186.906 154.908 144.919 1.00 82.75 248 ALA B C 1
ATOM 9084 O O . ALA E 1 246 ? 187.006 155.289 143.747 1.00 85.05 248 ALA B O 1
ATOM 9086 N N . LEU E 1 247 ? 186.651 155.752 145.921 1.00 73.83 249 LEU B N 1
ATOM 9087 C CA . LEU E 1 247 ? 186.648 157.194 145.688 1.00 74.44 249 LEU B CA 1
ATOM 9088 C C . LEU E 1 247 ? 188.010 157.684 145.207 1.00 73.49 249 LEU B C 1
ATOM 9089 O O . LEU E 1 247 ? 188.105 158.484 144.272 1.00 72.85 249 LEU B O 1
ATOM 9094 N N . GLU E 1 248 ? 189.079 157.216 145.846 1.00 86.72 250 GLU B N 1
ATOM 9095 C CA . GLU E 1 248 ? 190.436 157.610 145.494 1.00 88.20 250 GLU B CA 1
ATOM 9096 C C . GLU E 1 248 ? 190.892 157.042 144.153 1.00 87.28 250 GLU B C 1
ATOM 9097 O O . GLU E 1 248 ? 191.621 157.720 143.421 1.00 85.87 250 GLU B O 1
ATOM 9103 N N . ILE E 1 249 ? 190.468 155.829 143.807 1.00 91.39 251 ILE B N 1
ATOM 9104 C CA . ILE E 1 249 ? 190.915 155.179 142.580 1.00 93.28 251 ILE B CA 1
ATOM 9105 C C . ILE E 1 249 ? 190.252 155.840 141.378 1.00 92.12 251 ILE B C 1
ATOM 9106 O O . ILE E 1 249 ? 189.031 156.035 141.356 1.00 91.58 251 ILE B O 1
ATOM 9111 N N . ASP E 1 250 ? 191.052 156.201 140.380 1.00 93.11 252 ASP B N 1
ATOM 9112 C CA . ASP E 1 250 ? 190.537 156.802 139.155 1.00 94.73 252 ASP B CA 1
ATOM 9113 C C . ASP E 1 250 ? 190.982 156.013 137.929 1.00 93.70 252 ASP B C 1
ATOM 9114 O O . ASP E 1 250 ? 191.974 155.287 137.970 0.00 93.84 252 ASP B O 1
ATOM 9120 N N . PRO F 3 1 ? 171.995 156.999 161.250 1.00 81.06 11 PRO F N 1
ATOM 9121 C CA . PRO F 3 1 ? 172.230 158.442 161.364 1.00 82.68 11 PRO F CA 1
ATOM 9122 C C . PRO F 3 1 ? 171.928 158.970 162.763 1.00 82.56 11 PRO F C 1
ATOM 9123 O O . PRO F 3 1 ? 171.091 158.396 163.457 1.00 81.52 11 PRO F O 1
ATOM 9127 N N . PRO F 3 2 ? 172.609 160.038 163.170 1.00 80.12 12 PRO F N 1
ATOM 9128 C CA . PRO F 3 2 ? 172.337 160.642 164.478 1.00 76.56 12 PRO F CA 1
ATOM 9129 C C . PRO F 3 2 ? 170.902 161.128 164.561 1.00 75.68 12 PRO F C 1
ATOM 9130 O O . PRO F 3 2 ? 170.333 161.589 163.561 1.00 72.90 12 PRO F O 1
ATOM 9134 N N . PRO F 3 3 ? 170.279 161.032 165.740 1.00 76.88 13 PRO F N 1
ATOM 9135 C CA . PRO F 3 3 ? 168.860 161.404 165.848 1.00 75.20 13 PRO F CA 1
ATOM 9136 C C . PRO F 3 3 ? 168.585 162.870 165.569 1.00 74.25 13 PRO F C 1
ATOM 9137 O O . PRO F 3 3 ? 167.450 163.213 165.214 1.00 76.51 13 PRO F O 1
ATOM 9141 N N . GLY F 3 4 ? 169.576 163.745 165.709 1.00 58.66 14 GLY F N 1
ATOM 9142 C CA . GLY F 3 4 ? 169.347 165.166 165.560 1.00 54.58 14 GLY F CA 1
ATOM 9143 C C . GLY F 3 4 ? 168.870 165.806 166.851 1.00 55.80 14 GLY F C 1
ATOM 9144 O O . GLY F 3 4 ? 168.772 165.176 167.904 1.00 58.63 14 GLY F O 1
ATOM 9145 N N . LEU F 3 5 ? 168.566 167.100 166.756 1.00 39.69 15 LEU F N 1
ATOM 9146 C CA . LEU F 3 5 ? 168.138 167.868 167.915 1.00 34.82 15 LEU F CA 1
ATOM 9147 C C . LEU F 3 5 ? 166.627 168.086 167.898 1.00 36.91 15 LEU F C 1
ATOM 9148 O O . LEU F 3 5 ? 166.013 168.134 166.829 1.00 41.07 15 LEU F O 1
ATOM 9153 N N . PRO F 3 6 ? 166.008 168.209 169.070 1.00 38.05 16 PRO F N 1
ATOM 9154 C CA . PRO F 3 6 ? 164.545 168.293 169.131 1.00 32.12 16 PRO F CA 1
ATOM 9155 C C . PRO F 3 6 ? 164.016 169.618 168.600 1.00 35.27 16 PRO F C 1
ATOM 9156 O O . PRO F 3 6 ? 164.719 170.629 168.544 1.00 38.45 16 PRO F O 1
ATOM 9160 N N . LEU F 3 7 ? 162.734 169.594 168.222 1.00 32.44 17 LEU F N 1
ATOM 9161 C CA . LEU F 3 7 ? 162.105 170.739 167.572 1.00 30.23 17 LEU F CA 1
ATOM 9162 C C . LEU F 3 7 ? 162.062 171.969 168.472 1.00 33.71 17 LEU F C 1
ATOM 9163 O O . LEU F 3 7 ? 162.087 173.104 167.972 1.00 36.21 17 LEU F O 1
ATOM 9168 N N . TRP F 3 8 ? 161.983 171.774 169.789 1.00 29.48 18 TRP F N 1
ATOM 9169 C CA . TRP F 3 8 ? 161.971 172.919 170.689 1.00 19.53 18 TRP F CA 1
ATOM 9170 C C . TRP F 3 8 ? 163.252 173.727 170.562 1.00 32.36 18 TRP F C 1
ATOM 9171 O O . TRP F 3 8 ? 163.239 174.937 170.781 1.00 37.94 18 TRP F O 1
ATOM 9182 N N . MET F 3 9 ? 164.366 173.082 170.210 1.00 31.76 19 MET F N 1
ATOM 9183 C CA . MET F 3 9 ? 165.614 173.816 170.019 1.00 24.91 19 MET F CA 1
ATOM 9184 C C . MET F 3 9 ? 165.542 174.718 168.792 1.00 33.59 19 MET F C 1
ATOM 9185 O O . MET F 3 9 ? 166.067 175.838 168.802 1.00 38.23 19 MET F O 1
ATOM 9190 N N . GLY F 3 10 ? 164.894 174.250 167.725 1.00 35.72 20 GLY F N 1
ATOM 9191 C CA . GLY F 3 10 ? 164.654 175.116 166.586 1.00 27.35 20 GLY F CA 1
ATOM 9192 C C . GLY F 3 10 ? 163.751 176.281 166.933 1.00 27.00 20 GLY F C 1
ATOM 9193 O O . GLY F 3 10 ? 164.005 177.418 166.529 1.00 33.22 20 GLY F O 1
ATOM 9194 N N . THR F 3 11 ? 162.691 176.015 167.698 1.00 21.17 21 THR F N 1
ATOM 9195 C CA . THR F 3 11 ? 161.840 177.101 168.177 1.00 29.66 21 THR F CA 1
ATOM 9196 C C . THR F 3 11 ? 162.638 178.097 169.011 1.00 27.84 21 THR F C 1
ATOM 9197 O O . THR F 3 11 ? 162.468 179.314 168.876 1.00 20.46 21 THR F O 1
ATOM 9201 N N . PHE F 3 12 ? 163.520 177.592 169.872 1.00 22.26 22 PHE F N 1
ATOM 9202 C CA . PHE F 3 12 ? 164.313 178.445 170.743 1.00 23.90 22 PHE F CA 1
ATOM 9203 C C . PHE F 3 12 ? 165.269 179.317 169.941 1.00 29.47 22 PHE F C 1
ATOM 9204 O O . PHE F 3 12 ? 165.441 180.498 170.250 1.00 34.29 22 PHE F O 1
ATOM 9212 N N . ALA F 3 13 ? 165.892 178.759 168.902 1.00 29.01 23 ALA F N 1
ATOM 9213 C CA . ALA F 3 13 ? 166.787 179.563 168.075 1.00 26.11 23 ALA F CA 1
ATOM 9214 C C . ALA F 3 13 ? 166.029 180.590 167.244 1.00 27.65 23 ALA F C 1
ATOM 9215 O O . ALA F 3 13 ? 166.504 181.715 167.070 1.00 21.21 23 ALA F O 1
ATOM 9217 N N . ASP F 3 14 ? 164.860 180.224 166.706 1.00 32.09 24 ASP F N 1
ATOM 9218 C CA . ASP F 3 14 ? 164.050 181.212 165.998 1.00 12.29 24 ASP F CA 1
ATOM 9219 C C . ASP F 3 14 ? 163.638 182.350 166.918 1.00 25.89 24 ASP F C 1
ATOM 9220 O O . ASP F 3 14 ? 163.714 183.524 166.536 1.00 34.75 24 ASP F O 1
ATOM 9225 N N . LEU F 3 15 ? 163.218 182.025 168.140 1.00 27.85 25 LEU F N 1
ATOM 9226 C CA . LEU F 3 15 ? 162.849 183.059 169.099 1.00 18.96 25 LEU F CA 1
ATOM 9227 C C . LEU F 3 15 ? 164.049 183.920 169.476 1.00 23.27 25 LEU F C 1
ATOM 9228 O O . LEU F 3 15 ? 163.935 185.148 169.570 1.00 21.67 25 LEU F O 1
ATOM 9233 N N . MET F 3 16 ? 165.209 183.296 169.682 1.00 16.36 26 MET F N 1
ATOM 9234 C CA . MET F 3 16 ? 166.416 184.036 170.034 1.00 20.58 26 MET F CA 1
ATOM 9235 C C . MET F 3 16 ? 166.841 184.978 168.916 1.00 25.70 26 MET F C 1
ATOM 9236 O O . MET F 3 16 ? 167.210 186.126 169.177 1.00 22.41 26 MET F O 1
ATOM 9241 N N . SER F 3 17 ? 166.796 184.518 167.664 1.00 24.17 27 SER F N 1
ATOM 9242 C CA . SER F 3 17 ? 167.206 185.367 166.550 1.00 23.16 27 SER F CA 1
ATOM 9243 C C . SER F 3 17 ? 166.198 186.484 166.308 1.00 32.36 27 SER F C 1
ATOM 9244 O O . SER F 3 17 ? 166.577 187.611 165.964 1.00 22.46 27 SER F O 1
ATOM 9247 N N . LEU F 3 18 ? 164.909 186.190 166.489 1.00 26.15 28 LEU F N 1
ATOM 9248 C CA . LEU F 3 18 ? 163.881 187.219 166.412 1.00 22.45 28 LEU F CA 1
ATOM 9249 C C . LEU F 3 18 ? 164.099 188.301 167.465 1.00 34.02 28 LEU F C 1
ATOM 9250 O O . LEU F 3 18 ? 164.040 189.503 167.167 1.00 40.84 28 LEU F O 1
ATOM 9255 N N . LEU F 3 19 ? 164.361 187.891 168.707 1.00 34.09 29 LEU F N 1
ATOM 9256 C CA . LEU F 3 19 ? 164.613 188.858 169.766 1.00 24.76 29 LEU F CA 1
ATOM 9257 C C . LEU F 3 19 ? 165.910 189.616 169.532 1.00 22.84 29 LEU F C 1
ATOM 9258 O O . LEU F 3 19 ? 166.002 190.794 169.877 1.00 32.35 29 LEU F O 1
ATOM 9263 N N . MET F 3 20 ? 166.919 188.962 168.955 1.00 27.34 30 MET F N 1
ATOM 9264 C CA . MET F 3 20 ? 168.109 189.674 168.502 1.00 29.84 30 MET F CA 1
ATOM 9265 C C . MET F 3 20 ? 167.763 190.777 167.517 1.00 32.47 30 MET F C 1
ATOM 9266 O O . MET F 3 20 ? 168.235 191.909 167.658 1.00 33.17 30 MET F O 1
ATOM 9271 N N . CYS F 3 21 ? 166.954 190.462 166.505 1.00 36.05 31 CYS F N 1
ATOM 9272 C CA . CYS F 3 21 ? 166.575 191.469 165.518 1.00 28.82 31 CYS F CA 1
ATOM 9273 C C . CYS F 3 21 ? 165.876 192.644 166.187 1.00 30.35 31 CYS F C 1
ATOM 9274 O O . CYS F 3 21 ? 166.191 193.812 165.924 1.00 35.62 31 CYS F O 1
ATOM 9277 N N . PHE F 3 22 ? 164.950 192.350 167.095 1.00 29.19 32 PHE F N 1
ATOM 9278 C CA . PHE F 3 22 ? 164.183 193.422 167.714 1.00 34.50 32 PHE F CA 1
ATOM 9279 C C . PHE F 3 22 ? 164.978 194.206 168.752 1.00 31.30 32 PHE F C 1
ATOM 9280 O O . PHE F 3 22 ? 164.720 195.396 168.938 1.00 32.32 32 PHE F O 1
ATOM 9288 N N . PHE F 3 23 ? 165.971 193.595 169.396 1.00 30.35 33 PHE F N 1
ATOM 9289 C CA . PHE F 3 23 ? 166.827 194.344 170.307 1.00 28.61 33 PHE F CA 1
ATOM 9290 C C . PHE F 3 23 ? 167.852 195.181 169.554 1.00 30.56 33 PHE F C 1
ATOM 9291 O O . PHE F 3 23 ? 168.219 196.263 170.019 1.00 35.33 33 PHE F O 1
ATOM 9299 N N . VAL F 3 24 ? 168.305 194.715 168.387 1.00 36.03 34 VAL F N 1
ATOM 9300 C CA . VAL F 3 24 ? 169.082 195.574 167.497 1.00 32.31 34 VAL F CA 1
ATOM 9301 C C . VAL F 3 24 ? 168.247 196.772 167.071 1.00 34.54 34 VAL F C 1
ATOM 9302 O O . VAL F 3 24 ? 168.742 197.905 167.007 1.00 35.27 34 VAL F O 1
ATOM 9306 N N . LEU F 3 25 ? 166.968 196.540 166.772 1.00 31.23 35 LEU F N 1
ATOM 9307 C CA . LEU F 3 25 ? 166.067 197.646 166.463 1.00 30.15 35 LEU F CA 1
ATOM 9308 C C . LEU F 3 25 ? 165.968 198.621 167.629 1.00 42.10 35 LEU F C 1
ATOM 9309 O O . LEU F 3 25 ? 166.088 199.837 167.446 1.00 48.75 35 LEU F O 1
ATOM 9314 N N . LEU F 3 26 ? 165.741 198.103 168.837 1.00 36.71 36 LEU F N 1
ATOM 9315 C CA . LEU F 3 26 ? 165.594 198.971 169.999 1.00 33.86 36 LEU F CA 1
ATOM 9316 C C . LEU F 3 26 ? 166.863 199.764 170.267 1.00 34.23 36 LEU F C 1
ATOM 9317 O O . LEU F 3 26 ? 166.793 200.928 170.676 1.00 41.09 36 LEU F O 1
ATO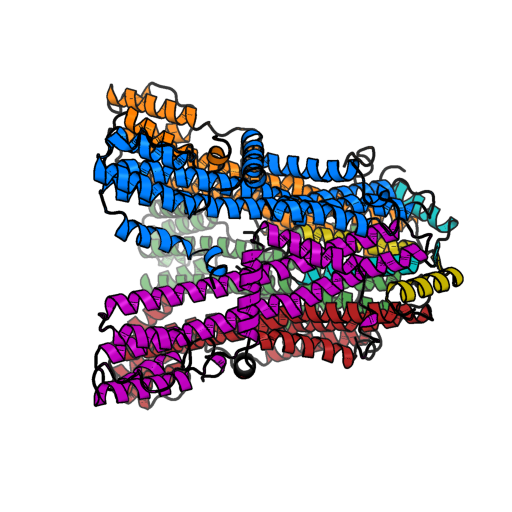M 9322 N N . LEU F 3 27 ? 168.027 199.158 170.050 1.00 28.14 37 LEU F N 1
ATOM 9323 C CA . LEU F 3 27 ? 169.290 199.867 170.178 1.00 29.55 37 LEU F CA 1
ATOM 9324 C C . LEU F 3 27 ? 169.564 200.799 169.006 1.00 34.99 37 LEU F C 1
ATOM 9325 O O . LEU F 3 27 ? 170.468 201.636 169.100 1.00 37.84 37 LEU F O 1
ATOM 9330 N N . SER F 3 28 ? 168.813 200.673 167.911 1.00 44.58 38 SER F N 1
ATOM 9331 C CA . SER F 3 28 ? 168.997 201.580 166.784 1.00 40.96 38 SER F CA 1
ATOM 9332 C C . SER F 3 28 ? 168.527 202.991 167.121 1.00 43.80 38 SER F C 1
ATOM 9333 O O . SER F 3 28 ? 169.224 203.967 166.824 1.00 46.72 38 SER F O 1
ATOM 9336 N N . PHE F 3 29 ? 167.349 203.128 167.731 1.00 40.31 39 PHE F N 1
ATOM 9337 C CA . PHE F 3 29 ? 166.876 204.433 168.188 1.00 42.15 39 PHE F CA 1
ATOM 9338 C C . PHE F 3 29 ? 167.201 204.676 169.654 1.00 42.72 39 PHE F C 1
ATOM 9339 O O . PHE F 3 29 ? 166.338 205.092 170.430 1.00 47.57 39 PHE F O 1
ATOM 9347 N N . SER F 3 30 ? 168.450 204.457 170.051 1.00 43.99 40 SER F N 1
ATOM 9348 C CA . SER F 3 30 ? 168.879 204.639 171.427 1.00 44.71 40 SER F CA 1
ATOM 9349 C C . SER F 3 30 ? 170.281 205.223 171.443 1.00 48.32 40 SER F C 1
ATOM 9350 O O . SER F 3 30 ? 171.025 205.126 170.465 1.00 48.97 40 SER F O 1
ATOM 9353 N N . GLU F 3 31 ? 170.635 205.831 172.571 1.00 57.74 41 GLU F N 1
ATOM 9354 C CA . GLU F 3 31 ? 171.915 206.511 172.742 1.00 58.77 41 GLU F CA 1
ATOM 9355 C C . GLU F 3 31 ? 172.644 205.853 173.908 1.00 61.08 41 GLU F C 1
ATOM 9356 O O . GLU F 3 31 ? 172.326 206.113 175.072 1.00 58.57 41 GLU F O 1
ATOM 9362 N N . MET F 3 32 ? 173.615 204.998 173.597 1.00 62.93 42 MET F N 1
ATOM 9363 C CA . MET F 3 32 ? 174.401 204.361 174.644 1.00 61.52 42 MET F CA 1
ATOM 9364 C C . MET F 3 32 ? 175.199 205.403 175.414 1.00 61.64 42 MET F C 1
ATOM 9365 O O . MET F 3 32 ? 175.831 206.284 174.827 1.00 62.72 42 MET F O 1
ATOM 9370 N N . ASP F 3 33 ? 175.165 205.297 176.738 1.00 60.74 43 ASP F N 1
ATOM 9371 C CA . ASP F 3 33 ? 175.982 206.151 177.588 1.00 59.70 43 ASP F CA 1
ATOM 9372 C C . ASP F 3 33 ? 177.448 205.790 177.381 1.00 59.56 43 ASP F C 1
ATOM 9373 O O . ASP F 3 33 ? 177.869 204.676 177.709 1.00 64.55 43 ASP F O 1
ATOM 9378 N N . VAL F 3 34 ? 178.217 206.725 176.822 1.00 55.93 44 VAL F N 1
ATOM 9379 C CA . VAL F 3 34 ? 179.626 206.463 176.553 1.00 55.49 44 VAL F CA 1
ATOM 9380 C C . VAL F 3 34 ? 180.392 206.262 177.853 1.00 58.51 44 VAL F C 1
ATOM 9381 O O . VAL F 3 34 ? 181.317 205.443 177.917 1.00 57.60 44 VAL F O 1
ATOM 9385 N N . LEU F 3 35 ? 180.024 206.991 178.908 1.00 59.26 45 LEU F N 1
ATOM 9386 C CA . LEU F 3 35 ? 180.673 206.809 180.201 1.00 57.09 45 LEU F CA 1
ATOM 9387 C C . LEU F 3 35 ? 180.431 205.406 180.746 1.00 58.97 45 LEU F C 1
ATOM 9388 O O . LEU F 3 35 ? 181.358 204.753 181.238 1.00 59.69 45 LEU F O 1
ATOM 9393 N N . LYS F 3 36 ? 179.191 204.923 180.664 1.00 54.56 46 LYS F N 1
ATOM 9394 C CA . LYS F 3 36 ? 178.877 203.589 181.158 1.00 53.49 46 LYS F CA 1
ATOM 9395 C C . LYS F 3 36 ? 179.312 202.491 180.198 1.00 52.66 46 LYS F C 1
ATOM 9396 O O . LYS F 3 36 ? 179.380 201.327 180.606 1.00 51.72 46 LYS F O 1
ATOM 9402 N N . PHE F 3 37 ? 179.738 202.783 178.990 1.00 57.13 47 PHE F N 1
ATOM 9403 C CA . PHE F 3 37 ? 180.174 201.788 178.003 1.00 53.41 47 PHE F CA 1
ATOM 9404 C C . PHE F 3 37 ? 181.659 201.529 178.169 1.00 55.87 47 PHE F C 1
ATOM 9405 O O . PHE F 3 37 ? 182.124 200.496 177.796 1.00 59.78 47 PHE F O 1
ATOM 9413 N N . LYS F 3 38 ? 182.378 202.401 178.814 1.00 58.62 48 LYS F N 1
ATOM 9414 C CA . LYS F 3 38 ? 183.798 202.120 179.059 1.00 57.72 48 LYS F CA 1
ATOM 9415 C C . LYS F 3 38 ? 183.985 201.372 180.378 1.00 53.14 48 LYS F C 1
ATOM 9416 O O . LYS F 3 38 ? 185.006 200.775 180.498 1.00 58.26 48 LYS F O 1
ATOM 9422 N N . GLN F 3 39 ? 183.106 201.435 181.373 1.00 48.79 49 GLN F N 1
ATOM 9423 C CA . GLN F 3 39 ? 183.267 200.496 182.478 1.00 54.78 49 GLN F CA 1
ATOM 9424 C C . GLN F 3 39 ? 183.053 199.062 182.017 1.00 52.46 49 GLN F C 1
ATOM 9425 O O . GLN F 3 39 ? 183.811 198.155 182.384 1.00 53.35 49 GLN F O 1
ATOM 9431 N N . ILE F 3 40 ? 182.022 198.837 181.203 1.00 48.76 50 ILE F N 1
ATOM 9432 C CA . ILE F 3 40 ? 181.768 197.497 180.696 1.00 44.50 50 ILE F CA 1
ATOM 9433 C C . ILE F 3 40 ? 182.872 197.059 179.746 1.00 45.17 50 ILE F C 1
ATOM 9434 O O . ILE F 3 40 ? 183.271 195.890 179.753 1.00 50.32 50 ILE F O 1
ATOM 9439 N N . ALA F 3 41 ? 183.405 197.991 179.003 1.00 43.27 51 ALA F N 1
ATOM 9440 C CA . ALA F 3 41 ? 184.470 197.654 178.081 1.00 40.75 51 ALA F CA 1
ATOM 9441 C C . ALA F 3 41 ? 185.704 197.295 178.850 1.00 48.65 51 ALA F C 1
ATOM 9442 O O . ALA F 3 41 ? 186.250 196.303 178.476 1.00 54.62 51 ALA F O 1
ATOM 9444 N N . GLY F 3 42 ? 186.034 197.970 179.931 1.00 48.92 52 GLY F N 1
ATOM 9445 C CA . GLY F 3 42 ? 187.160 197.618 180.778 1.00 42.37 52 GLY F CA 1
ATOM 9446 C C . GLY F 3 42 ? 186.966 196.295 181.493 1.00 44.67 52 GLY F C 1
ATOM 9447 O O . GLY F 3 42 ? 187.916 195.528 181.661 1.00 48.17 52 GLY F O 1
ATOM 9448 N N . SER F 3 43 ? 185.736 196.006 181.919 1.00 44.03 53 SER F N 1
ATOM 9449 C CA . SER F 3 43 ? 185.466 194.734 182.580 1.00 41.48 53 SER F CA 1
ATOM 9450 C C . SER F 3 43 ? 185.613 193.560 181.618 1.00 47.42 53 SER F C 1
ATOM 9451 O O . SER F 3 43 ? 186.182 192.521 181.980 1.00 50.68 53 SER F O 1
ATOM 9454 N N . MET F 3 44 ? 185.105 193.698 180.390 1.00 43.97 54 MET F N 1
ATOM 9455 C CA . MET F 3 44 ? 185.300 192.643 179.399 1.00 38.08 54 MET F CA 1
ATOM 9456 C C . MET F 3 44 ? 186.773 192.470 179.062 1.00 41.25 54 MET F C 1
ATOM 9457 O O . MET F 3 44 ? 187.234 191.347 178.835 1.00 52.47 54 MET F O 1
ATOM 9462 N N . LYS F 3 45 ? 187.529 193.569 179.011 1.00 42.70 55 LYS F N 1
ATOM 9463 C CA . LYS F 3 45 ? 188.966 193.456 178.790 1.00 45.64 55 LYS F CA 1
ATOM 9464 C C . LYS F 3 45 ? 189.642 192.716 179.935 1.00 49.80 55 LYS F C 1
ATOM 9465 O O . LYS F 3 45 ? 190.519 191.875 179.711 1.00 51.51 55 LYS F O 1
ATOM 9471 N N . PHE F 3 46 ? 189.242 193.016 181.171 1.00 55.63 56 PHE F N 1
ATOM 9472 C CA . PHE F 3 46 ? 189.840 192.366 182.332 1.00 55.14 56 PHE F CA 1
ATOM 9473 C C . PHE F 3 46 ? 189.524 190.878 182.361 1.00 57.69 56 PHE F C 1
ATOM 9474 O O . PHE F 3 46 ? 190.369 190.064 182.751 1.00 57.78 56 PHE F O 1
ATOM 9482 N N . ALA F 3 47 ? 188.318 190.500 181.947 1.00 48.71 57 ALA F N 1
ATOM 9483 C CA . ALA F 3 47 ? 187.866 189.125 182.076 1.00 42.35 57 ALA F CA 1
ATOM 9484 C C . ALA F 3 47 ? 188.221 188.253 180.884 1.00 44.45 57 ALA F C 1
ATOM 9485 O O . ALA F 3 47 ? 187.911 187.057 180.899 1.00 44.40 57 ALA F O 1
ATOM 9487 N N . PHE F 3 48 ? 188.869 188.805 179.863 1.00 41.23 58 PHE F N 1
ATOM 9488 C CA . PHE F 3 48 ? 189.185 188.053 178.659 1.00 38.84 58 PHE F CA 1
ATOM 9489 C C . PHE F 3 48 ? 190.684 187.893 178.456 1.00 46.95 58 PHE F C 1
ATOM 9490 O O . PHE F 3 48 ? 191.242 188.470 177.527 0.00 44.43 58 PHE F O 1
ATOM 9498 N N . GLY F 3 49 ? 191.490 188.199 179.474 1.00 55.13 59 GLY F N 1
ATOM 9499 C CA . GLY F 3 49 ? 192.917 187.977 179.431 1.00 56.71 59 GLY F CA 1
ATOM 9500 C C . GLY F 3 49 ? 193.750 189.168 179.016 1.00 58.02 59 GLY F C 1
ATOM 9501 O O . GLY F 3 49 ? 194.951 189.196 179.311 1.00 57.38 59 GLY F O 1
ATOM 9502 N N . VAL F 3 50 ? 193.159 190.150 178.334 1.00 61.88 60 VAL F N 1
ATOM 9503 C CA . VAL F 3 50 ? 193.910 191.339 177.940 1.00 62.36 60 VAL F CA 1
ATOM 9504 C C . VAL F 3 50 ? 194.334 192.131 179.168 1.00 65.82 60 VAL F C 1
ATOM 9505 O O . VAL F 3 50 ? 195.477 192.597 179.263 1.00 67.69 60 VAL F O 1
ATOM 9509 N N . GLN F 3 51 ? 193.426 192.292 180.124 1.00 68.36 61 GLN F N 1
ATOM 9510 C CA . GLN F 3 51 ? 193.700 193.087 181.312 1.00 67.73 61 GLN F CA 1
ATOM 9511 C C . GLN F 3 51 ? 193.295 192.341 182.578 1.00 65.28 61 GLN F C 1
ATOM 9512 O O . GLN F 3 51 ? 193.265 191.112 182.602 1.00 67.08 61 GLN F O 1
ATOM 9518 N N . PRO G 3 1 ? 163.833 156.114 161.095 1.00 117.01 11 PRO G N 1
ATOM 9519 C CA . PRO G 3 1 ? 163.778 157.067 162.210 1.00 116.87 11 PRO G CA 1
ATOM 9520 C C . PRO G 3 1 ? 163.387 158.472 161.764 1.00 116.22 11 PRO G C 1
ATOM 9521 O O . PRO G 3 1 ? 163.868 158.938 160.731 1.00 115.10 11 PRO G O 1
ATOM 9525 N N . PRO G 3 2 ? 162.522 159.133 162.527 1.00 110.73 12 PRO G N 1
ATOM 9526 C CA . PRO G 3 2 ? 162.143 160.509 162.198 1.00 110.24 12 PRO G CA 1
ATOM 9527 C C . PRO G 3 2 ? 163.323 161.446 162.369 1.00 109.32 12 PRO G C 1
ATOM 9528 O O . PRO G 3 2 ? 164.031 161.391 163.386 1.00 108.08 12 PRO G O 1
ATOM 9532 N N . PRO G 3 3 ? 163.567 162.323 161.400 1.00 98.29 13 PRO G N 1
ATOM 9533 C CA . PRO G 3 3 ? 164.748 163.186 161.471 1.00 96.07 13 PRO G CA 1
ATOM 9534 C C . PRO G 3 3 ? 164.577 164.283 162.509 1.00 95.77 13 PRO G C 1
ATOM 9535 O O . PRO G 3 3 ? 163.539 164.414 163.163 1.00 95.36 13 PRO G O 1
ATOM 9539 N N . GLY G 3 4 ? 165.627 165.084 162.648 1.00 74.18 14 GLY G N 1
ATOM 9540 C CA . GLY G 3 4 ? 165.604 166.194 163.574 1.00 69.36 14 GLY G CA 1
ATOM 9541 C C . GLY G 3 4 ? 166.357 167.393 163.044 1.00 69.98 14 GLY G C 1
ATOM 9542 O O . GLY G 3 4 ? 166.375 167.641 161.836 1.00 70.92 14 GLY G O 1
ATOM 9543 N N . LEU G 3 5 ? 166.987 168.139 163.937 1.00 43.79 15 LEU G N 1
ATOM 9544 C CA . LEU G 3 5 ? 167.740 169.331 163.600 1.00 40.25 15 LEU G CA 1
ATOM 9545 C C . LEU G 3 5 ? 169.231 169.025 163.632 1.00 43.51 15 LEU G C 1
ATOM 9546 O O . LEU G 3 5 ? 169.667 168.102 164.328 1.00 42.73 15 LEU G O 1
ATOM 9551 N N . PRO G 3 6 ? 170.039 169.764 162.876 1.00 43.59 16 PRO G N 1
ATOM 9552 C CA . PRO G 3 6 ? 171.486 169.500 162.849 1.00 33.40 16 PRO G CA 1
ATOM 9553 C C . PRO G 3 6 ? 172.103 169.682 164.226 1.00 32.35 16 PRO G C 1
ATOM 9554 O O . PRO G 3 6 ? 171.630 170.509 165.015 1.00 37.23 16 PRO G O 1
ATOM 9558 N N . LEU G 3 7 ? 173.244 169.139 164.410 1.00 44.39 17 LEU G N 1
ATOM 9559 C CA . LEU G 3 7 ? 173.794 169.091 165.748 1.00 34.31 17 LEU G CA 1
ATOM 9560 C C . LEU G 3 7 ? 174.328 170.437 166.105 1.00 32.86 17 LEU G C 1
ATOM 9561 O O . LEU G 3 7 ? 174.402 170.662 167.247 1.00 37.16 17 LEU G O 1
ATOM 9566 N N . TRP G 3 8 ? 174.633 171.271 165.149 1.00 25.39 18 TRP G N 1
ATOM 9567 C CA . TRP G 3 8 ? 175.096 172.629 165.408 1.00 25.51 18 TRP G CA 1
ATOM 9568 C C . TRP G 3 8 ? 173.963 173.574 165.777 1.00 24.31 18 TRP G C 1
ATOM 9569 O O . TRP G 3 8 ? 174.227 174.735 166.101 1.00 19.42 18 TRP G O 1
ATOM 9580 N N . MET G 3 9 ? 172.718 173.107 165.724 1.00 23.87 19 MET G N 1
ATOM 9581 C CA . MET G 3 9 ? 171.573 173.973 165.972 1.00 19.10 19 MET G CA 1
ATOM 9582 C C . MET G 3 9 ? 171.549 174.431 167.427 1.00 28.24 19 MET G C 1
ATOM 9583 O O . MET G 3 9 ? 171.122 175.551 167.732 1.00 27.66 19 MET G O 1
ATOM 9588 N N . GLY G 3 10 ? 172.027 173.582 168.339 1.00 30.05 20 GLY G N 1
ATOM 9589 C CA . GLY G 3 10 ? 172.170 173.996 169.724 1.00 15.72 20 GLY G CA 1
ATOM 9590 C C . GLY G 3 10 ? 173.189 175.101 169.902 1.00 25.17 20 GLY G C 1
ATOM 9591 O O . GLY G 3 10 ? 172.963 176.057 170.645 1.00 30.35 20 GLY G O 1
ATOM 9592 N N . THR G 3 11 ? 174.332 174.986 169.219 1.00 22.83 21 THR G N 1
ATOM 9593 C CA . THR G 3 11 ? 175.313 176.066 169.225 1.00 17.11 21 THR G CA 1
ATOM 9594 C C . THR G 3 11 ? 174.750 177.330 168.590 1.00 19.09 21 THR G C 1
ATOM 9595 O O . THR G 3 11 ? 175.103 178.439 168.998 1.00 15.10 21 THR G O 1
ATOM 9599 N N . PHE G 3 12 ? 173.876 177.186 167.594 1.00 28.87 22 PHE G N 1
ATOM 9600 C CA . PHE G 3 12 ? 173.271 178.362 166.979 1.00 17.32 22 PHE G CA 1
ATOM 9601 C C . PHE G 3 12 ? 172.329 179.066 167.946 1.00 19.15 22 PHE G C 1
ATOM 9602 O O . PHE G 3 12 ? 172.339 180.298 168.051 1.00 19.94 22 PHE G O 1
ATOM 9610 N N . ALA G 3 13 ? 171.503 178.296 168.655 1.00 7.94 23 ALA G N 1
ATOM 9611 C CA . ALA G 3 13 ? 170.642 178.880 169.679 1.00 11.65 23 ALA G CA 1
ATOM 9612 C C . ALA G 3 13 ? 171.474 179.520 170.781 1.00 26.87 23 ALA G C 1
ATOM 9613 O O . ALA G 3 13 ? 171.134 180.591 171.294 1.00 21.77 23 ALA G O 1
ATOM 9615 N N . ASP G 3 14 ? 172.584 178.876 171.145 1.00 27.32 24 ASP G N 1
ATOM 9616 C CA . ASP G 3 14 ? 173.567 179.427 172.068 1.00 11.71 24 ASP G CA 1
ATOM 9617 C C . ASP G 3 14 ? 174.070 180.798 171.636 1.00 19.70 24 ASP G C 1
ATOM 9618 O O . ASP G 3 14 ? 174.063 181.759 172.412 1.00 23.03 24 ASP G O 1
ATOM 9623 N N . LEU G 3 15 ? 174.537 180.881 170.390 1.00 19.34 25 LEU G N 1
ATOM 9624 C CA . LEU G 3 15 ? 175.093 182.119 169.856 1.00 16.56 25 LEU G CA 1
ATOM 9625 C C . LEU G 3 15 ? 174.040 183.212 169.790 1.00 12.66 25 LEU G C 1
ATOM 9626 O O . LEU G 3 15 ? 174.311 184.377 170.101 1.00 11.02 25 LEU G O 1
ATOM 9631 N N . MET G 3 16 ? 172.827 182.851 169.366 1.00 23.81 26 MET G N 1
ATOM 9632 C CA . MET G 3 16 ? 171.735 183.812 169.322 1.00 19.52 26 MET G CA 1
ATOM 9633 C C . MET G 3 16 ? 171.386 184.327 170.711 1.00 18.64 26 MET G C 1
ATOM 9634 O O . MET G 3 16 ? 171.144 185.525 170.876 1.00 21.44 26 MET G O 1
ATOM 9639 N N . SER G 3 17 ? 171.366 183.446 171.714 1.00 21.47 27 SER G N 1
ATOM 9640 C CA . SER G 3 17 ? 171.142 183.871 173.092 1.00 16.99 27 SER G CA 1
ATOM 9641 C C . SER G 3 17 ? 172.235 184.825 173.554 1.00 18.11 27 SER G C 1
ATOM 9642 O O . SER G 3 17 ? 171.961 185.852 174.182 1.00 22.46 27 SER G O 1
ATOM 9645 N N . LEU G 3 18 ? 173.489 184.489 173.248 1.00 12.98 28 LEU G N 1
ATOM 9646 C CA . LEU G 3 18 ? 174.613 185.327 173.651 1.00 15.43 28 LEU G CA 1
ATOM 9647 C C . LEU G 3 18 ? 174.511 186.719 173.042 1.00 23.59 28 LEU G C 1
ATOM 9648 O O . LEU G 3 18 ? 174.664 187.726 173.739 1.00 20.96 28 LEU G O 1
ATOM 9653 N N . LEU G 3 19 ? 174.237 186.793 171.740 1.00 33.43 29 LEU G N 1
ATOM 9654 C CA . LEU G 3 19 ? 174.149 188.089 171.073 1.00 25.91 29 LEU G CA 1
ATOM 9655 C C . LEU G 3 19 ? 172.933 188.875 171.545 1.00 25.46 29 LEU G C 1
ATOM 9656 O O . LEU G 3 19 ? 173.010 190.089 171.763 1.00 27.34 29 LEU G O 1
ATOM 9661 N N . MET G 3 20 ? 171.804 188.193 171.729 1.00 28.80 30 MET G N 1
ATOM 9662 C CA . MET G 3 20 ? 170.604 188.832 172.254 1.00 21.32 30 MET G CA 1
ATOM 9663 C C . MET G 3 20 ? 170.854 189.447 173.624 1.00 33.70 30 MET G C 1
ATOM 9664 O O . MET G 3 20 ? 170.468 190.590 173.890 1.00 35.54 30 MET G O 1
ATOM 9669 N N . CYS G 3 21 ? 171.502 188.698 174.515 1.00 40.39 31 CYS G N 1
ATOM 9670 C CA . CYS G 3 21 ? 171.737 189.213 175.856 1.00 32.90 31 CYS G CA 1
ATOM 9671 C C . CYS G 3 21 ? 172.832 190.269 175.863 1.00 28.82 31 CYS G C 1
ATOM 9672 O O . CYS G 3 21 ? 172.830 191.154 176.723 1.00 38.95 31 CYS G O 1
ATOM 9675 N N . PHE G 3 22 ? 173.753 190.220 174.900 1.00 20.57 32 PHE G N 1
ATOM 9676 C CA . PHE G 3 22 ? 174.684 191.330 174.724 1.00 31.99 32 PHE G CA 1
ATOM 9677 C C . PHE G 3 22 ? 173.948 192.601 174.321 1.00 36.99 32 PHE G C 1
ATOM 9678 O O . PHE G 3 22 ? 174.286 193.699 174.778 1.00 36.96 32 PHE G O 1
ATOM 9686 N N . PHE G 3 23 ? 172.936 192.472 173.464 1.00 30.17 33 PHE G N 1
ATOM 9687 C CA . PHE G 3 23 ? 172.148 193.642 173.090 1.00 30.58 33 PHE G CA 1
ATOM 9688 C C . PHE G 3 23 ? 171.296 194.129 174.253 1.00 31.50 33 PHE G C 1
ATOM 9689 O O . PHE G 3 23 ? 171.062 195.331 174.393 1.00 39.58 33 PHE G O 1
ATOM 9697 N N . VAL G 3 24 ? 170.824 193.213 175.100 1.00 31.44 34 VAL G N 1
ATOM 9698 C CA . VAL G 3 24 ? 170.138 193.626 176.325 1.00 38.50 34 VAL G CA 1
ATOM 9699 C C . VAL G 3 24 ? 171.087 194.394 177.239 1.00 36.56 34 VAL G C 1
ATOM 9700 O O . VAL G 3 24 ? 170.707 195.411 177.836 1.00 37.96 34 VAL G O 1
ATOM 9704 N N . LEU G 3 25 ? 172.332 193.931 177.353 1.00 28.76 35 LEU G N 1
ATOM 9705 C CA . LEU G 3 25 ? 173.338 194.658 178.119 1.00 33.92 35 LEU G CA 1
ATOM 9706 C C . LEU G 3 25 ? 173.564 196.052 177.548 1.00 39.03 35 LEU G C 1
ATOM 9707 O O . LEU G 3 25 ? 173.657 197.030 178.295 1.00 47.07 35 LEU G O 1
ATOM 9712 N N . LEU G 3 26 ? 173.661 196.161 176.222 1.00 39.30 36 LEU G N 1
ATOM 9713 C CA . LEU G 3 26 ? 173.849 197.470 175.602 1.00 39.16 36 LEU G CA 1
ATOM 9714 C C . LEU G 3 26 ? 172.638 198.370 175.804 1.00 39.95 36 LEU G C 1
ATOM 9715 O O . LEU G 3 26 ? 172.789 199.584 175.964 1.00 39.66 36 LEU G O 1
ATOM 9720 N N . LEU G 3 27 ? 171.437 197.795 175.802 1.00 41.59 37 LEU G N 1
ATOM 9721 C CA . LEU G 3 27 ? 170.228 198.572 176.020 1.00 36.80 37 LEU G CA 1
ATOM 9722 C C . LEU G 3 27 ? 170.043 198.950 177.480 1.00 41.87 37 LEU G C 1
ATOM 9723 O O . LEU G 3 27 ? 169.231 199.830 177.779 1.00 49.61 37 LEU G O 1
ATOM 9728 N N . SER G 3 28 ? 170.772 198.304 178.392 1.00 46.40 38 SER G N 1
ATOM 9729 C CA . SER G 3 28 ? 170.630 198.628 179.808 1.00 45.06 38 SER G CA 1
ATOM 9730 C C . SER G 3 28 ? 171.140 200.027 180.124 1.00 50.15 38 SER G C 1
ATOM 9731 O O . SER G 3 28 ? 170.586 200.703 180.997 1.00 53.14 38 SER G O 1
ATOM 9734 N N . PHE G 3 29 ? 172.183 200.482 179.432 1.00 46.80 39 PHE G N 1
ATOM 9735 C CA . PHE G 3 29 ? 172.782 201.783 179.697 1.00 49.29 39 PHE G CA 1
ATOM 9736 C C . PHE G 3 29 ? 172.622 202.723 178.508 1.00 52.92 39 PHE G C 1
ATOM 9737 O O . PHE G 3 29 ? 173.443 203.614 178.293 1.00 56.27 39 PHE G O 1
ATOM 9745 N N . SER G 3 30 ? 171.550 202.548 177.742 1.00 52.81 40 SER G N 1
ATOM 9746 C CA . SER G 3 30 ? 171.303 203.332 176.541 1.00 50.62 40 SER G CA 1
ATOM 9747 C C . SER G 3 30 ? 169.977 204.057 176.696 1.00 51.15 40 SER G C 1
ATOM 9748 O O . SER G 3 30 ? 168.949 203.427 176.966 1.00 49.14 40 SER G O 1
ATOM 9751 N N . GLU G 3 31 ? 170.001 205.374 176.525 1.00 61.78 41 GLU G N 1
ATOM 9752 C CA . GLU G 3 31 ? 168.793 206.177 176.606 1.00 61.27 41 GLU G CA 1
ATOM 9753 C C . GLU G 3 31 ? 168.177 206.335 175.225 1.00 61.58 41 GLU G C 1
ATOM 9754 O O . GLU G 3 31 ? 168.883 206.499 174.227 1.00 61.01 41 GLU G O 1
ATOM 9760 N N . MET G 3 32 ? 166.850 206.278 175.179 1.00 60.54 42 MET G N 1
ATOM 9761 C CA . MET G 3 32 ? 166.127 206.366 173.920 1.00 58.40 42 MET G CA 1
ATOM 9762 C C . MET G 3 32 ? 166.173 207.779 173.351 1.00 61.50 42 MET G C 1
ATOM 9763 O O . MET G 3 32 ? 166.055 208.767 174.082 1.00 65.07 42 MET G O 1
ATOM 9768 N N . ASP G 3 33 ? 166.337 207.869 172.036 1.00 56.81 43 ASP G N 1
ATOM 9769 C CA . ASP G 3 33 ? 166.253 209.125 171.307 1.00 58.02 43 ASP G CA 1
ATOM 9770 C C . ASP G 3 33 ? 165.009 209.106 170.428 1.00 60.00 43 ASP G C 1
ATOM 9771 O O . ASP G 3 33 ? 164.893 208.279 169.520 1.00 65.07 43 ASP G O 1
ATOM 9776 N N . VAL G 3 34 ? 164.078 210.016 170.705 1.00 54.67 44 VAL G N 1
ATOM 9777 C CA . VAL G 3 34 ? 162.779 209.981 170.040 1.00 56.70 44 VAL G CA 1
ATOM 9778 C C . VAL G 3 34 ? 162.859 210.382 168.565 1.00 59.05 44 VAL G C 1
ATOM 9779 O O . VAL G 3 34 ? 162.070 209.887 167.752 1.00 61.04 44 VAL G O 1
ATOM 9783 N N . LEU G 3 35 ? 163.796 211.257 168.191 1.00 54.04 45 LEU G N 1
ATOM 9784 C CA . LEU G 3 35 ? 163.931 211.629 166.786 1.00 57.41 45 LEU G CA 1
ATOM 9785 C C . LEU G 3 35 ? 164.346 210.429 165.945 1.00 59.19 45 LEU G C 1
ATOM 9786 O O . LEU G 3 35 ? 163.755 210.157 164.890 1.00 60.65 45 LEU G O 1
ATOM 9791 N N . LYS G 3 36 ? 165.364 209.696 166.404 1.00 58.27 46 LYS G N 1
ATOM 9792 C CA . LYS G 3 36 ? 165.747 208.458 165.739 1.00 50.73 46 LYS G CA 1
ATOM 9793 C C . LYS G 3 36 ? 164.594 207.471 165.706 1.00 45.87 46 LYS G C 1
ATOM 9794 O O . LYS G 3 36 ? 164.447 206.730 164.731 1.00 49.91 46 LYS G O 1
ATOM 9800 N N . PHE G 3 37 ? 163.764 207.449 166.750 1.00 45.55 47 PHE G N 1
ATOM 9801 C CA . PHE G 3 37 ? 162.605 206.568 166.723 1.00 50.61 47 PHE G CA 1
ATOM 9802 C C . PHE G 3 37 ? 161.649 206.951 165.605 1.00 53.83 47 PHE G C 1
ATOM 9803 O O . PHE G 3 37 ? 161.108 206.076 164.923 1.00 57.42 47 PHE G O 1
ATOM 9811 N N . LYS G 3 38 ? 161.418 208.250 165.403 1.00 55.87 48 LYS G N 1
ATOM 9812 C CA . LYS G 3 38 ? 160.538 208.670 164.317 1.00 55.49 48 LYS G CA 1
ATOM 9813 C C . LYS G 3 38 ? 161.122 208.309 162.955 1.00 56.11 48 LYS G C 1
ATOM 9814 O O . LYS G 3 38 ? 160.398 207.827 162.071 1.00 58.09 48 LYS G O 1
ATOM 9820 N N . GLN G 3 39 ? 162.428 208.526 162.764 1.00 51.95 49 GLN G N 1
ATOM 9821 C CA . GLN G 3 39 ? 163.044 208.148 161.491 1.00 49.96 49 GLN G CA 1
ATOM 9822 C C . GLN G 3 39 ? 162.935 206.647 161.243 1.00 50.51 49 GLN G C 1
ATOM 9823 O O . GLN G 3 39 ? 162.604 206.215 160.133 1.00 51.43 49 GLN G O 1
ATOM 9829 N N . ILE G 3 40 ? 163.209 205.838 162.265 1.00 50.91 50 ILE G N 1
ATOM 9830 C CA . ILE G 3 40 ? 163.171 204.391 162.097 1.00 46.73 50 ILE G CA 1
ATOM 9831 C C . ILE G 3 40 ? 161.744 203.908 161.882 1.00 49.47 50 ILE G C 1
ATOM 9832 O O . ILE G 3 40 ? 161.507 202.973 161.116 1.00 58.57 50 ILE G O 1
ATOM 9837 N N . ALA G 3 41 ? 160.769 204.535 162.544 1.00 45.03 51 ALA G N 1
ATOM 9838 C CA . ALA G 3 41 ? 159.375 204.168 162.315 1.00 45.52 51 ALA G CA 1
ATOM 9839 C C . ALA G 3 41 ? 158.947 204.486 160.889 1.00 49.76 51 ALA G C 1
ATOM 9840 O O . ALA G 3 41 ? 158.260 203.681 160.247 1.00 52.62 51 ALA G O 1
ATOM 9842 N N . GLY G 3 42 ? 159.345 205.654 160.377 1.00 48.14 52 GLY G N 1
ATOM 9843 C CA . GLY G 3 42 ? 159.049 205.976 158.990 1.00 44.62 52 GLY G CA 1
ATOM 9844 C C . GLY G 3 42 ? 159.704 205.007 158.024 1.00 48.68 52 GLY G C 1
ATOM 9845 O O . GLY G 3 42 ? 159.084 204.556 157.057 1.00 51.07 52 GLY G O 1
ATOM 9846 N N . SER G 3 43 ? 160.968 204.666 158.281 1.00 48.31 53 SER G N 1
ATOM 9847 C CA . SER G 3 43 ? 161.657 203.690 157.446 1.00 48.71 53 SER G CA 1
ATOM 9848 C C . SER G 3 43 ? 160.993 202.320 157.519 1.00 49.20 53 SER G C 1
ATOM 9849 O O . SER G 3 43 ? 160.990 201.579 156.531 1.00 48.76 53 SER G O 1
ATOM 9852 N N . MET G 3 44 ? 160.433 201.966 158.676 1.00 45.83 54 MET G N 1
ATOM 9853 C CA . MET G 3 44 ? 159.736 200.694 158.810 1.00 43.33 54 MET G CA 1
ATOM 9854 C C . MET G 3 44 ? 158.458 200.681 157.986 1.00 50.60 54 MET G C 1
ATOM 9855 O O . MET G 3 44 ? 158.180 199.711 157.272 1.00 53.95 54 MET G O 1
ATOM 9860 N N . LYS G 3 45 ? 157.660 201.746 158.073 1.00 54.49 55 LYS G N 1
ATOM 9861 C CA . LYS G 3 45 ? 156.451 201.735 157.252 1.00 52.02 55 LYS G CA 1
ATOM 9862 C C . LYS G 3 45 ? 156.752 201.908 155.770 1.00 52.78 55 LYS G C 1
ATOM 9863 O O . LYS G 3 45 ? 155.901 201.560 154.946 1.00 55.60 55 LYS G O 1
ATOM 9869 N N . PHE G 3 46 ? 157.928 202.424 155.407 1.00 51.77 56 PHE G N 1
ATOM 9870 C CA . PHE G 3 46 ? 158.286 202.484 153.995 1.00 50.58 56 PHE G CA 1
ATOM 9871 C C . PHE G 3 46 ? 158.794 201.143 153.481 1.00 52.73 56 PHE G C 1
ATOM 9872 O O . PHE G 3 46 ? 158.490 200.754 152.349 1.00 55.73 56 PHE G O 1
ATOM 9880 N N . ALA G 3 47 ? 159.558 200.415 154.299 1.00 52.22 57 ALA G N 1
ATOM 9881 C CA . ALA G 3 47 ? 160.115 199.144 153.853 1.00 44.74 57 ALA G CA 1
ATOM 9882 C C . ALA G 3 47 ? 159.087 198.027 153.912 1.00 44.55 57 ALA G C 1
ATOM 9883 O O . ALA G 3 47 ? 159.336 196.929 153.400 1.00 47.74 57 ALA G O 1
ATOM 9885 N N . PHE G 3 48 ? 157.930 198.279 154.521 1.00 45.97 58 PHE G N 1
ATOM 9886 C CA . PHE G 3 48 ? 156.883 197.277 154.653 1.00 45.94 58 PHE G CA 1
ATOM 9887 C C . PHE G 3 48 ? 155.679 197.579 153.767 1.00 48.52 58 PHE G C 1
ATOM 9888 O O . PHE G 3 48 ? 154.554 197.304 154.170 0.00 48.28 58 PHE G O 1
ATOM 9896 N N . GLY G 3 49 ? 155.805 198.553 152.865 1.00 57.03 59 GLY G N 1
ATOM 9897 C CA . GLY G 3 49 ? 154.737 198.905 151.946 1.00 57.09 59 GLY G CA 1
ATOM 9898 C C . GLY G 3 49 ? 153.512 199.490 152.619 1.00 59.69 59 GLY G C 1
ATOM 9899 O O . GLY G 3 49 ? 152.378 199.158 152.267 1.00 61.00 59 GLY G O 1
ATOM 9900 N N . VAL G 3 50 ? 153.735 200.368 153.593 1.00 62.93 60 VAL G N 1
ATOM 9901 C CA . VAL G 3 50 ? 152.664 200.919 154.414 1.00 61.58 60 VAL G CA 1
ATOM 9902 C C . VAL G 3 50 ? 152.684 202.432 154.227 1.00 60.68 60 VAL G C 1
ATOM 9903 O O . VAL G 3 50 ? 151.736 203.134 154.595 1.00 62.59 60 VAL G O 1
ATOM 9907 N N . GLN G 3 51 ? 153.751 202.924 153.599 1.00 66.37 61 GLN G N 1
ATOM 9908 C CA . GLN G 3 51 ? 153.950 204.338 153.262 1.00 71.09 61 GLN G CA 1
ATOM 9909 C C . GLN G 3 51 ? 153.531 205.295 154.374 1.00 71.20 61 GLN G C 1
ATOM 9910 O O . GLN G 3 51 ? 154.153 206.339 154.572 1.00 69.73 61 GLN G O 1
#

Secondary structure (DSSP, 8-state):
-HHHHHHHHHHHHHHHHHTTSS-GGGS--HHHHHHHHHHHHHHHHTTS-HHHHHHHHHHHHHHHHS-PPPTTHHHHHHHHHHHHHHHHGGGGTTTS----HHHHHHHHHHHH---HHHHHHHHHHHHHHHHHHHHHHHHHHHHHHHHHHHHHHHHHHHHHHHHHTS---TTTHHHHHHHHHHHHHHHHHHIIIIIHHHHHHHHHHHHHHHHHHHHHHHHHHHHHHT--HHHHHHHHHGGGGSTTHHHH--/--TTSSSTTS--HHHHIIIIIHHHHHHHHHS-HHHHHHHHHHHHHHHHS-PPPHHHHHHHHHHHHHHHHHSTTTGGGGS----HHHHHHHHHHHTT--HHHHHHHHHHHHHHHHHHHHHHHHHHHHHHHHHHHHHHHHHHHHHHHHHHTTT-HHHHHHHHHHHHHHHHHHHHHIIIIIHHHHHHHHHHHHHHHHHHHHHHHHHHHHHHT--HHHHHHHHHGGGGSSHHHHH--/--HHHHHHHHHHHHHHHHHHHHHS-STTS--HHHHHHHHHHHHHHHHHHS-HHHHHHHHHHHHHHHHSPPPPHHHHHHHHHHHHHHHHHH-GGGGGSS----HHHHHHHHHHHTT--HHHHHHHHHHHHHHHHHHHHHHHHHHHHHHHHHHHHHHHHHHHHHHHHHHT-SSSSS-HHHHHHHHHHHHHHHIIIIIIIHHHHHHHHHHHHHHHHHHHHHHHHHHHHHHT--HHHHHHHHHHHHHHTS-GGG-/--HHHHHHHHHHHHHHHHHHHHTS-SGGG--HHHHHHHHHHHHHHHTTTS-HHHHHHHHHHHHTTTSSPPPPHHHHHHHHHHHHHHHHHS-SGGGGGSPPS-HHHHHHHHHHHTT--HHHHHHHHHHHHHHHHHHHHHHHHHHHHHHHHHHHHHHHHHHHHHHHHHH----STTHHHHHHHHHHHHHHHHHIIIIIIHHHHHHHHHHHHHHHHHHHHHHHHHHHHHHT--HHHHHHHHHHHH-/-TTTS-GGGS--HHHHIIIIIHHHHHHHTTS-HHHHHHHHHHHHHHHHSPPPPHHHHHHHHHHHHHHHHHHTTS-SSSS--SSHHHHHHHHHHTTT--HHHHHHHHHHHHHHHHHHHHHHHHHHHHHHHHHHHHHHHHHHHHHHHHHHTTT-HHHHHHHHHHHHHHHHHHHHIIIIIIHHHHHHHHHHHHHHHHHHHHHHHHHHHHHTT--HHHHHHHHHHHHTSGGGGGT--/----B-HHHHHHHHHHHHHHHHHHHHHHTEEE-HHHHHHHHHHHHHHTT--/----B-TTHHHHHHHHHHHHHHHHHHHHTEEE-HHHHHHHHHHHHHHTT--

Radius of gyration: 35.33 Å; Cα contacts (8 Å, |Δi|>4): 1937; chains: 7; bounding box: 84×94×98 Å

Organism: Vibrio alginolyticus (NCBI:txid663)

Sequence (1312 aa):
LATLLGLIGGFAFVIMAMVLGGSIGMFVDVTSILIVVGGSIFVVLMKFTMGQFFGATKIAGKAFMFKADEPEDLIAKIVEMADAARKGGFLALEEMEINNTFMQKGIDLLVDGHDADVVRAALKKDIALTDERHTQGTGVFRAFGDVAPAMGMIGTLVGLVAMLSNMDDPKAIGPAMAVALLTTLYGAILSNMVFFPIADKLSLRRDQETLNRRLIMDGVLAIQDGQNPRVIDSYLKNYLNEGKRALEIDMVLGGSIGMFVDVTSILIVVGGSIFVVLMKFTMGQFFGATKIAGKAFMFKADEPEDLIAKIVEMADAARKGGFLALEEMEINNTFMQKGIDLLVDGHDADVVRAALKKDIALTDERHTQGTGVFRAFGDVAPAMGMIGTLVGLVAMLSNMDDPKAIGPAMAVALLTTLYGAILSNMVFFPIADKLSLRRDQETLNRRLIMDGVLAIQDGQNPRVIDSYLKNYLNEGKRALEIDMDLATLLGLIGGFAFVIMAMVLGGSIGMFVDVTSILIVVGGSIFVVLMKFTMGQFFGATKIAGKAFMFKADEPEDLIAKIVEMADAARKGGFLALEEMEINNTFMQKGIDLLVDGHDADVVRAALKKDIALTDERHTQGTGVFRAFGDVAPAMGMIGTLVGLVAMLSNMDDPKAIGPAMAVALLTTLYGAILSNMVFFPIADKLSLRRDQETLNRRLIMDGVLAIQDGQNPRVIDSYLKNYLNMDLATLLGLIGGFAFVIMAMVLGGSIGMFVDVTSILIVVGGSIFVVLMKFTMGQFFGATKIAGKAFMFKADEPEDLIAKIVEMADAARKGGFLALEEMEINNTFMQKGIDLLVDGHDADVVRAALKKDIALTDERHTQGTGVFRAFGDVAPAMGMIGTLVGLVAMLSNMDDPKAIGPAMAVALLTTLYGAILSNMVFFPIADKLSLRRDQETLNRRLIMDGVLAIQDGQNPRVIDSYLKNYLNEGKRALEIMVLGGSIGMFVDVTSILIVVGGSIFVVLMKFTMGQFFGATKIAGKAFMFKADEPEDLIAKIVEMADAARKGGFLALEEMEINNTFMQKGIDLLVDGHDADVVRAALKKDIALTDERHTQGTGVFRAFGDVAPAMGMIGTLVGLVAMLSNMDDPKAIGPAMAVALLTTLYGAILSNMVFFPIADKLSLRRDQETLNRRLIMDGVLAIQDGQNPRVIDSYLKNYLNEGKRALEIDPPPGLPLWMGTFADLMSLLMCFFVLLLSFSEMDVLKFKQIAGSMKFAFGVQPPPGLPLWMGTFADLMSLLMCFFVLLLSFSEMDVLKFKQIAGSMKFAFGVQ

Solvent-accessible surface area: 54904 Å² total; per-residue (Å²): 90,77,22,38,130,44,27,115,40,26,91,58,118,16,86,131,10,20,23,120,45,34,74,92,46,33,18,86,34,114,68,4,60,132,36,0,47,37,12,0,52,98,10,1,52,35,46,10,83,104,23,6,32,122,0,0,61,62,4,6,27,80,3,29,160,149,96,5,55,91,11,88,75,2,5,51,59,1,30,79,1,4,59,22,16,125,155,44,33,74,136,33,0,72,126,59,114,27,129,25,110,7,3,86,76,2,6,84,39,5,56,110,51,73,95,43,111,66,2,110,61,30,0,92,110,36,19,59,25,12,47,54,30,14,51,31,0,23,28,0,12,86,11,6,0,87,12,0,5,1,5,0,1,10,6,0,0,6,23,7,0,22,11,5,2,100,4,105,77,12,85,53,4,1,56,36,0,3,81,7,0,2,4,4,1,23,0,3,41,20,4,32,18,44,20,43,0,31,0,25,9,0,32,27,22,55,70,43,22,28,16,5,38,91,0,1,18,24,0,1,38,22,3,41,100,40,82,51,13,164,82,6,49,76,125,2,95,49,50,23,33,88,36,47,72,0,0,70,75,129,62,112,135,42,36,52,96,34,4,24,96,25,106,10,0,73,29,0,0,50,21,0,2,65,20,15,0,26,7,53,9,74,79,29,6,37,91,3,0,58,106,12,6,30,119,4,86,148,133,194,14,57,98,24,95,87,3,12,62,36,3,20,94,10,2,42,28,7,98,157,43,42,111,116,24,10,72,117,151,117,32,61,25,114,3,2,79,66,1,10,66,34,10,58,88,67,65,91,46,107,65,6,105,61,29,2,88,101,24,10,61,37,18,51,53,39,20,52,31,0,17,29,0,12,82,12,10,0,93,10,0,61,25,0,0,42,0,0,14,2,4,0,0,0,12,0,0,29,29,18,106,66,16,168,10,0,0,50,7,0,0,12,1,4,0,0,35,1,21,0,16,35,39,3,31,46,53,27,40,2,34,0,19,57,0,34,36,33,62,62,68,23,50,42,11,30,80,1,1,18,12,0,5,69,8,8,37,94,30,70,68,2,140,82,2,44,58,86,0,107,78,58,12,80,93,40,57,97,3,4,105,48,159,70,49,125,53,3,78,110,9,14,95,29,2,104,44,84,9,70,75,0,20,76,106,37,40,73,75,49,39,9,91,40,106,62,5,61,117,56,0,54,35,11,3,67,100,11,1,64,31,60,12,74,91,19,8,40,99,5,0,59,132,5,4,30,99,5,44,127,131,111,12,57,98,31,88,92,17,1,56,51,8,19,82,2,2,57,15,20,131,170,47,21,92,137,28,2,122,134,28,94,119,81,21,89,5,7,31,148,0,7,66,48,11,52,87,65,71,95,44,99,76,0,116,56,31,8,101,135,45,14,59,37,21,42,48,35,14,61,30,0,20,28,0,15,80,8,10,0,70,7,0,17,18,11,0,13,5,5,0,3,13,26,0,0,17,17,0,2,87,11,128,62,32,113,48,3,0,49,34,3,3,70,6,1,2,3,2,1,28,0,2,35,34,2,22,13,49,29,35,4,21,0,50,37,1,26,77,36,76,81,90,24,37,78,4,23,82,3,6,5,16,0,0,28,16,11,39,94,43,79,63,6,134,78,3,37,64,100,1,76,111,75,54,94,122,40,94,6,16,74,47,17,105,100,34,33,140,40,47,66,74,47,4,42,111,20,3,69,54,68,53,38,15,84,31,93,27,3,71,31,4,0,57,0,0,3,38,32,4,0,3,16,29,30,28,34,52,62,36,101,26,0,66,118,17,8,25,95,15,56,118,120,138,15,61,90,24,94,93,10,0,54,37,0,22,89,2,3,54,26,15,116,154,31,32,79,135,20,1,102,130,52,117,25,136,18,106,2,1,67,67,0,1,58,30,4,35,98,70,73,86,32,87,60,0,95,59,15,0,84,125,29,13,24,100,4,51,84,96,4,73,42,0,17,25,0,13,76,8,10,0,86,6,0,13,5,0,0,0,2,2,0,0,9,15,0,0,20,6,0,30,120,5,80,62,11,67,84,10,4,73,39,0,3,65,1,0,2,3,10,4,34,0,12,40,42,4,37,47,52,30,43,2,30,0,15,23,0,28,17,25,57,61,74,29,29,34,5,28,95,0,0,12,28,0,1,37,8,5,36,106,37,85,57,1,133,87,1,38,67,111,0,81,97,47,29,84,112,36,84,78,5,6,52,103,79,101,109,16,64,53,101,36,23,8,81,31,105,20,0,68,98,18,0,58,26,8,2,55,20,6,0,12,2,61,34,31,67,30,13,43,101,13,0,53,139,8,6,27,86,2,89,136,123,197,17,58,93,10,95,88,6,1,46,51,2,26,66,4,5,37,22,17,140,184,16,53,76,116,29,3,95,134,93,140,11,120,21,111,6,3,60,62,0,5,62,38,4,41,68,70,88,89,32,108,73,2,112,56,26,0,117,120,32,18,57,55,17,44,83,60,4,53,36,0,20,28,0,16,58,9,12,1,81,7,0,20,22,6,0,20,3,0,0,2,4,0,0,0,0,0,0,34,30,26,148,49,35,160,16,0,0,39,0,5,0,3,0,2,0,0,3,0,15,0,1,21,39,2,17,45,50,27,20,2,30,0,34,41,0,33,34,17,61,80,64,22,15,8,8,33,88,0,1,7,38,0,4,20,22,8,31,124,41,84,69,8,146,67,6,42,60,139,3,80,74,50,13,34,78,13,54,68,0,0,75,66,125,166,76,117,25,41,70,69,40,25,10,14,4,0,62,0,0,12,10,1,0,0,2,1,0,0,1,4,4,0,8,97,19,57,96,131,79,1,141,79,7,2,26,12,0,45,137,19,2,52,82,136,162,120,132,42,39,58,50,35,16,6,3,8,0,2,0,0,0,4,2,0,0,4,0,1,0,0,2,20,5,5,106,47,44,78,123,49,2,124,107,1,9,32,10,0,45,149,20,0,51,40,165

Nearest PDB structures (foldseek):
  8brd-assembly1_D  TM=9.592E-01  e=9.144E-27  Vibrio alginolyticus
  8brd-assembly1_B  TM=9.349E-01  e=6.217E-26  Vibrio alginolyticus
  8zz0-assembly1_F  TM=9.150E-01  e=7.116E-23  Vibrio alginolyticus
  8zyv-assembly1_E  TM=9.319E-01  e=9.030E-22  Vibrio alginolyticus
  8ucs-assembly1_C  TM=8.750E-01  e=1.067E-13  Clostridium sporogenes

B-factor: mean 75.35, std 43.11, range [0.34, 155.1]

Foldseek 3Di:
DVVVVVVVVVVVVVLCVVQPVDHSVLLDDPVLLCQLQVVLCVVLCVVAPPVLQVLLVVLLVCLPVHDDDDLVVLLVVLLVVLVVCLVPNLVSVVPDDDPDPLLNVLSVVVSVPDDLVVSLVVLVVVLVVLLVSLLSSLVSLLSSLVCSLVSLVVQLVVLLVVDVVPDDDPVCSVSSNSVSNSSNVSSNCCNPPNSNVSSVSSVVVSVSSSLSSVLSSVSSSCSSVSDHSPVNVVVSVVSCCDDCSVVVDD/DVVVPRPVLQDDPLLCCLQVVQLVVQLCVPAPPVLLVLLVVVLVCLVVPPFDDLVVLLVVLLVVLVQCLVPNQPRNPPDDDDDDLLVVLSVVSNVVDALVVSLVVLVVVLVVLLVSLLVSLVSLQSSLVRQQVSLCVQLVQLVVQCVVPVVDVVSNVVSVSSNVSSNVRSCCCNPPNRNVSSVSSVVVSVSSNLSSVLSSLSSSCSNVSHNSVVSSVVNVVRVCDDPCVVVPD/DDPVVVVVVVVVVVVVVVVCVVVDDPVLLDDPVLLCQLVVQLCVVLCVVAPPVLQVLLVVLLVCLVVDPQDDQVVLLVVLLVVLVQCVVPNLVSVVPDDDDDPLLVVLSVCLSVDDDLVVSLVVLVVVLVVLLVSLVSSLVSLLSSLVCSLVSLVVQLVVQLVVCVVCVVDDVCNVSSSSVSNSSNVSSNCCNPPPRNVSSVSSVVVSVSSSLNSVLSSLSSSVSSVSDDSVVNSVVNVVVVD/DDVVVVVLVVVVVVVQVVVCVVVVHNVLLDDPLLCCLLVVQLVVVLCVPDPVVLVVLLVVLLVCLVPPPFDDQVVLLVVLLVVLVQCLVPNLVSNVVDDDPDPLLVLLSCCLSVPHALVVSLVVLVVVLVVLLVSLVSSLVSLLSSLVCNQVSLLVQLVVLVVVLVVPDDPNPPSVSSNSVSNSNNVRSVCCNPSNSNVSSVSSVVVNLSSSLNSVLSSLSSSCVSVSDRSVVNSVVSVVVVVVPDDPVVD/DPVVPHCVLLDDPLLCCLQVVQLVVQLCVVDPPVLQVLLVVLLCCLVVHDDDDLVVLLVVLLVVLVQCVVPPLPSVVPDDDPDPLLVLLSVCLSVDDALVVSLVVLVVVLVVLLVSLVSSLVSLQSSLVCQQVSLQVQLVQLVVQLVVPVVPVVSNVVSNSSNVSSNVRSVCCNPPNSNVSSVSSVVVSVSSSLSSVLSSLSSSCSSVRHDSVVNSVVSVVSCCPDVSVVVDD/DDPDDDVVVVVVVVVVVVVVVVVVVVCVPDDDDPVVVVVVVVVVCVVVPND/DDDDDDPCVVVVVVVVVVVVVVVVVVVVPDDDDVVVVVVVVVVVCVVVVND

GO terms:
  GO:0005515 protein binding (F, IPI)